Protein AF-0000000076655098 (afdb_homodimer)

Organism: Fusarium proliferatum (strain ET1) (NCBI:txid1227346)

Secondary structure (DSSP, 8-state):
-------------------------HHHHHTT------SSS-HHHHHTT---------------HHHHHHHHHHHHHHHHHHTS----S----S---------------------PPP-SHHHHHTSGGGTTT---S-SS--SSPPP----PPPP--HHHHHHHHHHHIIIIITT---S-HHHHHHHHHHHHHH---SSHHHHHHHHHHHHHHHSPPTT-----SS--HHHHHHHHHHHHHHHHHHHHHHHHTT--SHHHHHHHHHHHHHHHHTT-HHHHHHHHHHHHHHHHHHHHSTTTS----TTSHHHHHHHHHHHHHHHHHHHHHHHS---SS-TTTT-S---SSPPPP--TT-TTHHHHHHHHHHHHHHHHHHHHHHHHHHHHHHS-SS--HHHHHHHHHHHHHHHHHHHHHHHHS-GGG--PPPPTT-------HHHHHHHHHHHHHHHHHHHHHHHHHHTTSSTTS-HHHHHHHHHHHHHHHHHHHHHHTT---S-STTHHHHHHHHHHHHHHHHHHHHHHHHHHT-SS--GGGGS---TTHHHHHHHHHHHTGGGTT-SGGGHHHHHHHHHHHHHTGGG-/-------------------------HHHHHTT------SSS-HHHHHTT---------------HHHHHHHHHHHHHHHHHHTS----TTS--S---------------------PPP-SHHHHHTSGGGTTT---S-SS--SSPPP----PPPP--HHHHHHHHHHHIIIIITT---S-HHHHHHHHHHHHHH---SSHHHHHHHHHHHHHHHSPPTT-----SS--HHHHHHHHHHHHHHHHHHHHHHHHTT--SHHHHHHHHHHHHHHHHTT-HHHHHHHHHHHHHHHHHHHHSTTTS----TTSHHHHHHHHHHHHHHHHHHHHHHHS---SS-TTTT-S---SSPPPP--TT-TTHHHHHHHHHHHHHHHHHHHHHHHHHHHHHHS-SS--HHHHHHHHHHHHHHHHHHHHHHHHS-GGG--PPPPTT-------HHHHHHHHHHHHHHHHHHHHHHHHHHTTSSTTS-HHHHHHHHHHHHHHHHHHHHHHTT---S-STTHHHHHHHHHHHHHHHHHHHHHHHHHHT-SS--GGGGS---TTHHHHHHHHHHHTGGGTT-SGGGHHHHHHHHHHHHHTGGG-

Nearest PDB structures (foldseek):
  6idr-assembly1_A  TM=1.488E-01  e=2.835E+00  Vibrio cholerae

Radius of gyration: 34.81 Å; Cα contacts (8 Å, |Δi|>4): 1507; chains: 2; bounding box: 114×132×80 Å

Structure (mmCIF, N/CA/C/O backbone):
data_AF-0000000076655098-model_v1
#
loop_
_entity.id
_entity.type
_entity.pdbx_description
1 polymer 'Related to C6 transcription factor'
#
loop_
_atom_site.group_PDB
_atom_site.id
_atom_site.type_symbol
_atom_site.label_atom_id
_atom_site.label_alt_id
_atom_site.label_comp_id
_atom_site.label_asym_id
_atom_site.label_entity_id
_atom_site.label_seq_id
_atom_site.pdbx_PDB_ins_code
_atom_site.Cartn_x
_atom_site.Cartn_y
_atom_site.Cartn_z
_atom_site.occupancy
_atom_site.B_iso_or_equiv
_atom_site.auth_seq_id
_atom_site.auth_comp_id
_atom_site.auth_asym_id
_atom_site.auth_atom_id
_atom_site.pdbx_PDB_model_num
ATOM 1 N N . MET A 1 1 ? -59.625 -42.844 5.316 1 19.42 1 MET A N 1
ATOM 2 C CA . MET A 1 1 ? -58.594 -43.75 5.793 1 19.42 1 MET A CA 1
ATOM 3 C C . MET A 1 1 ? -57.219 -43.312 5.316 1 19.42 1 MET A C 1
ATOM 5 O O . MET A 1 1 ? -57 -43.094 4.121 1 19.42 1 MET A O 1
ATOM 9 N N . ALA A 1 2 ? -56.5 -42.719 6.293 1 20.44 2 ALA A N 1
ATOM 10 C CA . ALA A 1 2 ? -55.344 -41.875 6.598 1 20.44 2 ALA A CA 1
ATOM 11 C C . ALA A 1 2 ? -54.031 -42.562 6.277 1 20.44 2 ALA A C 1
ATOM 13 O O . ALA A 1 2 ? -53.562 -43.406 7.051 1 20.44 2 ALA A O 1
ATOM 14 N N . ASP A 1 3 ? -54.031 -43.156 5.07 1 18.39 3 ASP A N 1
ATOM 15 C CA . ASP A 1 3 ? -52.938 -44.062 4.781 1 18.39 3 ASP A CA 1
ATOM 16 C C . ASP A 1 3 ? -51.594 -43.406 5.059 1 18.39 3 ASP A C 1
ATOM 18 O O . ASP A 1 3 ? -51.375 -42.25 4.633 1 18.39 3 ASP A O 1
ATOM 22 N N . ALA A 1 4 ? -51 -43.875 6.121 1 22.25 4 ALA A N 1
ATOM 23 C CA . ALA A 1 4 ? -49.812 -43.594 6.949 1 22.25 4 ALA A CA 1
ATOM 24 C C . ALA A 1 4 ? -48.531 -43.688 6.133 1 22.25 4 ALA A C 1
ATOM 26 O O . ALA A 1 4 ? -48.188 -44.75 5.652 1 22.25 4 ALA A O 1
ATOM 27 N N . SER A 1 5 ? -48.312 -42.688 5.215 1 23.48 5 SER A N 1
ATOM 28 C CA . SER A 1 5 ? -47.219 -42.625 4.266 1 23.48 5 SER A CA 1
ATOM 29 C C . SER A 1 5 ? -45.875 -42.844 4.949 1 23.48 5 SER A C 1
ATOM 31 O O . SER A 1 5 ? -45.625 -42.312 6.027 1 23.48 5 SER A O 1
ATOM 33 N N . SER A 1 6 ? -45.344 -44.062 4.828 1 24.09 6 SER A N 1
ATOM 34 C CA . SER A 1 6 ? -44.125 -44.75 5.316 1 24.09 6 SER A CA 1
ATOM 35 C C . SER A 1 6 ? -42.906 -43.875 5.117 1 24.09 6 SER A C 1
ATOM 37 O O . SER A 1 6 ? -42.656 -43.375 4.023 1 24.09 6 SER A O 1
ATOM 39 N N . SER A 1 7 ? -42.438 -43.156 6.188 1 24.72 7 SER A N 1
ATOM 40 C CA . SER A 1 7 ? -41.344 -42.25 6.496 1 24.72 7 SER A CA 1
ATOM 41 C C . SER A 1 7 ? -39.969 -42.875 6.246 1 24.72 7 SER A C 1
ATOM 43 O O . SER A 1 7 ? -39.562 -43.781 6.984 1 24.72 7 SER A O 1
ATOM 45 N N . GLY A 1 8 ? -39.75 -43.375 4.977 1 23.14 8 GLY A N 1
ATOM 46 C CA . GLY A 1 8 ? -38.5 -44.094 4.73 1 23.14 8 GLY A CA 1
ATOM 47 C C . GLY A 1 8 ? -37.281 -43.375 5.227 1 23.14 8 GLY A C 1
ATOM 48 O O . GLY A 1 8 ? -37.062 -42.188 4.887 1 23.14 8 GLY A O 1
ATOM 49 N N . VAL A 1 9 ? -36.812 -43.625 6.441 1 25.83 9 VAL A N 1
ATOM 50 C CA . VAL A 1 9 ? -35.688 -43.125 7.215 1 25.83 9 VAL A CA 1
ATOM 51 C C . VAL A 1 9 ? -34.375 -43.344 6.43 1 25.83 9 VAL A C 1
ATOM 53 O O . VAL A 1 9 ? -34.062 -44.469 6.039 1 25.83 9 VAL A O 1
ATOM 56 N N . ALA A 1 10 ? -34.094 -42.375 5.484 1 25.14 10 ALA A N 1
ATOM 57 C CA . ALA A 1 10 ? -32.875 -42.438 4.672 1 25.14 10 ALA A CA 1
ATOM 58 C C . ALA A 1 10 ? -31.641 -42.75 5.523 1 25.14 10 ALA A C 1
ATOM 60 O O . ALA A 1 10 ? -31.469 -42.188 6.602 1 25.14 10 ALA A O 1
ATOM 61 N N . HIS A 1 11 ? -31.188 -44.062 5.594 1 24.89 11 HIS A N 1
ATOM 62 C CA . HIS A 1 11 ? -30.031 -44.625 6.258 1 24.89 11 HIS A CA 1
ATOM 63 C C . HIS A 1 11 ? -28.766 -43.844 5.945 1 24.89 11 HIS A C 1
ATOM 65 O O . HIS A 1 11 ? -28.438 -43.625 4.777 1 24.89 11 HIS A O 1
ATOM 71 N N . VAL A 1 12 ? -28.422 -42.844 6.758 1 27.94 12 VAL A N 1
ATOM 72 C CA . VAL A 1 12 ? -27.234 -41.969 6.715 1 27.94 12 VAL A CA 1
ATOM 73 C C . VAL A 1 12 ? -25.984 -42.844 6.645 1 27.94 12 VAL A C 1
ATOM 75 O O . VAL A 1 12 ? -25.781 -43.719 7.488 1 27.94 12 VAL A O 1
ATOM 78 N N . PRO A 1 13 ? -25.578 -43.188 5.395 1 29.08 13 PRO A N 1
ATOM 79 C CA . PRO A 1 13 ? -24.422 -44.062 5.352 1 29.08 13 PRO A CA 1
ATOM 80 C C . PRO A 1 13 ? -23.312 -43.625 6.316 1 29.08 13 PRO A C 1
ATOM 82 O O . PRO A 1 13 ? -23.172 -42.438 6.598 1 29.08 13 PRO A O 1
ATOM 85 N N . PHE A 1 14 ? -23.078 -44.438 7.355 1 28.7 14 PHE A N 1
ATOM 86 C CA . PHE A 1 14 ? -22.031 -44.281 8.367 1 28.7 14 PHE A CA 1
ATOM 87 C C . PHE A 1 14 ? -20.688 -44 7.727 1 28.7 14 PHE A C 1
ATOM 89 O O . PHE A 1 14 ? -20.344 -44.625 6.711 1 28.7 14 PHE A O 1
ATOM 96 N N . PRO A 1 15 ? -20.125 -42.844 7.938 1 25.08 15 PRO A N 1
ATOM 97 C CA . PRO A 1 15 ? -18.828 -42.5 7.367 1 25.08 15 PRO A CA 1
ATOM 98 C C . PRO A 1 15 ? -17.766 -43.562 7.613 1 25.08 15 PRO A C 1
ATOM 100 O O . PRO A 1 15 ? -17.672 -44.094 8.719 1 25.08 15 PRO A O 1
ATOM 103 N N . ARG A 1 16 ? -17.438 -44.344 6.629 1 30.78 16 ARG A N 1
ATOM 104 C CA . ARG A 1 16 ? -16.391 -45.375 6.715 1 30.78 16 ARG A CA 1
ATOM 105 C C . ARG A 1 16 ? -15.156 -44.812 7.406 1 30.78 16 ARG A C 1
ATOM 107 O O . ARG A 1 16 ? -14.625 -43.781 7 1 30.78 16 ARG A O 1
ATOM 114 N N . SER A 1 17 ? -14.945 -45.188 8.711 1 28.41 17 SER A N 1
ATOM 115 C CA . SER A 1 17 ? -13.719 -44.938 9.469 1 28.41 17 SER A CA 1
ATOM 116 C C . SER A 1 17 ? -12.484 -45.375 8.664 1 28.41 17 SER A C 1
ATOM 118 O O . SER A 1 17 ? -12.367 -46.531 8.25 1 28.41 17 SER A O 1
ATOM 120 N N . GLN A 1 18 ? -12.023 -44.625 7.777 1 29.73 18 GLN A N 1
ATOM 121 C CA . GLN A 1 18 ? -10.766 -45 7.117 1 29.73 18 GLN A CA 1
ATOM 122 C C . GLN A 1 18 ? -9.734 -45.469 8.125 1 29.73 18 GLN A C 1
ATOM 124 O O . GLN A 1 18 ? -9.414 -44.781 9.086 1 29.73 18 GLN A O 1
ATOM 129 N N . SER A 1 19 ? -9.625 -46.812 8.367 1 31.25 19 SER A N 1
ATOM 130 C CA . SER A 1 19 ? -8.672 -47.562 9.156 1 31.25 19 SER A CA 1
ATOM 131 C C . SER A 1 19 ? -7.254 -47.031 8.992 1 31.25 19 SER A C 1
ATOM 133 O O . SER A 1 19 ? -6.762 -46.906 7.871 1 31.25 19 SER A O 1
ATOM 135 N N . ARG A 1 20 ? -6.773 -46.25 9.844 1 36.62 20 ARG A N 1
ATOM 136 C CA . ARG A 1 20 ? -5.371 -46 10.148 1 36.62 20 ARG A CA 1
ATOM 137 C C . ARG A 1 20 ? -4.562 -47.281 10.133 1 36.62 20 ARG A C 1
ATOM 139 O O . ARG A 1 20 ? -4.941 -48.25 10.773 1 36.62 20 ARG A O 1
ATOM 146 N N . GLY A 1 21 ? -3.967 -47.719 9.117 1 41.16 21 GLY A N 1
ATOM 147 C CA . GLY A 1 21 ? -3.111 -48.875 9.07 1 41.16 21 GLY A CA 1
ATOM 148 C C . GLY A 1 21 ? -2.33 -49.094 10.359 1 41.16 21 GLY A C 1
ATOM 149 O O . GLY A 1 21 ? -1.49 -48.281 10.727 1 41.16 21 GLY A O 1
ATOM 150 N N . VAL A 1 22 ? -2.82 -49.688 11.398 1 50.19 22 VAL A N 1
ATOM 151 C CA . VAL A 1 22 ? -2.281 -50.219 12.648 1 50.19 22 VAL A CA 1
ATOM 152 C C . VAL A 1 22 ? -1.046 -51.094 12.359 1 50.19 22 VAL A C 1
ATOM 154 O O . VAL A 1 22 ? -1.081 -51.969 11.5 1 50.19 22 VAL A O 1
ATOM 157 N N . THR A 1 23 ? 0.203 -50.594 12.734 1 57.12 23 THR A N 1
ATOM 158 C CA . THR A 1 23 ? 1.42 -51.406 12.586 1 57.12 23 THR A CA 1
ATOM 159 C C . THR A 1 23 ? 1.33 -52.688 13.391 1 57.12 23 THR A C 1
ATOM 161 O O . THR A 1 23 ? 1.191 -52.656 14.617 1 57.12 23 THR A O 1
ATOM 164 N N . ALA A 1 24 ? 1.166 -53.688 12.859 1 70.88 24 ALA A N 1
ATOM 165 C CA . ALA A 1 24 ? 1.109 -55.062 13.422 1 70.88 24 ALA A CA 1
ATOM 166 C C . ALA A 1 24 ? 2.471 -55.469 13.961 1 70.88 24 ALA A C 1
ATOM 168 O O . ALA A 1 24 ? 3.508 -55 13.5 1 70.88 24 ALA A O 1
ATOM 169 N N . CYS A 1 25 ? 2.566 -56.156 15.039 1 74.19 25 CYS A N 1
ATOM 170 C CA . CYS A 1 25 ? 3.822 -56.656 15.57 1 74.19 25 CYS A CA 1
ATOM 171 C C . CYS A 1 25 ? 4.496 -57.594 14.562 1 74.19 25 CYS A C 1
ATOM 173 O O . CYS A 1 25 ? 3.85 -58.094 13.641 1 74.19 25 CYS A O 1
ATOM 175 N N . GLN A 1 26 ? 5.789 -57.688 14.555 1 76.06 26 GLN A N 1
ATOM 176 C CA . GLN A 1 26 ? 6.59 -58.438 13.602 1 76.06 26 GLN A CA 1
ATOM 177 C C . GLN A 1 26 ? 6.035 -59.875 13.438 1 76.06 26 GLN A C 1
ATOM 179 O O . GLN A 1 26 ? 6.027 -60.406 12.328 1 76.06 26 GLN A O 1
ATOM 184 N N . LYS A 1 27 ? 5.449 -60.344 14.484 1 77.5 27 LYS A N 1
ATOM 185 C CA . LYS A 1 27 ? 4.984 -61.719 14.422 1 77.5 27 LYS A CA 1
ATOM 186 C C . LYS A 1 27 ? 3.633 -61.812 13.719 1 77.5 27 LYS A C 1
ATOM 188 O O . LYS A 1 27 ? 3.41 -62.719 12.906 1 77.5 27 LYS A O 1
ATOM 193 N N . CYS A 1 28 ? 2.756 -60.938 14.031 1 76.56 28 CYS A N 1
ATOM 194 C CA . CYS A 1 28 ? 1.46 -60.906 13.367 1 76.56 28 CYS A CA 1
ATOM 195 C C . CYS A 1 28 ? 1.613 -60.594 11.883 1 76.56 28 CYS A C 1
ATOM 197 O O . CYS A 1 28 ? 0.894 -61.156 11.047 1 76.56 28 CYS A O 1
ATOM 199 N N . ARG A 1 29 ? 2.648 -59.75 11.492 1 74.88 29 ARG A N 1
ATOM 200 C CA . ARG A 1 29 ? 2.984 -59.406 10.109 1 74.88 29 ARG A CA 1
ATOM 201 C C . ARG A 1 29 ? 3.48 -60.656 9.352 1 74.88 29 ARG A C 1
ATOM 203 O O . ARG A 1 29 ? 3.092 -60.875 8.203 1 74.88 29 ARG A O 1
ATOM 210 N N . THR A 1 30 ? 4.316 -61.312 9.977 1 76.31 30 THR A N 1
ATOM 211 C CA . THR A 1 30 ? 4.906 -62.469 9.32 1 76.31 30 THR A CA 1
ATOM 212 C C . THR A 1 30 ? 3.855 -63.562 9.094 1 76.31 30 THR A C 1
ATOM 214 O O . THR A 1 30 ? 3.881 -64.25 8.078 1 76.31 30 THR A O 1
ATOM 217 N N . ARG A 1 31 ? 2.92 -63.688 9.961 1 75.25 31 ARG A N 1
ATOM 218 C CA . ARG A 1 31 ? 1.951 -64.75 9.883 1 75.25 31 ARG A CA 1
ATOM 219 C C . ARG A 1 31 ? 0.662 -64.312 9.211 1 75.25 31 ARG A C 1
ATOM 221 O O . ARG A 1 31 ? -0.293 -65.062 9.086 1 75.25 31 ARG A O 1
ATOM 228 N N . LYS A 1 32 ? 0.673 -63 8.727 1 73.44 32 LYS A N 1
ATOM 229 C CA . LYS A 1 32 ? -0.447 -62.375 8.031 1 73.44 32 LYS A CA 1
ATOM 230 C C . LYS A 1 32 ? -1.745 -62.531 8.812 1 73.44 32 LYS A C 1
ATOM 232 O O . LYS A 1 32 ? -2.795 -62.812 8.234 1 73.44 32 LYS A O 1
ATOM 237 N N . THR A 1 33 ? -1.582 -62.5 10.141 1 76.81 33 THR A N 1
ATOM 238 C CA . THR A 1 33 ? -2.766 -62.562 10.992 1 76.81 33 THR A CA 1
ATOM 239 C C . THR A 1 33 ? -3.178 -61.188 11.477 1 76.81 33 THR A C 1
ATOM 241 O O . THR A 1 33 ? -2.346 -60.281 11.562 1 76.81 33 THR A O 1
ATOM 244 N N . ARG A 1 34 ? -4.406 -60.969 11.734 1 74.69 34 ARG A N 1
ATOM 245 C CA . ARG A 1 34 ? -4.941 -59.719 12.211 1 74.69 34 ARG A CA 1
ATOM 246 C C . ARG A 1 34 ? -4.434 -59.406 13.609 1 74.69 34 ARG A C 1
ATOM 248 O O . ARG A 1 34 ? -4.738 -60.094 14.57 1 74.69 34 ARG A O 1
ATOM 255 N N . CYS A 1 35 ? -3.463 -58.375 13.742 1 72.62 35 CYS A N 1
ATOM 256 C CA . CYS A 1 35 ? -2.877 -57.938 15 1 72.62 35 CYS A CA 1
ATOM 257 C C . CYS A 1 35 ? -3.793 -56.938 15.703 1 72.62 35 CYS A C 1
ATOM 259 O O . CYS A 1 35 ? -4.355 -56.031 15.062 1 72.62 35 CYS A O 1
ATOM 261 N N . ASP A 1 36 ? -4.145 -57.031 16.766 1 74.12 36 ASP A N 1
ATOM 262 C CA . ASP A 1 36 ? -5.008 -56.125 17.5 1 74.12 36 ASP A CA 1
ATOM 263 C C . ASP A 1 36 ? -4.215 -54.938 18.062 1 74.12 36 ASP A C 1
ATOM 265 O O . ASP A 1 36 ? -4.754 -54.125 18.797 1 74.12 36 ASP A O 1
ATOM 269 N N . ASN A 1 37 ? -2.84 -54.75 17.812 1 70.38 37 ASN A N 1
ATOM 270 C CA . ASN A 1 37 ? -1.863 -53.688 18.078 1 70.38 37 ASN A CA 1
ATOM 271 C C . ASN A 1 37 ? -1.84 -53.312 19.562 1 70.38 37 ASN A C 1
ATOM 273 O O . ASN A 1 37 ? -1.505 -52.188 19.906 1 70.38 37 ASN A O 1
ATOM 277 N N . ARG A 1 38 ? -2.07 -54.25 20.297 1 74 38 ARG A N 1
ATOM 278 C CA . ARG A 1 38 ? -1.904 -54.062 21.734 1 74 38 ARG A CA 1
ATOM 279 C C . ARG A 1 38 ? -0.431 -54.125 22.125 1 74 38 ARG A C 1
ATOM 281 O O . ARG A 1 38 ? 0.326 -54.938 21.609 1 74 38 ARG A O 1
ATOM 288 N N . ARG A 1 39 ? 0.094 -52.906 22.797 1 72.88 39 ARG A N 1
ATOM 289 C CA . ARG A 1 39 ? 1.464 -52.844 23.297 1 72.88 39 ARG A CA 1
ATOM 290 C C . ARG A 1 39 ? 1.504 -53.031 24.812 1 72.88 39 ARG A C 1
ATOM 292 O O . ARG A 1 39 ? 0.573 -52.656 25.531 1 72.88 39 ARG A O 1
ATOM 299 N N . PRO A 1 40 ? 2.514 -53.781 25.125 1 73.88 40 PRO A N 1
ATOM 300 C CA . PRO A 1 40 ? 3.719 -54.188 24.375 1 73.88 40 PRO A CA 1
ATOM 301 C C . PRO A 1 40 ? 3.551 -55.469 23.594 1 73.88 40 PRO A C 1
ATOM 303 O O . PRO A 1 40 ? 4.348 -55.781 22.703 1 73.88 40 PRO A O 1
ATOM 306 N N . THR A 1 41 ? 2.52 -56.094 23.922 1 78.06 41 THR A N 1
ATOM 307 C CA . THR A 1 41 ? 2.303 -57.406 23.281 1 78.06 41 THR A CA 1
ATOM 308 C C . THR A 1 41 ? 0.886 -57.5 22.719 1 78.06 41 THR A C 1
ATOM 310 O O . THR A 1 41 ? -0.087 -57.219 23.438 1 78.06 41 THR A O 1
ATOM 313 N N . CYS A 1 42 ? 0.784 -57.719 21.406 1 77.38 42 CYS A N 1
ATOM 314 C CA . CYS A 1 42 ? -0.531 -57.844 20.781 1 77.38 42 CYS A CA 1
ATOM 315 C C . CYS A 1 42 ? -1.242 -59.125 21.266 1 77.38 42 CYS A C 1
ATOM 317 O O . CYS A 1 42 ? -0.606 -60.031 21.781 1 77.38 42 CYS A O 1
ATOM 319 N N . GLY A 1 43 ? -2.613 -59.062 21.203 1 80.75 43 GLY A N 1
ATOM 320 C CA . GLY A 1 43 ? -3.449 -60.156 21.703 1 80.75 43 GLY A CA 1
ATOM 321 C C . GLY A 1 43 ? -3.102 -61.5 21.094 1 80.75 43 GLY A C 1
ATOM 322 O O . GLY A 1 43 ? -3.158 -62.531 21.781 1 80.75 43 GLY A O 1
ATOM 323 N N . PHE A 1 44 ? -2.684 -61.438 19.891 1 80.19 44 PHE A N 1
ATOM 324 C CA . PHE A 1 44 ? -2.322 -62.656 19.188 1 80.19 44 PHE A CA 1
ATOM 325 C C . PHE A 1 44 ? -1.035 -63.25 19.766 1 80.19 44 PHE A C 1
ATOM 327 O O . PHE A 1 44 ? -0.966 -64.438 20.047 1 80.19 44 PHE A O 1
ATOM 334 N N . CYS A 1 45 ? -0.043 -62.375 19.938 1 79.06 45 CYS A N 1
ATOM 335 C CA . CYS A 1 45 ? 1.245 -62.812 20.469 1 79.06 45 CYS A CA 1
ATOM 336 C C . CYS A 1 45 ? 1.121 -63.25 21.922 1 79.06 45 CYS A C 1
ATOM 338 O O . CYS A 1 45 ? 1.749 -64.188 22.328 1 79.06 45 CYS A O 1
ATOM 340 N N . LEU A 1 46 ? 0.251 -62.594 22.625 1 82.12 46 LEU A N 1
ATOM 341 C CA . LEU A 1 46 ? 0.014 -62.906 24.031 1 82.12 46 LEU A CA 1
ATOM 342 C C . LEU A 1 46 ? -0.625 -64.312 24.188 1 8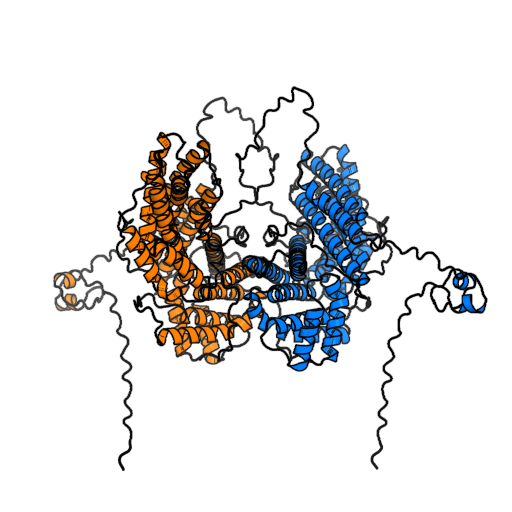2.12 46 LEU A C 1
ATOM 344 O O . LEU A 1 46 ? -0.22 -65.062 25.047 1 82.12 46 LEU A O 1
ATOM 348 N N . LYS A 1 47 ? -1.551 -64.625 23.375 1 80.06 47 LYS A N 1
ATOM 349 C CA . LYS A 1 47 ? -2.275 -65.875 23.484 1 80.06 47 LYS A CA 1
ATOM 350 C C . LYS A 1 47 ? -1.374 -67.062 23.156 1 80.06 47 LYS A C 1
ATOM 352 O O . LYS A 1 47 ? -1.547 -68.188 23.688 1 80.06 47 LYS A O 1
ATOM 357 N N . ARG A 1 48 ? -0.509 -66.812 22.328 1 77.62 48 ARG A N 1
ATOM 358 C CA . ARG A 1 48 ? 0.311 -67.938 21.828 1 77.62 48 ARG A CA 1
ATOM 359 C C . ARG A 1 48 ? 1.704 -67.875 22.438 1 77.62 48 ARG A C 1
ATOM 361 O O . ARG A 1 48 ? 2.58 -68.625 22.047 1 77.62 48 ARG A O 1
ATOM 368 N N . ARG A 1 49 ? 1.985 -67 23.375 1 77.19 49 ARG A N 1
ATOM 369 C CA . ARG A 1 49 ? 3.217 -66.812 24.141 1 77.19 49 ARG A CA 1
ATOM 370 C C . ARG A 1 49 ? 4.418 -66.625 23.234 1 77.19 49 ARG A C 1
ATOM 372 O O . ARG A 1 49 ? 5.465 -67.25 23.422 1 77.19 49 ARG A O 1
ATOM 379 N N . LEU A 1 50 ? 4.117 -66 22.094 1 77.31 50 LEU A N 1
ATOM 380 C CA . LEU A 1 50 ? 5.203 -65.688 21.188 1 77.31 50 LEU A CA 1
ATOM 381 C C . LEU A 1 50 ? 5.824 -64.312 21.547 1 77.31 50 LEU A C 1
ATOM 383 O O . LEU A 1 50 ? 5.148 -63.469 22.094 1 77.31 50 LEU A O 1
ATOM 387 N N . PRO A 1 51 ? 7.184 -64.188 21.438 1 77.81 51 PRO A N 1
ATOM 388 C CA . PRO A 1 51 ? 7.762 -62.844 21.609 1 77.81 51 PRO A CA 1
ATOM 389 C C . PRO A 1 51 ? 7.203 -61.812 20.625 1 77.81 51 PRO A C 1
ATOM 391 O O . PRO A 1 51 ? 7.336 -62 19.406 1 77.81 51 PRO A O 1
ATOM 394 N N . CYS A 1 52 ? 6.289 -60.875 21 1 72.12 52 CYS A N 1
ATOM 395 C CA . CYS A 1 52 ? 5.684 -59.812 20.203 1 72.12 52 CYS A CA 1
ATOM 396 C C . CYS A 1 52 ? 6.66 -58.656 20.016 1 72.12 52 CYS A C 1
ATOM 398 O O . CYS A 1 52 ? 7.07 -58.031 20.984 1 72.12 52 CYS A O 1
ATOM 400 N N . VAL A 1 53 ? 7.383 -58.625 19.031 1 72 53 VAL A N 1
ATOM 401 C CA . VAL A 1 53 ? 8.297 -57.531 18.703 1 72 53 VAL A CA 1
ATOM 402 C C . VAL A 1 53 ? 7.641 -56.594 17.672 1 72 53 VAL A C 1
ATOM 404 O O . VAL A 1 53 ? 7.203 -57.062 16.609 1 72 53 VAL A O 1
ATOM 407 N N . TYR A 1 54 ? 7.215 -55.562 18.094 1 63.94 54 TYR A N 1
ATOM 408 C CA . TYR A 1 54 ? 6.797 -54.594 17.109 1 63.94 54 TYR A CA 1
ATOM 409 C C . TYR A 1 54 ? 8 -54 16.391 1 63.94 54 TYR A C 1
ATOM 411 O O . TYR A 1 54 ? 9.055 -53.781 17 1 63.94 54 TYR A O 1
ATOM 419 N N . PRO A 1 55 ? 8.086 -54.188 14.984 1 52.97 55 PRO A N 1
ATOM 420 C CA . PRO A 1 55 ? 9.227 -53.5 14.398 1 52.97 55 PRO A CA 1
ATOM 421 C C . PRO A 1 55 ? 9.469 -52.125 15.055 1 52.97 55 PRO A C 1
ATOM 423 O O . PRO A 1 55 ? 8.531 -51.5 15.539 1 52.97 55 PRO A O 1
ATOM 426 N N . GLU A 1 56 ? 10.773 -52.031 15.602 1 43.28 56 GLU A N 1
ATOM 427 C CA . GLU A 1 56 ? 11.047 -50.656 16.016 1 43.28 56 GLU A CA 1
ATOM 428 C C . GLU A 1 56 ? 10.305 -49.656 15.148 1 43.28 56 GLU A C 1
ATOM 430 O O . GLU A 1 56 ? 10.328 -49.75 13.922 1 43.28 56 GLU A O 1
ATOM 435 N N . ASP A 1 57 ? 9.266 -49.312 15.547 1 36.75 57 ASP A N 1
ATOM 436 C CA . ASP A 1 57 ? 8.664 -48.188 14.867 1 36.75 57 ASP A CA 1
ATOM 437 C C . ASP A 1 57 ? 9.727 -47.312 14.195 1 36.75 57 ASP A C 1
ATOM 439 O O . ASP A 1 57 ? 10.57 -46.719 14.875 1 36.75 57 ASP A O 1
ATOM 443 N N . GLU A 1 58 ? 10.477 -47.812 13.273 1 31.7 58 GLU A N 1
ATOM 444 C CA . GLU A 1 58 ? 11.094 -46.719 12.539 1 31.7 58 GLU A CA 1
ATOM 445 C C . GLU A 1 58 ? 10.203 -45.469 12.562 1 31.7 58 GLU A C 1
ATOM 447 O O . GLU A 1 58 ? 9.18 -45.406 11.875 1 31.7 58 GLU A O 1
ATOM 452 N N . VAL A 1 59 ? 9.93 -45.062 13.672 1 33.72 59 VAL A N 1
ATOM 453 C CA . VAL A 1 59 ? 9.445 -43.688 13.781 1 33.72 59 VAL A CA 1
ATOM 454 C C . VAL A 1 59 ? 9.93 -42.875 12.586 1 33.72 59 VAL A C 1
ATOM 456 O O . VAL A 1 59 ? 11.125 -42.625 12.438 1 33.72 59 VAL A O 1
ATOM 459 N N . THR A 1 60 ? 9.602 -43.094 11.562 1 33.19 60 THR A N 1
ATOM 460 C CA . THR A 1 60 ? 9.789 -42.188 10.438 1 33.19 60 THR A CA 1
ATOM 461 C C . THR A 1 60 ? 10.078 -40.75 10.93 1 33.19 60 THR A C 1
ATOM 463 O O . THR A 1 60 ? 9.719 -40.406 12.047 1 33.19 60 THR A O 1
ATOM 466 N N . GLY A 1 61 ? 10.898 -40.031 10.055 1 32.97 61 GLY A N 1
ATOM 467 C CA . GLY A 1 61 ? 11.594 -38.781 10.18 1 32.97 61 GLY A CA 1
ATOM 468 C C . GLY A 1 61 ? 10.766 -37.719 10.867 1 32.97 61 GLY A C 1
ATOM 469 O O . GLY A 1 61 ? 10.039 -36.969 10.211 1 32.97 61 GLY A O 1
ATOM 470 N N . SER A 1 62 ? 10.25 -38.031 11.883 1 34.34 62 SER A N 1
ATOM 471 C CA . SER A 1 62 ? 9.75 -36.906 12.648 1 34.34 62 SER A CA 1
ATOM 472 C C . SER A 1 62 ? 10.734 -35.719 12.609 1 34.34 62 SER A C 1
ATOM 474 O O . SER A 1 62 ? 11.859 -35.844 13.102 1 34.34 62 SER A O 1
ATOM 476 N N . VAL A 1 63 ? 10.867 -35.188 11.547 1 36.78 63 VAL A N 1
ATOM 477 C CA . VAL A 1 63 ? 11.609 -33.906 11.531 1 36.78 63 VAL A CA 1
ATOM 478 C C . VAL A 1 63 ? 11.312 -33.125 12.805 1 36.78 63 VAL A C 1
ATOM 480 O O . VAL A 1 63 ? 10.156 -32.781 13.062 1 36.78 63 VAL A O 1
ATOM 483 N N . SER A 1 64 ? 12.07 -33.375 13.812 1 40.22 64 SER A N 1
ATOM 484 C CA . SER A 1 64 ? 11.969 -32.594 15.047 1 40.22 64 SER A CA 1
ATOM 485 C C . SER A 1 64 ? 11.906 -31.109 14.758 1 40.22 64 SER A C 1
ATOM 487 O O . SER A 1 64 ? 12.328 -30.672 13.688 1 40.22 64 SER A O 1
ATOM 489 N N . GLY A 1 65 ? 11.109 -30.484 15.57 1 39.03 65 GLY A N 1
ATOM 490 C CA . GLY A 1 65 ? 11.117 -29.031 15.547 1 39.03 65 GLY A CA 1
ATOM 491 C C . GLY A 1 65 ? 12.508 -28.438 15.359 1 39.03 65 GLY A C 1
ATOM 492 O O . GLY A 1 65 ? 12.68 -27.453 14.641 1 39.03 65 GLY A O 1
ATOM 493 N N . ALA A 1 66 ? 13.492 -29.25 15.93 1 43.38 66 ALA A N 1
ATOM 494 C CA . ALA A 1 66 ? 14.883 -28.828 15.797 1 43.38 66 ALA A CA 1
ATOM 495 C C . ALA A 1 66 ? 15.359 -28.953 14.352 1 43.38 66 ALA A C 1
ATOM 497 O O . ALA A 1 66 ? 16.094 -28.094 13.844 1 43.38 66 ALA A O 1
ATOM 498 N N . GLU A 1 67 ? 14.883 -30 13.781 1 44.25 67 GLU A N 1
ATOM 499 C CA . GLU A 1 67 ? 15.297 -30.172 12.391 1 44.25 67 GLU A CA 1
ATOM 500 C C . GLU A 1 67 ? 14.656 -29.125 11.484 1 44.25 67 GLU A C 1
ATOM 502 O O . GLU A 1 67 ? 15.297 -28.625 10.562 1 44.25 67 GLU A O 1
ATOM 507 N N . ILE A 1 68 ? 13.516 -28.828 11.828 1 43.75 68 ILE A N 1
ATOM 508 C CA . ILE A 1 68 ? 12.844 -27.734 11.125 1 43.75 68 ILE A CA 1
ATOM 509 C C . ILE A 1 68 ? 13.594 -26.422 11.359 1 43.75 68 ILE A C 1
ATOM 511 O O . ILE A 1 68 ? 13.875 -25.688 10.414 1 43.75 68 ILE A O 1
ATOM 515 N N . LEU A 1 69 ? 13.852 -26.266 12.695 1 46.66 69 LEU A N 1
ATOM 516 C CA . LEU A 1 69 ? 14.594 -25.047 13.047 1 46.66 69 LEU A CA 1
ATOM 517 C C . LEU A 1 69 ? 15.961 -25.031 12.359 1 46.66 69 LEU A C 1
ATOM 519 O O . LEU A 1 69 ? 16.406 -23.984 11.875 1 46.66 69 LEU A O 1
ATOM 523 N N . GLN A 1 70 ? 16.547 -26.297 12.336 1 49.97 70 GLN A N 1
ATOM 524 C CA . GLN A 1 70 ? 17.828 -26.375 11.648 1 49.97 70 GLN A CA 1
ATOM 525 C C . GLN A 1 70 ? 17.688 -26.141 10.156 1 49.97 70 GLN A C 1
ATOM 527 O O . GLN A 1 70 ? 18.516 -25.469 9.539 1 49.97 70 GLN A O 1
ATOM 532 N N . ALA A 1 71 ? 16.609 -26.656 9.711 1 48.81 71 ALA A N 1
ATOM 533 C CA . ALA A 1 71 ? 16.344 -26.438 8.289 1 48.81 71 ALA A CA 1
ATOM 534 C C . ALA A 1 71 ? 16.047 -24.969 8.023 1 48.81 71 ALA A C 1
ATOM 536 O O . ALA A 1 71 ? 16.547 -24.391 7.051 1 48.81 71 ALA A O 1
ATOM 537 N N . ILE A 1 72 ? 15.258 -24.422 8.898 1 50.44 72 ILE A N 1
ATOM 538 C CA . ILE A 1 72 ? 14.969 -23 8.797 1 50.44 72 ILE A CA 1
ATOM 539 C C . ILE A 1 72 ? 16.266 -22.203 8.945 1 50.44 72 ILE A C 1
ATOM 541 O O . ILE A 1 72 ? 16.5 -21.234 8.203 1 50.44 72 ILE A O 1
ATOM 545 N N . HIS A 1 73 ? 17.016 -22.75 9.906 1 51.94 73 HIS A N 1
ATOM 546 C CA . HIS A 1 73 ? 18.312 -22.094 10.078 1 51.94 73 HIS A CA 1
ATOM 547 C C . HIS A 1 73 ? 19.156 -22.203 8.812 1 51.94 73 HIS A C 1
ATOM 549 O O . HIS A 1 73 ? 19.812 -21.25 8.414 1 51.94 73 HIS A O 1
ATOM 555 N N . HIS A 1 74 ? 19 -23.391 8.312 1 53.16 74 HIS A N 1
ATOM 556 C CA . HIS A 1 74 ? 19.719 -23.562 7.059 1 53.16 74 HIS A CA 1
ATOM 557 C C . HIS A 1 74 ? 19.141 -22.688 5.961 1 53.16 74 HIS A C 1
ATOM 559 O O . HIS A 1 74 ? 19.891 -22.031 5.219 1 53.16 74 HIS A O 1
ATOM 565 N N . LEU A 1 75 ? 17.859 -22.672 5.945 1 53.91 75 LEU A N 1
ATOM 566 C CA . LEU A 1 75 ? 17.203 -21.828 4.953 1 53.91 75 LEU A CA 1
ATOM 567 C C . LEU A 1 75 ? 17.5 -20.359 5.203 1 53.91 75 LEU A C 1
ATOM 569 O O . LEU A 1 75 ? 17.75 -19.594 4.262 1 53.91 75 LEU A O 1
ATOM 573 N N . THR A 1 76 ? 17.469 -20.047 6.484 1 50.97 76 THR A N 1
ATOM 574 C CA . THR A 1 76 ? 17.766 -18.672 6.867 1 50.97 76 THR A CA 1
ATOM 575 C C . THR A 1 76 ? 19.203 -18.297 6.48 1 50.97 76 THR A C 1
ATOM 577 O O . THR A 1 76 ? 19.453 -17.188 6.02 1 50.97 76 THR A O 1
ATOM 580 N N . ARG A 1 77 ? 20.047 -19.312 6.664 1 51.59 77 ARG A N 1
ATOM 581 C CA . ARG A 1 77 ? 21.422 -19.094 6.273 1 51.59 77 ARG A CA 1
ATOM 582 C C . ARG A 1 77 ? 21.547 -18.828 4.777 1 51.59 77 ARG A C 1
ATOM 584 O O . ARG A 1 77 ? 22.344 -18 4.352 1 51.59 77 ARG A O 1
ATOM 591 N N . ILE A 1 78 ? 20.688 -19.469 4.164 1 50.53 78 ILE A N 1
ATOM 592 C CA . ILE A 1 78 ? 20.672 -19.266 2.719 1 50.53 78 ILE A CA 1
ATOM 593 C C . ILE A 1 78 ? 20.234 -17.844 2.393 1 50.53 78 ILE A C 1
ATOM 595 O O . ILE A 1 78 ? 20.812 -17.188 1.522 1 50.53 78 ILE A O 1
ATOM 599 N N . VAL A 1 79 ? 19.25 -17.453 3.107 1 51.97 79 VAL A N 1
ATOM 600 C CA . VAL A 1 79 ? 18.719 -16.109 2.883 1 51.97 79 VAL A CA 1
ATOM 601 C C . VAL A 1 79 ? 19.734 -15.078 3.369 1 51.97 79 VAL A C 1
ATOM 603 O O . VAL A 1 79 ? 19.969 -14.062 2.705 1 51.97 79 VAL A O 1
ATOM 606 N N . GLU A 1 80 ? 20.344 -15.328 4.512 1 51.34 80 GLU A N 1
ATOM 607 C CA . GLU A 1 80 ? 21.344 -14.422 5.086 1 51.34 80 GLU A CA 1
ATOM 608 C C . GLU A 1 80 ? 22.609 -14.398 4.242 1 51.34 80 GLU A C 1
ATOM 610 O O . GLU A 1 80 ? 23.25 -13.352 4.098 1 51.34 80 GLU A O 1
ATOM 615 N N . ASN A 1 81 ? 23.094 -15.516 3.855 1 45.62 81 ASN A N 1
ATOM 616 C CA . ASN A 1 81 ? 24.281 -15.578 3.012 1 45.62 81 ASN A CA 1
ATOM 617 C C . ASN A 1 81 ? 24.078 -14.859 1.684 1 45.62 81 ASN A C 1
ATOM 619 O O . ASN A 1 81 ? 25.031 -14.508 1 1 45.62 81 ASN A O 1
ATOM 623 N N . GLN A 1 82 ? 22.984 -14.82 1.348 1 42.81 82 GLN A N 1
ATOM 624 C CA . GLN A 1 82 ? 22.688 -14.156 0.082 1 42.81 82 GLN A CA 1
ATOM 625 C C . GLN A 1 82 ? 22.891 -12.648 0.188 1 42.81 82 GLN A C 1
ATOM 627 O O . GLN A 1 82 ? 23.203 -11.992 -0.803 1 42.81 82 GLN A O 1
ATOM 632 N N . HIS A 1 83 ? 22.766 -12.109 1.312 1 40.59 83 HIS A N 1
ATOM 633 C CA . HIS A 1 83 ? 23.062 -10.695 1.504 1 40.59 83 HIS A CA 1
ATOM 634 C C . HIS A 1 83 ? 24.547 -10.461 1.759 1 40.59 83 HIS A C 1
ATOM 636 O O . HIS A 1 83 ? 24.969 -9.32 1.97 1 40.59 83 HIS A O 1
ATOM 642 N N . SER A 1 84 ? 25.5 -11.562 1.875 1 36.59 84 SER A N 1
ATOM 643 C CA . SER A 1 84 ? 26.922 -11.273 2.004 1 36.59 84 SER A CA 1
ATOM 644 C C . SER A 1 84 ? 27.547 -10.992 0.645 1 36.59 84 SER A C 1
ATOM 646 O O . SER A 1 84 ? 27.453 -11.805 -0.276 1 36.59 84 SER A O 1
ATOM 648 N N . PRO A 1 85 ? 28.047 -9.883 0.287 1 35.84 85 PRO A N 1
ATOM 649 C CA . PRO A 1 85 ? 28.922 -9.727 -0.887 1 35.84 85 PRO A CA 1
ATOM 650 C C . PRO A 1 85 ? 30.031 -10.758 -0.941 1 35.84 85 PRO A C 1
ATOM 652 O O . PRO A 1 85 ? 30.781 -10.914 0.028 1 35.84 85 PRO A O 1
ATOM 655 N N . GLN A 1 86 ? 30.047 -11.867 -1.553 1 33.41 86 GLN A N 1
ATOM 656 C CA . GLN A 1 86 ? 31.234 -12.68 -1.785 1 33.41 86 GLN A CA 1
ATOM 657 C C . GLN A 1 86 ? 32.406 -11.82 -2.26 1 33.41 86 GLN A C 1
ATOM 659 O O . GLN A 1 86 ? 32.281 -11.094 -3.252 1 33.41 86 GLN A O 1
ATOM 664 N N . PRO A 1 87 ? 33.625 -11.594 -1.513 1 31.25 87 PRO A N 1
ATOM 665 C CA . PRO A 1 87 ? 34.844 -10.992 -2.006 1 31.25 87 PRO A CA 1
ATOM 666 C C . PRO A 1 87 ? 35.406 -11.719 -3.227 1 31.25 87 PRO A C 1
ATOM 668 O O . PRO A 1 87 ? 35.375 -12.945 -3.297 1 31.25 87 PRO A O 1
ATOM 671 N N . SER A 1 88 ? 35.531 -11.203 -4.359 1 28.52 88 SER A N 1
ATOM 672 C CA . SER A 1 88 ? 36.344 -11.75 -5.441 1 28.52 88 SER A CA 1
ATOM 673 C C . SER A 1 88 ? 37.75 -12.102 -4.957 1 28.52 88 SER A C 1
ATOM 675 O O . SER A 1 88 ? 38.375 -11.328 -4.238 1 28.52 88 SER A O 1
ATOM 677 N N . PRO A 1 89 ? 38.344 -13.312 -5.027 1 29.39 89 PRO A N 1
ATOM 678 C CA . PRO A 1 89 ? 39.656 -13.844 -4.578 1 29.39 89 PRO A CA 1
ATOM 679 C C . PRO A 1 89 ? 40.812 -13.023 -5.09 1 29.39 89 PRO A C 1
ATOM 681 O O . PRO A 1 89 ? 41.969 -13.43 -4.926 1 29.39 89 PRO A O 1
ATOM 684 N N . ALA A 1 90 ? 40.969 -12.172 -6.168 1 26.45 90 ALA A N 1
ATOM 685 C CA . ALA A 1 90 ? 42.281 -11.859 -6.715 1 26.45 90 ALA A CA 1
ATOM 686 C C . ALA A 1 90 ? 43.156 -11.164 -5.676 1 26.45 90 ALA A C 1
ATOM 688 O O . ALA A 1 90 ? 44.375 -11.094 -5.828 1 26.45 90 ALA A O 1
ATOM 689 N N . GLN A 1 91 ? 42.906 -9.977 -5.086 1 26.34 91 GLN A N 1
ATOM 690 C CA . GLN A 1 91 ? 43.969 -9.219 -4.426 1 26.34 91 GLN A CA 1
ATOM 691 C C . GLN A 1 91 ? 44.375 -9.859 -3.098 1 26.34 91 GLN A C 1
ATOM 693 O O . GLN A 1 91 ? 43.625 -9.758 -2.113 1 26.34 91 GLN A O 1
ATOM 698 N N . THR A 1 92 ? 45.062 -10.977 -3.115 1 25.94 92 THR A N 1
ATOM 699 C CA . THR A 1 92 ? 45.688 -11.766 -2.045 1 25.94 92 THR A CA 1
ATOM 700 C C . THR A 1 92 ? 46.531 -10.883 -1.138 1 25.94 92 THR A C 1
ATOM 702 O O . THR A 1 92 ? 46.5 -11.031 0.086 1 25.94 92 THR A O 1
ATOM 705 N N . VAL A 1 93 ? 47.906 -10.625 -1.489 1 25.77 93 VAL A N 1
ATOM 706 C CA . VAL A 1 93 ? 49.125 -10.797 -0.695 1 25.77 93 VAL A CA 1
ATOM 707 C C . VAL A 1 93 ? 49.219 -9.68 0.343 1 25.77 93 VAL A C 1
ATOM 709 O O . VAL A 1 93 ? 49.688 -9.906 1.46 1 25.77 93 VAL A O 1
ATOM 712 N N . ASP A 1 94 ? 49.688 -8.438 -0.114 1 24.62 94 ASP A N 1
ATOM 713 C CA . ASP A 1 94 ? 50.625 -7.691 0.729 1 24.62 94 ASP A CA 1
ATOM 714 C C . ASP A 1 94 ? 50.031 -7.426 2.107 1 24.62 94 ASP A C 1
ATOM 716 O O . ASP A 1 94 ? 48.812 -7.535 2.293 1 24.62 94 ASP A O 1
ATOM 720 N N . SER A 1 95 ? 50.906 -6.59 3.037 1 25.73 95 SER A N 1
ATOM 721 C CA . SER A 1 95 ? 50.969 -6.277 4.461 1 25.73 95 SER A CA 1
ATOM 722 C C . SER A 1 95 ? 49.625 -5.824 4.996 1 25.73 95 SER A C 1
ATOM 724 O O . SER A 1 95 ? 48.969 -4.938 4.422 1 25.73 95 SER A O 1
ATOM 726 N N . LEU A 1 96 ? 49.062 -6.641 5.68 1 24.8 96 LEU A N 1
ATOM 727 C CA . LEU A 1 96 ? 47.781 -6.695 6.398 1 24.8 96 LEU A CA 1
ATOM 728 C C . LEU A 1 96 ? 47.688 -5.547 7.398 1 24.8 96 LEU A C 1
ATOM 730 O O . LEU A 1 96 ? 47.844 -5.754 8.602 1 24.8 96 LEU A O 1
ATOM 734 N N . SER A 1 97 ? 48.594 -4.461 7.113 1 23.56 97 SER A N 1
ATOM 735 C CA . SER A 1 97 ? 48.469 -3.387 8.094 1 23.56 97 SER A CA 1
ATOM 736 C C . SER A 1 97 ? 47.031 -3.084 8.406 1 23.56 97 SER A C 1
ATOM 738 O O . SER A 1 97 ? 46.156 -3.164 7.527 1 23.56 97 SER A O 1
ATOM 740 N N . SER A 1 98 ? 46.688 -3.256 9.711 1 24.52 98 SER A N 1
ATOM 741 C CA . SER A 1 98 ? 45.5 -3.23 10.539 1 24.52 98 SER A CA 1
ATOM 742 C C . SER A 1 98 ? 44.594 -2.045 10.188 1 24.52 98 SER A C 1
ATOM 744 O O . SER A 1 98 ? 43.812 -1.584 11.016 1 24.52 98 SER A O 1
ATOM 746 N N . SER A 1 99 ? 45 -1.334 9.156 1 22.62 99 SER A N 1
ATOM 747 C CA . SER A 1 99 ? 44.25 -0.072 9.148 1 22.62 99 SER A CA 1
ATOM 748 C C . SER A 1 99 ? 42.75 -0.309 9.094 1 22.62 99 SER A C 1
ATOM 750 O O . SER A 1 99 ? 42.281 -1.121 8.297 1 22.62 99 SER A O 1
ATOM 752 N N . ALA A 1 100 ? 42.062 -0.005 10.242 1 24.8 100 ALA A N 1
ATOM 753 C CA . ALA A 1 100 ? 40.688 0.202 10.648 1 24.8 100 ALA A CA 1
ATOM 754 C C . ALA A 1 100 ? 39.844 0.784 9.508 1 24.8 100 ALA A C 1
ATOM 756 O O . ALA A 1 100 ? 39.875 1.991 9.258 1 24.8 100 ALA A O 1
ATOM 757 N N . LEU A 1 101 ? 40.031 0.23 8.359 1 24.16 101 LEU A N 1
ATOM 758 C CA . LEU A 1 101 ? 39.25 0.925 7.324 1 24.16 101 LEU A CA 1
ATOM 759 C C . LEU A 1 101 ? 37.781 1.03 7.707 1 24.16 101 LEU A C 1
ATOM 761 O O . LEU A 1 101 ? 37.125 0.012 7.891 1 24.16 101 LEU A O 1
ATOM 765 N N . GLN A 1 102 ? 37.5 2.004 8.5 1 23.22 102 GLN A N 1
ATOM 766 C CA . GLN A 1 102 ? 36.188 2.473 8.984 1 23.22 102 GLN A CA 1
ATOM 767 C C . GLN A 1 102 ? 35.156 2.432 7.875 1 23.22 102 GLN A C 1
ATOM 769 O O . GLN A 1 102 ? 35.438 2.838 6.742 1 23.22 102 GLN A O 1
ATOM 774 N N . PRO A 1 103 ? 34.25 1.479 8.047 1 27.09 103 PRO A N 1
ATOM 775 C CA . PRO A 1 103 ? 33.156 1.357 7.082 1 27.09 103 PRO A CA 1
ATOM 776 C C . PRO A 1 103 ? 32.719 2.709 6.535 1 27.09 103 PRO A C 1
ATOM 778 O O . PRO A 1 103 ? 32.344 3.604 7.309 1 27.09 103 PRO A O 1
ATOM 781 N N . ASN A 1 104 ? 33.469 3.23 5.59 1 24.53 104 ASN A N 1
ATOM 782 C CA . ASN A 1 104 ? 33.219 4.508 4.93 1 24.53 104 ASN A CA 1
ATOM 783 C C . ASN A 1 104 ? 31.75 4.68 4.57 1 24.53 104 ASN A C 1
ATOM 785 O O . ASN A 1 104 ? 31.203 3.924 3.758 1 24.53 104 ASN A O 1
ATOM 789 N N . LEU A 1 105 ? 30.859 5.137 5.465 1 24.5 105 LEU A N 1
ATOM 790 C CA . LEU A 1 105 ? 29.5 5.645 5.621 1 24.5 105 LEU A CA 1
ATOM 791 C C . LEU A 1 105 ? 29.125 6.543 4.449 1 24.5 105 LEU A C 1
ATOM 793 O O . LEU A 1 105 ? 28.078 7.199 4.48 1 24.5 105 LEU A O 1
ATOM 797 N N . GLY A 1 106 ? 30.094 7.07 3.727 1 24.75 106 GLY A N 1
ATOM 798 C CA . GLY A 1 106 ? 29.891 8.266 2.918 1 24.75 106 GLY A CA 1
ATOM 799 C C . GLY A 1 106 ? 28.891 8.062 1.794 1 24.75 106 GLY A C 1
ATOM 800 O O . GLY A 1 106 ? 27.984 8.875 1.601 1 24.75 106 GLY A O 1
ATOM 801 N N . ASN A 1 107 ? 29.422 7.543 0.712 1 25.98 107 ASN A N 1
ATOM 802 C CA . ASN A 1 107 ? 28.797 7.73 -0.59 1 25.98 107 ASN A CA 1
ATOM 803 C C . ASN A 1 107 ? 27.453 7.008 -0.672 1 25.98 107 ASN A C 1
ATOM 805 O O . ASN A 1 107 ? 27.406 5.816 -0.988 1 25.98 107 ASN A O 1
ATOM 809 N N . TRP A 1 108 ? 26.547 7.402 0.161 1 25.94 108 TRP A N 1
ATOM 810 C CA . TRP A 1 108 ? 25.141 7.008 0.196 1 25.94 108 TRP A CA 1
ATOM 811 C C . TRP A 1 108 ? 24.484 7.215 -1.165 1 25.94 108 TRP A C 1
ATOM 813 O O . TRP A 1 108 ? 24.078 8.328 -1.507 1 25.94 108 TRP A O 1
ATOM 823 N N . ALA A 1 109 ? 25.031 6.73 -2.273 1 29.28 109 ALA A N 1
ATOM 824 C CA . ALA A 1 109 ? 24.359 6.723 -3.572 1 29.28 109 ALA A CA 1
ATOM 825 C C . ALA A 1 109 ? 22.875 6.398 -3.424 1 29.28 109 ALA A C 1
ATOM 827 O O . ALA A 1 109 ? 22.484 5.625 -2.545 1 29.28 109 ALA A O 1
ATOM 828 N N . VAL A 1 110 ? 21.953 7.223 -3.848 1 31.34 110 VAL A N 1
ATOM 829 C CA . VAL A 1 110 ? 20.5 7.117 -3.986 1 31.34 110 VAL A CA 1
ATOM 830 C C . VAL A 1 110 ? 20.125 5.711 -4.445 1 31.34 110 VAL A C 1
ATOM 832 O O . VAL A 1 110 ? 20.562 5.266 -5.512 1 31.34 110 VAL A O 1
ATOM 835 N N . PRO A 1 111 ? 19.922 4.73 -3.609 1 35.97 111 PRO A N 1
ATOM 836 C CA . PRO A 1 111 ? 19.594 3.398 -4.113 1 35.97 111 PRO A CA 1
ATOM 837 C C . PRO A 1 111 ? 18.578 3.434 -5.262 1 35.97 111 PRO A C 1
ATOM 839 O O . PRO A 1 111 ? 17.625 4.203 -5.215 1 35.97 111 PRO A O 1
ATOM 842 N N . HIS A 1 112 ? 18.781 3.316 -6.48 1 38.78 112 HIS A N 1
ATOM 843 C CA . HIS A 1 112 ? 17.891 3.123 -7.613 1 38.78 112 HIS A CA 1
ATOM 844 C C . HIS A 1 112 ? 16.766 2.141 -7.266 1 38.78 112 HIS A C 1
ATOM 846 O O . HIS A 1 112 ? 17.031 1.08 -6.691 1 38.78 112 HIS A O 1
ATOM 852 N N . ASN A 1 113 ? 15.562 2.469 -7.02 1 47.03 113 ASN A N 1
ATOM 853 C CA . ASN A 1 113 ? 14.344 1.68 -6.918 1 47.03 113 ASN A CA 1
ATOM 854 C C . ASN A 1 113 ? 14.406 0.433 -7.797 1 47.03 113 ASN A C 1
ATOM 856 O O . ASN A 1 113 ? 14.484 0.535 -9.023 1 47.03 113 ASN A O 1
ATOM 860 N N . VAL A 1 114 ? 15.016 -0.667 -7.336 1 53.34 114 VAL A N 1
ATOM 861 C CA . VAL A 1 114 ? 15.016 -1.939 -8.047 1 53.34 114 VAL A CA 1
ATOM 862 C C . VAL A 1 114 ? 13.625 -2.223 -8.609 1 53.34 114 VAL A C 1
ATOM 864 O O . VAL A 1 114 ? 12.664 -2.354 -7.855 1 53.34 114 VAL A O 1
ATOM 867 N N . VAL A 1 115 ? 13.328 -1.889 -9.82 1 62.34 115 VAL A N 1
ATOM 868 C CA . VAL A 1 115 ? 12.055 -2.189 -10.477 1 62.34 115 VAL A CA 1
ATOM 869 C C . VAL A 1 115 ? 11.977 -3.684 -10.789 1 62.34 115 VAL A C 1
ATOM 871 O O . VAL A 1 115 ? 12.844 -4.223 -11.484 1 62.34 115 VAL A O 1
ATOM 874 N N . VAL A 1 116 ? 11.281 -4.5 -10.055 1 78.44 116 VAL A N 1
ATOM 875 C CA . VAL A 1 116 ? 10.984 -5.898 -10.328 1 78.44 116 VAL A CA 1
ATOM 876 C C . VAL A 1 116 ? 9.883 -5.992 -11.391 1 78.44 116 VAL A C 1
ATOM 878 O O . VAL A 1 116 ? 8.797 -5.434 -11.211 1 78.44 116 VAL A O 1
ATOM 881 N N . ARG A 1 117 ? 10.266 -6.598 -12.477 1 87.62 117 ARG A N 1
ATOM 882 C CA . ARG A 1 117 ? 9.312 -6.766 -13.57 1 87.62 117 ARG A CA 1
ATOM 883 C C . ARG A 1 117 ? 8.555 -8.078 -13.43 1 87.62 117 ARG A C 1
ATOM 885 O O . ARG A 1 117 ? 9.133 -9.102 -13.062 1 87.62 117 ARG A O 1
ATOM 892 N N . PRO A 1 118 ? 7.355 -8.047 -13.789 1 92.56 118 PRO A N 1
ATOM 893 C CA . PRO A 1 118 ? 6.586 -9.289 -13.742 1 92.56 118 PRO A CA 1
ATOM 894 C C . PRO A 1 118 ? 7.121 -10.352 -14.703 1 92.56 118 PRO A C 1
ATOM 896 O O . PRO A 1 118 ? 7.754 -10.016 -15.711 1 92.56 118 PRO A O 1
ATOM 899 N N . GLN A 1 119 ? 6.895 -11.602 -14.383 1 94.19 119 GLN A N 1
ATOM 900 C CA . GLN A 1 119 ? 7.348 -12.734 -15.188 1 94.19 119 GLN A CA 1
ATOM 901 C C . GLN A 1 119 ? 6.164 -13.523 -15.742 1 94.19 119 GLN A C 1
ATOM 903 O O . GLN A 1 119 ? 6.297 -14.703 -16.078 1 94.19 119 GLN A O 1
ATOM 908 N N . GLY A 1 120 ? 5.016 -12.906 -15.828 1 93.94 120 GLY A N 1
ATOM 909 C CA . GLY A 1 120 ? 3.809 -13.617 -16.234 1 93.94 120 GLY A CA 1
ATOM 910 C C . GLY A 1 120 ? 3.621 -13.68 -17.734 1 93.94 120 GLY A C 1
ATOM 911 O O . GLY A 1 120 ? 4.59 -13.57 -18.484 1 93.94 120 GLY A O 1
ATOM 912 N N . VAL A 1 121 ? 2.459 -13.891 -18.156 1 95.38 121 VAL A N 1
ATOM 913 C CA . VAL A 1 121 ? 2.084 -14.125 -19.547 1 95.38 121 VAL A CA 1
ATOM 914 C C . VAL A 1 121 ? 2.436 -12.906 -20.391 1 95.38 121 VAL A C 1
ATOM 916 O O . VAL A 1 121 ? 2.959 -13.039 -21.5 1 95.38 121 VAL A O 1
ATOM 919 N N . GLU A 1 122 ? 2.162 -11.719 -19.859 1 93.69 122 GLU A N 1
ATOM 920 C CA . GLU A 1 122 ? 2.416 -10.492 -20.609 1 93.69 122 GLU A CA 1
ATOM 921 C C . GLU A 1 122 ? 3.902 -10.328 -20.922 1 93.69 122 GLU A C 1
ATOM 923 O O . GLU A 1 122 ? 4.27 -9.82 -21.969 1 93.69 122 GLU A O 1
ATOM 928 N N . SER A 1 123 ? 4.703 -10.719 -20.016 1 93.5 123 SER A N 1
ATOM 929 C CA . SER A 1 123 ? 6.148 -10.641 -20.219 1 93.5 123 SER A CA 1
ATOM 930 C C . SER A 1 123 ? 6.59 -11.5 -21.391 1 93.5 123 SER A C 1
ATOM 932 O O . SER A 1 123 ? 7.438 -11.086 -22.188 1 93.5 123 SER A O 1
ATOM 934 N N . ILE A 1 124 ? 6.051 -12.656 -21.531 1 95.5 124 ILE A N 1
ATOM 935 C CA . ILE A 1 124 ? 6.379 -13.562 -22.625 1 95.5 124 ILE A CA 1
ATOM 936 C C . ILE A 1 124 ? 5.832 -13.008 -23.938 1 95.5 124 ILE A C 1
ATOM 938 O O . ILE A 1 124 ? 6.527 -13.008 -24.953 1 95.5 124 ILE A O 1
ATOM 942 N N . LEU A 1 125 ? 4.648 -12.484 -23.844 1 94.06 125 LEU A N 1
ATOM 943 C CA . LEU A 1 125 ? 4.008 -11.93 -25.031 1 94.06 125 LEU A CA 1
ATOM 944 C C . LEU A 1 125 ? 4.754 -10.703 -25.531 1 94.06 125 LEU A C 1
ATOM 946 O O . LEU A 1 125 ? 4.566 -10.273 -26.672 1 94.06 125 LEU A O 1
ATOM 950 N N . SER A 1 126 ? 5.582 -10.156 -24.734 1 92.88 126 SER A N 1
ATOM 951 C CA . SER A 1 126 ? 6.355 -8.977 -25.109 1 92.88 126 SER A CA 1
ATOM 952 C C . SER A 1 126 ? 7.609 -9.367 -25.891 1 92.88 126 SER A C 1
ATOM 954 O O . SER A 1 126 ? 8.328 -8.5 -26.391 1 92.88 126 SER A O 1
ATOM 956 N N . TRP A 1 127 ? 7.91 -10.703 -25.953 1 94.69 127 TRP A N 1
ATOM 957 C CA . TRP A 1 127 ? 9.039 -11.156 -26.766 1 94.69 127 TRP A CA 1
ATOM 958 C C . TRP A 1 127 ? 8.867 -10.75 -28.219 1 94.69 127 TRP A C 1
ATOM 960 O O . TRP A 1 127 ? 7.738 -10.656 -28.719 1 94.69 127 TRP A O 1
ATOM 970 N N . LYS A 1 128 ? 9.977 -10.523 -28.922 1 94.12 128 LYS A N 1
ATOM 971 C CA . LYS A 1 128 ? 9.961 -10.062 -30.312 1 94.12 128 LYS A CA 1
ATOM 972 C C . LYS A 1 128 ? 9.203 -11.047 -31.203 1 94.12 128 LYS A C 1
ATOM 974 O O . LYS A 1 128 ? 8.539 -10.648 -32.156 1 94.12 128 LYS A O 1
ATOM 979 N N . ILE A 1 129 ? 9.305 -12.289 -30.891 1 93.38 129 ILE A N 1
ATOM 980 C CA . ILE A 1 129 ? 8.711 -13.352 -31.703 1 93.38 129 ILE A CA 1
ATOM 981 C C . ILE A 1 129 ? 7.191 -13.172 -31.75 1 93.38 129 ILE A C 1
ATOM 983 O O . ILE A 1 129 ? 6.543 -13.609 -32.719 1 93.38 129 ILE A O 1
ATOM 987 N N . PHE A 1 130 ? 6.609 -12.516 -30.688 1 92.81 130 PHE A N 1
ATOM 988 C CA . PHE A 1 130 ? 5.164 -12.367 -30.594 1 92.81 130 PHE A CA 1
ATOM 989 C C . PHE A 1 130 ? 4.742 -10.945 -30.953 1 92.81 130 PHE A C 1
ATOM 991 O O . PHE A 1 130 ? 3.582 -10.57 -30.766 1 92.81 130 PHE A O 1
ATOM 998 N N . ALA A 1 131 ? 5.555 -10.094 -31.391 1 89.62 131 ALA A N 1
ATOM 999 C CA . ALA A 1 131 ? 5.301 -8.68 -31.656 1 89.62 131 ALA A CA 1
ATOM 1000 C C . ALA A 1 131 ? 4.094 -8.5 -32.562 1 89.62 131 ALA A C 1
ATOM 1002 O O . ALA A 1 131 ? 3.271 -7.602 -32.344 1 89.62 131 ALA A O 1
ATOM 1003 N N . ALA A 1 132 ? 3.939 -9.352 -33.469 1 83.94 132 ALA A N 1
ATOM 1004 C CA . ALA A 1 132 ? 2.859 -9.227 -34.438 1 83.94 132 ALA A CA 1
ATOM 1005 C C . ALA A 1 132 ? 1.566 -9.836 -33.906 1 83.94 132 ALA A C 1
ATOM 1007 O O . ALA A 1 132 ? 0.475 -9.484 -34.375 1 83.94 132 ALA A O 1
ATOM 1008 N N . ASP A 1 133 ? 1.643 -10.68 -32.906 1 82.31 133 ASP A N 1
ATOM 1009 C CA . ASP A 1 133 ? 0.504 -11.469 -32.438 1 82.31 133 ASP A CA 1
ATOM 1010 C C . ASP A 1 133 ? 0.066 -11.023 -31.031 1 82.31 133 ASP A C 1
ATOM 1012 O O . ASP A 1 133 ? -0.734 -11.695 -30.391 1 82.31 133 ASP A O 1
ATOM 1016 N N . ARG A 1 134 ? 0.528 -9.953 -30.609 1 85.06 134 ARG A N 1
ATOM 1017 C CA . ARG A 1 134 ? 0.227 -9.531 -29.234 1 85.06 134 ARG A CA 1
ATOM 1018 C C . ARG A 1 134 ? -1.244 -9.156 -29.094 1 85.06 134 ARG A C 1
ATOM 1020 O O . ARG A 1 134 ? -1.76 -8.336 -29.859 1 85.06 134 ARG A O 1
ATOM 1027 N N . PRO A 1 135 ? -1.873 -9.805 -28.125 1 84.38 135 PRO A N 1
ATOM 1028 C CA . PRO A 1 135 ? -3.277 -9.453 -27.906 1 84.38 135 PRO A CA 1
ATOM 1029 C C . PRO A 1 135 ? -3.449 -8.062 -27.297 1 84.38 135 PRO A C 1
ATOM 1031 O O . PRO A 1 135 ? -2.611 -7.625 -26.5 1 84.38 135 PRO A O 1
ATOM 1034 N N . ASN A 1 136 ? -4.578 -7.422 -27.578 1 79 136 ASN A N 1
ATOM 1035 C CA . ASN A 1 136 ? -4.875 -6.098 -27.047 1 79 136 ASN A CA 1
ATOM 1036 C C . ASN A 1 136 ? -5.785 -6.18 -25.812 1 79 136 ASN A C 1
ATOM 1038 O O . ASN A 1 136 ? -5.926 -5.203 -25.078 1 79 136 ASN A O 1
ATOM 1042 N N . SER A 1 137 ? -6.285 -7.348 -25.609 1 82.81 137 SER A N 1
ATOM 1043 C CA . SER A 1 137 ? -7.215 -7.516 -24.5 1 82.81 137 SER A CA 1
ATOM 1044 C C . SER A 1 137 ? -6.477 -7.668 -23.172 1 82.81 137 SER A C 1
ATOM 1046 O O . SER A 1 137 ? -5.328 -8.109 -23.141 1 82.81 137 SER A O 1
ATOM 1048 N N . CYS A 1 138 ? -7.172 -7.242 -22.125 1 86.19 138 CYS A N 1
ATOM 1049 C CA . CYS A 1 138 ? -6.609 -7.426 -20.781 1 86.19 138 CYS A CA 1
ATOM 1050 C C . CYS A 1 138 ? -6.664 -8.891 -20.359 1 86.19 138 CYS A C 1
ATOM 1052 O O . CYS A 1 138 ? -7.723 -9.516 -20.422 1 86.19 138 CYS A O 1
ATOM 1054 N N . LEU A 1 139 ? -5.582 -9.453 -19.953 1 90.31 139 LEU A N 1
ATOM 1055 C CA . LEU A 1 139 ? -5.492 -10.891 -19.688 1 90.31 139 LEU A CA 1
ATOM 1056 C C . LEU A 1 139 ? -5.621 -11.18 -18.203 1 90.31 139 LEU A C 1
ATOM 1058 O O . LEU A 1 139 ? -5.508 -12.336 -17.781 1 90.31 139 LEU A O 1
ATOM 1062 N N . PHE A 1 140 ? -5.852 -10.109 -17.391 1 92.38 140 PHE A N 1
ATOM 1063 C CA . PHE A 1 140 ? -5.918 -10.383 -15.961 1 92.38 140 PHE A CA 1
ATOM 1064 C C . PHE A 1 140 ? -7.113 -9.68 -15.328 1 92.38 140 PHE A C 1
ATOM 1066 O O . PHE A 1 140 ? -7.289 -9.711 -14.109 1 92.38 140 PHE A O 1
ATOM 1073 N N . ALA A 1 141 ? -7.898 -8.992 -16.109 1 86.56 141 ALA A N 1
ATOM 1074 C CA . ALA A 1 141 ? -9.086 -8.344 -15.57 1 86.56 141 ALA A CA 1
ATOM 1075 C C . ALA A 1 141 ? -10.18 -8.211 -16.625 1 86.56 141 ALA A C 1
ATOM 1077 O O . ALA A 1 141 ? -9.914 -8.383 -17.828 1 86.56 141 ALA A O 1
ATOM 1078 N N . GLN A 1 142 ? -11.359 -8.008 -15.969 1 77.12 142 GLN A N 1
ATOM 1079 C CA . GLN A 1 142 ? -12.477 -7.707 -16.859 1 77.12 142 GLN A CA 1
ATOM 1080 C C . GLN A 1 142 ? -12.859 -6.23 -16.781 1 77.12 142 GLN A C 1
ATOM 1082 O O . GLN A 1 142 ? -12.766 -5.613 -15.719 1 77.12 142 GLN A O 1
ATOM 1087 N N . ASN A 1 143 ? -13.148 -5.574 -17.812 1 62.75 143 ASN A N 1
ATOM 1088 C CA . ASN A 1 143 ? -13.5 -4.16 -17.844 1 62.75 143 ASN A CA 1
ATOM 1089 C C . ASN A 1 143 ? -14.789 -3.889 -17.078 1 62.75 143 ASN A C 1
ATOM 1091 O O . ASN A 1 143 ? -14.914 -2.865 -16.406 1 62.75 143 ASN A O 1
ATOM 1095 N N . ASN A 1 144 ? -15.703 -4.863 -17.203 1 60.09 144 ASN A N 1
ATOM 1096 C CA . ASN A 1 144 ? -17.016 -4.594 -16.609 1 60.09 144 ASN A CA 1
ATOM 1097 C C . ASN A 1 144 ? -17.453 -5.734 -15.688 1 60.09 144 ASN A C 1
ATOM 1099 O O . ASN A 1 144 ? -18.203 -6.613 -16.094 1 60.09 144 ASN A O 1
ATOM 1103 N N . PRO A 1 145 ? -16.828 -5.605 -14.438 1 59.47 145 PRO A N 1
ATOM 1104 C CA . PRO A 1 145 ? -17.25 -6.75 -13.617 1 59.47 145 PRO A CA 1
ATOM 1105 C C . PRO A 1 145 ? -18.719 -6.688 -13.227 1 59.47 145 PRO A C 1
ATOM 1107 O O . PRO A 1 145 ? -19.266 -5.602 -13.016 1 59.47 145 PRO A O 1
ATOM 1110 N N . PRO A 1 146 ? -19.359 -7.824 -13.32 1 59.66 146 PRO A N 1
ATOM 1111 C CA . PRO A 1 146 ? -20.766 -7.82 -12.883 1 59.66 146 PRO A CA 1
ATOM 1112 C C . PRO A 1 146 ? -20.922 -7.398 -11.422 1 59.66 146 PRO A C 1
ATOM 1114 O O . PRO A 1 146 ? -20.031 -7.664 -10.602 1 59.66 146 PRO A O 1
ATOM 1117 N N . VAL A 1 147 ? -21.875 -6.523 -11.172 1 60.62 147 VAL A N 1
ATOM 1118 C CA . VAL A 1 147 ? -22.203 -6.09 -9.82 1 60.62 147 VAL A CA 1
ATOM 1119 C C . VAL A 1 147 ? -22.656 -7.289 -8.992 1 60.62 147 VAL A C 1
ATOM 1121 O O . VAL A 1 147 ? -23.453 -8.109 -9.453 1 60.62 147 VAL A O 1
ATOM 1124 N N . LEU A 1 148 ? -21.859 -7.562 -7.941 1 64.5 148 LEU A N 1
ATOM 1125 C CA . LEU A 1 148 ? -22.281 -8.633 -7.047 1 64.5 148 LEU A CA 1
ATOM 1126 C C . LEU A 1 148 ? -23.719 -8.414 -6.578 1 64.5 148 LEU A C 1
ATOM 1128 O O . LEU A 1 148 ? -24.062 -7.324 -6.117 1 64.5 148 LEU A O 1
ATOM 1132 N N . GLY A 1 149 ? -24.656 -9.188 -7.078 1 66.31 149 GLY A N 1
ATOM 1133 C CA . GLY A 1 149 ? -26.078 -9.078 -6.77 1 66.31 149 GLY A CA 1
ATOM 1134 C C . GLY A 1 149 ? -26.375 -9.258 -5.293 1 66.31 149 GLY A C 1
ATOM 1135 O O . GLY A 1 149 ? -25.469 -9.367 -4.477 1 66.31 149 GLY A O 1
ATOM 1136 N N . SER A 1 150 ? -27.562 -8.984 -4.918 1 76 150 SER A N 1
ATOM 1137 C CA . SER A 1 150 ? -28.062 -9.219 -3.564 1 76 150 SER A CA 1
ATOM 1138 C C . SER A 1 150 ? -28.25 -10.703 -3.289 1 76 150 SER A C 1
ATOM 1140 O O . SER A 1 150 ? -28.766 -11.4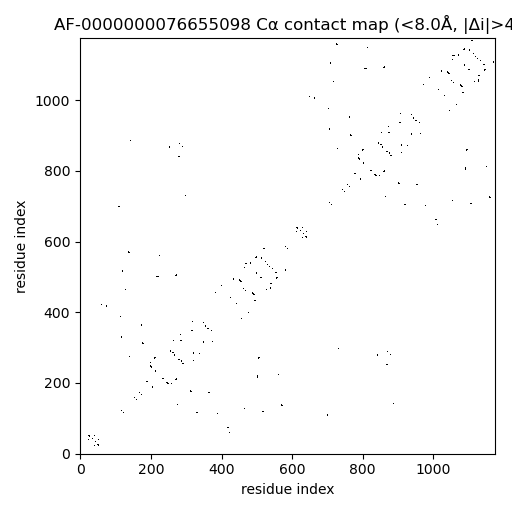38 -4.133 1 76 150 SER A O 1
ATOM 1142 N N . TYR A 1 151 ? -27.641 -11.195 -2.232 1 87.69 151 TYR A N 1
ATOM 1143 C CA . TYR A 1 151 ? -27.781 -12.586 -1.833 1 87.69 151 TYR A CA 1
ATOM 1144 C C . TYR A 1 151 ? -28.516 -12.703 -0.499 1 87.69 151 TYR A C 1
ATOM 1146 O O . TYR A 1 151 ? -28.406 -11.82 0.355 1 87.69 151 TYR A O 1
ATOM 1154 N N . PRO A 1 152 ? -29.328 -13.742 -0.359 1 89.88 152 PRO A N 1
ATOM 1155 C CA . PRO A 1 152 ? -30 -13.953 0.927 1 89.88 152 PRO A CA 1
ATOM 1156 C C . PRO A 1 152 ? -29.016 -14.258 2.059 1 89.88 152 PRO A C 1
ATOM 1158 O O . PRO A 1 152 ? -27.875 -14.633 1.806 1 89.88 152 PRO A O 1
ATOM 1161 N N . ILE A 1 153 ? -29.516 -14.094 3.25 1 91.06 153 ILE A N 1
ATOM 1162 C CA . ILE A 1 153 ? -28.719 -14.391 4.426 1 91.06 153 ILE A CA 1
ATOM 1163 C C . ILE A 1 153 ? -28.484 -15.898 4.531 1 91.06 153 ILE A C 1
ATOM 1165 O O . ILE A 1 153 ? -29.438 -16.688 4.398 1 91.06 153 ILE A O 1
ATOM 1169 N N . PRO A 1 154 ? -27.297 -16.25 4.699 1 95.56 154 PRO A N 1
ATOM 1170 C CA . PRO A 1 154 ? -27 -17.688 4.777 1 95.56 154 PRO A CA 1
ATOM 1171 C C . PRO A 1 154 ? -27.531 -18.328 6.062 1 95.56 154 PRO A C 1
ATOM 1173 O O . PRO A 1 154 ? -27.766 -17.625 7.051 1 95.56 154 PRO A O 1
ATOM 1176 N N . ASP A 1 155 ? -27.656 -19.672 5.949 1 94.44 155 ASP A N 1
ATOM 1177 C CA . ASP A 1 155 ? -28.031 -20.469 7.121 1 94.44 155 ASP A CA 1
ATOM 1178 C C . ASP A 1 155 ? -26.906 -20.453 8.156 1 94.44 155 ASP A C 1
ATOM 1180 O O . ASP A 1 155 ? -25.766 -20.812 7.848 1 94.44 155 ASP A O 1
ATOM 1184 N N . THR A 1 156 ? -27.25 -20.047 9.43 1 95.62 156 THR A N 1
ATOM 1185 C CA . THR A 1 156 ? -26.234 -19.953 10.477 1 95.62 156 THR A CA 1
ATOM 1186 C C . THR A 1 156 ? -26.406 -21.062 11.5 1 95.62 156 THR A C 1
ATOM 1188 O O . THR A 1 156 ? -25.969 -20.938 12.648 1 95.62 156 THR A O 1
ATOM 1191 N N . SER A 1 157 ? -27.016 -22.156 11.102 1 95.56 157 SER A N 1
ATOM 1192 C CA . SER A 1 157 ? -27.172 -23.297 12.008 1 95.56 157 SER A CA 1
ATOM 1193 C C . SER A 1 157 ? -25.812 -23.906 12.359 1 95.56 157 SER A C 1
ATOM 1195 O O . SER A 1 157 ? -24.891 -23.859 11.547 1 95.56 157 SER A O 1
ATOM 1197 N N . TYR A 1 158 ? -25.766 -24.5 13.5 1 95.38 158 TYR A N 1
ATOM 1198 C CA . TYR A 1 158 ? -24.5 -25.062 13.969 1 95.38 158 TYR A CA 1
ATOM 1199 C C . TYR A 1 158 ? -24.016 -26.156 13.031 1 95.38 158 TYR A C 1
ATOM 1201 O O . TYR A 1 158 ? -22.828 -26.203 12.68 1 95.38 158 TYR A O 1
ATOM 1209 N N . PRO A 1 159 ? -24.828 -27.016 12.492 1 96.12 159 PRO A N 1
ATOM 1210 C CA . PRO A 1 159 ? -24.328 -28.062 11.602 1 96.12 159 PRO A CA 1
ATOM 1211 C C . PRO A 1 159 ? -23.641 -27.5 10.352 1 96.12 159 PRO A C 1
ATOM 1213 O O . PRO A 1 159 ? -22.594 -27.984 9.938 1 96.12 159 PRO A O 1
ATOM 1216 N N . GLN A 1 160 ? -24.219 -26.484 9.781 1 96.25 160 GLN A N 1
ATOM 1217 C CA . GLN A 1 160 ? -23.625 -25.891 8.586 1 96.25 160 GLN A CA 1
ATOM 1218 C C . GLN A 1 160 ? -22.312 -25.203 8.914 1 96.25 160 GLN A C 1
ATOM 1220 O O . GLN A 1 160 ? -21.312 -25.375 8.195 1 96.25 160 GLN A O 1
ATOM 1225 N N . LEU A 1 161 ? -22.328 -24.406 9.984 1 97.81 161 LEU A N 1
ATOM 1226 C CA . LEU A 1 161 ? -21.109 -23.703 10.367 1 97.81 161 LEU A CA 1
ATOM 1227 C C . LEU A 1 161 ? -20.016 -24.688 10.758 1 97.81 161 LEU A C 1
ATOM 1229 O O . LEU A 1 161 ? -18.828 -24.469 10.453 1 97.81 161 LEU A O 1
ATOM 1233 N N . ALA A 1 162 ? -20.406 -25.766 11.43 1 96.81 162 ALA A N 1
ATOM 1234 C CA . ALA A 1 162 ? -19.438 -26.781 11.82 1 96.81 162 ALA A CA 1
ATOM 1235 C C . ALA A 1 162 ? -18.828 -27.453 10.586 1 96.81 162 ALA A C 1
ATOM 1237 O O . ALA A 1 162 ? -17.625 -27.734 10.562 1 96.81 162 ALA A O 1
ATOM 1238 N N . TRP A 1 163 ? -19.719 -27.719 9.641 1 96.56 163 TRP A N 1
ATOM 1239 C CA . TRP A 1 163 ? -19.25 -28.297 8.391 1 96.56 163 TRP A CA 1
ATOM 1240 C C . TRP A 1 163 ? -18.25 -27.375 7.691 1 96.56 163 TRP A C 1
ATOM 1242 O O . TRP A 1 163 ? -17.188 -27.812 7.254 1 96.56 163 TRP A O 1
ATOM 1252 N N . LEU A 1 164 ? -18.562 -26.109 7.547 1 97.5 164 LEU A N 1
ATOM 1253 C CA . LEU A 1 164 ? -17.719 -25.141 6.883 1 97.5 164 LEU A CA 1
ATOM 1254 C C . LEU A 1 164 ? -16.438 -24.906 7.668 1 97.5 164 LEU A C 1
ATOM 1256 O O . LEU A 1 164 ? -15.367 -24.703 7.082 1 97.5 164 LEU A O 1
ATOM 1260 N N . GLU A 1 165 ? -16.5 -24.938 8.984 1 97.88 165 GLU A N 1
ATOM 1261 C CA . GLU A 1 165 ? -15.312 -24.812 9.828 1 97.88 165 GLU A CA 1
ATOM 1262 C C . GLU A 1 165 ? -14.328 -25.953 9.547 1 97.88 165 GLU A C 1
ATOM 1264 O O . GLU A 1 165 ? -13.133 -25.719 9.383 1 97.88 165 GLU A O 1
ATOM 1269 N N . THR A 1 166 ? -14.82 -27.141 9.484 1 95.62 166 THR A N 1
ATOM 1270 C CA . THR A 1 166 ? -13.984 -28.312 9.219 1 95.62 166 THR A CA 1
ATOM 1271 C C . THR A 1 166 ? -13.359 -28.219 7.832 1 95.62 166 THR A C 1
ATOM 1273 O O . THR A 1 166 ? -12.172 -28.5 7.664 1 95.62 166 THR A O 1
ATOM 1276 N N . LYS A 1 167 ? -14.188 -27.828 6.926 1 94.88 167 LYS A N 1
ATOM 1277 C CA . LYS A 1 167 ? -13.688 -27.672 5.559 1 94.8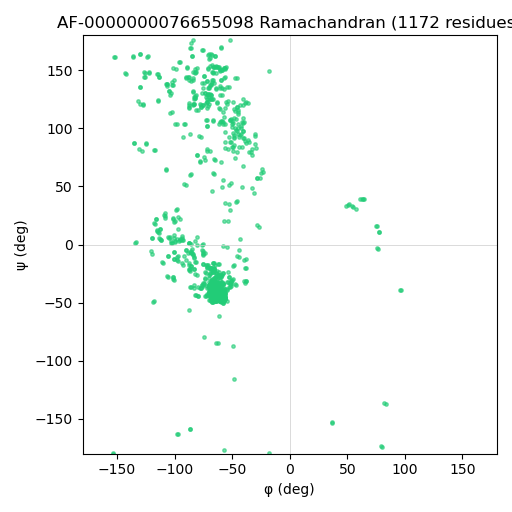8 167 LYS A CA 1
ATOM 1278 C C . LYS A 1 167 ? -12.594 -26.625 5.48 1 94.88 167 LYS A C 1
ATOM 1280 O O . LYS A 1 167 ? -11.578 -26.812 4.805 1 94.88 167 LYS A O 1
ATOM 1285 N N . TYR A 1 168 ? -12.812 -25.547 6.207 1 96.38 168 TYR A N 1
ATOM 1286 C CA . TYR A 1 168 ? -11.812 -24.484 6.238 1 96.38 168 TYR A CA 1
ATOM 1287 C C . TYR A 1 168 ? -10.5 -24.984 6.828 1 96.38 168 TYR A C 1
ATOM 1289 O O . TYR A 1 168 ? -9.422 -24.688 6.316 1 96.38 168 TYR A O 1
ATOM 1297 N N . ILE A 1 169 ? -10.531 -25.656 7.898 1 93.69 169 ILE A N 1
ATOM 1298 C CA . ILE A 1 169 ? -9.344 -26.125 8.602 1 93.69 169 ILE A CA 1
ATOM 1299 C C . ILE A 1 169 ? -8.562 -27.094 7.703 1 93.69 169 ILE A C 1
ATOM 1301 O O . ILE A 1 169 ? -7.352 -26.953 7.543 1 93.69 169 ILE A O 1
ATOM 1305 N N . ASP A 1 170 ? -9.234 -27.938 6.98 1 89.19 170 ASP A N 1
ATOM 1306 C CA . ASP A 1 170 ? -8.594 -28.984 6.199 1 89.19 170 ASP A CA 1
ATOM 1307 C C . ASP A 1 170 ? -8.008 -28.422 4.906 1 89.19 170 ASP A C 1
ATOM 1309 O O . ASP A 1 170 ? -6.91 -28.828 4.496 1 89.19 170 ASP A O 1
ATOM 1313 N N . ALA A 1 171 ? -8.719 -27.5 4.352 1 89.88 171 ALA A N 1
ATOM 1314 C CA . ALA A 1 171 ? -8.352 -27.125 2.99 1 89.88 171 ALA A CA 1
ATOM 1315 C C . ALA A 1 171 ? -7.543 -25.828 2.982 1 89.88 171 ALA A C 1
ATOM 1317 O O . ALA A 1 171 ? -6.719 -25.609 2.09 1 89.88 171 ALA A O 1
ATOM 1318 N N . LEU A 1 172 ? -7.785 -24.938 3.947 1 93.38 172 LEU A N 1
ATOM 1319 C CA . LEU A 1 172 ? -7.195 -23.609 3.84 1 93.38 172 LEU A CA 1
ATOM 1320 C C . LEU A 1 172 ? -6.254 -23.344 5.004 1 93.38 172 LEU A C 1
ATOM 1322 O O . LEU A 1 172 ? -5.102 -22.953 4.801 1 93.38 172 LEU A O 1
ATOM 1326 N N . HIS A 1 173 ? -6.68 -23.594 6.207 1 92.94 173 HIS A N 1
ATOM 1327 C CA . HIS A 1 173 ? -5.902 -23.266 7.395 1 92.94 173 HIS A CA 1
ATOM 1328 C C . HIS A 1 173 ? -4.574 -24.016 7.406 1 92.94 173 HIS A C 1
ATOM 1330 O O . HIS A 1 173 ? -3.562 -23.484 7.879 1 92.94 173 HIS A O 1
ATOM 1336 N N . THR A 1 174 ? -4.543 -25.219 6.887 1 88.19 174 THR A N 1
ATOM 1337 C CA . THR A 1 174 ? -3.352 -26.047 6.871 1 88.19 174 THR A CA 1
ATOM 1338 C C . THR A 1 174 ? -2.266 -25.438 5.992 1 88.19 174 THR A C 1
ATOM 1340 O O . THR A 1 174 ? -1.078 -25.719 6.18 1 88.19 174 THR A O 1
ATOM 1343 N N . LYS A 1 175 ? -2.684 -24.625 5.117 1 89.38 175 LYS A N 1
ATOM 1344 C CA . LYS A 1 175 ? -1.716 -24.031 4.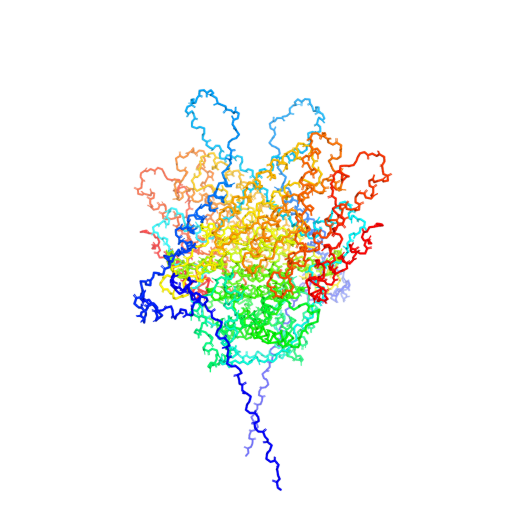199 1 89.38 175 LYS A CA 1
ATOM 1345 C C . LYS A 1 175 ? -1.361 -22.609 4.625 1 89.38 175 LYS A C 1
ATOM 1347 O O . LYS A 1 175 ? -0.284 -22.109 4.297 1 89.38 175 LYS A O 1
ATOM 1352 N N . ASN A 1 176 ? -2.309 -21.969 5.289 1 91.06 176 ASN A N 1
ATOM 1353 C CA . ASN A 1 176 ? -2.143 -20.625 5.82 1 91.06 176 ASN A CA 1
ATOM 1354 C C . ASN A 1 176 ? -2.676 -20.516 7.242 1 91.06 176 ASN A C 1
ATOM 1356 O O . ASN A 1 176 ? -3.801 -20.047 7.457 1 91.06 176 ASN A O 1
ATOM 1360 N N . PRO A 1 177 ? -1.867 -20.812 8.227 1 91.38 177 PRO A N 1
ATOM 1361 C CA . PRO A 1 177 ? -2.346 -20.844 9.609 1 91.38 177 PRO A CA 1
ATOM 1362 C C . PRO A 1 177 ? -2.428 -19.453 10.242 1 91.38 177 PRO A C 1
ATOM 1364 O O . PRO A 1 177 ? -1.67 -19.141 11.164 1 91.38 177 PRO A O 1
ATOM 1367 N N . ILE A 1 178 ? -3.42 -18.703 9.914 1 94.69 178 ILE A N 1
ATOM 1368 C CA . ILE A 1 178 ? -3.463 -17.297 10.297 1 94.69 178 ILE A CA 1
ATOM 1369 C C . ILE A 1 178 ? -4.57 -17.062 11.32 1 94.69 178 ILE A C 1
ATOM 1371 O O . ILE A 1 178 ? -4.887 -15.93 11.672 1 94.69 178 ILE A O 1
ATOM 1375 N N . ILE A 1 179 ? -5.258 -18.109 11.773 1 95.19 179 ILE A N 1
ATOM 1376 C CA . ILE A 1 179 ? -6.309 -18 12.773 1 95.19 179 ILE A CA 1
ATOM 1377 C C . ILE A 1 179 ? -6.07 -19.031 13.883 1 95.19 179 ILE A C 1
ATOM 1379 O O . ILE A 1 179 ? -5.699 -20.172 13.617 1 95.19 179 ILE A O 1
ATOM 1383 N N . ASP A 1 180 ? -6.234 -18.562 15.102 1 91.31 180 ASP A N 1
ATOM 1384 C CA . ASP A 1 180 ? -6.266 -19.516 16.203 1 91.31 180 ASP A CA 1
ATOM 1385 C C . ASP A 1 180 ? -7.535 -20.359 16.172 1 91.31 180 ASP A C 1
ATOM 1387 O O . ASP A 1 180 ? -8.648 -19.828 16.203 1 91.31 180 ASP A O 1
ATOM 1391 N N . LEU A 1 181 ? -7.398 -21.656 16.234 1 92.06 181 LEU A N 1
ATOM 1392 C CA . LEU A 1 181 ? -8.516 -22.562 15.977 1 92.06 181 LEU A CA 1
ATOM 1393 C C . LEU A 1 181 ? -9.492 -22.578 17.156 1 92.06 181 LEU A C 1
ATOM 1395 O O . LEU A 1 181 ? -10.695 -22.719 16.969 1 92.06 181 LEU A O 1
ATOM 1399 N N . ASP A 1 182 ? -8.953 -22.406 18.359 1 91.31 182 ASP A N 1
ATOM 1400 C CA . ASP A 1 182 ? -9.844 -22.344 19.516 1 91.31 182 ASP A CA 1
ATOM 1401 C C . ASP A 1 182 ? -10.703 -21.078 19.469 1 91.31 182 ASP A C 1
ATOM 1403 O O . ASP A 1 182 ? -11.906 -21.125 19.766 1 91.31 182 ASP A O 1
ATOM 1407 N N . GLU A 1 183 ? -10.07 -20.047 19.094 1 94.06 183 GLU A N 1
ATOM 1408 C CA . GLU A 1 183 ? -10.789 -18.781 18.984 1 94.06 183 GLU A CA 1
ATOM 1409 C C . GLU A 1 183 ? -11.828 -18.844 17.859 1 94.06 183 GLU A C 1
ATOM 1411 O O . GLU A 1 183 ? -12.938 -18.344 18.016 1 94.06 183 GLU A O 1
ATOM 1416 N N . LEU A 1 184 ? -11.438 -19.406 16.797 1 96.81 184 LEU A N 1
ATOM 1417 C CA . LEU A 1 184 ? -12.359 -19.547 15.68 1 96.81 184 LEU A CA 1
ATOM 1418 C C . LEU A 1 184 ? -13.594 -20.344 16.094 1 96.81 184 LEU A C 1
ATOM 1420 O O . LEU A 1 184 ? -14.727 -19.938 15.789 1 96.81 184 LEU A O 1
ATOM 1424 N N . HIS A 1 185 ? -13.367 -21.422 16.766 1 96.88 185 HIS A N 1
ATOM 1425 C CA . HIS A 1 185 ? -14.469 -22.266 17.203 1 96.88 185 HIS A CA 1
ATOM 1426 C C . HIS A 1 185 ? -15.43 -21.5 18.109 1 96.88 185 HIS A C 1
ATOM 1428 O O . HIS A 1 185 ? -16.656 -21.609 17.969 1 96.88 185 HIS A O 1
ATOM 1434 N N . ARG A 1 186 ? -14.859 -20.734 18.984 1 96.94 186 ARG A N 1
ATOM 1435 C CA . ARG A 1 186 ? -15.68 -19.922 19.891 1 96.94 186 ARG A CA 1
ATOM 1436 C C . ARG A 1 186 ? -16.516 -18.922 19.109 1 96.94 186 ARG A C 1
ATOM 1438 O O . ARG A 1 186 ? -17.703 -18.734 19.391 1 96.94 186 ARG A O 1
ATOM 1445 N N . MET A 1 187 ? -15.938 -18.297 18.156 1 97.5 187 MET A N 1
ATOM 1446 C CA . MET A 1 187 ? -16.656 -17.312 17.344 1 97.5 187 MET A CA 1
ATOM 1447 C C . MET A 1 187 ? -17.75 -17.969 16.516 1 97.5 187 MET A C 1
ATOM 1449 O O . MET A 1 187 ? -18.828 -17.406 16.359 1 97.5 187 MET A O 1
ATOM 1453 N N . MET A 1 188 ? -17.453 -19.172 16.031 1 97.81 188 MET A N 1
ATOM 1454 C CA . MET A 1 188 ? -18.422 -19.922 15.25 1 97.81 188 MET A CA 1
ATOM 1455 C C . MET A 1 188 ? -19.641 -20.266 16.094 1 97.81 188 MET A C 1
ATOM 1457 O O . MET A 1 188 ? -20.781 -20.109 15.641 1 97.81 188 MET A O 1
ATOM 1461 N N . LEU A 1 189 ? -19.391 -20.688 17.297 1 97.75 189 LEU A N 1
ATOM 1462 C CA . LEU A 1 189 ? -20.469 -21.016 18.219 1 97.75 189 LEU A CA 1
ATOM 1463 C C . LEU A 1 189 ? -21.312 -19.797 18.531 1 97.75 189 LEU A C 1
ATOM 1465 O O . LEU A 1 189 ? -22.547 -19.875 18.578 1 97.75 189 LEU A O 1
ATOM 1469 N N . HIS A 1 190 ? -20.641 -18.734 18.719 1 97.5 190 HIS A N 1
ATOM 1470 C CA . HIS A 1 190 ? -21.344 -17.484 19.031 1 97.5 190 HIS A CA 1
ATOM 1471 C C . HIS A 1 190 ? -22.281 -17.078 17.906 1 97.5 190 HIS A C 1
ATOM 1473 O O . HIS A 1 190 ? -23.438 -16.703 18.141 1 97.5 190 HIS A O 1
ATOM 1479 N N . VAL A 1 191 ? -21.828 -17.141 16.672 1 97.5 191 VAL A N 1
ATOM 1480 C CA . VAL A 1 191 ? -22.641 -16.781 15.508 1 97.5 191 VAL A CA 1
ATOM 1481 C C . VAL A 1 191 ? -23.797 -17.766 15.352 1 97.5 191 VAL A C 1
ATOM 1483 O O . VAL A 1 191 ? -24.906 -17.391 14.969 1 97.5 191 VAL A O 1
ATOM 1486 N N . ALA A 1 192 ? -23.547 -19.031 15.609 1 97.56 192 ALA A N 1
ATOM 1487 C CA . ALA A 1 192 ? -24.594 -20.047 15.523 1 97.56 192 ALA A CA 1
ATOM 1488 C C . ALA A 1 192 ? -25.719 -19.75 16.516 1 97.56 192 ALA A C 1
ATOM 1490 O O . ALA A 1 192 ? -26.891 -20 16.219 1 97.56 192 ALA A O 1
ATOM 1491 N N . GLU A 1 193 ? -25.359 -19.203 17.641 1 97 193 GLU A N 1
ATOM 1492 C CA . GLU A 1 193 ? -26.328 -18.969 18.703 1 97 193 GLU A CA 1
ATOM 1493 C C . GLU A 1 193 ? -27.031 -17.625 18.5 1 97 193 GLU A C 1
ATOM 1495 O O . GLU A 1 193 ? -28.234 -17.5 18.797 1 97 193 GLU A O 1
ATOM 1500 N N . HIS A 1 194 ? -26.297 -16.594 18 1 95.88 194 HIS A N 1
ATOM 1501 C CA . HIS A 1 194 ? -26.828 -15.242 18.062 1 95.88 194 HIS A CA 1
ATOM 1502 C C . HIS A 1 194 ? -26.969 -14.641 16.656 1 95.88 194 HIS A C 1
ATOM 1504 O O . HIS A 1 194 ? -27.562 -13.57 16.5 1 95.88 194 HIS A O 1
ATOM 1510 N N . GLY A 1 195 ? -26.469 -15.305 15.656 1 95.5 195 GLY A N 1
ATOM 1511 C CA . GLY A 1 195 ? -26.453 -14.742 14.312 1 95.5 195 GLY A CA 1
ATOM 1512 C C . GLY A 1 195 ? -25.312 -13.758 14.102 1 95.5 195 GLY A C 1
ATOM 1513 O O . GLY A 1 195 ? -24.453 -13.594 14.969 1 95.5 195 GLY A O 1
ATOM 1514 N N . PHE A 1 196 ? -25.312 -13.086 12.898 1 95.31 196 PHE A N 1
ATOM 1515 C CA . PHE A 1 196 ? -24.234 -12.172 12.547 1 95.31 196 PHE A CA 1
ATOM 1516 C C . PHE A 1 196 ? -24.531 -10.766 13.07 1 95.31 196 PHE A C 1
ATOM 1518 O O . PHE A 1 196 ? -25.562 -10.18 12.734 1 95.31 196 PHE A O 1
ATOM 1525 N N . ASP A 1 197 ? -23.703 -10.242 13.859 1 93.44 197 ASP A N 1
ATOM 1526 C CA . ASP A 1 197 ? -23.766 -8.828 14.227 1 93.44 197 ASP A CA 1
ATOM 1527 C C . ASP A 1 197 ? -22.781 -8 13.383 1 93.44 197 ASP A C 1
ATOM 1529 O O . ASP A 1 197 ? -22.359 -8.438 12.312 1 93.44 197 ASP A O 1
ATOM 1533 N N . TRP A 1 198 ? -22.5 -6.797 13.844 1 90.31 198 TRP A N 1
ATOM 1534 C CA . TRP A 1 198 ? -21.688 -5.91 13.031 1 90.31 198 TRP A CA 1
ATOM 1535 C C . TRP A 1 198 ? -20.25 -5.875 13.539 1 90.31 198 TRP A C 1
ATOM 1537 O O . TRP A 1 198 ? -19.5 -4.945 13.242 1 90.31 198 TRP A O 1
ATOM 1547 N N . SER A 1 199 ? -19.875 -6.922 14.258 1 91.94 199 SER A N 1
ATOM 1548 C CA . SER A 1 199 ? -18.531 -6.98 14.82 1 91.94 199 SER A CA 1
ATOM 1549 C C . SER A 1 199 ? -17.531 -7.52 13.805 1 91.94 199 SER A C 1
ATOM 1551 O O . SER A 1 199 ? -17.906 -8.141 12.812 1 91.94 199 SER A O 1
ATOM 1553 N N . THR A 1 200 ? -16.312 -7.281 14.07 1 93.75 200 THR A N 1
ATOM 1554 C CA . THR A 1 200 ? -15.234 -7.809 13.242 1 93.75 200 THR A CA 1
ATOM 1555 C C . THR A 1 200 ? -15.164 -9.328 13.352 1 93.75 200 THR A C 1
ATOM 1557 O O . THR A 1 200 ? -14.836 -10.016 12.375 1 93.75 200 THR A O 1
ATOM 1560 N N . SER A 1 201 ? -15.531 -9.844 14.5 1 95.69 201 SER A N 1
ATOM 1561 C CA . SER A 1 201 ? -15.57 -11.289 14.688 1 95.69 201 SER A CA 1
ATOM 1562 C C . SER A 1 201 ? -16.609 -11.938 13.773 1 95.69 201 SER A C 1
ATOM 1564 O O . SER A 1 201 ? -16.344 -12.992 13.195 1 95.69 201 SER A O 1
ATOM 1566 N N . ALA A 1 202 ? -17.719 -11.297 13.664 1 96.38 202 ALA A N 1
ATOM 1567 C CA . ALA A 1 202 ? -18.75 -11.789 12.758 1 96.38 202 ALA A CA 1
ATOM 1568 C C . ALA A 1 202 ? -18.266 -11.758 11.312 1 96.38 202 ALA A C 1
ATOM 1570 O O . ALA A 1 202 ? -18.547 -12.672 10.539 1 96.38 202 ALA A O 1
ATOM 1571 N N . CYS A 1 203 ? -17.594 -10.688 11.008 1 97.31 203 CYS A N 1
ATOM 1572 C CA . CYS A 1 203 ? -17.016 -10.57 9.672 1 97.31 203 CYS A CA 1
ATOM 1573 C C . CYS A 1 203 ? -16.031 -11.711 9.398 1 97.31 203 CYS A C 1
ATOM 1575 O O . CYS A 1 203 ? -16.062 -12.305 8.32 1 97.31 203 CYS A O 1
ATOM 1577 N N . LEU A 1 204 ? -15.234 -12.023 10.352 1 98.38 204 LEU A N 1
ATOM 1578 C CA . LEU A 1 204 ? -14.234 -13.078 10.227 1 98.38 204 LEU A CA 1
ATOM 1579 C C . LEU A 1 204 ? -14.898 -14.43 9.992 1 98.38 204 LEU A C 1
ATOM 1581 O O . LEU A 1 204 ? -14.477 -15.188 9.117 1 98.38 204 LEU A O 1
ATOM 1585 N N . VAL A 1 205 ? -15.906 -14.703 10.758 1 98.56 205 VAL A N 1
ATOM 1586 C CA . VAL A 1 205 ? -16.625 -15.969 10.617 1 98.56 205 VAL A CA 1
ATOM 1587 C C . VAL A 1 205 ? -17.25 -16.047 9.219 1 98.56 205 VAL A C 1
ATOM 1589 O O . VAL A 1 205 ? -17.172 -17.078 8.562 1 98.56 205 VAL A O 1
ATOM 1592 N N . ALA A 1 206 ? -17.859 -14.977 8.797 1 98.56 206 ALA A N 1
ATOM 1593 C CA . ALA A 1 206 ? -18.469 -14.945 7.469 1 98.56 206 ALA A CA 1
ATOM 1594 C C . ALA A 1 206 ? -17.422 -15.203 6.383 1 98.56 206 ALA A C 1
ATOM 1596 O O . ALA A 1 206 ? -17.688 -15.93 5.422 1 98.56 206 ALA A O 1
ATOM 1597 N N . LEU A 1 207 ? -16.266 -14.656 6.512 1 98.69 207 LEU A N 1
ATOM 1598 C CA . LEU A 1 207 ? -15.195 -14.82 5.531 1 98.69 207 LEU A CA 1
ATOM 1599 C C . LEU A 1 207 ? -14.656 -16.25 5.539 1 98.69 207 LEU A C 1
ATOM 1601 O O . LEU A 1 207 ? -14.367 -16.812 4.484 1 98.69 207 LEU A O 1
ATOM 1605 N N . VAL A 1 208 ? -14.492 -16.75 6.77 1 98.69 208 VAL A N 1
ATOM 1606 C CA . VAL A 1 208 ? -14.055 -18.141 6.883 1 98.69 208 VAL A CA 1
ATOM 1607 C C . VAL A 1 208 ? -15.031 -19.047 6.141 1 98.69 208 VAL A C 1
ATOM 1609 O O . VAL A 1 208 ? -14.617 -19.906 5.352 1 98.69 208 VAL A O 1
ATOM 1612 N N . CYS A 1 209 ? -16.281 -18.844 6.34 1 98.69 209 CYS A N 1
ATOM 1613 C CA . CYS A 1 209 ? -17.312 -19.656 5.715 1 98.69 209 CYS A CA 1
ATOM 1614 C C . CYS A 1 209 ? -17.359 -19.438 4.207 1 98.69 209 CYS A C 1
ATOM 1616 O O . CYS A 1 209 ? -17.5 -20.375 3.438 1 98.69 209 CYS A O 1
ATOM 1618 N N . ALA A 1 210 ? -17.266 -18.219 3.766 1 98.44 210 ALA A N 1
ATOM 1619 C CA . ALA A 1 210 ? -17.266 -17.922 2.336 1 98.44 210 ALA A CA 1
ATOM 1620 C C . ALA A 1 210 ? -16.109 -18.641 1.638 1 98.44 210 ALA A C 1
ATOM 1622 O O . ALA A 1 210 ? -16.297 -19.25 0.583 1 98.44 210 ALA A O 1
ATOM 1623 N N . ASN A 1 211 ? -14.914 -18.594 2.193 1 98.38 211 ASN A N 1
ATOM 1624 C CA . ASN A 1 211 ? -13.742 -19.25 1.615 1 98.38 211 ASN A CA 1
ATOM 1625 C C . ASN A 1 211 ? -13.875 -20.766 1.615 1 98.38 211 ASN A C 1
ATOM 1627 O O . ASN A 1 211 ? -13.508 -21.422 0.646 1 98.38 211 ASN A O 1
ATOM 1631 N N . ALA A 1 212 ? -14.383 -21.266 2.723 1 97.94 212 ALA A N 1
ATOM 1632 C CA . ALA A 1 212 ? -14.57 -22.719 2.818 1 97.94 212 ALA A CA 1
ATOM 1633 C C . ALA A 1 212 ? -15.562 -23.219 1.767 1 97.94 212 ALA A C 1
ATOM 1635 O O . ALA A 1 212 ? -15.312 -24.219 1.099 1 97.94 212 ALA A O 1
ATOM 1636 N N . ALA A 1 213 ? -16.625 -22.516 1.581 1 97.12 213 ALA A N 1
ATOM 1637 C CA . ALA A 1 213 ? -17.703 -22.938 0.688 1 97.12 213 ALA A CA 1
ATOM 1638 C C . ALA A 1 213 ? -17.234 -22.953 -0.764 1 97.12 213 ALA A C 1
ATOM 1640 O O . ALA A 1 213 ? -17.609 -23.828 -1.536 1 97.12 213 ALA A O 1
ATOM 1641 N N . ILE A 1 214 ? -16.391 -22.031 -1.139 1 95.69 214 ILE A N 1
ATOM 1642 C CA . ILE A 1 214 ? -16.016 -21.891 -2.543 1 95.69 214 ILE A CA 1
ATOM 1643 C C . ILE A 1 214 ? -14.852 -22.812 -2.857 1 95.69 214 ILE A C 1
ATOM 1645 O O . ILE A 1 214 ? -14.57 -23.109 -4.023 1 95.69 214 ILE A O 1
ATOM 1649 N N . THR A 1 215 ? -14.078 -23.25 -1.891 1 93.62 215 THR A N 1
ATOM 1650 C CA . THR A 1 215 ? -12.93 -24.125 -2.09 1 93.62 215 THR A CA 1
ATOM 1651 C C . THR A 1 215 ? -13.375 -25.547 -2.402 1 93.62 215 THR A C 1
ATOM 1653 O O . THR A 1 215 ? -14.234 -26.094 -1.712 1 93.62 215 THR A O 1
ATOM 1656 N N . ASP A 1 216 ? -12.812 -26.094 -3.447 1 86.94 216 ASP A N 1
ATOM 1657 C CA . ASP A 1 216 ? -13.148 -27.469 -3.814 1 86.94 216 ASP A CA 1
ATOM 1658 C C . ASP A 1 216 ? -12.312 -28.469 -3.02 1 86.94 216 ASP A C 1
ATOM 1660 O O . ASP A 1 216 ? -11.156 -28.188 -2.684 1 86.94 216 ASP A O 1
ATOM 1664 N N . SER A 1 217 ? -13.008 -29.562 -2.688 1 69.94 217 SER A N 1
ATOM 1665 C CA . SER A 1 217 ? -12.258 -30.625 -2.027 1 69.94 217 SER A CA 1
ATOM 1666 C C . SER A 1 217 ? -11.312 -31.328 -3 1 69.94 217 SER A C 1
ATOM 1668 O O . SER A 1 217 ? -11.617 -31.453 -4.188 1 69.94 217 SER A O 1
ATOM 1670 N N . GLN A 1 218 ? -10.031 -31.375 -2.762 1 61.5 218 GLN A N 1
ATOM 1671 C CA . GLN A 1 218 ? -8.93 -31.891 -3.568 1 61.5 218 GLN A CA 1
ATOM 1672 C C . GLN A 1 218 ? -9.328 -33.188 -4.27 1 61.5 218 GLN A C 1
ATOM 1674 O O . GLN A 1 218 ? -8.812 -33.5 -5.348 1 61.5 218 GLN A O 1
ATOM 1679 N N . THR A 1 219 ? -10.234 -33.969 -3.582 1 50.34 219 THR A N 1
ATOM 1680 C CA . THR A 1 219 ? -10.477 -35.344 -4.055 1 50.34 219 THR A CA 1
ATOM 1681 C C . THR A 1 219 ? -11.281 -35.312 -5.355 1 50.34 219 THR A C 1
ATOM 1683 O O . THR A 1 219 ? -11.414 -36.344 -6.02 1 50.34 219 THR A O 1
ATOM 1686 N N . GLU A 1 220 ? -11.859 -34.25 -5.59 1 49.5 220 GLU A N 1
ATOM 1687 C CA . GLU A 1 220 ? -12.805 -34.312 -6.699 1 49.5 220 GLU A CA 1
ATOM 1688 C C . GLU A 1 220 ? -12.133 -33.969 -8.023 1 49.5 220 GLU A C 1
ATOM 1690 O O . GLU A 1 220 ? -12.062 -32.781 -8.391 1 49.5 220 GLU A O 1
ATOM 1695 N N . LEU A 1 221 ? -11.102 -34.562 -8.328 1 47.59 221 LEU A N 1
ATOM 1696 C CA . LEU A 1 221 ? -10.609 -34.438 -9.695 1 47.59 221 LEU A CA 1
ATOM 1697 C C . LEU A 1 221 ? -11.75 -34.625 -10.703 1 47.59 221 LEU A C 1
ATOM 1699 O O . LEU A 1 221 ? -11.984 -35.75 -11.172 1 47.59 221 LEU A O 1
ATOM 1703 N N . SER A 1 222 ? -12.883 -34.156 -10.43 1 46.62 222 SER A N 1
ATOM 1704 C CA . SER A 1 222 ? -13.922 -34.5 -11.398 1 46.62 222 SER A CA 1
ATOM 1705 C C . SER A 1 222 ? -13.586 -33.938 -12.781 1 46.62 222 SER A C 1
ATOM 1707 O O . SER A 1 222 ? -13.242 -32.75 -12.914 1 46.62 222 SER A O 1
ATOM 1709 N N . SER A 1 223 ? -13.172 -34.75 -13.594 1 45.91 223 SER A N 1
ATOM 1710 C CA . SER A 1 223 ? -13.031 -34.625 -15.039 1 45.91 223 SER A CA 1
ATOM 1711 C C . SER A 1 223 ? -14.203 -33.844 -15.633 1 45.91 223 SER A C 1
ATOM 1713 O O . SER A 1 223 ? -14.25 -33.594 -16.844 1 45.91 223 SER A O 1
ATOM 1715 N N . SER A 1 224 ? -15.242 -33.594 -14.945 1 49.53 224 SER A N 1
ATOM 1716 C CA . SER A 1 224 ? -16.375 -33.062 -15.703 1 49.53 224 SER A CA 1
ATOM 1717 C C . SER A 1 224 ? -16.266 -31.562 -15.898 1 49.53 224 SER A C 1
ATOM 1719 O O . SER A 1 224 ? -15.945 -30.828 -14.961 1 49.53 224 SER A O 1
ATOM 1721 N N . HIS A 1 225 ? -16.234 -31.047 -17.141 1 55.78 225 HIS A N 1
ATOM 1722 C CA . HIS A 1 225 ? -16.125 -29.719 -17.719 1 55.78 225 HIS A CA 1
ATOM 1723 C C . HIS A 1 225 ? -17.172 -28.781 -17.141 1 55.78 225 HIS A C 1
ATOM 1725 O O . HIS A 1 225 ? -17 -27.547 -17.203 1 55.78 225 HIS A O 1
ATOM 1731 N N . GLU A 1 226 ? -18.359 -29.406 -16.703 1 57.75 226 GLU A N 1
ATOM 1732 C CA . GLU A 1 226 ? -19.438 -28.516 -16.266 1 57.75 226 GLU A CA 1
ATOM 1733 C C . GLU A 1 226 ? -19.594 -28.547 -14.742 1 57.75 226 GLU A C 1
ATOM 1735 O O . GLU A 1 226 ? -19.391 -29.578 -14.109 1 57.75 226 GLU A O 1
ATOM 1740 N N . ALA A 1 227 ? -19.781 -27.422 -14.195 1 62.53 227 ALA A N 1
ATOM 1741 C CA . ALA A 1 227 ? -20.016 -27.328 -12.75 1 62.53 227 ALA A CA 1
ATOM 1742 C C . ALA A 1 227 ? -21.188 -28.203 -12.328 1 62.53 227 ALA A C 1
ATOM 1744 O O . ALA A 1 227 ? -22.297 -28.047 -12.844 1 62.53 227 ALA A O 1
ATOM 1745 N N . THR A 1 228 ? -21.047 -29.031 -11.531 1 76.75 228 THR A N 1
ATOM 1746 C CA . THR A 1 228 ? -22.125 -29.859 -10.969 1 76.75 228 THR A CA 1
ATOM 1747 C C . THR A 1 228 ? -23.078 -29.016 -10.133 1 76.75 228 THR A C 1
ATOM 1749 O O . THR A 1 228 ? -22.719 -27.922 -9.703 1 76.75 228 THR A O 1
ATOM 1752 N N . PRO A 1 229 ? -24.312 -29.312 -10.047 1 82.19 229 PRO A N 1
ATOM 1753 C CA . PRO A 1 229 ? -25.266 -28.594 -9.203 1 82.19 229 PRO A CA 1
ATOM 1754 C C . PRO A 1 229 ? -24.734 -28.359 -7.785 1 82.19 229 PRO A C 1
ATOM 1756 O O . PRO A 1 229 ? -25.031 -27.328 -7.172 1 82.19 229 PRO A O 1
ATOM 1759 N N . GLU A 1 230 ? -24.016 -29.312 -7.371 1 83.56 230 GLU A N 1
ATOM 1760 C CA . GLU A 1 230 ? -23.453 -29.203 -6.027 1 83.56 230 GLU A CA 1
ATOM 1761 C C . GLU A 1 230 ? -22.438 -28.062 -5.953 1 83.56 230 GLU A C 1
ATOM 1763 O O . GLU A 1 230 ? -22.438 -27.281 -4.992 1 83.56 230 GLU A O 1
ATOM 1768 N N . LYS A 1 231 ? -21.656 -27.984 -6.953 1 85.06 231 LYS A N 1
ATOM 1769 C CA . LYS A 1 231 ? -20.656 -26.922 -6.988 1 85.06 231 LYS A CA 1
ATOM 1770 C C . LYS A 1 231 ? -21.312 -25.547 -7.125 1 85.06 231 LYS A C 1
ATOM 1772 O O . LYS A 1 231 ? -20.859 -24.578 -6.527 1 85.06 231 LYS A O 1
ATOM 1777 N N . LYS A 1 232 ? -22.359 -25.484 -7.812 1 87.06 232 LYS A N 1
ATOM 1778 C CA . LYS A 1 232 ? -23.109 -24.234 -7.953 1 87.06 232 LYS A CA 1
ATOM 1779 C C . LYS A 1 232 ? -23.719 -23.797 -6.625 1 87.06 232 LYS A C 1
ATOM 1781 O O . LYS A 1 232 ? -23.703 -22.625 -6.281 1 87.06 232 LYS A O 1
ATOM 1786 N N . ALA A 1 233 ? -24.219 -24.812 -5.945 1 90.81 233 ALA A N 1
ATOM 1787 C CA . ALA A 1 233 ? -24.812 -24.531 -4.645 1 90.81 233 ALA A CA 1
ATOM 1788 C C . ALA A 1 233 ? -23.766 -24.031 -3.656 1 90.81 233 ALA A C 1
ATOM 1790 O O . ALA A 1 233 ? -24.047 -23.125 -2.854 1 90.81 233 ALA A O 1
ATOM 1791 N N . GLU A 1 234 ? -22.625 -24.594 -3.738 1 91.75 234 GLU A N 1
ATOM 1792 C CA . GLU A 1 234 ? -21.547 -24.172 -2.85 1 91.75 234 GLU A CA 1
ATOM 1793 C C . GLU A 1 234 ? -21.062 -22.766 -3.188 1 91.75 234 GLU A C 1
ATOM 1795 O O . GLU A 1 234 ? -20.766 -21.984 -2.291 1 91.75 234 GLU A O 1
ATOM 1800 N N . THR A 1 235 ? -21.016 -22.5 -4.406 1 91.81 235 THR A N 1
ATOM 1801 C CA . THR A 1 235 ? -20.641 -21.156 -4.828 1 91.81 235 THR A CA 1
ATOM 1802 C C . THR A 1 235 ? -21.672 -20.125 -4.375 1 91.81 235 THR A C 1
ATOM 1804 O O . THR A 1 235 ? -21.312 -19.031 -3.936 1 91.81 235 THR A O 1
ATOM 1807 N N . GLU A 1 236 ? -22.906 -20.5 -4.496 1 93.75 236 GLU A N 1
ATOM 1808 C CA . GLU A 1 236 ? -23.969 -19.625 -4.031 1 93.75 236 GLU A CA 1
ATOM 1809 C C . GLU A 1 236 ? -23.875 -19.391 -2.527 1 93.75 236 GLU A C 1
ATOM 1811 O O . GLU A 1 236 ? -24.078 -18.266 -2.051 1 93.75 236 GLU A O 1
ATOM 1816 N N . LEU A 1 237 ? -23.625 -20.484 -1.84 1 96.44 237 LEU A N 1
ATOM 1817 C CA . LEU A 1 237 ? -23.453 -20.375 -0.395 1 96.44 237 LEU A CA 1
ATOM 1818 C C . LEU A 1 237 ? -22.297 -19.453 -0.054 1 96.44 237 LEU A C 1
ATOM 1820 O O . LEU A 1 237 ? -22.375 -18.656 0.878 1 96.44 237 LEU A O 1
ATOM 1824 N N . SER A 1 238 ? -21.203 -19.609 -0.816 1 97.12 238 SER A N 1
ATOM 1825 C CA . SER A 1 238 ? -20.062 -18.734 -0.631 1 97.12 238 SER A CA 1
ATOM 1826 C C . SER A 1 238 ? -20.453 -17.281 -0.834 1 97.12 238 SER A C 1
ATOM 1828 O O . SER A 1 238 ? -20.062 -16.406 -0.041 1 97.12 238 SER A O 1
ATOM 1830 N N . MET A 1 239 ? -21.281 -17 -1.801 1 95.69 239 MET A N 1
ATOM 1831 C CA . MET A 1 239 ? -21.703 -15.633 -2.107 1 95.69 239 MET A CA 1
ATOM 1832 C C . MET A 1 239 ? -22.594 -15.078 -1.007 1 95.69 239 MET A C 1
ATOM 1834 O O . MET A 1 239 ? -22.562 -13.883 -0.715 1 95.69 239 MET A O 1
ATOM 1838 N N . GLN A 1 240 ? -23.344 -15.914 -0.442 1 96.75 240 GLN A N 1
ATOM 1839 C CA . GLN A 1 240 ? -24.188 -15.5 0.664 1 96.75 240 GLN A CA 1
ATOM 1840 C C . GLN A 1 240 ? -23.359 -15.039 1.86 1 96.75 240 GLN A C 1
ATOM 1842 O O . GLN A 1 240 ? -23.609 -13.969 2.416 1 96.75 240 GLN A O 1
ATOM 1847 N N . PHE A 1 241 ? -22.391 -15.812 2.203 1 97.94 241 PHE A N 1
ATOM 1848 C CA . PHE A 1 241 ? -21.531 -15.445 3.32 1 97.94 241 PHE A CA 1
ATOM 1849 C C . PHE A 1 241 ? -20.688 -14.219 2.98 1 97.94 241 PHE A C 1
ATOM 1851 O O . PHE A 1 241 ? -20.453 -13.367 3.838 1 97.94 241 PHE A O 1
ATOM 1858 N N . TRP A 1 242 ? -20.297 -14.133 1.745 1 96.75 242 TRP A N 1
ATOM 1859 C CA . TRP A 1 242 ? -19.547 -12.961 1.313 1 96.75 242 TRP A CA 1
ATOM 1860 C C . TRP A 1 242 ? -20.391 -11.695 1.438 1 96.75 242 TRP A C 1
ATOM 1862 O O . TRP A 1 242 ? -19.891 -10.648 1.861 1 96.75 242 TRP A O 1
ATOM 1872 N N . SER A 1 243 ? -21.641 -11.797 1.09 1 95 243 SER A N 1
ATOM 1873 C CA . SER A 1 243 ? -22.531 -10.648 1.169 1 95 243 SER A CA 1
ATOM 1874 C C . SER A 1 243 ? -22.641 -10.125 2.598 1 95 243 SER A C 1
ATOM 1876 O O . SER A 1 243 ? -22.797 -8.922 2.814 1 95 243 SER A O 1
ATOM 1878 N N . VAL A 1 244 ? -22.516 -11.016 3.543 1 95.94 244 VAL A N 1
ATOM 1879 C CA . VAL A 1 244 ? -22.516 -10.633 4.949 1 95.94 244 VAL A CA 1
ATOM 1880 C C . VAL A 1 244 ? -21.188 -9.969 5.297 1 95.94 244 VAL A C 1
ATOM 1882 O O . VAL A 1 244 ? -21.156 -8.906 5.934 1 95.94 244 VAL A O 1
ATOM 1885 N N . ALA A 1 245 ? -20.094 -10.531 4.84 1 97.12 245 ALA A N 1
ATOM 1886 C CA . ALA A 1 245 ? -18.75 -10.086 5.188 1 97.12 245 ALA A CA 1
ATOM 1887 C C . ALA A 1 245 ? -18.453 -8.719 4.57 1 97.12 245 ALA A C 1
ATOM 1889 O O . ALA A 1 245 ? -17.922 -7.832 5.242 1 97.12 245 ALA A O 1
ATOM 1890 N N . VAL A 1 246 ? -18.844 -8.523 3.295 1 95.69 246 VAL A N 1
ATOM 1891 C CA . VAL A 1 246 ? -18.438 -7.34 2.535 1 95.69 246 VAL A CA 1
ATOM 1892 C C . VAL A 1 246 ? -19.047 -6.09 3.166 1 95.69 246 VAL A C 1
ATOM 1894 O O . VAL A 1 246 ? -18.453 -5.02 3.145 1 95.69 246 VAL A O 1
ATOM 1897 N N . LYS A 1 247 ? -20.156 -6.207 3.793 1 93.19 247 LYS A N 1
ATOM 1898 C CA . LYS A 1 247 ? -20.828 -5.09 4.445 1 93.19 247 LYS A CA 1
ATOM 1899 C C . LYS A 1 247 ? -20.141 -4.715 5.75 1 93.19 247 LYS A C 1
ATOM 1901 O O . LYS A 1 247 ? -20.359 -3.631 6.293 1 93.19 247 LYS A O 1
ATOM 1906 N N . ARG A 1 248 ? -19.344 -5.57 6.25 1 94.5 248 ARG A N 1
ATOM 1907 C CA . ARG A 1 248 ? -18.672 -5.359 7.531 1 94.5 248 ARG A CA 1
ATOM 1908 C C . ARG A 1 248 ? -17.188 -5.023 7.324 1 94.5 248 ARG A C 1
ATOM 1910 O O . ARG A 1 248 ? -16.516 -4.598 8.258 1 94.5 248 ARG A O 1
ATOM 1917 N N . LEU A 1 249 ? -16.688 -5.184 6.059 1 95.38 249 LEU A N 1
ATOM 1918 C CA . LEU A 1 249 ? -15.273 -4.973 5.77 1 95.38 249 LEU A CA 1
ATOM 1919 C C . LEU A 1 249 ? -14.898 -3.506 5.945 1 95.38 249 LEU A C 1
ATOM 1921 O O . LEU A 1 249 ? -13.75 -3.191 6.281 1 95.38 249 LEU A O 1
ATOM 1925 N N . GLY A 1 250 ? -15.867 -2.627 5.707 1 93.31 250 GLY A N 1
ATOM 1926 C CA . GLY A 1 250 ? -15.602 -1.218 5.945 1 93.31 250 GLY A CA 1
ATOM 1927 C C . GLY A 1 250 ? -15.219 -0.922 7.383 1 93.31 250 GLY A C 1
ATOM 1928 O O . GLY A 1 250 ? -14.312 -0.129 7.641 1 93.31 250 GLY A O 1
ATOM 1929 N N . TYR A 1 251 ? -15.867 -1.62 8.312 1 91.25 251 TYR A N 1
ATOM 1930 C CA . TYR A 1 251 ? -15.547 -1.472 9.727 1 91.25 251 TYR A CA 1
ATOM 1931 C C . TYR A 1 251 ? -14.203 -2.113 10.055 1 91.25 251 TYR A C 1
ATOM 1933 O O . TYR A 1 251 ? -13.383 -1.524 10.766 1 91.25 251 TYR A O 1
ATOM 1941 N N . ALA A 1 252 ? -14.039 -3.26 9.508 1 92.19 252 ALA A N 1
ATOM 1942 C CA . ALA A 1 252 ? -12.812 -4.008 9.781 1 92.19 252 ALA A CA 1
ATOM 1943 C C . ALA A 1 252 ? -11.586 -3.25 9.297 1 92.19 252 ALA A C 1
ATOM 1945 O O . ALA A 1 252 ? -10.547 -3.254 9.961 1 92.19 252 ALA A O 1
ATOM 1946 N N . SER A 1 253 ? -11.703 -2.566 8.227 1 93.19 253 SER A N 1
ATOM 1947 C CA . SER A 1 253 ? -10.562 -1.889 7.617 1 93.19 253 SER A CA 1
ATOM 1948 C C . SER A 1 253 ? -10.078 -0.728 8.477 1 93.19 253 SER A C 1
ATOM 1950 O O . SER A 1 253 ? -8.938 -0.281 8.344 1 93.19 253 SER A O 1
ATOM 1952 N N . ALA A 1 254 ? -10.898 -0.262 9.32 1 89.81 254 ALA A N 1
ATOM 1953 C CA . ALA A 1 254 ? -10.531 0.886 10.141 1 89.81 254 ALA A CA 1
ATOM 1954 C C . ALA A 1 254 ? -9.953 0.437 11.477 1 89.81 254 ALA A C 1
ATOM 1956 O O . ALA A 1 254 ? -9.273 1.209 12.156 1 89.81 254 ALA A O 1
ATOM 1957 N N . GLN A 1 255 ? -10.148 -0.823 11.875 1 89.56 255 GLN A N 1
ATOM 1958 C CA . GLN A 1 255 ? -9.75 -1.291 13.203 1 89.56 255 GLN A CA 1
ATOM 1959 C C . GLN A 1 255 ? -8.273 -1.686 13.227 1 89.56 255 GLN A C 1
ATOM 1961 O O . GLN A 1 255 ? -7.73 -2.119 12.211 1 89.56 255 GLN A O 1
ATOM 1966 N N . ASN A 1 256 ? -7.703 -1.483 14.359 1 89.56 256 ASN A N 1
ATOM 1967 C CA . ASN A 1 256 ? -6.324 -1.9 14.578 1 89.56 256 ASN A CA 1
ATOM 1968 C C . ASN A 1 256 ? -6.246 -3.117 15.5 1 89.56 256 ASN A C 1
ATOM 1970 O O . ASN A 1 256 ? -5.691 -3.035 16.594 1 89.56 256 ASN A O 1
ATOM 1974 N N . THR A 1 257 ? -6.777 -4.191 15.031 1 90.19 257 THR A N 1
ATOM 1975 C CA . THR A 1 257 ? -6.797 -5.453 15.758 1 90.19 257 THR A CA 1
ATOM 1976 C C . THR A 1 257 ? -6.297 -6.594 14.875 1 90.19 257 THR A C 1
ATOM 1978 O O . THR A 1 257 ? -6.281 -6.473 13.648 1 90.19 257 THR A O 1
ATOM 1981 N N . VAL A 1 258 ? -5.961 -7.672 15.492 1 92.56 258 VAL A N 1
ATOM 1982 C CA . VAL A 1 258 ? -5.504 -8.852 14.766 1 92.56 258 VAL A CA 1
ATOM 1983 C C . VAL A 1 258 ? -6.633 -9.391 13.891 1 92.56 258 VAL A C 1
ATOM 1985 O O . VAL A 1 258 ? -6.41 -9.781 12.742 1 92.56 258 VAL A O 1
ATOM 1988 N N . GLN A 1 259 ? -7.852 -9.359 14.375 1 94.62 259 GLN A N 1
ATOM 1989 C CA . GLN A 1 259 ? -9.016 -9.859 13.641 1 94.62 259 GLN A CA 1
ATOM 1990 C C . GLN A 1 259 ? -9.242 -9.055 12.367 1 94.62 259 GLN A C 1
ATOM 1992 O O . GLN A 1 259 ? -9.641 -9.617 11.344 1 94.62 259 GLN A O 1
ATOM 1997 N N . ALA A 1 260 ? -9.023 -7.777 12.492 1 94.94 260 ALA A N 1
ATOM 1998 C CA . ALA A 1 260 ? -9.188 -6.945 11.297 1 94.94 260 ALA A CA 1
ATOM 1999 C C . ALA A 1 260 ? -8.211 -7.367 10.203 1 94.94 260 ALA A C 1
ATOM 2001 O O . ALA A 1 260 ? -8.594 -7.496 9.039 1 94.94 260 ALA A O 1
ATOM 2002 N N . VAL A 1 261 ? -6.945 -7.59 10.578 1 96.62 261 VAL A N 1
ATOM 2003 C CA . VAL A 1 261 ? -5.934 -8.023 9.617 1 96.62 261 VAL A CA 1
ATOM 2004 C C . VAL A 1 261 ? -6.336 -9.367 9.023 1 96.62 261 VAL A C 1
ATOM 2006 O O . VAL A 1 261 ? -6.219 -9.578 7.812 1 96.62 261 VAL A O 1
ATOM 2009 N N . GLN A 1 262 ? -6.82 -10.234 9.859 1 97.94 262 GLN A N 1
ATOM 2010 C CA . GLN A 1 262 ? -7.262 -11.547 9.414 1 97.94 262 GLN A CA 1
ATOM 2011 C C . GLN A 1 262 ? -8.406 -11.43 8.406 1 97.94 262 GLN A C 1
ATOM 2013 O O . GLN A 1 262 ? -8.406 -12.109 7.383 1 97.94 262 GLN A O 1
ATOM 2018 N N . CYS A 1 263 ? -9.352 -10.594 8.695 1 98.19 263 CYS A N 1
ATOM 2019 C CA . CYS A 1 263 ? -10.492 -10.391 7.801 1 98.19 263 CYS A CA 1
ATOM 2020 C C . CYS A 1 263 ? -10.031 -9.922 6.43 1 98.19 263 CYS A C 1
ATOM 2022 O O . CYS A 1 263 ? -10.461 -10.461 5.406 1 98.19 263 CYS A O 1
ATOM 2024 N N . LEU A 1 264 ? -9.188 -8.945 6.445 1 98.25 264 LEU A N 1
ATOM 2025 C CA . LEU A 1 264 ? -8.719 -8.383 5.188 1 98.25 264 LEU A CA 1
ATOM 2026 C C . LEU A 1 264 ? -7.91 -9.406 4.398 1 98.25 264 LEU A C 1
ATOM 2028 O O . LEU A 1 264 ? -8.031 -9.492 3.176 1 98.25 264 LEU A O 1
ATOM 2032 N N . CYS A 1 265 ? -7.105 -10.164 5.07 1 98.31 265 CYS A N 1
ATOM 2033 C CA . CYS A 1 265 ? -6.336 -11.219 4.426 1 98.31 265 CYS A CA 1
ATOM 2034 C C . CYS A 1 265 ? -7.254 -12.266 3.805 1 98.31 265 CYS A C 1
ATOM 2036 O O . CYS A 1 265 ? -7.07 -12.648 2.65 1 98.31 265 CYS A O 1
ATOM 2038 N N . LEU A 1 266 ? -8.227 -12.672 4.562 1 98.75 266 LEU A N 1
ATOM 2039 C CA . LEU A 1 266 ? -9.164 -13.68 4.078 1 98.75 266 LEU A CA 1
ATOM 2040 C C . LEU A 1 266 ? -9.984 -13.141 2.914 1 98.75 266 LEU A C 1
ATOM 2042 O O . LEU A 1 266 ? -10.352 -13.898 2.008 1 98.75 266 LEU A O 1
ATOM 2046 N N . ALA A 1 267 ? -10.305 -11.859 2.943 1 98.5 267 ALA A N 1
ATOM 2047 C CA . ALA A 1 267 ? -10.984 -11.258 1.797 1 98.5 267 ALA A CA 1
ATOM 2048 C C . ALA A 1 267 ? -10.141 -11.383 0.532 1 98.5 267 ALA A C 1
ATOM 2050 O O . ALA A 1 267 ? -10.656 -11.711 -0.538 1 98.5 267 ALA A O 1
ATOM 2051 N N . GLY A 1 268 ? -8.852 -11.133 0.623 1 98.25 268 GLY A N 1
ATOM 2052 C CA . GLY A 1 268 ? -7.961 -11.328 -0.509 1 98.25 268 GLY A CA 1
ATOM 2053 C C . GLY A 1 268 ? -7.965 -12.758 -1.025 1 98.25 268 GLY A C 1
ATOM 2054 O O . GLY A 1 268 ? -8.023 -12.984 -2.236 1 98.25 268 GLY A O 1
ATOM 2055 N N . ILE A 1 269 ? -7.941 -13.68 -0.07 1 98.44 269 ILE A N 1
ATOM 2056 C CA . ILE A 1 269 ? -7.945 -15.094 -0.429 1 98.44 269 ILE A CA 1
ATOM 2057 C C . ILE A 1 269 ? -9.242 -15.438 -1.153 1 98.44 269 ILE A C 1
ATOM 2059 O O . ILE A 1 269 ? -9.234 -16.188 -2.137 1 98.44 269 ILE A O 1
ATOM 2063 N N . TRP A 1 270 ? -10.336 -14.914 -0.667 1 98 270 TRP A N 1
ATOM 2064 C CA . TRP A 1 270 ? -11.625 -15.164 -1.306 1 98 270 TRP A CA 1
ATOM 2065 C C . TRP A 1 270 ? -11.633 -14.641 -2.738 1 98 270 TRP A C 1
ATOM 2067 O O . TRP A 1 270 ? -12.094 -15.328 -3.654 1 98 270 TRP A O 1
ATOM 2077 N N . TYR A 1 271 ? -11.117 -13.461 -2.98 1 96.5 271 TYR A N 1
ATOM 2078 C CA . TYR A 1 271 ? -11.078 -12.898 -4.324 1 96.5 271 TYR A CA 1
ATOM 2079 C C . TYR A 1 271 ? -10.195 -13.734 -5.246 1 96.5 271 TYR A C 1
ATOM 2081 O O . TYR A 1 271 ? -10.469 -13.844 -6.441 1 96.5 271 TYR A O 1
ATOM 2089 N N . MET A 1 272 ? -9.164 -14.312 -4.691 1 97.19 272 MET A N 1
ATOM 2090 C CA . MET A 1 272 ? -8.352 -15.211 -5.512 1 97.19 272 MET A CA 1
ATOM 2091 C C . MET A 1 272 ? -9.164 -16.422 -5.965 1 97.19 272 MET A C 1
ATOM 2093 O O . MET A 1 272 ? -9.016 -16.875 -7.098 1 97.19 272 MET A O 1
ATOM 2097 N N . HIS A 1 273 ? -10.039 -16.906 -5.074 1 96.19 273 HIS A N 1
ATOM 2098 C CA . HIS A 1 273 ? -10.906 -18.016 -5.449 1 96.19 273 HIS A CA 1
ATOM 2099 C C . HIS A 1 273 ? -11.883 -17.609 -6.547 1 96.19 273 HIS A C 1
ATOM 2101 O O . HIS A 1 273 ? -12.289 -18.438 -7.367 1 96.19 273 HIS A O 1
ATOM 2107 N N . ARG A 1 274 ? -12.203 -16.375 -6.566 1 93.62 274 ARG A N 1
ATOM 2108 C CA . ARG A 1 274 ? -13.141 -15.852 -7.555 1 93.62 274 ARG A CA 1
ATOM 2109 C C . ARG A 1 274 ? -12.422 -15.453 -8.836 1 93.62 274 ARG A C 1
ATOM 2111 O O . ARG A 1 274 ? -13.031 -14.906 -9.758 1 93.62 274 ARG A O 1
ATOM 2118 N N . LEU A 1 275 ? -11.133 -15.656 -8.875 1 95.12 275 LEU A N 1
ATOM 2119 C CA . LEU A 1 275 ? -10.289 -15.344 -10.016 1 95.12 275 LEU A CA 1
ATOM 2120 C C . LEU A 1 275 ? -10.273 -13.836 -10.281 1 95.12 275 LEU A C 1
ATOM 2122 O O . LEU A 1 275 ? -10.391 -13.398 -11.422 1 95.12 275 LEU A O 1
ATOM 2126 N N . GLU A 1 276 ? -10.25 -13.047 -9.242 1 94.5 276 GLU A N 1
ATOM 2127 C CA . GLU A 1 276 ? -10.148 -11.594 -9.305 1 94.5 276 GLU A CA 1
ATOM 2128 C C . GLU A 1 276 ? -8.867 -11.094 -8.641 1 94.5 276 GLU A C 1
ATOM 2130 O O . GLU A 1 276 ? -8.906 -10.562 -7.527 1 94.5 276 GLU A O 1
ATOM 2135 N N . PRO A 1 277 ? -7.789 -11.164 -9.391 1 96.5 277 PRO A N 1
ATOM 2136 C CA . PRO A 1 277 ? -6.48 -10.922 -8.789 1 96.5 277 PRO A CA 1
ATOM 2137 C C . PRO A 1 277 ? -6.281 -9.461 -8.375 1 96.5 277 PRO A C 1
ATOM 2139 O O . PRO A 1 277 ? -5.598 -9.188 -7.387 1 96.5 277 PRO A O 1
ATOM 2142 N N . LEU A 1 278 ? -6.824 -8.477 -9.102 1 95.38 278 LEU A N 1
ATOM 2143 C CA . LEU A 1 278 ? -6.648 -7.074 -8.742 1 95.38 278 LEU A CA 1
ATOM 2144 C C . LEU A 1 278 ? -7.344 -6.754 -7.426 1 95.38 278 LEU A C 1
ATOM 2146 O O . LEU A 1 278 ? -6.781 -6.062 -6.574 1 95.38 278 LEU A O 1
ATOM 2150 N N . GLU A 1 279 ? -8.57 -7.289 -7.277 1 95.06 279 GLU A N 1
ATOM 2151 C CA . GLU A 1 279 ? -9.297 -7.133 -6.023 1 95.06 279 GLU A CA 1
ATOM 2152 C C . GLU A 1 279 ? -8.555 -7.805 -4.871 1 95.06 279 GLU A C 1
ATOM 2154 O O . GLU A 1 279 ? -8.484 -7.258 -3.766 1 95.06 279 GLU A O 1
ATOM 2159 N N . ALA A 1 280 ? -8.039 -8.969 -5.211 1 97.38 280 ALA A N 1
ATOM 2160 C CA . ALA A 1 280 ? -7.266 -9.688 -4.199 1 97.38 280 ALA A CA 1
ATOM 2161 C C . ALA A 1 280 ? -6.059 -8.867 -3.746 1 97.38 280 ALA A C 1
ATOM 2163 O O . ALA A 1 280 ? -5.812 -8.734 -2.547 1 97.38 280 ALA A O 1
ATOM 2164 N N . TRP A 1 281 ? -5.352 -8.312 -4.68 1 97.31 281 TRP A N 1
ATOM 2165 C CA . TRP A 1 281 ? -4.156 -7.543 -4.352 1 97.31 281 TRP A CA 1
ATOM 2166 C C . TRP A 1 281 ? -4.496 -6.363 -3.447 1 97.31 281 TRP A C 1
ATOM 2168 O O . TRP A 1 281 ? -3.797 -6.102 -2.465 1 97.31 281 TRP A O 1
ATOM 2178 N N . LYS A 1 282 ? -5.488 -5.602 -3.777 1 96.69 282 LYS A N 1
ATOM 2179 C CA . LYS A 1 282 ? -5.887 -4.449 -2.971 1 96.69 282 LYS A CA 1
ATOM 2180 C C . LYS A 1 282 ? -6.152 -4.859 -1.524 1 96.69 282 LYS A C 1
ATOM 2182 O O . LYS A 1 282 ? -5.762 -4.152 -0.593 1 96.69 282 LYS A O 1
ATOM 2187 N N . HIS A 1 283 ? -6.758 -6.02 -1.344 1 98 283 HIS A N 1
ATOM 2188 C CA . HIS A 1 283 ? -7.094 -6.461 0.005 1 98 283 HIS A CA 1
ATOM 2189 C C . HIS A 1 283 ? -5.863 -6.98 0.737 1 98 283 HIS A C 1
ATOM 2191 O O . HIS A 1 283 ? -5.727 -6.789 1.948 1 98 283 HIS A O 1
ATOM 2197 N N . PHE A 1 284 ? -4.98 -7.664 0.013 1 97.69 284 PHE A N 1
ATOM 2198 C CA . PHE A 1 284 ? -3.727 -8.055 0.645 1 97.69 284 PHE A CA 1
ATOM 2199 C C . PHE A 1 284 ? -2.912 -6.824 1.033 1 97.69 284 PHE A C 1
ATOM 2201 O O . PHE A 1 284 ? -2.311 -6.789 2.109 1 97.69 284 PHE A O 1
ATOM 2208 N N . ASN A 1 285 ? -2.869 -5.852 0.126 1 96.56 285 ASN A N 1
ATOM 2209 C CA . ASN A 1 285 ? -2.176 -4.602 0.42 1 96.56 285 ASN A CA 1
ATOM 2210 C C . ASN A 1 285 ? -2.76 -3.912 1.65 1 96.56 285 ASN A C 1
ATOM 2212 O O . ASN A 1 285 ? -2.02 -3.439 2.514 1 96.56 285 ASN A O 1
ATOM 2216 N N . LEU A 1 286 ? -4.078 -3.865 1.654 1 97.62 286 LEU A N 1
ATOM 2217 C CA . LEU A 1 286 ? -4.754 -3.27 2.801 1 97.62 286 LEU A CA 1
ATOM 2218 C C . LEU A 1 286 ? -4.465 -4.055 4.074 1 97.62 286 LEU A C 1
ATOM 2220 O O . LEU A 1 286 ? -4.305 -3.471 5.148 1 97.62 286 LEU A O 1
ATOM 2224 N N . ALA A 1 287 ? -4.461 -5.371 3.982 1 97.69 287 ALA A N 1
ATOM 2225 C CA . ALA A 1 287 ? -4.109 -6.203 5.129 1 97.69 287 ALA A CA 1
ATOM 2226 C C . ALA A 1 287 ? -2.705 -5.883 5.629 1 97.69 287 ALA A C 1
ATOM 2228 O O . ALA A 1 287 ? -2.469 -5.824 6.84 1 97.69 287 ALA A O 1
ATOM 2229 N N . GLY A 1 288 ? -1.789 -5.738 4.695 1 95.88 288 GLY A N 1
ATOM 2230 C CA . GLY A 1 288 ? -0.439 -5.348 5.066 1 95.88 288 GLY A CA 1
ATOM 2231 C C . GLY A 1 288 ? -0.38 -4.004 5.766 1 95.88 288 GLY A C 1
ATOM 2232 O O . GLY A 1 288 ? 0.345 -3.84 6.75 1 95.88 288 GLY A O 1
ATOM 2233 N N . ALA A 1 289 ? -1.138 -3.033 5.234 1 95.5 289 ALA A N 1
ATOM 2234 C CA . ALA A 1 289 ? -1.211 -1.725 5.879 1 95.5 289 ALA A CA 1
ATOM 2235 C C . ALA A 1 289 ? -1.772 -1.841 7.293 1 95.5 289 ALA A C 1
ATOM 2237 O O . ALA A 1 289 ? -1.267 -1.207 8.227 1 95.5 289 ALA A O 1
ATOM 2238 N N . ALA A 1 290 ? -2.838 -2.656 7.402 1 95.31 290 ALA A N 1
ATOM 2239 C CA . ALA A 1 290 ? -3.445 -2.875 8.711 1 95.31 290 ALA A CA 1
ATOM 2240 C C . ALA A 1 290 ? -2.461 -3.545 9.672 1 95.31 290 ALA A C 1
ATOM 2242 O O . ALA A 1 290 ? -2.422 -3.221 10.859 1 95.31 290 ALA A O 1
ATOM 2243 N N . TRP A 1 291 ? -1.697 -4.496 9.18 1 93.62 291 TRP A N 1
ATOM 2244 C CA . TRP A 1 291 ? -0.669 -5.16 9.977 1 93.62 291 TRP A CA 1
ATOM 2245 C C . TRP A 1 291 ? 0.346 -4.152 10.5 1 93.62 291 TRP A C 1
ATOM 2247 O O . TRP A 1 291 ? 0.722 -4.195 11.68 1 93.62 291 TRP A O 1
ATOM 2257 N N . HIS A 1 292 ? 0.727 -3.229 9.711 1 90.81 292 HIS A N 1
ATOM 2258 C CA . HIS A 1 292 ? 1.71 -2.215 10.078 1 90.81 292 HIS A CA 1
ATOM 2259 C C . HIS A 1 292 ? 1.168 -1.286 11.156 1 90.81 292 HIS A C 1
ATOM 2261 O O . HIS A 1 292 ? 1.854 -1.005 12.141 1 90.81 292 HIS A O 1
ATOM 2267 N N . THR A 1 293 ? -0.04 -0.781 10.93 1 91.62 293 THR A N 1
ATOM 2268 C CA . THR A 1 293 ? -0.608 0.162 11.891 1 91.62 293 THR A CA 1
ATOM 2269 C C . THR A 1 293 ? -0.818 -0.505 13.25 1 91.62 293 THR A C 1
ATOM 2271 O O . THR A 1 293 ? -0.665 0.134 14.289 1 91.62 293 THR A O 1
ATOM 2274 N N . LEU A 1 294 ? -1.214 -1.771 13.188 1 89.31 294 LEU A N 1
ATOM 2275 C CA . LEU A 1 294 ? -1.35 -2.518 14.43 1 89.31 294 LEU A CA 1
ATOM 2276 C C . LEU A 1 294 ? -0.023 -2.566 15.18 1 89.31 294 LEU A C 1
ATOM 2278 O O . LEU A 1 294 ? 0.004 -2.455 16.406 1 89.31 294 LEU A O 1
ATOM 2282 N N . GLY A 1 295 ? 1.05 -2.693 14.516 1 84.81 295 GLY A N 1
ATOM 2283 C CA . GLY A 1 295 ? 2.375 -2.756 15.109 1 84.81 295 GLY A CA 1
ATOM 2284 C C . GLY A 1 295 ? 2.82 -1.437 15.719 1 84.81 295 GLY A C 1
ATOM 2285 O O . GLY A 1 295 ? 3.725 -1.405 16.547 1 84.81 295 GLY A O 1
ATOM 2286 N N . LEU A 1 296 ? 2.189 -0.366 15.266 1 86 296 LEU A N 1
ATOM 2287 C CA . LEU A 1 296 ? 2.578 0.958 15.734 1 86 296 LEU A CA 1
ATOM 2288 C C . LEU A 1 296 ? 1.9 1.279 17.062 1 86 296 LEU A C 1
ATOM 2290 O O . LEU A 1 296 ? 2.316 2.199 17.766 1 86 296 LEU A O 1
ATOM 2294 N N . ILE A 1 297 ? 0.872 0.603 17.312 1 81.81 297 ILE A N 1
ATOM 2295 C CA . ILE A 1 297 ? 0.146 0.88 18.547 1 81.81 297 ILE A CA 1
ATOM 2296 C C . ILE A 1 297 ? 0.731 0.05 19.688 1 81.81 297 ILE A C 1
ATOM 2298 O O . ILE A 1 297 ? 0.839 -1.174 19.578 1 81.81 297 ILE A O 1
ATOM 2302 N N . PRO A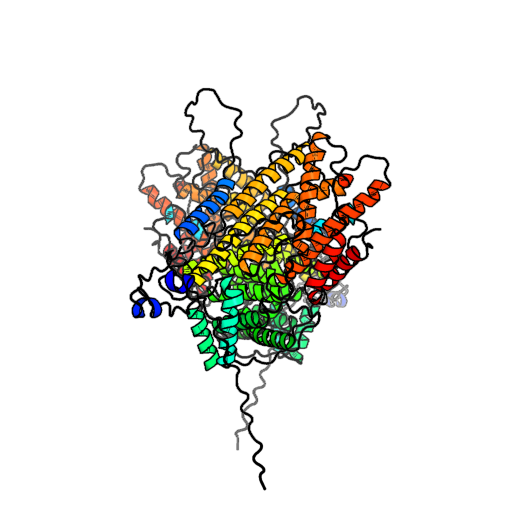 1 298 ? 1.248 0.777 20.688 1 71.19 298 PRO A N 1
ATOM 2303 C CA . PRO A 1 298 ? 1.847 0.065 21.828 1 71.19 298 PRO A CA 1
ATOM 2304 C C . PRO A 1 298 ? 0.873 -0.902 22.484 1 71.19 298 PRO A C 1
ATOM 2306 O O . PRO A 1 298 ? -0.316 -0.599 22.609 1 71.19 298 PRO A O 1
ATOM 2309 N N . GLY A 1 299 ? 1.305 -2.066 22.984 1 60.97 299 GLY A N 1
ATOM 2310 C CA . GLY A 1 299 ? 0.521 -3.049 23.719 1 60.97 299 GLY A CA 1
ATOM 2311 C C . GLY A 1 299 ? -0.013 -4.16 22.828 1 60.97 299 GLY A C 1
ATOM 2312 O O . GLY A 1 299 ? -0.175 -5.297 23.281 1 60.97 299 GLY A O 1
ATOM 2313 N N . GLU A 1 300 ? -0.401 -3.762 21.703 1 54.69 300 GLU A N 1
ATOM 2314 C CA . GLU A 1 300 ? -0.988 -4.797 20.859 1 54.69 300 GLU A CA 1
ATOM 2315 C C . GLU A 1 300 ? 0.063 -5.809 20.422 1 54.69 300 GLU A C 1
ATOM 2317 O O . GLU A 1 300 ? -0.187 -7.016 20.422 1 54.69 300 GLU A O 1
ATOM 2322 N N . LEU A 1 301 ? 1.244 -5.293 19.906 1 57.69 301 LEU A N 1
ATOM 2323 C CA . LEU A 1 301 ? 2.285 -6.215 19.469 1 57.69 301 LEU A CA 1
ATOM 2324 C C . LEU A 1 301 ? 3.5 -6.145 20.391 1 57.69 301 LEU A C 1
ATOM 2326 O O . LEU A 1 301 ? 4.418 -6.957 20.281 1 57.69 301 LEU A O 1
ATOM 2330 N N . SER A 1 302 ? 3.602 -5.133 21.219 1 50.81 302 SER A N 1
ATOM 2331 C CA . SER A 1 302 ? 4.809 -4.887 22 1 50.81 302 SER A CA 1
ATOM 2332 C C . SER A 1 302 ? 5.062 -6.016 23 1 50.81 302 SER A C 1
ATOM 2334 O O . SER A 1 302 ? 6.172 -6.152 23.516 1 50.81 302 SER A O 1
ATOM 2336 N N . SER A 1 303 ? 4 -6.625 23.547 1 50.97 303 SER A N 1
ATOM 2337 C CA . SER A 1 303 ? 4.543 -7.547 24.547 1 50.97 303 SER A CA 1
ATOM 2338 C C . SER A 1 303 ? 5.363 -8.648 23.875 1 50.97 303 SER A C 1
ATOM 2340 O O . SER A 1 303 ? 4.82 -9.484 23.156 1 50.97 303 SER A O 1
ATOM 2342 N N . HIS A 1 304 ? 6.488 -8.125 23.469 1 51.06 304 HIS A N 1
ATOM 2343 C CA . HIS A 1 304 ? 7.605 -8.906 22.938 1 51.06 304 HIS A CA 1
ATOM 2344 C C . HIS A 1 304 ? 7.625 -10.312 23.531 1 51.06 304 HIS A C 1
ATOM 2346 O O . HIS A 1 304 ? 8.68 -10.93 23.641 1 51.06 304 HIS A O 1
ATOM 2352 N N . ASP A 1 305 ? 6.531 -10.648 24.078 1 56.59 305 ASP A N 1
ATOM 2353 C CA . ASP A 1 305 ? 6.684 -12.062 24.422 1 56.59 305 ASP A CA 1
ATOM 2354 C C . ASP A 1 305 ? 6.66 -12.93 23.172 1 56.59 305 ASP A C 1
ATOM 2356 O O . ASP A 1 305 ? 5.59 -13.297 22.688 1 56.59 305 ASP A O 1
ATOM 2360 N N . GLU A 1 306 ? 7.82 -12.953 22.609 1 58.75 306 GLU A N 1
ATOM 2361 C CA . GLU A 1 306 ? 8.047 -13.734 21.406 1 58.75 306 GLU A CA 1
ATOM 2362 C C . GLU A 1 306 ? 7.457 -15.141 21.531 1 58.75 306 GLU A C 1
ATOM 2364 O O . GLU A 1 306 ? 7.258 -15.828 20.531 1 58.75 306 GLU A O 1
ATOM 2369 N N . SER A 1 307 ? 7.094 -15.367 22.719 1 58.22 307 SER A N 1
ATOM 2370 C CA . SER A 1 307 ? 6.594 -16.719 22.938 1 58.22 307 SER A CA 1
ATOM 2371 C C . SER A 1 307 ? 5.066 -16.75 22.953 1 58.22 307 SER A C 1
ATOM 2373 O O . SER A 1 307 ? 4.461 -17.812 23.031 1 58.22 307 SER A O 1
ATOM 2375 N N . SER A 1 308 ? 4.523 -15.625 22.656 1 71.19 308 SER A N 1
ATOM 2376 C CA . SER A 1 308 ? 3.07 -15.602 22.781 1 71.19 308 SER A CA 1
ATOM 2377 C C . SER A 1 308 ? 2.4 -16.062 21.484 1 71.19 308 SER A C 1
ATOM 2379 O O . SER A 1 308 ? 2.971 -15.922 20.406 1 71.19 308 SER A O 1
ATOM 2381 N N . LYS A 1 309 ? 1.303 -16.75 21.672 1 76.38 309 LYS A N 1
ATOM 2382 C CA . LYS A 1 309 ? 0.461 -17.203 20.578 1 76.38 309 LYS A CA 1
ATOM 2383 C C . LYS A 1 309 ? 0.122 -16.062 19.625 1 76.38 309 LYS A C 1
ATOM 2385 O O . LYS A 1 309 ? 0.083 -16.234 18.406 1 76.38 309 LYS A O 1
ATOM 2390 N N . GLU A 1 310 ? 0.042 -14.945 20.219 1 77 310 GLU A N 1
ATOM 2391 C CA . GLU A 1 310 ? -0.317 -13.773 19.422 1 77 310 GLU A CA 1
ATOM 2392 C C . GLU A 1 310 ? 0.832 -13.352 18.516 1 77 310 GLU A C 1
ATOM 2394 O O . GLU A 1 310 ? 0.608 -12.953 17.375 1 77 310 GLU A O 1
ATOM 2399 N N . PHE A 1 311 ? 1.966 -13.5 19 1 78.62 311 PHE A N 1
ATOM 2400 C CA . PHE A 1 311 ? 3.137 -13.148 18.203 1 78.62 311 PHE A CA 1
ATOM 2401 C C . PHE A 1 311 ? 3.301 -14.094 17.016 1 78.62 311 PHE A C 1
ATOM 2403 O O . PHE A 1 311 ? 3.584 -13.656 15.906 1 78.62 311 PHE A O 1
ATOM 2410 N N . THR A 1 312 ? 3.094 -15.328 17.266 1 80.56 312 THR A N 1
ATOM 2411 C CA . THR A 1 312 ? 3.18 -16.328 16.203 1 80.56 312 THR A CA 1
ATOM 2412 C C . THR A 1 312 ? 2.123 -16.062 15.125 1 80.56 312 THR A C 1
ATOM 2414 O O . THR A 1 312 ? 2.4 -16.188 13.93 1 80.56 312 THR A O 1
ATOM 2417 N N . LEU A 1 313 ? 1.016 -15.734 15.594 1 87 313 LEU A N 1
ATOM 2418 C CA . LEU A 1 313 ? -0.082 -15.445 14.68 1 87 313 LEU A CA 1
ATOM 2419 C C . LEU A 1 313 ? 0.232 -14.227 13.82 1 87 313 LEU A C 1
ATOM 2421 O O . LEU A 1 313 ? -0.035 -14.219 12.617 1 87 313 LEU A O 1
ATOM 2425 N N . MET A 1 314 ? 0.797 -13.242 14.414 1 87.25 314 MET A N 1
ATOM 2426 C CA . MET A 1 314 ? 1.146 -12.023 13.688 1 87.25 314 MET A CA 1
ATOM 2427 C C . MET A 1 314 ? 2.252 -12.289 12.672 1 87.25 314 MET A C 1
ATOM 2429 O O . MET A 1 314 ? 2.258 -11.711 11.586 1 87.25 314 MET A O 1
ATOM 2433 N N . GLN A 1 315 ? 3.109 -13.141 13.039 1 85.5 315 GLN A N 1
ATOM 2434 C CA . GLN A 1 315 ? 4.141 -13.523 12.078 1 85.5 315 GLN A CA 1
ATOM 2435 C C . GLN A 1 315 ? 3.543 -14.289 10.898 1 85.5 315 GLN A C 1
ATOM 2437 O O . GLN A 1 315 ? 3.885 -14.031 9.75 1 85.5 315 GLN A O 1
ATOM 2442 N N . ALA A 1 316 ? 2.678 -15.195 11.234 1 90 316 ALA A N 1
ATOM 2443 C CA . ALA A 1 316 ? 2.023 -15.969 10.18 1 90 316 ALA A CA 1
ATOM 2444 C C . ALA A 1 316 ? 1.243 -15.055 9.234 1 90 316 ALA A C 1
ATOM 2446 O O . ALA A 1 316 ? 1.268 -15.242 8.016 1 90 316 ALA A O 1
ATOM 2447 N N . LEU A 1 317 ? 0.613 -14.102 9.852 1 93.25 317 LEU A N 1
ATOM 2448 C CA . LEU A 1 317 ? -0.134 -13.141 9.047 1 93.25 317 LEU A CA 1
ATOM 2449 C C . LEU A 1 317 ? 0.804 -12.328 8.164 1 93.25 317 LEU A C 1
ATOM 2451 O O . LEU A 1 317 ? 0.538 -12.141 6.973 1 93.25 317 LEU A O 1
ATOM 2455 N N . CYS A 1 318 ? 1.879 -11.867 8.727 1 90.88 318 CYS A N 1
ATOM 2456 C CA . CYS A 1 318 ? 2.852 -11.07 7.98 1 90.88 318 CYS A CA 1
ATOM 2457 C C . CYS A 1 318 ? 3.35 -11.836 6.758 1 90.88 318 CYS A C 1
ATOM 2459 O O . CYS A 1 318 ? 3.301 -11.32 5.637 1 90.88 318 CYS A O 1
ATOM 2461 N N . PHE A 1 319 ? 3.691 -13.078 6.953 1 89.81 319 PHE A N 1
ATOM 2462 C CA . PHE A 1 319 ? 4.297 -13.852 5.875 1 89.81 319 PHE A CA 1
ATOM 2463 C C . PHE A 1 319 ? 3.242 -14.281 4.863 1 89.81 319 PHE A C 1
ATOM 2465 O O . PHE A 1 319 ? 3.525 -14.367 3.666 1 89.81 319 PHE A O 1
ATOM 2472 N N . THR A 1 320 ? 2.066 -14.57 5.32 1 94.44 320 THR A N 1
ATOM 2473 C CA . THR A 1 320 ? 0.995 -14.922 4.395 1 94.44 320 THR A CA 1
ATOM 2474 C C . THR A 1 320 ? 0.654 -13.75 3.484 1 94.44 320 THR A C 1
ATOM 2476 O O . THR A 1 320 ? 0.49 -13.922 2.275 1 94.44 320 THR A O 1
ATOM 2479 N N . ILE A 1 321 ? 0.531 -12.586 4.094 1 95.94 321 ILE A N 1
ATOM 2480 C CA . ILE A 1 321 ? 0.245 -11.375 3.322 1 95.94 321 ILE A CA 1
ATOM 2481 C C . ILE A 1 321 ? 1.392 -11.102 2.352 1 95.94 321 ILE A C 1
ATOM 2483 O O . ILE A 1 321 ? 1.164 -10.867 1.162 1 95.94 321 ILE A O 1
ATOM 2487 N N . TRP A 1 322 ? 2.596 -11.164 2.814 1 93.25 322 TRP A N 1
ATOM 2488 C CA . TRP A 1 322 ? 3.787 -10.906 2.012 1 93.25 322 TRP A CA 1
ATOM 2489 C C . TRP A 1 322 ? 3.873 -11.883 0.844 1 93.25 322 TRP A C 1
ATOM 2491 O O . TRP A 1 322 ? 4.082 -11.477 -0.301 1 93.25 322 TRP A O 1
ATOM 2501 N N . LYS A 1 323 ? 3.707 -13.133 1.161 1 92.69 323 LYS A N 1
ATOM 2502 C CA . LYS A 1 323 ? 3.77 -14.172 0.132 1 92.69 323 LYS A CA 1
ATOM 2503 C C . LYS A 1 323 ? 2.711 -13.938 -0.943 1 92.69 323 LYS A C 1
ATOM 2505 O O . LYS A 1 323 ? 2.992 -14.062 -2.137 1 92.69 323 LYS A O 1
ATOM 2510 N N . SER A 1 324 ? 1.524 -13.656 -0.516 1 96.31 324 SER A N 1
ATOM 2511 C CA . SER A 1 324 ? 0.42 -13.445 -1.448 1 96.31 324 SER A CA 1
ATOM 2512 C C . SER A 1 324 ? 0.682 -12.25 -2.355 1 96.31 324 SER A C 1
ATOM 2514 O O . SER A 1 324 ? 0.428 -12.312 -3.561 1 96.31 324 SER A O 1
ATOM 2516 N N . GLU A 1 325 ? 1.189 -11.195 -1.798 1 95 325 GLU A N 1
ATOM 2517 C CA . GLU A 1 325 ? 1.517 -10.023 -2.607 1 95 325 GLU A CA 1
ATOM 2518 C C . GLU A 1 325 ? 2.617 -10.336 -3.615 1 95 325 GLU A C 1
ATOM 2520 O O . GLU A 1 325 ? 2.543 -9.922 -4.773 1 95 325 GLU A O 1
ATOM 2525 N N . CYS A 1 326 ? 3.592 -11.039 -3.158 1 92.56 326 CYS A N 1
ATOM 2526 C CA . CYS A 1 326 ? 4.711 -11.383 -4.027 1 92.56 326 CYS A CA 1
ATOM 2527 C C . CYS A 1 326 ? 4.254 -12.258 -5.188 1 92.56 326 CYS A C 1
ATOM 2529 O O . CYS A 1 326 ? 4.711 -12.086 -6.32 1 92.56 326 CYS A O 1
ATOM 2531 N N . GLU A 1 327 ? 3.379 -13.195 -4.844 1 95.25 327 GLU A N 1
ATOM 2532 C CA . GLU A 1 327 ? 2.863 -14.062 -5.895 1 95.25 327 GLU A CA 1
ATOM 2533 C C . GLU A 1 327 ? 2.123 -13.266 -6.965 1 95.25 327 GLU A C 1
ATOM 2535 O O . GLU A 1 327 ? 2.279 -13.523 -8.156 1 95.25 327 GLU A O 1
ATOM 2540 N N . LEU A 1 328 ? 1.392 -12.359 -6.539 1 96.69 328 LEU A N 1
ATOM 2541 C CA . LEU A 1 328 ? 0.642 -11.531 -7.477 1 96.69 328 LEU A CA 1
ATOM 2542 C C . LEU A 1 328 ? 1.58 -10.641 -8.281 1 96.69 328 LEU A C 1
ATOM 2544 O O . LEU A 1 328 ? 1.361 -10.422 -9.477 1 96.69 328 LEU A O 1
ATOM 2548 N N . ARG A 1 329 ? 2.607 -10.156 -7.688 1 93.12 329 ARG A N 1
ATOM 2549 C CA . ARG A 1 329 ? 3.561 -9.273 -8.352 1 93.12 329 ARG A CA 1
ATOM 2550 C C . ARG A 1 329 ? 4.367 -10.031 -9.406 1 93.12 329 ARG A C 1
ATOM 2552 O O . ARG A 1 329 ? 4.891 -9.43 -10.344 1 93.12 329 ARG A O 1
ATOM 2559 N N . LEU A 1 330 ? 4.457 -11.289 -9.188 1 94.25 330 LEU A N 1
ATOM 2560 C CA . LEU A 1 330 ? 5.113 -12.117 -10.195 1 94.25 330 LEU A CA 1
ATOM 2561 C C . LEU A 1 330 ? 4.348 -12.078 -11.508 1 94.25 330 LEU A C 1
ATOM 2563 O O . LEU A 1 330 ? 4.949 -12.172 -12.586 1 94.25 330 LEU A O 1
ATOM 2567 N N . GLU A 1 331 ? 3.033 -11.891 -11.43 1 95.44 331 GLU A N 1
ATOM 2568 C CA . GLU A 1 331 ? 2.164 -12 -12.594 1 95.44 331 GLU A CA 1
ATOM 2569 C C . GLU A 1 331 ? 1.707 -10.625 -13.07 1 95.44 331 GLU A C 1
ATOM 2571 O O . GLU A 1 331 ? 1.38 -10.445 -14.25 1 95.44 331 GLU A O 1
ATOM 2576 N N . LEU A 1 332 ? 1.643 -9.68 -12.148 1 93.88 332 LEU A N 1
ATOM 2577 C CA . LEU A 1 332 ? 1.011 -8.406 -12.453 1 93.88 332 LEU A CA 1
ATOM 2578 C C . LEU A 1 332 ? 1.986 -7.25 -12.242 1 93.88 332 LEU A C 1
ATOM 2580 O O . LEU A 1 332 ? 2.873 -7.332 -11.383 1 93.88 332 LEU A O 1
ATOM 2584 N N . PRO A 1 333 ? 1.824 -6.172 -13.062 1 90.12 333 PRO A N 1
ATOM 2585 C CA . PRO A 1 333 ? 2.672 -4.996 -12.875 1 90.12 333 PRO A CA 1
ATOM 2586 C C . PRO A 1 333 ? 2.219 -4.125 -11.703 1 90.12 333 PRO A C 1
ATOM 2588 O O . PRO A 1 333 ? 1.777 -2.992 -11.906 1 90.12 333 PRO A O 1
ATOM 2591 N N . LEU A 1 334 ? 2.396 -4.586 -10.547 1 91.5 334 LEU A N 1
ATOM 2592 C CA . LEU A 1 334 ? 1.979 -3.904 -9.328 1 91.5 334 LEU A CA 1
ATOM 2593 C C . LEU A 1 334 ? 3.127 -3.094 -8.734 1 91.5 334 LEU A C 1
ATOM 2595 O O . LEU A 1 334 ? 4.297 -3.369 -9.016 1 91.5 334 LEU A O 1
ATOM 2599 N N . PRO A 1 335 ? 2.725 -2.086 -7.945 1 87.12 335 PRO A N 1
ATOM 2600 C CA . PRO A 1 335 ? 3.773 -1.261 -7.344 1 87.12 335 PRO A CA 1
ATOM 2601 C C . PRO A 1 335 ? 4.73 -2.068 -6.465 1 87.12 335 PRO A C 1
ATOM 2603 O O . PRO A 1 335 ? 4.301 -2.982 -5.758 1 87.12 335 PRO A O 1
ATOM 2606 N N . THR A 1 336 ? 6.031 -1.703 -6.551 1 82.38 336 THR A N 1
ATOM 2607 C CA . THR A 1 336 ? 7.078 -2.291 -5.727 1 82.38 336 THR A CA 1
ATOM 2608 C C . THR A 1 336 ? 7.672 -1.249 -4.781 1 82.38 336 THR A C 1
ATOM 2610 O O . THR A 1 336 ? 7.73 -0.063 -5.113 1 82.38 336 THR A O 1
ATOM 2613 N N . PRO A 1 337 ? 8.086 -1.652 -3.578 1 82.94 337 PRO A N 1
ATOM 2614 C CA . PRO A 1 337 ? 8.086 -2.988 -2.98 1 82.94 337 PRO A CA 1
ATOM 2615 C C . PRO A 1 337 ? 6.762 -3.328 -2.295 1 82.94 337 PRO A C 1
ATOM 2617 O O . PRO A 1 337 ? 5.91 -2.453 -2.125 1 82.94 337 PRO A O 1
ATOM 2620 N N . PRO A 1 338 ? 6.691 -4.68 -1.953 1 86.75 338 PRO A N 1
ATOM 2621 C CA . PRO A 1 338 ? 5.527 -5.012 -1.127 1 86.75 338 PRO A CA 1
ATOM 2622 C C . PRO A 1 338 ? 5.469 -4.195 0.163 1 86.75 338 PRO A C 1
ATOM 2624 O O . PRO A 1 338 ? 6.512 -3.814 0.704 1 86.75 338 PRO A O 1
ATOM 2627 N N . ILE A 1 339 ? 4.305 -4.016 0.608 1 86.81 339 ILE A N 1
ATOM 2628 C CA . ILE A 1 339 ? 4.066 -3.09 1.712 1 86.81 339 ILE A CA 1
ATOM 2629 C C . ILE A 1 339 ? 4.766 -3.6 2.971 1 86.81 339 ILE A C 1
ATOM 2631 O O . ILE A 1 339 ? 5.164 -2.811 3.83 1 86.81 339 ILE A O 1
ATOM 2635 N N . LEU A 1 340 ? 4.961 -4.961 3.088 1 85.5 340 LEU A N 1
ATOM 2636 C CA . LEU A 1 340 ? 5.52 -5.512 4.316 1 85.5 340 LEU A CA 1
ATOM 2637 C C . LEU A 1 340 ? 6.992 -5.863 4.141 1 85.5 340 LEU A C 1
ATOM 2639 O O . LEU A 1 340 ? 7.582 -6.535 4.988 1 85.5 340 LEU A O 1
ATOM 2643 N N . ASP A 1 341 ? 7.66 -5.652 3.021 1 74.75 341 ASP A N 1
ATOM 2644 C CA . ASP A 1 341 ? 9.062 -5.988 2.781 1 74.75 341 ASP A CA 1
ATOM 2645 C C . ASP A 1 341 ? 9.953 -5.441 3.893 1 74.75 341 ASP A C 1
ATOM 2647 O O . ASP A 1 341 ? 10.922 -6.094 4.297 1 74.75 341 ASP A O 1
ATOM 2651 N N . ASN A 1 342 ? 9.648 -4.285 4.488 1 62 342 ASN A N 1
ATOM 2652 C CA . ASN A 1 342 ? 10.492 -3.746 5.547 1 62 342 ASN A CA 1
ATOM 2653 C C . ASN A 1 342 ? 9.812 -3.822 6.91 1 62 342 ASN A C 1
ATOM 2655 O O . ASN A 1 342 ? 10.148 -3.066 7.82 1 62 342 ASN A O 1
ATOM 2659 N N . ALA A 1 343 ? 8.93 -4.844 6.816 1 62.22 343 ALA A N 1
ATOM 2660 C CA . ALA A 1 343 ? 8.258 -4.973 8.109 1 62.22 343 ALA A CA 1
ATOM 2661 C C . ALA A 1 343 ? 9.172 -5.637 9.141 1 62.22 343 ALA A C 1
ATOM 2663 O O . ALA A 1 343 ? 10.078 -6.391 8.773 1 62.22 343 ALA A O 1
ATOM 2664 N N . TYR A 1 344 ? 9.227 -5.094 10.312 1 49.75 344 TYR A N 1
ATOM 2665 C CA . TYR A 1 344 ? 10.094 -5.473 11.422 1 49.75 344 TYR A CA 1
ATOM 2666 C C . TYR A 1 344 ? 9.906 -6.941 11.781 1 49.75 344 TYR A C 1
ATOM 2668 O O . TYR A 1 344 ? 9.82 -7.293 12.961 1 49.75 344 TYR A O 1
ATOM 2676 N N . VAL A 1 345 ? 9.695 -7.691 10.82 1 55.03 345 VAL A N 1
ATOM 2677 C CA . VAL A 1 345 ? 9.789 -9.086 11.234 1 55.03 345 VAL A CA 1
ATOM 2678 C C . VAL A 1 345 ? 11.211 -9.594 11.016 1 55.03 345 VAL A C 1
ATOM 2680 O O . VAL A 1 345 ? 11.695 -9.641 9.875 1 55.03 345 VAL A O 1
ATOM 2683 N N . PRO A 1 346 ? 11.922 -9.445 12.109 1 47.69 346 PRO A N 1
ATOM 2684 C CA . PRO A 1 346 ? 13.352 -9.75 12.039 1 47.69 346 PRO A CA 1
ATOM 2685 C C . PRO A 1 346 ? 13.641 -11.094 11.383 1 47.69 346 PRO A C 1
ATOM 2687 O O . PRO A 1 346 ? 14.766 -11.344 10.945 1 47.69 346 PRO A O 1
ATOM 2690 N N . LEU A 1 347 ? 12.492 -11.859 11.367 1 51.53 347 LEU A N 1
ATOM 2691 C CA . LEU A 1 347 ? 12.812 -13.234 11.016 1 51.53 347 LEU A CA 1
ATOM 2692 C C . LEU A 1 347 ? 12.469 -13.516 9.555 1 51.53 347 LEU A C 1
ATOM 2694 O O . LEU A 1 347 ? 11.508 -12.961 9.023 1 51.53 347 LEU A O 1
ATOM 2698 N N . ALA A 1 348 ? 13.344 -14.188 8.906 1 54.53 348 ALA A N 1
ATOM 2699 C CA . ALA A 1 348 ? 13.094 -14.68 7.559 1 54.53 348 ALA A CA 1
ATOM 2700 C C . ALA A 1 348 ? 11.922 -15.656 7.531 1 54.53 348 ALA A C 1
ATOM 2702 O O . ALA A 1 348 ? 11.312 -15.883 6.48 1 54.53 348 ALA A O 1
ATOM 2703 N N . PHE A 1 349 ? 11.602 -16.141 8.742 1 65.5 349 PHE A N 1
ATOM 2704 C CA . PHE A 1 349 ? 10.539 -17.125 8.844 1 65.5 349 PHE A CA 1
ATOM 2705 C C . PHE A 1 349 ? 9.719 -16.906 10.109 1 65.5 349 PHE A C 1
ATOM 2707 O O . PHE A 1 349 ? 10.234 -16.422 11.117 1 65.5 349 PHE A O 1
ATOM 2714 N N . PRO A 1 350 ? 8.453 -17.219 9.984 1 67.94 350 PRO A N 1
ATOM 2715 C CA . PRO A 1 350 ? 7.684 -17.203 11.234 1 67.94 350 PRO A CA 1
ATOM 2716 C C . PRO A 1 350 ? 8.102 -18.312 12.195 1 67.94 350 PRO A C 1
ATOM 2718 O O . PRO A 1 350 ? 8.5 -19.391 11.758 1 67.94 350 PRO A O 1
ATOM 2721 N N . ARG A 1 351 ? 8.016 -18.078 13.438 1 68.31 351 ARG A N 1
ATOM 2722 C CA . ARG A 1 351 ? 8.297 -19.094 14.453 1 68.31 351 ARG A CA 1
ATOM 2723 C C . ARG A 1 351 ? 7.082 -19.969 14.695 1 68.31 351 ARG A C 1
ATOM 2725 O O . ARG A 1 351 ? 5.996 -19.469 14.992 1 68.31 351 ARG A O 1
ATOM 2732 N N . PRO A 1 352 ? 7.262 -21.266 14.461 1 69.69 352 PRO A N 1
ATOM 2733 C CA . PRO A 1 352 ? 6.125 -22.141 14.727 1 69.69 352 PRO A CA 1
ATOM 2734 C C . PRO A 1 352 ? 5.68 -22.109 16.188 1 69.69 352 PRO A C 1
ATOM 2736 O O . PRO A 1 352 ? 6.488 -21.828 17.078 1 69.69 352 PRO A O 1
ATOM 2739 N N . PRO A 1 353 ? 4.449 -22.312 16.422 1 70.12 353 PRO A N 1
ATOM 2740 C CA . PRO A 1 353 ? 3.977 -22.391 17.797 1 70.12 353 PRO A CA 1
ATOM 2741 C C . PRO A 1 353 ? 4.438 -23.672 18.5 1 70.12 353 PRO A C 1
ATOM 2743 O O . PRO A 1 353 ? 4.977 -24.562 17.859 1 70.12 353 PRO A O 1
ATOM 2746 N N . ASP A 1 354 ? 4.301 -23.547 19.859 1 67.44 354 ASP A N 1
ATOM 2747 C CA . ASP A 1 354 ? 4.527 -24.766 20.625 1 67.44 354 ASP A CA 1
ATOM 2748 C C . ASP A 1 354 ? 3.379 -25.75 20.438 1 67.44 354 ASP A C 1
ATOM 2750 O O . ASP A 1 354 ? 2.229 -25.453 20.75 1 67.44 354 ASP A O 1
ATOM 2754 N N . PHE A 1 355 ? 3.584 -26.812 19.703 1 67.25 355 PHE A N 1
ATOM 2755 C CA . PHE A 1 355 ? 2.516 -27.75 19.359 1 67.25 355 PHE A CA 1
ATOM 2756 C C . PHE A 1 355 ? 2.178 -28.641 20.547 1 67.25 355 PHE A C 1
ATOM 2758 O O . PHE A 1 355 ? 1.084 -29.203 20.625 1 67.25 355 PHE A O 1
ATOM 2765 N N . GLY A 1 356 ? 2.92 -28.375 21.625 1 61.62 356 GLY A N 1
ATOM 2766 C CA . GLY A 1 356 ? 2.658 -29.109 22.844 1 61.62 356 GLY A CA 1
ATOM 2767 C C . GLY A 1 356 ? 2.283 -30.562 22.594 1 61.62 356 GLY A C 1
ATOM 2768 O O . GLY A 1 356 ? 2.715 -31.156 21.609 1 61.62 356 GLY A O 1
ATOM 2769 N N . SER A 1 357 ? 1.545 -31.172 23.453 1 64.31 357 SER A N 1
ATOM 2770 C CA . SER A 1 357 ? 1.137 -32.562 23.438 1 64.31 357 SER A CA 1
ATOM 2771 C C . SER A 1 357 ? -0.273 -32.719 22.875 1 64.31 357 SER A C 1
ATOM 2773 O O . SER A 1 357 ? -0.932 -33.75 23.125 1 64.31 357 SER A O 1
ATOM 2775 N N . HIS A 1 358 ? -0.625 -31.766 21.953 1 63.94 358 HIS A N 1
ATOM 2776 C CA . HIS A 1 358 ? -1.98 -31.844 21.422 1 63.94 358 HIS A CA 1
ATOM 2777 C C . HIS A 1 358 ? -2.131 -33.031 20.484 1 63.94 358 HIS A C 1
ATOM 2779 O O . HIS A 1 358 ? -1.179 -33.438 19.797 1 63.94 358 HIS A O 1
ATOM 2785 N N . PRO A 1 359 ? -3.248 -33.75 20.5 1 63.38 359 PRO A N 1
ATOM 2786 C CA . PRO A 1 359 ? -3.475 -34.906 19.641 1 63.38 359 PRO A CA 1
ATOM 2787 C C . PRO A 1 359 ? -3.213 -34.625 18.156 1 63.38 359 PRO A C 1
ATOM 2789 O O . PRO A 1 359 ? -2.773 -35.5 17.422 1 63.38 359 PRO A O 1
ATOM 2792 N N . ASP A 1 360 ? -3.514 -33.438 17.828 1 71.38 360 ASP A N 1
ATOM 2793 C CA . ASP A 1 360 ? -3.326 -33.062 16.422 1 71.38 360 ASP A CA 1
ATOM 2794 C C . ASP A 1 360 ? -1.982 -32.375 16.203 1 71.38 360 ASP A C 1
ATOM 2796 O O . ASP A 1 360 ? -1.799 -31.641 15.234 1 71.38 360 ASP A O 1
ATOM 2800 N N . ALA A 1 361 ? -1.121 -32.625 17.078 1 72.69 361 ALA A N 1
ATOM 2801 C CA . ALA A 1 361 ? 0.168 -31.938 17.062 1 72.69 361 ALA A CA 1
ATOM 2802 C C . ALA A 1 361 ? 0.948 -32.281 15.789 1 72.69 361 ALA A C 1
ATOM 2804 O O . ALA A 1 361 ? 1.55 -31.391 15.18 1 72.69 361 ALA A O 1
ATOM 2805 N N . ASN A 1 362 ? 0.854 -33.594 15.422 1 72.94 362 ASN A N 1
ATOM 2806 C CA . ASN A 1 362 ? 1.603 -34 14.242 1 72.94 362 ASN A CA 1
ATOM 2807 C C . ASN A 1 362 ? 1.078 -33.344 12.977 1 72.94 362 ASN A C 1
ATOM 2809 O O . ASN A 1 362 ? 1.861 -32.906 12.133 1 72.94 362 ASN A O 1
ATOM 2813 N N . ASP A 1 363 ? -0.182 -33.281 12.883 1 78.38 363 ASP A N 1
ATOM 2814 C CA . ASP A 1 363 ? -0.785 -32.625 11.711 1 78.38 363 ASP A CA 1
ATOM 2815 C C . ASP A 1 363 ? -0.474 -31.141 11.672 1 78.38 363 ASP A C 1
ATOM 2817 O O . ASP A 1 363 ? -0.221 -30.578 10.602 1 78.38 363 ASP A O 1
ATOM 2821 N N . ARG A 1 364 ? -0.45 -30.625 12.828 1 78.5 364 ARG A N 1
ATOM 2822 C CA . ARG A 1 364 ? -0.149 -29.203 12.922 1 78.5 364 ARG A CA 1
ATOM 2823 C C . ARG A 1 364 ? 1.309 -28.922 12.562 1 78.5 364 ARG A C 1
ATOM 2825 O O . ARG A 1 364 ? 1.61 -27.953 11.867 1 78.5 364 ARG A O 1
ATOM 2832 N N . GLU A 1 365 ? 2.062 -29.734 13.016 1 78.12 365 GLU A N 1
ATOM 2833 C CA . GLU A 1 365 ? 3.484 -29.609 12.711 1 78.12 365 GLU A CA 1
ATOM 2834 C C . GLU A 1 365 ? 3.742 -29.766 11.219 1 78.12 365 GLU A C 1
ATOM 2836 O O . GLU A 1 365 ? 4.535 -29.016 10.641 1 78.12 365 GLU A O 1
ATOM 2841 N N . ARG A 1 366 ? 3.123 -30.734 10.641 1 82.69 366 ARG A N 1
ATOM 2842 C CA . ARG A 1 366 ? 3.246 -30.938 9.195 1 82.69 366 ARG A CA 1
ATOM 2843 C C . ARG A 1 366 ? 2.805 -29.703 8.422 1 82.69 366 ARG A C 1
ATOM 2845 O O . ARG A 1 366 ? 3.471 -29.281 7.477 1 82.69 366 ARG A O 1
ATOM 2852 N N . SER A 1 367 ? 1.735 -29.172 8.852 1 83.19 367 SER A N 1
ATOM 2853 C CA . SER A 1 367 ? 1.205 -27.969 8.219 1 83.19 367 SER A CA 1
ATOM 2854 C C . SER A 1 367 ? 2.197 -26.812 8.305 1 83.19 367 SER A C 1
ATOM 2856 O O . SER A 1 367 ? 2.404 -26.094 7.332 1 83.19 367 SER A O 1
ATOM 2858 N N . TRP A 1 368 ? 2.779 -26.688 9.391 1 81.94 368 TRP A N 1
ATOM 2859 C CA . TRP A 1 368 ? 3.729 -25.594 9.586 1 81.94 368 TRP A CA 1
ATOM 2860 C C . TRP A 1 368 ? 4.992 -25.828 8.758 1 81.94 368 TRP A C 1
ATOM 2862 O O . TRP A 1 368 ? 5.531 -24.875 8.172 1 81.94 368 TRP A O 1
ATOM 2872 N N . TYR A 1 369 ? 5.383 -27.047 8.633 1 79.69 369 TYR A N 1
ATOM 2873 C CA . TYR A 1 369 ? 6.555 -27.344 7.812 1 79.69 369 TYR A CA 1
ATOM 2874 C C . TYR A 1 369 ? 6.281 -27.031 6.344 1 79.69 369 TYR A C 1
ATOM 2876 O O . TYR A 1 369 ? 7.145 -26.516 5.645 1 79.69 369 TYR A O 1
ATOM 2884 N N . TYR A 1 370 ? 5.203 -27.438 5.996 1 88 370 TYR A N 1
ATOM 2885 C CA . TYR A 1 370 ? 4.805 -27.078 4.641 1 88 370 TYR A CA 1
ATOM 2886 C C . TYR A 1 370 ? 4.824 -25.562 4.441 1 88 370 TYR A C 1
ATOM 2888 O O . TYR A 1 370 ? 5.359 -25.078 3.445 1 88 370 TYR A O 1
ATOM 2896 N N . TYR A 1 371 ? 4.23 -24.953 5.434 1 87.75 371 TYR A N 1
ATOM 2897 C CA . TYR A 1 371 ? 4.125 -23.5 5.375 1 87.75 371 TYR A CA 1
ATOM 2898 C C . TYR A 1 371 ? 5.5 -22.859 5.293 1 87.75 371 TYR A C 1
ATOM 2900 O O . TYR A 1 371 ? 5.723 -21.953 4.477 1 87.75 371 TYR A O 1
ATOM 2908 N N . LEU A 1 372 ? 6.406 -23.266 6.02 1 83.19 372 LEU A N 1
ATOM 2909 C CA . LEU A 1 372 ? 7.766 -22.734 6.043 1 83.19 372 LEU A CA 1
ATOM 2910 C C . LEU A 1 372 ? 8.492 -23.031 4.734 1 83.19 372 LEU A C 1
ATOM 2912 O O . LEU A 1 372 ? 9.234 -22.203 4.219 1 83.19 372 LEU A O 1
ATOM 2916 N N . SER A 1 373 ? 8.266 -24.203 4.234 1 86 373 SER A N 1
ATOM 2917 C CA . SER A 1 373 ? 8.875 -24.594 2.969 1 86 373 SER A CA 1
ATOM 2918 C C . SER A 1 373 ? 8.391 -23.703 1.828 1 86 373 SER A C 1
ATOM 2920 O O . SER A 1 373 ? 9.164 -23.344 0.938 1 86 373 SER A O 1
ATOM 2922 N N . GLU A 1 374 ? 7.113 -23.359 1.929 1 90.06 374 GLU A N 1
ATOM 2923 C CA . GLU A 1 374 ? 6.543 -22.469 0.925 1 90.06 374 GLU A CA 1
ATOM 2924 C C . GLU A 1 374 ? 7.16 -21.078 1.01 1 90.06 374 GLU A C 1
ATOM 2926 O O . GLU A 1 374 ? 7.387 -20.422 -0.014 1 90.06 374 GLU A O 1
ATOM 2931 N N . ILE A 1 375 ? 7.316 -20.609 2.188 1 86.75 375 ILE A N 1
ATOM 2932 C CA . ILE A 1 375 ? 7.918 -19.297 2.396 1 86.75 375 ILE A CA 1
ATOM 2933 C C . ILE A 1 375 ? 9.352 -19.312 1.877 1 86.75 375 ILE A C 1
ATOM 2935 O O . ILE A 1 375 ? 9.789 -18.344 1.233 1 86.75 375 ILE A O 1
ATOM 2939 N N . ALA A 1 376 ? 10.062 -20.359 2.164 1 84.25 376 ALA A N 1
ATOM 2940 C CA . ALA A 1 376 ? 11.438 -20.484 1.672 1 84.25 376 ALA A CA 1
ATOM 2941 C C . ALA A 1 376 ? 11.469 -20.453 0.146 1 84.25 376 ALA A C 1
ATOM 2943 O O . ALA A 1 376 ? 12.336 -19.797 -0.45 1 84.25 376 ALA A O 1
ATOM 2944 N N . ALA A 1 377 ? 10.578 -21.219 -0.408 1 89 377 ALA A N 1
ATOM 2945 C CA . ALA A 1 377 ? 10.508 -21.219 -1.866 1 89 377 ALA A CA 1
ATOM 2946 C C . ALA A 1 377 ? 10.242 -19.812 -2.398 1 89 377 ALA A C 1
ATOM 2948 O O . ALA A 1 377 ? 10.812 -19.422 -3.422 1 89 377 ALA A O 1
ATOM 2949 N N . ARG A 1 378 ? 9.406 -19.078 -1.695 1 89.12 378 ARG A N 1
ATOM 2950 C CA . ARG A 1 378 ? 9.078 -17.719 -2.109 1 89.12 378 ARG A CA 1
ATOM 2951 C C . ARG A 1 378 ? 10.312 -16.828 -2.098 1 89.12 378 ARG A C 1
ATOM 2953 O O . ARG A 1 378 ? 10.5 -16 -2.998 1 89.12 378 ARG A O 1
ATOM 2960 N N . HIS A 1 379 ? 11.125 -16.969 -1.146 1 84.44 379 HIS A N 1
ATOM 2961 C CA . HIS A 1 379 ? 12.367 -16.203 -1.094 1 84.44 379 HIS A CA 1
ATOM 2962 C C . HIS A 1 379 ? 13.242 -16.484 -2.312 1 84.44 379 HIS A C 1
ATOM 2964 O O . HIS A 1 379 ? 13.797 -15.562 -2.91 1 84.44 379 HIS A O 1
ATOM 2970 N N . VAL A 1 380 ? 13.32 -17.75 -2.652 1 87.12 380 VAL A N 1
ATOM 2971 C CA . VAL A 1 380 ? 14.133 -18.141 -3.799 1 87.12 380 VAL A CA 1
ATOM 2972 C C . VAL A 1 380 ? 13.531 -17.562 -5.078 1 87.12 380 VAL A C 1
ATOM 2974 O O . VAL A 1 380 ? 14.25 -17.031 -5.93 1 87.12 380 VAL A O 1
ATOM 2977 N N . ILE A 1 381 ? 12.25 -17.672 -5.156 1 92.5 381 ILE A N 1
ATOM 2978 C CA . ILE A 1 381 ? 11.562 -17.156 -6.336 1 92.5 381 ILE A CA 1
ATOM 2979 C C . ILE A 1 381 ? 11.805 -15.648 -6.453 1 92.5 381 ILE A C 1
ATOM 2981 O O . ILE A 1 381 ? 12.062 -15.133 -7.547 1 92.5 381 ILE A O 1
ATOM 2985 N N . ASN A 1 382 ? 11.672 -14.953 -5.383 1 85.88 382 ASN A N 1
ATOM 2986 C CA . ASN A 1 382 ? 11.867 -13.508 -5.406 1 85.88 382 ASN A CA 1
ATOM 2987 C C . ASN A 1 382 ? 13.273 -13.141 -5.875 1 85.88 382 ASN A C 1
ATOM 2989 O O . ASN A 1 382 ? 13.453 -12.18 -6.617 1 85.88 382 ASN A O 1
ATOM 2993 N N . ARG A 1 383 ? 14.203 -13.852 -5.48 1 84.62 383 ARG A N 1
ATOM 2994 C CA . ARG A 1 383 ? 15.57 -13.625 -5.934 1 84.62 383 ARG A CA 1
ATOM 2995 C C . ARG A 1 383 ? 15.703 -13.867 -7.43 1 84.62 383 ARG A C 1
ATOM 2997 O O . ARG A 1 383 ? 16.391 -13.125 -8.133 1 84.62 383 ARG A O 1
ATOM 3004 N N . LEU A 1 384 ? 15.125 -14.906 -7.785 1 90.88 384 LEU A N 1
ATOM 3005 C CA . LEU A 1 384 ? 15.156 -15.266 -9.203 1 90.88 384 LEU A CA 1
ATOM 3006 C C . LEU A 1 384 ? 14.492 -14.18 -10.047 1 90.88 384 LEU A C 1
ATOM 3008 O O . LEU A 1 384 ? 15 -13.82 -11.109 1 90.88 384 LEU A O 1
ATOM 3012 N N . VAL A 1 385 ? 13.422 -13.711 -9.609 1 90.75 385 VAL A N 1
ATOM 3013 C CA . VAL A 1 385 ? 12.703 -12.672 -10.344 1 90.75 385 VAL A CA 1
ATOM 3014 C C . VAL A 1 385 ? 13.547 -11.398 -10.398 1 90.75 385 VAL A C 1
ATOM 3016 O O . VAL A 1 385 ? 13.57 -10.711 -11.422 1 90.75 385 VAL A O 1
ATOM 3019 N N . GLN A 1 386 ? 14.133 -11.109 -9.336 1 85.62 386 GLN A N 1
ATOM 3020 C CA . GLN A 1 386 ? 15.031 -9.961 -9.32 1 85.62 386 GLN A CA 1
ATOM 3021 C C . GLN A 1 386 ? 16.172 -10.125 -10.328 1 85.62 386 GLN A C 1
ATOM 3023 O O . GLN A 1 386 ? 16.469 -9.203 -11.086 1 85.62 386 GLN A O 1
ATOM 3028 N N . MET A 1 387 ? 16.734 -11.273 -10.312 1 86.75 387 MET A N 1
ATOM 3029 C CA . MET A 1 387 ? 17.812 -11.586 -11.258 1 86.75 387 MET A CA 1
ATOM 3030 C C . MET A 1 387 ? 17.344 -11.414 -12.695 1 86.75 387 MET A C 1
ATOM 3032 O O . MET A 1 387 ? 18 -10.758 -13.5 1 86.75 387 MET A O 1
ATOM 3036 N N . ASN A 1 388 ? 16.188 -11.953 -12.961 1 91.62 388 ASN A N 1
ATOM 3037 C CA . ASN A 1 388 ? 15.641 -11.867 -14.312 1 91.62 388 ASN A CA 1
ATOM 3038 C C . ASN A 1 388 ? 15.305 -10.43 -14.695 1 91.62 388 ASN A C 1
ATOM 3040 O O . ASN A 1 388 ? 15.406 -10.055 -15.867 1 91.62 388 ASN A O 1
ATOM 3044 N N . SER A 1 389 ? 14.93 -9.672 -13.758 1 88.38 389 SER A N 1
ATOM 3045 C CA . SER A 1 389 ? 14.547 -8.281 -14.008 1 88.38 389 SER A CA 1
ATOM 3046 C C . SER A 1 389 ? 15.766 -7.414 -14.297 1 88.38 389 SER A C 1
ATOM 3048 O O . SER A 1 389 ? 15.656 -6.367 -14.938 1 88.38 389 SER A O 1
ATOM 3050 N N . GLU A 1 390 ? 16.875 -7.824 -13.844 1 83.25 390 GLU A N 1
ATOM 3051 C CA . GLU A 1 390 ? 18.109 -7.074 -14.047 1 83.25 390 GLU A CA 1
ATOM 3052 C C . GLU A 1 390 ? 18.703 -7.359 -15.43 1 83.25 390 GLU A C 1
ATOM 3054 O O . GLU A 1 390 ? 19.547 -6.609 -15.906 1 83.25 390 GLU A O 1
ATOM 3059 N N . ALA A 1 391 ? 18.203 -8.414 -16.016 1 84.44 391 ALA A N 1
ATOM 3060 C CA . ALA A 1 391 ? 18.688 -8.75 -17.359 1 84.44 391 ALA A CA 1
ATOM 3061 C C . ALA A 1 391 ? 18.188 -7.746 -18.391 1 84.44 391 ALA A C 1
ATOM 3063 O O . ALA A 1 391 ? 17 -7.445 -18.438 1 84.44 391 ALA A O 1
ATOM 3064 N N . PRO A 1 392 ? 19.094 -7.242 -19.156 1 85 392 PRO A N 1
ATOM 3065 C CA . PRO A 1 392 ? 18.672 -6.277 -20.172 1 85 392 PRO A CA 1
ATOM 3066 C C . PRO A 1 392 ? 17.828 -6.914 -21.266 1 85 392 PRO A C 1
ATOM 3068 O O . PRO A 1 392 ? 17.844 -8.141 -21.438 1 85 392 PRO A O 1
ATOM 3071 N N . GLU A 1 393 ? 17.156 -6.109 -22 1 86.56 393 GLU A N 1
ATOM 3072 C CA . GLU A 1 393 ? 16.312 -6.57 -23.109 1 86.56 393 GLU A CA 1
ATOM 3073 C C . GLU A 1 393 ? 17.141 -7.156 -24.234 1 86.56 393 GLU A C 1
ATOM 3075 O O . GLU A 1 393 ? 16.766 -8.156 -24.844 1 86.56 393 GLU A O 1
ATOM 3080 N N . ALA A 1 394 ? 18.219 -6.527 -24.531 1 91.69 394 ALA A N 1
ATOM 3081 C CA . ALA A 1 394 ? 19.188 -7.008 -25.516 1 91.69 394 ALA A CA 1
ATOM 3082 C C . ALA A 1 394 ? 20.578 -7.109 -24.906 1 91.69 394 ALA A C 1
ATOM 3084 O O . ALA A 1 394 ? 21.391 -6.195 -25.047 1 91.69 394 ALA A O 1
ATOM 3085 N N . PRO A 1 395 ? 20.812 -8.258 -24.312 1 94.31 395 PRO A N 1
ATOM 3086 C CA . PRO A 1 395 ? 22.062 -8.367 -23.562 1 94.31 395 PRO A CA 1
ATOM 3087 C C . PRO A 1 395 ? 23.297 -8.508 -24.469 1 94.31 395 PRO A C 1
ATOM 3089 O O . PRO A 1 395 ? 23.219 -9.156 -25.5 1 94.31 395 PRO A O 1
ATOM 3092 N N . SER A 1 396 ? 24.406 -7.91 -24 1 94.31 396 SER A N 1
ATOM 3093 C CA . SER A 1 396 ? 25.703 -8.117 -24.625 1 94.31 396 SER A CA 1
ATOM 3094 C C . SER A 1 396 ? 26.281 -9.484 -24.266 1 94.31 396 SER A C 1
ATOM 3096 O O . SER A 1 396 ? 25.734 -10.195 -23.422 1 94.31 396 SER A O 1
ATOM 3098 N N . GLU A 1 397 ? 27.328 -9.883 -24.969 1 94.81 397 GLU A N 1
ATOM 3099 C CA . GLU A 1 397 ? 27.953 -11.172 -24.703 1 94.81 397 GLU A CA 1
ATOM 3100 C C . GLU A 1 397 ? 28.422 -11.258 -23.25 1 94.81 397 GLU A C 1
ATOM 3102 O O . GLU A 1 397 ? 28.281 -12.305 -22.609 1 94.81 397 GLU A O 1
ATOM 3107 N N . ARG A 1 398 ? 28.984 -10.125 -22.781 1 93.5 398 ARG A N 1
ATOM 3108 C CA . ARG A 1 398 ? 29.438 -10.07 -21.406 1 93.5 398 ARG A CA 1
ATOM 3109 C C . ARG A 1 398 ? 28.266 -10.266 -20.438 1 93.5 398 ARG A C 1
ATOM 3111 O O . ARG A 1 398 ? 28.406 -10.961 -19.422 1 93.5 398 ARG A O 1
ATOM 3118 N N . GLN A 1 399 ? 27.188 -9.695 -20.781 1 93.31 399 GLN A N 1
ATOM 3119 C CA . GLN A 1 399 ? 26 -9.797 -19.938 1 93.31 399 GLN A CA 1
ATOM 3120 C C . GLN A 1 399 ? 25.422 -11.203 -19.969 1 93.31 399 GLN A C 1
ATOM 3122 O O . GLN A 1 399 ? 24.906 -11.703 -18.969 1 93.31 399 GLN A O 1
ATOM 3127 N N . VAL A 1 400 ? 25.469 -11.82 -21.109 1 96.38 400 VAL A N 1
ATOM 3128 C CA . VAL A 1 400 ? 24.984 -13.195 -21.219 1 96.38 400 VAL A CA 1
ATOM 3129 C C . VAL A 1 400 ? 25.844 -14.117 -20.359 1 96.38 400 VAL A C 1
ATOM 3131 O O . VAL A 1 400 ? 25.344 -15.039 -19.734 1 96.38 400 VAL A O 1
ATOM 3134 N N . ARG A 1 401 ? 27.156 -13.922 -20.328 1 95.06 401 ARG A N 1
ATOM 3135 C CA . ARG A 1 401 ? 28.031 -14.703 -19.469 1 95.06 401 ARG A CA 1
ATOM 3136 C C . ARG A 1 401 ? 27.656 -14.516 -18 1 95.06 401 ARG A C 1
ATOM 3138 O O . ARG A 1 401 ? 27.688 -15.469 -17.219 1 95.06 401 ARG A O 1
ATOM 3145 N N . ARG A 1 402 ? 27.328 -13.273 -17.688 1 93.75 402 ARG A N 1
ATOM 3146 C CA . ARG A 1 402 ? 26.875 -13 -16.328 1 93.75 402 ARG A CA 1
ATOM 3147 C C . ARG A 1 402 ? 25.562 -13.727 -16.031 1 93.75 402 ARG A C 1
ATOM 3149 O O . ARG A 1 402 ? 25.359 -14.258 -14.945 1 93.75 402 ARG A O 1
ATOM 3156 N N . MET A 1 403 ? 24.625 -13.688 -17.016 1 95.62 403 MET A N 1
ATOM 3157 C CA . MET A 1 403 ? 23.359 -14.398 -16.875 1 95.62 403 MET A CA 1
ATOM 3158 C C . MET A 1 403 ? 23.594 -15.883 -16.625 1 95.62 403 MET A C 1
ATOM 3160 O O . MET A 1 403 ? 22.891 -16.484 -15.797 1 95.62 403 MET A O 1
ATOM 3164 N N . ILE A 1 404 ? 24.547 -16.516 -17.312 1 96.25 404 ILE A N 1
ATOM 3165 C CA . ILE A 1 404 ? 24.859 -17.922 -17.156 1 96.25 404 ILE A CA 1
ATOM 3166 C C . ILE A 1 404 ? 25.391 -18.188 -15.75 1 96.25 404 ILE A C 1
ATOM 3168 O O . ILE A 1 404 ? 24.969 -19.141 -15.094 1 96.25 404 ILE A O 1
ATOM 3172 N N . SER A 1 405 ? 26.297 -17.344 -15.312 1 94.56 405 SER A N 1
ATOM 3173 C CA . SER A 1 405 ? 26.844 -17.484 -13.961 1 94.56 405 SER A CA 1
ATOM 3174 C C . SER A 1 405 ? 25.75 -17.359 -12.906 1 94.56 405 SER A C 1
ATOM 3176 O O . SER A 1 405 ? 25.734 -18.125 -11.938 1 94.56 405 SER A O 1
ATOM 3178 N N . GLN A 1 406 ? 24.891 -16.406 -13.102 1 93.31 406 GLN A N 1
ATOM 3179 C CA . GLN A 1 406 ? 23.781 -16.203 -12.172 1 93.31 406 GLN A CA 1
ATOM 3180 C C . GLN A 1 406 ? 22.828 -17.406 -12.188 1 93.31 406 GLN A C 1
ATOM 3182 O O . GLN A 1 406 ? 22.328 -17.812 -11.148 1 93.31 406 GLN A O 1
ATOM 3187 N N . ALA A 1 407 ? 22.547 -17.922 -13.344 1 95.88 407 ALA A N 1
ATOM 3188 C CA . ALA A 1 407 ? 21.688 -19.094 -13.461 1 95.88 407 ALA A CA 1
ATOM 3189 C C . ALA A 1 407 ? 22.266 -20.297 -12.719 1 95.88 407 ALA A C 1
ATOM 3191 O O . ALA A 1 407 ? 21.531 -21.062 -12.086 1 95.88 407 ALA A O 1
ATOM 3192 N N . GLU A 1 408 ? 23.578 -20.469 -12.82 1 94.56 408 GLU A N 1
ATOM 3193 C CA . GLU A 1 408 ? 24.25 -21.547 -12.102 1 94.56 408 GLU A CA 1
ATOM 3194 C C . GLU A 1 408 ? 24.109 -21.375 -10.594 1 94.56 408 GLU A C 1
ATOM 3196 O O . GLU A 1 408 ? 23.844 -22.344 -9.875 1 94.56 408 GLU A O 1
ATOM 3201 N N . MET A 1 409 ? 24.312 -20.188 -10.211 1 92 409 MET A N 1
ATOM 3202 C CA . MET A 1 409 ? 24.156 -19.875 -8.797 1 92 409 MET A CA 1
ATOM 3203 C C . MET A 1 409 ? 22.734 -20.172 -8.328 1 92 409 MET A C 1
ATOM 3205 O O . MET A 1 409 ? 22.531 -20.75 -7.258 1 92 409 MET A O 1
ATOM 3209 N N . MET A 1 410 ? 21.781 -19.766 -9.078 1 93.31 410 MET A N 1
ATOM 3210 C CA . MET A 1 410 ? 20.391 -19.984 -8.719 1 93.31 410 MET A CA 1
ATOM 3211 C C . MET A 1 410 ? 20.047 -21.469 -8.703 1 93.31 410 MET A C 1
ATOM 3213 O O . MET A 1 410 ? 19.266 -21.922 -7.875 1 93.31 410 MET A O 1
ATOM 3217 N N . GLN A 1 411 ? 20.547 -22.203 -9.641 1 93.75 411 GLN A N 1
ATOM 3218 C CA . GLN A 1 411 ? 20.328 -23.641 -9.656 1 93.75 411 GLN A CA 1
ATOM 3219 C C . GLN A 1 411 ? 20.828 -24.281 -8.367 1 93.75 411 GLN A C 1
ATOM 3221 O O . GLN A 1 411 ? 20.188 -25.188 -7.836 1 93.75 411 GLN A O 1
ATOM 3226 N N . SER A 1 412 ? 21.938 -23.828 -7.934 1 89.44 412 SER A N 1
ATOM 3227 C CA . SER A 1 412 ? 22.469 -24.328 -6.672 1 89.44 412 SER A CA 1
ATOM 3228 C C . SER A 1 412 ? 21.531 -24 -5.512 1 89.44 412 SER A C 1
ATOM 3230 O O . SER A 1 412 ? 21.312 -24.828 -4.629 1 89.44 412 SER A O 1
ATOM 3232 N N . GLN A 1 413 ? 21 -22.781 -5.555 1 87.06 413 GLN A N 1
ATOM 3233 C CA . GLN A 1 413 ? 20.078 -22.359 -4.504 1 87.06 413 GLN A CA 1
ATOM 3234 C C . GLN A 1 413 ? 18.797 -23.172 -4.547 1 87.06 413 GLN A C 1
ATOM 3236 O O . GLN A 1 413 ? 18.203 -23.484 -3.504 1 87.06 413 GLN A O 1
ATOM 3241 N N . ILE A 1 414 ? 18.312 -23.469 -5.727 1 92.81 414 ILE A N 1
ATOM 3242 C CA . ILE A 1 414 ? 17.109 -24.281 -5.883 1 92.81 414 ILE A CA 1
ATOM 3243 C C . ILE A 1 414 ? 17.359 -25.672 -5.309 1 92.81 414 ILE A C 1
ATOM 3245 O O . ILE A 1 414 ? 16.5 -26.219 -4.598 1 92.81 414 ILE A O 1
ATOM 3249 N N . LEU A 1 415 ? 18.516 -26.203 -5.582 1 89.94 415 LEU A N 1
ATOM 3250 C CA . LEU A 1 415 ? 18.859 -27.516 -5.062 1 89.94 415 LEU A CA 1
ATOM 3251 C C . LEU A 1 415 ? 19 -27.484 -3.545 1 89.94 415 LEU A C 1
ATOM 3253 O O . LEU A 1 415 ? 18.656 -28.453 -2.863 1 89.94 415 LEU A O 1
ATOM 3257 N N . ASP A 1 416 ? 19.516 -26.391 -3.061 1 84.69 416 ASP A N 1
ATOM 3258 C CA . ASP A 1 416 ? 19.609 -26.219 -1.614 1 84.69 416 ASP A CA 1
ATOM 3259 C C . ASP A 1 416 ? 18.219 -26.219 -0.974 1 84.69 416 ASP A C 1
ATOM 3261 O O . ASP A 1 416 ? 18.016 -26.844 0.076 1 84.69 416 ASP A O 1
ATOM 3265 N N . TRP A 1 417 ? 17.328 -25.5 -1.527 1 86.75 417 TRP A N 1
ATOM 3266 C CA . TRP A 1 417 ? 15.945 -25.484 -1.04 1 86.75 417 TRP A CA 1
ATOM 3267 C C . TRP A 1 417 ? 15.359 -26.891 -1.069 1 86.75 417 TRP A C 1
ATOM 3269 O O . TRP A 1 417 ? 14.758 -27.344 -0.09 1 86.75 417 TRP A O 1
ATOM 3279 N N . TYR A 1 418 ? 15.539 -27.594 -2.18 1 90.5 418 TYR A N 1
ATOM 3280 C CA . TYR A 1 418 ? 15.023 -28.938 -2.332 1 90.5 418 TYR A CA 1
ATOM 3281 C C . TYR A 1 418 ? 15.602 -29.875 -1.268 1 90.5 418 TYR A C 1
ATOM 3283 O O . TYR A 1 418 ? 14.867 -30.656 -0.651 1 90.5 418 TYR A O 1
ATOM 3291 N N . SER A 1 419 ? 16.875 -29.75 -1.046 1 85.44 419 SER A N 1
ATOM 3292 C CA . SER A 1 419 ? 17.562 -30.625 -0.096 1 85.44 419 SER A CA 1
ATOM 3293 C C . SER A 1 419 ? 17.156 -30.297 1.339 1 85.44 419 SER A C 1
ATOM 3295 O O . SER A 1 419 ? 17.297 -31.141 2.232 1 85.44 419 SER A O 1
ATOM 3297 N N . SER A 1 420 ? 16.625 -29.078 1.483 1 80.19 420 SER A N 1
ATOM 3298 C CA . SER A 1 420 ? 16.266 -28.641 2.83 1 80.19 420 SER A CA 1
ATOM 3299 C C . SER A 1 420 ? 14.852 -29.062 3.184 1 80.19 420 SER A C 1
ATOM 3301 O O . SER A 1 420 ? 14.414 -28.906 4.328 1 80.19 420 SER A O 1
ATOM 3303 N N . LEU A 1 421 ? 14.109 -29.609 2.217 1 85.25 421 LEU A N 1
ATOM 3304 C CA . LEU A 1 421 ? 12.742 -30.047 2.48 1 85.25 421 LEU A CA 1
ATOM 3305 C C . LEU A 1 421 ? 12.727 -31.188 3.506 1 85.25 421 LEU A C 1
ATOM 3307 O O . LEU A 1 421 ? 13.562 -32.094 3.459 1 85.25 421 LEU A O 1
ATOM 3311 N N . PRO A 1 422 ? 11.836 -31.094 4.473 1 80.56 422 PRO A N 1
ATOM 3312 C CA . PRO A 1 422 ? 11.688 -32.219 5.387 1 80.56 422 PRO A CA 1
ATOM 3313 C C . PRO A 1 422 ? 11.367 -33.531 4.664 1 80.56 422 PRO A C 1
ATOM 3315 O O . PRO A 1 422 ? 10.68 -33.531 3.639 1 80.56 422 PRO A O 1
ATOM 3318 N N . PRO A 1 423 ? 11.758 -34.656 5.223 1 82.44 423 PRO A N 1
ATOM 3319 C CA . PRO A 1 423 ? 11.602 -35.938 4.562 1 82.44 423 PRO A CA 1
ATOM 3320 C C . PRO A 1 423 ? 10.148 -36.25 4.203 1 82.44 423 PRO A C 1
ATOM 3322 O O . PRO A 1 423 ? 9.883 -36.875 3.168 1 82.44 423 PRO A O 1
ATOM 3325 N N . ILE A 1 424 ? 9.227 -35.812 4.996 1 83.81 424 ILE A N 1
ATOM 3326 C CA . ILE A 1 424 ? 7.812 -36.094 4.773 1 83.81 424 ILE A CA 1
ATOM 3327 C C . ILE A 1 424 ? 7.348 -35.438 3.486 1 83.81 424 ILE A C 1
ATOM 3329 O O . ILE A 1 424 ? 6.32 -35.812 2.916 1 83.81 424 ILE A O 1
ATOM 3333 N N . PHE A 1 425 ? 8.117 -34.469 2.977 1 89.19 425 PHE A N 1
ATOM 3334 C CA . PHE A 1 425 ? 7.727 -33.719 1.782 1 89.19 425 PHE A CA 1
ATOM 3335 C C . PHE A 1 425 ? 8.68 -34.031 0.631 1 89.19 425 PHE A C 1
ATOM 3337 O O . PHE A 1 425 ? 8.664 -33.312 -0.385 1 89.19 425 PHE A O 1
ATOM 3344 N N . HIS A 1 426 ? 9.492 -34.969 0.778 1 88.62 426 HIS A N 1
ATOM 3345 C CA . HIS A 1 426 ? 10.445 -35.312 -0.276 1 88.62 426 HIS A CA 1
ATOM 3346 C C . HIS A 1 426 ? 9.742 -35.844 -1.511 1 88.62 426 HIS A C 1
ATOM 3348 O O . HIS A 1 426 ? 8.773 -36.625 -1.393 1 88.62 426 HIS A O 1
ATOM 3354 N N . PHE A 1 427 ? 10.164 -35.469 -2.584 1 91.75 427 PHE A N 1
ATOM 3355 C CA . PHE A 1 427 ? 9.703 -36 -3.869 1 91.75 427 PHE A CA 1
ATOM 3356 C C . PHE A 1 427 ? 10.891 -36.25 -4.797 1 91.75 427 PHE A C 1
ATOM 3358 O O . PHE A 1 427 ? 11.969 -35.688 -4.609 1 91.75 427 PHE A O 1
ATOM 3365 N N . ASP A 1 428 ? 10.633 -37.062 -5.785 1 90.94 428 ASP A N 1
ATOM 3366 C CA . ASP A 1 428 ? 11.664 -37.312 -6.789 1 90.94 428 ASP A CA 1
ATOM 3367 C C . ASP A 1 428 ? 11.656 -36.219 -7.867 1 90.94 428 ASP A C 1
ATOM 3369 O O . ASP A 1 428 ? 10.594 -35.844 -8.375 1 90.94 428 ASP A O 1
ATOM 3373 N N . ILE A 1 429 ? 12.781 -35.75 -8.133 1 91.38 429 ILE A N 1
ATOM 3374 C CA . ILE A 1 429 ? 12.898 -34.781 -9.227 1 91.38 429 ILE A CA 1
ATOM 3375 C C . ILE A 1 429 ? 12.516 -35.438 -10.539 1 91.38 429 ILE A C 1
ATOM 3377 O O . ILE A 1 429 ? 13.078 -36.5 -10.906 1 91.38 429 ILE A O 1
ATOM 3381 N N . PRO A 1 430 ? 11.594 -34.906 -11.156 1 88.56 430 PRO A N 1
ATOM 3382 C CA . PRO A 1 430 ? 11.172 -35.562 -12.406 1 88.56 430 PRO A CA 1
ATOM 3383 C C . PRO A 1 430 ? 12.297 -35.625 -13.438 1 88.56 430 PRO A C 1
ATOM 3385 O O . PRO A 1 430 ? 13.047 -34.656 -13.609 1 88.56 430 PRO A O 1
ATOM 3388 N N . GLN A 1 431 ? 12.297 -36.844 -13.977 1 86.94 431 GLN A N 1
ATOM 3389 C CA . GLN A 1 431 ? 13.25 -37.062 -15.062 1 86.94 431 GLN A CA 1
ATOM 3390 C C . GLN A 1 431 ? 12.555 -37.062 -16.422 1 86.94 431 GLN A C 1
ATOM 3392 O O . GLN A 1 431 ? 11.453 -37.594 -16.547 1 86.94 431 GLN A O 1
ATOM 3397 N N . GLY A 1 432 ? 12.961 -36.344 -17.391 1 88.31 432 GLY A N 1
ATOM 3398 C CA . GLY A 1 432 ? 12.359 -36.312 -18.703 1 88.31 432 GLY A CA 1
ATOM 3399 C C . GLY A 1 432 ? 11.164 -35.375 -18.781 1 88.31 432 GLY A C 1
ATOM 3400 O O . GLY A 1 432 ? 11.188 -34.281 -18.203 1 88.31 432 GLY A O 1
ATOM 3401 N N . TYR A 1 433 ? 10.008 -35.875 -19.516 1 91.38 433 TYR A N 1
ATOM 3402 C CA . TYR A 1 433 ? 8.883 -34.969 -19.781 1 91.38 433 TYR A CA 1
ATOM 3403 C C . TYR A 1 433 ? 7.645 -35.406 -19 1 91.38 433 TYR A C 1
ATOM 3405 O O . TYR A 1 433 ? 6.555 -34.875 -19.219 1 91.38 433 TYR A O 1
ATOM 3413 N N . THR A 1 434 ? 7.762 -36.406 -18.172 1 86.56 434 THR A N 1
ATOM 3414 C CA . THR A 1 434 ? 6.641 -36.906 -17.391 1 86.56 434 THR A CA 1
ATOM 3415 C C . THR A 1 434 ? 6.992 -36.938 -15.898 1 86.56 434 THR A C 1
ATOM 3417 O O . THR A 1 434 ? 8.164 -37.062 -15.539 1 86.56 434 THR A O 1
ATOM 3420 N N . ALA A 1 435 ? 5.996 -36.719 -15.109 1 85.69 435 ALA A N 1
ATOM 3421 C CA . ALA A 1 435 ? 6.172 -36.781 -13.664 1 85.69 435 ALA A CA 1
ATOM 3422 C C . ALA A 1 435 ? 5.164 -37.75 -13.039 1 85.69 435 ALA A C 1
ATOM 3424 O O . ALA A 1 435 ? 4.023 -37.844 -13.5 1 85.69 435 ALA A O 1
ATOM 3425 N N . ASP A 1 436 ? 5.582 -38.438 -12.031 1 82.81 436 ASP A N 1
ATOM 3426 C CA . ASP A 1 436 ? 4.723 -39.406 -11.336 1 82.81 436 ASP A CA 1
ATOM 3427 C C . ASP A 1 436 ? 3.574 -38.688 -10.625 1 82.81 436 ASP A C 1
ATOM 3429 O O . ASP A 1 436 ? 3.693 -37.5 -10.273 1 82.81 436 ASP A O 1
ATOM 3433 N N . ALA A 1 437 ? 2.549 -39.438 -10.492 1 82.12 437 ALA A N 1
ATOM 3434 C CA . ALA A 1 437 ? 1.412 -38.875 -9.758 1 82.12 437 ALA A CA 1
ATOM 3435 C C . ALA A 1 437 ? 1.734 -38.75 -8.273 1 82.12 437 ALA A C 1
ATOM 3437 O O . ALA A 1 437 ? 2.402 -39.594 -7.691 1 82.12 437 ALA A O 1
ATOM 3438 N N . VAL A 1 438 ? 1.392 -37.625 -7.723 1 85.69 438 VAL A N 1
ATOM 3439 C CA . VAL A 1 438 ? 1.569 -37.375 -6.297 1 85.69 438 VAL A CA 1
ATOM 3440 C C . VAL A 1 438 ? 0.206 -37.219 -5.625 1 85.69 438 VAL A C 1
ATOM 3442 O O . VAL A 1 438 ? -0.605 -36.375 -6.023 1 85.69 438 VAL A O 1
ATOM 3445 N N . ALA A 1 439 ? -0.012 -38.031 -4.609 1 81.56 439 ALA A N 1
ATOM 3446 C CA . ALA A 1 439 ? -1.303 -38.062 -3.926 1 81.56 439 ALA A CA 1
ATOM 3447 C C . ALA A 1 439 ? -1.381 -36.938 -2.875 1 81.56 439 ALA A C 1
ATOM 3449 O O . ALA A 1 439 ? -2.432 -36.344 -2.689 1 81.56 439 ALA A O 1
ATOM 3450 N N . ASP A 1 440 ? -0.301 -36.688 -2.242 1 86.75 440 ASP A N 1
ATOM 3451 C CA . ASP A 1 440 ? -0.273 -35.688 -1.195 1 86.75 440 ASP A CA 1
ATOM 3452 C C . ASP A 1 440 ? -0.295 -34.281 -1.794 1 86.75 440 ASP A C 1
ATOM 3454 O O . ASP A 1 440 ? 0.643 -33.875 -2.486 1 86.75 440 ASP A O 1
ATOM 3458 N N . PRO A 1 441 ? -1.298 -33.531 -1.449 1 85.94 441 PRO A N 1
ATOM 3459 C CA . PRO A 1 441 ? -1.424 -32.188 -2.061 1 85.94 441 PRO A CA 1
ATOM 3460 C C . PRO A 1 441 ? -0.258 -31.281 -1.713 1 85.94 441 PRO A C 1
ATOM 3462 O O . PRO A 1 441 ? 0.142 -30.438 -2.531 1 85.94 441 PRO A O 1
ATOM 3465 N N . MET A 1 442 ? 0.255 -31.359 -0.546 1 88.88 442 MET A N 1
ATOM 3466 C CA . MET A 1 442 ? 1.36 -30.5 -0.135 1 88.88 442 MET A CA 1
ATOM 3467 C C . MET A 1 442 ? 2.627 -30.828 -0.916 1 88.88 442 MET A C 1
ATOM 3469 O O . MET A 1 442 ? 3.352 -29.938 -1.346 1 88.88 442 MET A O 1
ATOM 3473 N N . VAL A 1 443 ? 2.893 -32.125 -1.11 1 90.69 443 VAL A N 1
ATOM 3474 C CA . VAL A 1 443 ? 4.043 -32.531 -1.899 1 90.69 443 VAL A CA 1
ATOM 3475 C C . VAL A 1 443 ? 3.855 -32.125 -3.355 1 90.69 443 VAL A C 1
ATOM 3477 O O . VAL A 1 443 ? 4.809 -31.719 -4.016 1 90.69 443 VAL A O 1
ATOM 3480 N N . PHE A 1 444 ? 2.65 -32.25 -3.801 1 90.06 444 PHE A N 1
ATOM 3481 C CA . PHE A 1 444 ? 2.326 -31.859 -5.164 1 90.06 444 PHE A CA 1
ATOM 3482 C C . PHE A 1 444 ? 2.686 -30.391 -5.391 1 90.06 444 PHE A C 1
ATOM 3484 O O . PHE A 1 444 ? 3.312 -30.047 -6.398 1 90.06 444 PHE A O 1
ATOM 3491 N N . ILE A 1 445 ? 2.271 -29.547 -4.453 1 90.88 445 ILE A N 1
ATOM 3492 C CA . ILE A 1 445 ? 2.502 -28.109 -4.586 1 90.88 445 ILE A CA 1
ATOM 3493 C C . ILE A 1 445 ? 3.998 -27.812 -4.512 1 90.88 445 ILE A C 1
ATOM 3495 O O . ILE A 1 445 ? 4.52 -27 -5.281 1 90.88 445 ILE A O 1
ATOM 3499 N N . LEU A 1 446 ? 4.719 -28.391 -3.613 1 92.12 446 LEU A N 1
ATOM 3500 C CA . LEU A 1 446 ? 6.148 -28.156 -3.453 1 92.12 446 LEU A CA 1
ATOM 3501 C C . LEU A 1 446 ? 6.922 -28.609 -4.688 1 92.12 446 LEU A C 1
ATOM 3503 O O . LEU A 1 446 ? 7.879 -27.953 -5.105 1 92.12 446 LEU A O 1
ATOM 3507 N N . ARG A 1 447 ? 6.535 -29.781 -5.227 1 93.56 447 ARG A N 1
ATOM 3508 C CA . ARG A 1 447 ? 7.156 -30.219 -6.473 1 93.56 447 ARG A CA 1
ATOM 3509 C C . ARG A 1 447 ? 6.895 -29.219 -7.594 1 93.56 447 ARG A C 1
ATOM 3511 O O . ARG A 1 447 ? 7.785 -28.922 -8.398 1 93.56 447 ARG A O 1
ATOM 3518 N N . HIS A 1 448 ? 5.684 -28.766 -7.594 1 92.25 448 HIS A N 1
ATOM 3519 C CA . HIS A 1 448 ? 5.352 -27.766 -8.594 1 92.25 448 HIS A CA 1
ATOM 3520 C C . HIS A 1 448 ? 6.223 -26.516 -8.43 1 92.25 448 HIS A C 1
ATOM 3522 O O . HIS A 1 448 ? 6.609 -25.891 -9.422 1 92.25 448 HIS A O 1
ATOM 3528 N N . ARG A 1 449 ? 6.473 -26.172 -7.211 1 93.06 449 ARG A N 1
ATOM 3529 C CA . ARG A 1 449 ? 7.359 -25.047 -6.957 1 93.06 449 ARG A CA 1
ATOM 3530 C C . ARG A 1 449 ? 8.75 -25.297 -7.523 1 93.06 449 ARG A C 1
ATOM 3532 O O . ARG A 1 449 ? 9.352 -24.406 -8.133 1 93.06 449 ARG A O 1
ATOM 3539 N N . TYR A 1 450 ? 9.242 -26.484 -7.332 1 94.44 450 TYR A N 1
ATOM 3540 C CA . TYR A 1 450 ? 10.547 -26.844 -7.867 1 94.44 450 TYR A CA 1
ATOM 3541 C C . TYR A 1 450 ? 10.57 -26.719 -9.383 1 94.44 450 TYR A C 1
ATOM 3543 O O . TYR A 1 450 ? 11.492 -26.125 -9.945 1 94.44 450 TYR A O 1
ATOM 3551 N N . ILE A 1 451 ? 9.594 -27.219 -9.977 1 95.19 451 ILE A N 1
ATOM 3552 C CA . ILE A 1 451 ? 9.5 -27.203 -11.43 1 95.19 451 ILE A CA 1
ATOM 3553 C C . ILE A 1 451 ? 9.438 -25.75 -11.914 1 95.19 451 ILE A C 1
ATOM 3555 O O . ILE A 1 451 ? 10.117 -25.391 -12.883 1 95.19 451 ILE A O 1
ATOM 3559 N N . SER A 1 452 ? 8.641 -24.969 -11.219 1 95.06 452 SER A N 1
ATOM 3560 C CA . SER A 1 452 ? 8.5 -23.562 -11.594 1 95.06 452 SER A CA 1
ATOM 3561 C C . SER A 1 452 ? 9.82 -22.812 -11.445 1 95.06 452 SER A C 1
ATOM 3563 O O . SER A 1 452 ? 10.164 -21.969 -12.281 1 95.06 452 SER A O 1
ATOM 3565 N N . LEU A 1 453 ? 10.547 -23.062 -10.383 1 96.19 453 LEU A N 1
ATOM 3566 C CA . LEU A 1 453 ? 11.844 -22.438 -10.156 1 96.19 453 LEU A CA 1
ATOM 3567 C C . LEU A 1 453 ? 12.82 -22.781 -11.273 1 96.19 453 LEU A C 1
ATOM 3569 O O . LEU A 1 453 ? 13.492 -21.906 -11.805 1 96.19 453 LEU A O 1
ATOM 3573 N N . CYS A 1 454 ? 12.797 -24.031 -11.641 1 96.62 454 CYS A N 1
ATOM 3574 C CA . CYS A 1 454 ? 13.695 -24.484 -12.695 1 96.62 454 CYS A CA 1
ATOM 3575 C C . CYS A 1 454 ? 13.32 -23.875 -14.039 1 96.62 454 CYS A C 1
ATOM 3577 O O . CYS A 1 454 ? 14.195 -23.516 -14.828 1 96.62 454 CYS A O 1
ATOM 3579 N N . GLU A 1 455 ? 12.102 -23.797 -14.25 1 97.31 455 GLU A N 1
ATOM 3580 C CA . GLU A 1 455 ? 11.648 -23.172 -15.477 1 97.31 455 GLU A CA 1
ATOM 3581 C C . GLU A 1 455 ? 12.039 -21.688 -15.516 1 97.31 455 GLU A C 1
ATOM 3583 O O . GLU A 1 455 ? 12.531 -21.203 -16.531 1 97.31 455 GLU A O 1
ATOM 3588 N N . LEU A 1 456 ? 11.844 -20.969 -14.438 1 96.56 456 LEU A N 1
ATOM 3589 C CA . LEU A 1 456 ? 12.094 -19.547 -14.367 1 96.56 456 LEU A CA 1
ATOM 3590 C C . LEU A 1 456 ? 13.578 -19.234 -14.547 1 96.56 456 LEU A C 1
ATOM 3592 O O . LEU A 1 456 ? 13.945 -18.219 -15.141 1 96.56 456 LEU A O 1
ATOM 3596 N N . VAL A 1 457 ? 14.398 -20.094 -14.055 1 96.81 457 VAL A N 1
ATOM 3597 C CA . VAL A 1 457 ? 15.844 -19.891 -14.164 1 96.81 457 VAL A CA 1
ATOM 3598 C C . VAL A 1 457 ? 16.281 -20 -15.625 1 96.81 457 VAL A C 1
ATOM 3600 O O . VAL A 1 457 ? 17.203 -19.312 -16.062 1 96.81 457 VAL A O 1
ATOM 3603 N N . SER A 1 458 ? 15.664 -20.812 -16.344 1 97.69 458 SER A N 1
ATOM 3604 C CA . SER A 1 458 ? 16.109 -21.172 -17.688 1 97.69 458 SER A CA 1
ATOM 3605 C C . SER A 1 458 ? 15.375 -20.344 -18.75 1 97.69 458 SER A C 1
ATOM 3607 O O . SER A 1 458 ? 15.82 -20.281 -19.891 1 97.69 458 SER A O 1
ATOM 3609 N N . ARG A 1 459 ? 14.32 -19.688 -18.406 1 97.06 459 ARG A N 1
ATOM 3610 C CA . ARG A 1 459 ? 13.422 -19 -19.344 1 97.06 459 ARG A CA 1
ATOM 3611 C C . ARG A 1 459 ? 14.172 -17.938 -20.141 1 97.06 459 ARG A C 1
ATOM 3613 O O . ARG A 1 459 ? 14.008 -17.828 -21.359 1 97.06 459 ARG A O 1
ATOM 3620 N N . PRO A 1 460 ? 15.023 -17.141 -19.469 1 96.56 460 PRO A N 1
ATOM 3621 C CA . PRO A 1 460 ? 15.695 -16.094 -20.234 1 96.56 460 PRO A CA 1
ATOM 3622 C C . PRO A 1 460 ? 16.5 -16.641 -21.406 1 96.56 460 PRO A C 1
ATOM 3624 O O . PRO A 1 460 ? 16.688 -15.945 -22.406 1 96.56 460 PRO A O 1
ATOM 3627 N N . PHE A 1 461 ? 16.922 -17.875 -21.344 1 97.56 461 PHE A N 1
ATOM 3628 C CA . PHE A 1 461 ? 17.766 -18.469 -22.375 1 97.56 461 PHE A CA 1
ATOM 3629 C C . PHE A 1 461 ? 16.938 -18.922 -23.562 1 97.56 461 PHE A C 1
ATOM 3631 O O . PHE A 1 461 ? 17.453 -19.016 -24.688 1 97.56 461 PHE A O 1
ATOM 3638 N N . VAL A 1 462 ? 15.703 -19.219 -23.312 1 97.88 462 VAL A N 1
ATOM 3639 C CA . VAL A 1 462 ? 14.789 -19.469 -24.422 1 97.88 462 VAL A CA 1
ATOM 3640 C C . VAL A 1 462 ? 14.602 -18.172 -25.219 1 97.88 462 VAL A C 1
ATOM 3642 O O . VAL A 1 462 ? 14.648 -18.188 -26.453 1 97.88 462 VAL A O 1
ATOM 3645 N N . ARG A 1 463 ? 14.406 -17.109 -24.547 1 97 463 ARG A N 1
ATOM 3646 C CA . ARG A 1 463 ? 14.219 -15.828 -25.219 1 97 463 ARG A CA 1
ATOM 3647 C C . ARG A 1 463 ? 15.43 -15.461 -26.062 1 97 463 ARG A C 1
ATOM 3649 O O . ARG A 1 463 ? 15.289 -14.953 -27.172 1 97 463 ARG A O 1
ATOM 3656 N N . LEU A 1 464 ? 16.625 -15.719 -25.516 1 97.19 464 LEU A N 1
ATOM 3657 C CA . LEU A 1 464 ? 17.859 -15.438 -26.25 1 97.19 464 LEU A CA 1
ATOM 3658 C C . LEU A 1 464 ? 17.859 -16.172 -27.594 1 97.19 464 LEU A C 1
ATOM 3660 O O . LEU A 1 464 ? 18.328 -15.641 -28.594 1 97.19 464 LEU A O 1
ATOM 3664 N N . SER A 1 465 ? 17.344 -17.375 -27.578 1 96.88 465 SER A N 1
ATOM 3665 C CA . SER A 1 465 ? 17.344 -18.219 -28.766 1 96.88 465 SER A CA 1
ATOM 3666 C C . SER A 1 465 ? 16.219 -17.812 -29.719 1 96.88 465 SER A C 1
ATOM 3668 O O . SER A 1 465 ? 16.453 -17.656 -30.922 1 96.88 465 SER A O 1
ATOM 3670 N N . VAL A 1 466 ? 15.062 -17.578 -29.203 1 96.75 466 VAL A N 1
ATOM 3671 C CA . VAL A 1 466 ? 13.867 -17.359 -30.016 1 96.75 466 VAL A CA 1
ATOM 3672 C C . VAL A 1 466 ? 13.922 -15.961 -30.625 1 96.75 466 VAL A C 1
ATOM 3674 O O . VAL A 1 466 ? 13.492 -15.766 -31.766 1 96.75 466 VAL A O 1
ATOM 3677 N N . ASP A 1 467 ? 14.438 -14.992 -29.953 1 96.12 467 ASP A N 1
ATOM 3678 C CA . ASP A 1 467 ? 14.5 -13.617 -30.422 1 96.12 467 ASP A CA 1
ATOM 3679 C C . ASP A 1 467 ? 15.828 -13.344 -31.141 1 96.12 467 ASP A C 1
ATOM 3681 O O . ASP A 1 467 ? 16.156 -12.188 -31.438 1 96.12 467 ASP A O 1
ATOM 3685 N N . GLN A 1 468 ? 16.656 -14.367 -31.297 1 95 468 GLN A N 1
ATOM 3686 C CA . GLN A 1 468 ? 17.906 -14.305 -32.031 1 95 468 GLN A CA 1
ATOM 3687 C C . GLN A 1 468 ? 18.875 -13.305 -31.422 1 95 468 GLN A C 1
ATOM 3689 O O . GLN A 1 468 ? 19.5 -12.516 -32.125 1 95 468 GLN A O 1
ATOM 3694 N N . LEU A 1 469 ? 18.891 -13.281 -30.141 1 96 469 LEU A N 1
ATOM 3695 C CA . LEU A 1 469 ? 19.703 -12.312 -29.422 1 96 469 LEU A CA 1
ATOM 3696 C C . LEU A 1 469 ? 21.125 -12.844 -29.203 1 96 469 LEU A C 1
ATOM 3698 O O . LEU A 1 469 ? 22.047 -12.078 -28.922 1 96 469 LEU A O 1
ATOM 3702 N N . ALA A 1 470 ? 21.312 -14.188 -29.344 1 95.62 470 ALA A N 1
ATOM 3703 C CA . ALA A 1 470 ? 22.609 -14.781 -29.031 1 95.62 470 ALA A CA 1
ATOM 3704 C C . ALA A 1 470 ? 23.219 -15.461 -30.25 1 95.62 470 ALA A C 1
ATOM 3706 O O . ALA A 1 470 ? 24.281 -16.078 -30.172 1 95.62 470 ALA A O 1
ATOM 3707 N N . ASP A 1 471 ? 22.625 -15.359 -31.422 1 94.69 471 ASP A N 1
ATOM 3708 C CA . ASP A 1 471 ? 23.031 -16.078 -32.625 1 94.69 471 ASP A CA 1
ATOM 3709 C C . ASP A 1 471 ? 24.438 -15.656 -33.062 1 94.69 471 ASP A C 1
ATOM 3711 O O . ASP A 1 471 ? 25.219 -16.484 -33.531 1 94.69 471 ASP A O 1
ATOM 3715 N N . GLU A 1 472 ? 24.75 -14.414 -32.938 1 93.56 472 GLU A N 1
ATOM 3716 C CA . GLU A 1 472 ? 26 -13.875 -33.438 1 93.56 472 GLU A CA 1
ATOM 3717 C C . GLU A 1 472 ? 27.078 -13.875 -32.344 1 93.56 472 GLU A C 1
ATOM 3719 O O . GLU A 1 472 ? 28.203 -13.414 -32.594 1 93.56 472 GLU A O 1
ATOM 3724 N N . MET A 1 473 ? 26.797 -14.422 -31.25 1 95.38 473 MET A N 1
ATOM 3725 C CA . MET A 1 473 ? 27.75 -14.422 -30.156 1 95.38 473 MET A CA 1
ATOM 3726 C C . MET A 1 473 ? 28.75 -15.578 -30.297 1 95.38 473 MET A C 1
ATOM 3728 O O . MET A 1 473 ? 28.656 -16.359 -31.234 1 95.38 473 MET A O 1
ATOM 3732 N N . ASP A 1 474 ? 29.703 -15.602 -29.391 1 94.44 474 ASP A N 1
ATOM 3733 C CA . ASP A 1 474 ? 30.719 -16.641 -29.375 1 94.44 474 ASP A CA 1
ATOM 3734 C C . ASP A 1 474 ? 30.094 -18.031 -29.344 1 94.44 474 ASP A C 1
ATOM 3736 O O . ASP A 1 474 ? 29.172 -18.281 -28.562 1 94.44 474 ASP A O 1
ATOM 3740 N N . ALA A 1 475 ? 30.562 -18.969 -30.125 1 92.44 475 ALA A N 1
ATOM 3741 C CA . ALA A 1 475 ? 30.016 -20.312 -30.266 1 92.44 475 ALA A CA 1
ATOM 3742 C C . ALA A 1 475 ? 30.141 -21.094 -28.969 1 92.44 475 ALA A C 1
ATOM 3744 O O . ALA A 1 475 ? 29.344 -22 -28.703 1 92.44 475 ALA A O 1
ATOM 3745 N N . SER A 1 476 ? 31.094 -20.688 -28.156 1 93.44 476 SER A N 1
ATOM 3746 C CA . SER A 1 476 ? 31.297 -21.375 -26.891 1 93.44 476 SER A CA 1
ATOM 3747 C C . SER A 1 476 ? 30.094 -21.188 -25.953 1 93.44 476 SER A C 1
ATOM 3749 O O . SER A 1 476 ? 29.875 -22.016 -25.062 1 93.44 476 SER A O 1
ATOM 3751 N N . LEU A 1 477 ? 29.328 -20.125 -26.219 1 96.06 477 LEU A N 1
ATOM 3752 C CA . LEU A 1 477 ? 28.172 -19.844 -25.375 1 96.06 477 LEU A CA 1
ATOM 3753 C C . LEU A 1 477 ? 26.953 -20.609 -25.859 1 96.06 477 LEU A C 1
ATOM 3755 O O . LEU A 1 477 ? 26 -20.828 -25.109 1 96.06 477 LEU A O 1
ATOM 3759 N N . HIS A 1 478 ? 26.938 -21 -27.141 1 96.38 478 HIS A N 1
ATOM 3760 C CA . HIS A 1 478 ? 25.766 -21.594 -27.781 1 96.38 478 HIS A CA 1
ATOM 3761 C C . HIS A 1 478 ? 25.344 -22.891 -27.094 1 96.38 478 HIS A C 1
ATOM 3763 O O . HIS A 1 478 ? 24.156 -23.141 -26.891 1 96.38 478 HIS A O 1
ATOM 3769 N N . GLY A 1 479 ? 26.344 -23.688 -26.734 1 96 479 GLY A N 1
ATOM 3770 C CA . GLY A 1 479 ? 26.047 -24.953 -26.062 1 96 479 GLY A CA 1
ATOM 3771 C C . GLY A 1 479 ? 25.344 -24.766 -24.734 1 96 479 GLY A C 1
ATOM 3772 O O . GLY A 1 479 ? 24.391 -25.484 -24.422 1 96 479 GLY A O 1
ATOM 3773 N N . ILE A 1 480 ? 25.828 -23.859 -23.969 1 96.94 480 ILE A N 1
ATOM 3774 C CA . ILE A 1 480 ? 25.281 -23.609 -22.641 1 96.94 480 ILE A CA 1
ATOM 3775 C C . ILE A 1 480 ? 23.875 -23.016 -22.75 1 96.94 480 ILE A C 1
ATOM 3777 O O . ILE A 1 480 ? 22.969 -23.422 -22.031 1 96.94 480 ILE A O 1
ATOM 3781 N N . ILE A 1 481 ? 23.734 -22.031 -23.656 1 97.69 481 ILE A N 1
ATOM 3782 C CA . ILE A 1 481 ? 22.453 -21.375 -23.859 1 97.69 481 ILE A CA 1
ATOM 3783 C C . ILE A 1 481 ? 21.406 -22.391 -24.312 1 97.69 481 ILE A C 1
ATOM 3785 O O . ILE A 1 481 ? 20.297 -22.438 -23.781 1 97.69 481 ILE A O 1
ATOM 3789 N N . SER A 1 482 ? 21.734 -23.219 -25.25 1 97.19 482 SER A N 1
ATOM 3790 C CA . SER A 1 482 ? 20.812 -24.219 -25.75 1 97.19 482 SER A CA 1
ATOM 3791 C C . SER A 1 482 ? 20.453 -25.234 -24.656 1 97.19 482 SER A C 1
ATOM 3793 O O . SER A 1 482 ? 19.328 -25.719 -24.609 1 97.19 482 SER A O 1
ATOM 3795 N N . SER A 1 483 ? 21.406 -25.578 -23.828 1 96.94 483 SER A N 1
ATOM 3796 C CA . SER A 1 483 ? 21.156 -26.516 -22.734 1 96.94 483 SER A CA 1
ATOM 3797 C C . SER A 1 483 ? 20.109 -25.969 -21.766 1 96.94 483 SER A C 1
ATOM 3799 O O . SER A 1 483 ? 19.203 -26.688 -21.359 1 96.94 483 SER A O 1
ATOM 3801 N N . TYR A 1 484 ? 20.281 -24.75 -21.375 1 97.5 484 TYR A N 1
ATOM 3802 C CA . TYR A 1 484 ? 19.297 -24.125 -20.5 1 97.5 484 TYR A CA 1
ATOM 3803 C C . TYR A 1 484 ? 17.953 -23.984 -21.188 1 97.5 484 TYR A C 1
ATOM 3805 O O . TYR A 1 484 ? 16.906 -24.156 -20.562 1 97.5 484 TYR A O 1
ATOM 3813 N N . ALA A 1 485 ? 17.984 -23.578 -22.453 1 98.06 485 ALA A N 1
ATOM 3814 C CA . ALA A 1 485 ? 16.734 -23.469 -23.203 1 98.06 485 ALA A CA 1
ATOM 3815 C C . ALA A 1 485 ? 16.016 -24.812 -23.234 1 98.06 485 ALA A C 1
ATOM 3817 O O . ALA A 1 485 ? 14.797 -24.875 -23.094 1 98.06 485 ALA A O 1
ATOM 3818 N N . LEU A 1 486 ? 16.766 -25.891 -23.469 1 97.25 486 LEU A N 1
ATOM 3819 C CA . LEU A 1 486 ? 16.188 -27.234 -23.469 1 97.25 486 LEU A CA 1
ATOM 3820 C C . LEU A 1 486 ? 15.602 -27.578 -22.109 1 97.25 486 LEU A C 1
ATOM 3822 O O . LEU A 1 486 ? 14.547 -28.219 -22.031 1 97.25 486 LEU A O 1
ATOM 3826 N N . GLN A 1 487 ? 16.328 -27.25 -21.109 1 96.62 487 GLN A N 1
ATOM 3827 C CA . GLN A 1 487 ? 15.828 -27.453 -19.75 1 96.62 487 GLN A CA 1
ATOM 3828 C C . GLN A 1 487 ? 14.492 -26.75 -19.547 1 96.62 487 GLN A C 1
ATOM 3830 O O . GLN A 1 487 ? 13.57 -27.297 -18.953 1 96.62 487 GLN A O 1
ATOM 3835 N N . CYS A 1 488 ? 14.398 -25.5 -19.984 1 97.69 488 CYS A N 1
ATOM 3836 C CA . CYS A 1 488 ? 13.164 -24.734 -19.859 1 97.69 488 CYS A CA 1
ATOM 3837 C C . CYS A 1 488 ? 12.008 -25.422 -20.578 1 97.69 488 CYS A C 1
ATOM 3839 O O . CYS A 1 488 ? 10.906 -25.516 -20.031 1 97.69 488 CYS A O 1
ATOM 3841 N N . VAL A 1 489 ? 12.25 -25.875 -21.797 1 97.44 489 VAL A N 1
ATOM 3842 C CA . VAL A 1 489 ? 11.242 -26.578 -22.578 1 97.44 489 VAL A CA 1
ATOM 3843 C C . VAL A 1 489 ? 10.742 -27.797 -21.812 1 97.44 489 VAL A C 1
ATOM 3845 O O . VAL A 1 489 ? 9.531 -28.016 -21.703 1 97.44 489 VAL A O 1
ATOM 3848 N N . ARG A 1 490 ? 11.648 -28.547 -21.266 1 96.62 490 ARG A N 1
ATOM 3849 C CA . ARG A 1 490 ? 11.297 -29.734 -20.484 1 96.62 490 ARG A CA 1
ATOM 3850 C C . ARG A 1 490 ? 10.391 -29.375 -19.312 1 96.62 490 ARG A C 1
ATOM 3852 O O . ARG A 1 490 ? 9.344 -30 -19.125 1 96.62 490 ARG A O 1
ATOM 3859 N N . PHE A 1 491 ? 10.773 -28.391 -18.609 1 96.69 491 PHE A N 1
ATOM 3860 C CA . PHE A 1 491 ? 10.023 -28.031 -17.406 1 96.69 491 PHE A CA 1
ATOM 3861 C C . PHE A 1 491 ? 8.703 -27.359 -17.766 1 96.69 491 PHE A C 1
ATOM 3863 O O . PHE A 1 491 ? 7.734 -27.453 -17.016 1 96.69 491 PHE A O 1
ATOM 3870 N N . CYS A 1 492 ? 8.609 -26.672 -18.891 1 97 492 CYS A N 1
ATOM 3871 C CA . CYS A 1 492 ? 7.32 -26.172 -19.359 1 97 492 CYS A CA 1
ATOM 3872 C C . CYS A 1 492 ? 6.348 -27.312 -19.609 1 97 492 CYS A C 1
ATOM 3874 O O . CYS A 1 492 ? 5.176 -27.234 -19.25 1 97 492 CYS A O 1
ATOM 3876 N N . ILE A 1 493 ? 6.824 -28.375 -20.219 1 95.81 493 ILE A N 1
ATOM 3877 C CA . ILE A 1 493 ? 5.992 -29.531 -20.5 1 95.81 493 ILE A CA 1
ATOM 3878 C C . ILE A 1 493 ? 5.551 -30.188 -19.188 1 95.81 493 ILE A C 1
ATOM 3880 O O . ILE A 1 493 ? 4.387 -30.562 -19.047 1 95.81 493 ILE A O 1
ATOM 3884 N N . LEU A 1 494 ? 6.477 -30.281 -18.25 1 94.44 494 LEU A N 1
ATOM 3885 C CA . LEU A 1 494 ? 6.152 -30.859 -16.953 1 94.44 494 LEU A CA 1
ATOM 3886 C C . LEU A 1 494 ? 5.09 -30.031 -16.234 1 94.44 494 LEU A C 1
ATOM 3888 O O . LEU A 1 494 ? 4.191 -30.578 -15.594 1 94.44 494 LEU A O 1
ATOM 3892 N N . LYS A 1 495 ? 5.16 -28.672 -16.297 1 93.44 495 LYS A N 1
ATOM 3893 C CA . LYS A 1 495 ? 4.191 -27.781 -15.664 1 93.44 495 LYS A CA 1
ATOM 3894 C C . LYS A 1 495 ? 2.791 -28 -16.219 1 93.44 495 LYS A C 1
ATOM 3896 O O . LYS A 1 495 ? 1.809 -27.969 -15.484 1 93.44 495 LYS A O 1
ATOM 3901 N N . LEU A 1 496 ? 2.713 -28.188 -17.5 1 92.06 496 LEU A N 1
ATOM 3902 C CA . LEU A 1 496 ? 1.433 -28.375 -18.172 1 92.06 496 LEU A CA 1
ATOM 3903 C C . LEU A 1 496 ? 0.771 -29.672 -17.734 1 92.06 496 LEU A C 1
ATOM 3905 O O . LEU A 1 496 ? -0.458 -29.781 -17.719 1 92.06 496 LEU A O 1
ATOM 3909 N N . ASN A 1 497 ? 1.562 -30.578 -17.266 1 84.31 497 ASN A N 1
ATOM 3910 C CA . ASN A 1 497 ? 1.041 -31.875 -16.828 1 84.31 497 ASN A CA 1
ATOM 3911 C C . ASN A 1 497 ? 0.667 -31.844 -15.352 1 84.31 497 ASN A C 1
ATOM 3913 O O . ASN A 1 497 ? 0.1 -32.812 -14.844 1 84.31 497 ASN A O 1
ATOM 3917 N N . GLN A 1 498 ? 0.917 -30.797 -14.648 1 79.81 498 GLN A N 1
ATOM 3918 C CA . GLN A 1 498 ? 0.706 -30.719 -13.211 1 79.81 498 GLN A CA 1
ATOM 3919 C C . GLN A 1 498 ? -0.335 -29.656 -12.859 1 79.81 498 GLN A C 1
ATOM 3921 O O . GLN A 1 498 ? -0.436 -29.25 -11.703 1 79.81 498 GLN A O 1
ATOM 3926 N N . VAL A 1 499 ? -1.093 -29.25 -13.688 1 73.94 499 VAL A N 1
ATOM 3927 C CA . VAL A 1 499 ? -2.094 -28.219 -13.398 1 73.94 499 VAL A CA 1
ATOM 3928 C C . VAL A 1 499 ? -3.318 -28.859 -12.758 1 73.94 499 VAL A C 1
ATOM 3930 O O . VAL A 1 499 ? -3.814 -29.891 -13.234 1 73.94 499 VAL A O 1
ATOM 3933 N N . ALA A 1 500 ? -3.68 -28.281 -11.625 1 66.94 500 ALA A N 1
ATOM 3934 C CA . ALA A 1 500 ? -4.805 -28.797 -10.852 1 66.94 500 ALA A CA 1
ATOM 3935 C C . ALA A 1 500 ? -6.133 -28.438 -11.516 1 66.94 500 ALA A C 1
ATOM 3937 O O . ALA A 1 500 ? -6.336 -27.297 -11.938 1 66.94 500 ALA A O 1
ATOM 3938 N N . GLY A 1 501 ? -7.035 -29.391 -11.516 1 73.06 501 GLY A N 1
ATOM 3939 C CA . GLY A 1 501 ? -8.32 -29.156 -12.156 1 73.06 501 GLY A CA 1
ATOM 3940 C C . GLY A 1 501 ? -9.422 -28.797 -11.18 1 73.06 501 GLY A C 1
ATOM 3941 O O . GLY A 1 501 ? -10.609 -28.984 -11.477 1 73.06 501 GLY A O 1
ATOM 3942 N N . HIS A 1 502 ? -9.109 -28.312 -9.914 1 82.25 502 HIS A N 1
ATOM 3943 C CA . HIS A 1 502 ? -10.117 -27.922 -8.945 1 82.25 502 HIS A CA 1
ATOM 3944 C C . HIS A 1 502 ? -9.914 -26.484 -8.477 1 82.25 502 HIS A C 1
ATOM 3946 O O . HIS A 1 502 ? -8.828 -25.922 -8.633 1 82.25 502 HIS A O 1
ATOM 3952 N N . ARG A 1 503 ? -11.008 -25.969 -7.906 1 88.38 503 ARG A N 1
ATOM 3953 C CA . ARG A 1 503 ? -10.961 -24.547 -7.531 1 88.38 503 ARG A CA 1
ATOM 3954 C C . ARG A 1 503 ? -10.266 -24.375 -6.184 1 88.38 503 ARG A C 1
ATOM 3956 O O . ARG A 1 503 ? -10.648 -25 -5.191 1 88.38 503 ARG A O 1
ATOM 3963 N N . HIS A 1 504 ? -9.297 -23.578 -6.133 1 90.75 504 HIS A N 1
ATOM 3964 C CA . HIS A 1 504 ? -8.555 -23.188 -4.938 1 90.75 504 HIS A CA 1
ATOM 3965 C C . HIS A 1 504 ? -7.926 -21.797 -5.102 1 90.75 504 HIS A C 1
ATOM 3967 O O . HIS A 1 504 ? -8.117 -21.156 -6.129 1 90.75 504 HIS A O 1
ATOM 3973 N N . GLN A 1 505 ? -7.246 -21.359 -4.109 1 92.44 505 GLN A N 1
ATOM 3974 C CA . GLN A 1 505 ? -6.668 -20.016 -4.082 1 92.44 505 GLN A CA 1
ATOM 3975 C C . GLN A 1 505 ? -5.688 -19.828 -5.23 1 92.44 505 GLN A C 1
ATOM 3977 O O . GLN A 1 505 ? -5.551 -18.719 -5.754 1 92.44 505 GLN A O 1
ATOM 3982 N N . GLY A 1 506 ? -5.062 -20.891 -5.691 1 92.81 506 GLY A N 1
ATOM 3983 C CA . GLY A 1 506 ? -4.023 -20.812 -6.707 1 92.81 506 GLY A CA 1
ATOM 3984 C C . GLY A 1 506 ? -4.543 -21.047 -8.117 1 92.81 506 GLY A C 1
ATOM 3985 O O . GLY A 1 506 ? -3.771 -21.047 -9.07 1 92.81 506 GLY A O 1
ATOM 3986 N N . THR A 1 507 ? -5.824 -21.188 -8.266 1 93.44 507 THR A N 1
ATOM 3987 C CA . THR A 1 507 ? -6.414 -21.547 -9.547 1 93.44 507 THR A CA 1
ATOM 3988 C C . THR A 1 507 ? -6.062 -20.531 -10.617 1 93.44 507 THR A C 1
ATOM 3990 O O . THR A 1 507 ? -5.668 -20.891 -11.727 1 93.44 507 THR A O 1
ATOM 3993 N N . TRP A 1 508 ? -6.238 -19.297 -10.32 1 95.62 508 TRP A N 1
ATOM 3994 C CA . TRP A 1 508 ? -5.926 -18.25 -11.289 1 95.62 508 TRP A CA 1
ATOM 3995 C C . TRP A 1 508 ? -4.477 -18.359 -11.758 1 95.62 508 TRP A C 1
ATOM 3997 O O . TRP A 1 508 ? -4.195 -18.234 -12.945 1 95.62 508 TRP A O 1
ATOM 4007 N N . TYR A 1 509 ? -3.543 -18.625 -10.867 1 94.5 509 TYR A N 1
ATOM 4008 C CA . TYR A 1 509 ? -2.137 -18.797 -11.219 1 94.5 509 TYR A CA 1
ATOM 4009 C C . TYR A 1 509 ? -1.942 -20 -12.125 1 94.5 509 TYR A C 1
ATOM 4011 O O . TYR A 1 509 ? -1.129 -19.969 -13.055 1 94.5 509 TYR A O 1
ATOM 4019 N N . GLY A 1 510 ? -2.68 -21.047 -11.766 1 92.5 510 GLY A N 1
ATOM 4020 C CA . GLY A 1 510 ? -2.582 -22.25 -12.578 1 92.5 510 GLY A CA 1
ATOM 4021 C C . GLY A 1 510 ? -2.938 -22.016 -14.031 1 92.5 510 GLY A C 1
ATOM 4022 O O . GLY A 1 510 ? -2.271 -22.531 -14.938 1 92.5 510 GLY A O 1
ATOM 4023 N N . ILE A 1 511 ? -3.939 -21.266 -14.25 1 93.5 511 ILE A N 1
ATOM 4024 C CA . ILE A 1 511 ? -4.359 -20.938 -15.609 1 93.5 511 ILE A CA 1
ATOM 4025 C C . ILE A 1 511 ? -3.248 -20.172 -16.328 1 93.5 511 ILE A C 1
ATOM 4027 O O . ILE A 1 511 ? -2.91 -20.469 -17.469 1 93.5 511 ILE A O 1
ATOM 4031 N N . ARG A 1 512 ? -2.711 -19.234 -15.656 1 94.88 512 ARG A N 1
ATOM 4032 C CA . ARG A 1 512 ? -1.677 -18.391 -16.25 1 94.88 512 ARG A CA 1
ATOM 4033 C C . ARG A 1 512 ? -0.392 -19.188 -16.484 1 94.88 512 ARG A C 1
ATOM 4035 O O . ARG A 1 512 ? 0.312 -18.953 -17.469 1 94.88 512 ARG A O 1
ATOM 4042 N N . VAL A 1 513 ? -0.071 -20.062 -15.562 1 92.94 513 VAL A N 1
ATOM 4043 C CA . VAL A 1 513 ? 1.093 -20.938 -15.711 1 92.94 513 VAL A CA 1
ATOM 4044 C C . VAL A 1 513 ? 0.938 -21.797 -16.953 1 92.94 513 VAL A C 1
ATOM 4046 O O . VAL A 1 513 ? 1.89 -21.969 -17.719 1 92.94 513 VAL A O 1
ATOM 4049 N N . ALA A 1 514 ? -0.225 -22.328 -17.141 1 93.06 514 ALA A N 1
ATOM 4050 C CA . ALA A 1 514 ? -0.49 -23.125 -18.344 1 93.06 514 ALA A CA 1
ATOM 4051 C C . ALA A 1 514 ? -0.324 -22.281 -19.609 1 93.06 514 ALA A C 1
ATOM 4053 O O . ALA A 1 514 ? 0.28 -22.734 -20.578 1 93.06 514 ALA A O 1
ATOM 4054 N N . ALA A 1 515 ? -0.852 -21.109 -19.562 1 94.19 515 ALA A N 1
ATOM 4055 C CA . ALA A 1 515 ? -0.741 -20.203 -20.719 1 94.19 515 ALA A CA 1
ATOM 4056 C C . ALA A 1 515 ? 0.716 -19.844 -20.984 1 94.19 515 ALA A C 1
ATOM 4058 O O . ALA A 1 515 ? 1.153 -19.844 -22.141 1 94.19 515 ALA A O 1
ATOM 4059 N N . SER A 1 516 ? 1.455 -19.5 -19.938 1 95.62 516 SER A N 1
ATOM 4060 C CA . SER A 1 516 ? 2.859 -19.141 -20.078 1 95.62 516 SER A CA 1
ATOM 4061 C C . SER A 1 516 ? 3.674 -20.281 -20.672 1 95.62 516 SER A C 1
ATOM 4063 O O . SER A 1 516 ? 4.461 -20.062 -21.594 1 95.62 516 SER A O 1
ATOM 4065 N N . ALA A 1 517 ? 3.5 -21.484 -20.109 1 96.25 517 ALA A N 1
ATOM 4066 C CA . ALA A 1 517 ? 4.223 -22.641 -20.625 1 96.25 517 ALA A CA 1
ATOM 4067 C C . ALA A 1 517 ? 3.873 -22.922 -22.078 1 96.25 517 ALA A C 1
ATOM 4069 O O . ALA A 1 517 ? 4.758 -23.188 -22.891 1 96.25 517 ALA A O 1
ATOM 4070 N N . ALA A 1 518 ? 2.623 -22.828 -22.406 1 95.44 518 ALA A N 1
ATOM 4071 C CA . ALA A 1 518 ? 2.178 -23.031 -23.781 1 95.44 518 ALA A CA 1
ATOM 4072 C C . ALA A 1 518 ? 2.805 -22 -24.719 1 95.44 518 ALA A C 1
ATOM 4074 O O . ALA A 1 518 ? 3.244 -22.344 -25.812 1 95.44 518 ALA A O 1
ATOM 4075 N N . LEU A 1 519 ? 2.826 -20.781 -24.312 1 95.75 519 LEU A N 1
ATOM 4076 C CA . LEU A 1 519 ? 3.371 -19.703 -25.125 1 95.75 519 LEU A CA 1
ATOM 4077 C C . LEU A 1 519 ? 4.863 -19.906 -25.359 1 95.75 519 LEU A C 1
ATOM 4079 O O . LEU A 1 519 ? 5.363 -19.641 -26.453 1 95.75 519 LEU A O 1
ATOM 4083 N N . ILE A 1 520 ? 5.57 -20.281 -24.344 1 97.25 520 ILE A N 1
ATOM 4084 C CA . ILE A 1 520 ? 7.008 -20.5 -24.469 1 97.25 520 ILE A CA 1
ATOM 4085 C C . ILE A 1 520 ? 7.281 -21.594 -25.5 1 97.25 520 ILE A C 1
ATOM 4087 O O . ILE A 1 520 ? 8.141 -21.438 -26.359 1 97.25 520 ILE A O 1
ATOM 4091 N N . LEU A 1 521 ? 6.551 -22.703 -25.406 1 96.75 521 LEU A N 1
ATOM 4092 C CA . LEU A 1 521 ? 6.711 -23.812 -26.359 1 96.75 521 LEU A CA 1
ATOM 4093 C C . LEU A 1 521 ? 6.336 -23.375 -27.766 1 96.75 521 LEU A C 1
ATOM 4095 O O . LEU A 1 521 ? 7.031 -23.703 -28.719 1 96.75 521 LEU A O 1
ATOM 4099 N N . ALA A 1 522 ? 5.309 -22.625 -27.875 1 95.38 522 ALA A N 1
ATOM 4100 C CA . ALA A 1 522 ? 4.891 -22.109 -29.172 1 95.38 522 ALA A CA 1
ATOM 4101 C C . ALA A 1 522 ? 5.949 -21.172 -29.75 1 95.38 522 ALA A C 1
ATOM 4103 O O . ALA A 1 522 ? 6.156 -21.156 -30.969 1 95.38 522 ALA A O 1
ATOM 4104 N N . ALA A 1 523 ? 6.516 -20.344 -28.906 1 96.19 523 ALA A N 1
ATOM 4105 C CA . ALA A 1 523 ? 7.57 -19.438 -29.359 1 96.19 523 ALA A CA 1
ATOM 4106 C C . ALA A 1 523 ? 8.734 -20.203 -29.984 1 96.19 523 ALA A C 1
ATOM 4108 O O . ALA A 1 523 ? 9.273 -19.812 -31.016 1 96.19 523 ALA A O 1
ATOM 4109 N N . VAL A 1 524 ? 9.148 -21.297 -29.328 1 96.5 524 VAL A N 1
ATOM 4110 C CA . VAL A 1 524 ? 10.242 -22.109 -29.844 1 96.5 524 VAL A CA 1
ATOM 4111 C C . VAL A 1 524 ? 9.852 -22.719 -31.188 1 96.5 524 VAL A C 1
ATOM 4113 O O . VAL A 1 524 ? 10.625 -22.672 -32.156 1 96.5 524 VAL A O 1
ATOM 4116 N N . ASP A 1 525 ? 8.695 -23.266 -31.266 1 94.75 525 ASP A N 1
ATOM 4117 C CA . ASP A 1 525 ? 8.203 -23.859 -32.5 1 94.75 525 ASP A CA 1
ATOM 4118 C C . ASP A 1 525 ? 8.18 -22.828 -33.625 1 94.75 525 ASP A C 1
ATOM 4120 O O . ASP A 1 525 ? 8.664 -23.094 -34.75 1 94.75 525 ASP A O 1
ATOM 4124 N N . LYS A 1 526 ? 7.598 -21.703 -33.375 1 92.56 526 LYS A N 1
ATOM 4125 C CA . LYS A 1 526 ? 7.496 -20.625 -34.375 1 92.56 526 LYS A CA 1
ATOM 4126 C C . LYS A 1 526 ? 8.875 -20.156 -34.812 1 92.56 526 LYS A C 1
ATOM 4128 O O . LYS A 1 526 ? 9.109 -19.969 -36.031 1 92.56 526 LYS A O 1
ATOM 4133 N N . ALA A 1 527 ? 9.711 -19.938 -33.875 1 94.31 527 ALA A N 1
ATOM 4134 C CA . ALA A 1 527 ? 11.062 -19.484 -34.219 1 94.31 527 ALA A CA 1
ATOM 4135 C C . ALA A 1 527 ? 11.789 -20.516 -35.062 1 94.31 527 ALA A C 1
ATOM 4137 O O . ALA A 1 527 ? 12.547 -20.156 -35.969 1 94.31 527 ALA A O 1
ATOM 4138 N N . GLN A 1 528 ? 11.602 -21.797 -34.812 1 94 528 GLN A N 1
ATOM 4139 C CA . GLN A 1 528 ? 12.234 -22.859 -35.562 1 94 528 GLN A CA 1
ATOM 4140 C C . GLN A 1 528 ? 11.68 -22.906 -37 1 94 528 GLN A C 1
ATOM 4142 O O . GLN A 1 528 ? 12.422 -23.141 -37.938 1 94 528 GLN A O 1
ATOM 4147 N N . ARG A 1 529 ? 10.438 -22.719 -37.156 1 90.62 529 ARG A N 1
ATOM 4148 C CA . ARG A 1 529 ? 9.836 -22.688 -38.5 1 90.62 529 ARG A CA 1
ATOM 4149 C C . ARG A 1 529 ? 10.375 -21.531 -39.312 1 90.62 529 ARG A C 1
ATOM 4151 O O . ARG A 1 529 ? 10.672 -21.688 -40.5 1 90.62 529 ARG A O 1
ATOM 4158 N N . LEU A 1 530 ? 10.516 -20.438 -38.625 1 89.19 530 LEU A N 1
ATOM 4159 C CA . LEU A 1 530 ? 11.039 -19.266 -39.312 1 89.19 530 LEU A CA 1
ATOM 4160 C C . LEU A 1 530 ? 12.508 -19.438 -39.656 1 89.19 530 LEU A C 1
ATOM 4162 O O . LEU A 1 530 ? 12.977 -18.938 -40.688 1 89.19 530 LEU A O 1
ATOM 4166 N N . ALA A 1 531 ? 13.219 -20.094 -38.812 1 90.19 531 ALA A N 1
ATOM 4167 C CA . ALA A 1 531 ? 14.648 -20.328 -39.031 1 90.19 531 ALA A CA 1
ATOM 4168 C C . ALA A 1 531 ? 14.883 -21.297 -40.188 1 90.19 531 ALA A C 1
ATOM 4170 O O . ALA A 1 531 ? 15.922 -21.234 -40.844 1 90.19 531 ALA A O 1
ATOM 4171 N N . LYS A 1 532 ? 14.055 -22.25 -40.406 1 87.12 532 LYS A N 1
ATOM 4172 C CA . LYS A 1 532 ? 14.195 -23.203 -41.531 1 87.12 532 LYS A CA 1
ATOM 4173 C C . LYS A 1 532 ? 14.188 -22.484 -42.875 1 87.12 532 LYS A C 1
ATOM 4175 O O . LYS A 1 532 ? 14.805 -22.953 -43.844 1 87.12 532 LYS A O 1
ATOM 4180 N N . GLU A 1 533 ? 13.586 -21.406 -42.875 1 82.88 533 GLU A N 1
ATOM 4181 C CA . GLU A 1 533 ? 13.492 -20.641 -44.125 1 82.88 533 GLU A CA 1
ATOM 4182 C C . GLU A 1 533 ? 14.75 -19.797 -44.344 1 82.88 533 GLU A C 1
ATOM 4184 O O . GLU A 1 533 ? 14.992 -19.312 -45.469 1 82.88 533 GLU A O 1
ATOM 4189 N N . ASP A 1 534 ? 15.508 -19.75 -43.344 1 77.75 534 ASP A N 1
ATOM 4190 C CA . ASP A 1 534 ? 16.688 -18.906 -43.375 1 77.75 534 ASP A CA 1
ATOM 4191 C C . ASP A 1 534 ? 17.953 -19.734 -43.562 1 77.75 534 ASP A C 1
ATOM 4193 O O . ASP A 1 534 ? 18.047 -20.859 -43.062 1 77.75 534 ASP A O 1
ATOM 4197 N N . ASP A 1 535 ? 18.859 -19.453 -44.406 1 81.69 535 ASP A N 1
ATOM 4198 C CA . ASP A 1 535 ? 20.109 -20.141 -44.656 1 81.69 535 ASP A CA 1
ATOM 4199 C C . ASP A 1 535 ? 21.141 -19.844 -43.562 1 81.69 535 ASP A C 1
ATOM 4201 O O . ASP A 1 535 ? 22.125 -20.578 -43.406 1 81.69 535 ASP A O 1
ATOM 4205 N N . ALA A 1 536 ? 20.844 -18.906 -42.625 1 85.69 536 ALA A N 1
ATOM 4206 C CA . ALA A 1 536 ? 21.781 -18.484 -41.594 1 85.69 536 ALA A CA 1
ATOM 4207 C C . ALA A 1 536 ? 21.656 -19.359 -40.344 1 85.69 536 ALA A C 1
ATOM 4209 O O . ALA A 1 536 ? 20.625 -20.031 -40.156 1 85.69 536 ALA A O 1
ATOM 4210 N N . PHE A 1 537 ? 22.766 -19.438 -39.656 1 86.5 537 PHE A N 1
ATOM 4211 C CA . PHE A 1 537 ? 22.75 -20.156 -38.375 1 86.5 537 PHE A CA 1
ATOM 4212 C C . PHE A 1 537 ? 21.75 -19.531 -37.438 1 86.5 537 PHE A C 1
ATOM 4214 O O . PHE A 1 537 ? 21.75 -18.312 -37.219 1 86.5 537 PHE A O 1
ATOM 4221 N N . ARG A 1 538 ? 20.906 -20.406 -36.906 1 91.75 538 ARG A N 1
ATOM 4222 C CA . ARG A 1 538 ? 19.969 -19.984 -35.875 1 91.75 538 ARG A CA 1
ATOM 4223 C C . ARG A 1 538 ? 20.062 -20.875 -34.625 1 91.75 538 ARG A C 1
ATOM 4225 O O . ARG A 1 538 ? 19.828 -22.094 -34.719 1 91.75 538 ARG A O 1
ATOM 4232 N N . LEU A 1 539 ? 20.375 -20.312 -33.531 1 95.06 539 LEU A N 1
ATOM 4233 C CA . LEU A 1 539 ? 20.609 -21.031 -32.281 1 95.06 539 LEU A CA 1
ATOM 4234 C C . LEU A 1 539 ? 19.375 -21.828 -31.875 1 95.06 539 LEU A C 1
ATOM 4236 O O . LEU A 1 539 ? 19.484 -22.906 -31.266 1 95.06 539 LEU A O 1
ATOM 4240 N N . VAL A 1 540 ? 18.172 -21.344 -32.188 1 96.31 540 VAL A N 1
ATOM 4241 C CA . VAL A 1 540 ? 16.906 -21.938 -31.766 1 96.31 540 VAL A CA 1
ATOM 4242 C C . VAL A 1 540 ? 16.781 -23.344 -32.375 1 96.31 540 VAL A C 1
ATOM 4244 O O . VAL A 1 540 ? 16.062 -24.188 -31.828 1 96.31 540 VAL A O 1
ATOM 4247 N N . GLN A 1 541 ? 17.484 -23.594 -33.438 1 94.38 541 GLN A N 1
ATOM 4248 C CA . GLN A 1 541 ? 17.438 -24.906 -34.094 1 94.38 541 GLN A CA 1
ATOM 4249 C C . GLN A 1 541 ? 18.078 -25.969 -33.219 1 94.38 541 GLN A C 1
ATOM 4251 O O . GLN A 1 541 ? 17.812 -27.172 -33.375 1 94.38 541 GLN A O 1
ATOM 4256 N N . SER A 1 542 ? 18.906 -25.547 -32.281 1 93.62 542 SER A N 1
ATOM 4257 C CA . SER A 1 542 ? 19.578 -26.469 -31.375 1 93.62 542 SER A CA 1
ATOM 4258 C C . SER A 1 542 ? 18.703 -26.781 -30.172 1 93.62 542 SER A C 1
ATOM 4260 O O . SER A 1 542 ? 19.062 -27.625 -29.344 1 93.62 542 SER A O 1
ATOM 4262 N N . VAL A 1 543 ? 17.609 -26.125 -30.031 1 95.5 543 VAL A N 1
ATOM 4263 C CA . VAL A 1 543 ? 16.672 -26.375 -28.922 1 95.5 543 VAL A CA 1
ATOM 4264 C C . VAL A 1 543 ? 15.641 -27.422 -29.344 1 95.5 543 VAL A C 1
ATOM 4266 O O . VAL A 1 543 ? 14.656 -27.094 -30.016 1 95.5 543 VAL A O 1
ATOM 4269 N N . ALA A 1 544 ? 15.773 -28.609 -28.906 1 93.38 544 ALA A N 1
ATOM 4270 C CA . ALA A 1 544 ? 14.906 -29.719 -29.312 1 93.38 544 ALA A CA 1
ATOM 4271 C C . ALA A 1 544 ? 13.516 -29.578 -28.703 1 93.38 544 ALA A C 1
ATOM 4273 O O . ALA A 1 544 ? 13.383 -29.422 -27.484 1 93.38 544 ALA A O 1
ATOM 4274 N N . LEU A 1 545 ? 12.578 -29.547 -29.484 1 94.31 545 LEU A N 1
ATOM 4275 C CA . LEU A 1 545 ? 11.18 -29.578 -29.062 1 94.31 545 LEU A CA 1
ATOM 4276 C C . LEU A 1 545 ? 10.57 -30.953 -29.312 1 94.31 545 LEU A C 1
ATOM 4278 O O . LEU A 1 545 ? 10.516 -31.422 -30.453 1 94.31 545 LEU A O 1
ATOM 4282 N N . PRO A 1 546 ? 10.242 -31.625 -28.234 1 93.44 546 PRO A N 1
ATOM 4283 C CA . PRO A 1 546 ? 9.664 -32.969 -28.438 1 93.44 546 PRO A CA 1
ATOM 4284 C C . PRO A 1 546 ? 8.359 -32.906 -29.234 1 93.44 546 PRO A C 1
ATOM 4286 O O . PRO A 1 546 ? 7.586 -31.953 -29.094 1 93.44 546 PRO A O 1
ATOM 4289 N N . GLU A 1 547 ? 8.039 -33.938 -29.922 1 89.38 547 GLU A N 1
ATOM 4290 C CA . GLU A 1 547 ? 6.84 -34 -30.75 1 89.38 547 GLU A CA 1
ATOM 4291 C C . GLU A 1 547 ? 5.574 -33.969 -29.906 1 89.38 547 GLU A C 1
ATOM 4293 O O . GLU A 1 547 ? 4.516 -33.531 -30.359 1 89.38 547 GLU A O 1
ATOM 4298 N N . THR A 1 548 ? 5.711 -34.312 -28.641 1 89 548 THR A N 1
ATOM 4299 C CA . THR A 1 548 ? 4.559 -34.469 -27.766 1 89 548 THR A CA 1
ATOM 4300 C C . THR A 1 548 ? 4.195 -33.125 -27.125 1 89 548 THR A C 1
ATOM 4302 O O . THR A 1 548 ? 3.271 -33.062 -26.312 1 89 548 THR A O 1
ATOM 4305 N N . TRP A 1 549 ? 4.961 -32.062 -27.5 1 92.69 549 TRP A N 1
ATOM 4306 C CA . TRP A 1 549 ? 4.734 -30.812 -26.797 1 92.69 549 TRP A CA 1
ATOM 4307 C C . TRP A 1 549 ? 3.324 -30.281 -27.062 1 92.69 549 TRP A C 1
ATOM 4309 O O . TRP A 1 549 ? 2.691 -29.719 -26.172 1 92.69 549 TRP A O 1
ATOM 4319 N N . LYS A 1 550 ? 2.785 -30.531 -28.266 1 90.94 550 LYS A N 1
ATOM 4320 C CA . LYS A 1 550 ? 1.441 -30.062 -28.609 1 90.94 550 LYS A CA 1
ATOM 4321 C C . LYS A 1 550 ? 0.386 -30.781 -27.766 1 90.94 550 LYS A C 1
ATOM 4323 O O . LYS A 1 550 ? -0.583 -30.172 -27.328 1 90.94 550 LYS A O 1
ATOM 4328 N N . ASP A 1 551 ? 0.59 -32.062 -27.578 1 91.25 551 ASP A N 1
ATOM 4329 C CA . ASP A 1 551 ? -0.321 -32.844 -26.734 1 91.25 551 ASP A CA 1
ATOM 4330 C C . ASP A 1 551 ? -0.308 -32.344 -25.297 1 91.25 551 ASP A C 1
ATOM 4332 O O . ASP A 1 551 ? -1.344 -32.312 -24.641 1 91.25 551 ASP A O 1
ATOM 4336 N N . ALA A 1 552 ? 0.864 -32 -24.859 1 91.94 552 ALA A N 1
ATOM 4337 C CA . ALA A 1 552 ? 0.991 -31.469 -23.516 1 91.94 552 ALA A CA 1
ATOM 4338 C C . ALA A 1 552 ? 0.206 -30.172 -23.375 1 91.94 552 ALA A C 1
ATOM 4340 O O . ALA A 1 552 ? -0.451 -29.938 -22.344 1 91.94 552 ALA A O 1
ATOM 4341 N N . VAL A 1 553 ? 0.283 -29.297 -24.391 1 93 553 VAL A N 1
ATOM 4342 C CA . VAL A 1 553 ? -0.44 -28.031 -24.375 1 93 553 VAL A CA 1
ATOM 4343 C C . VAL A 1 553 ? -1.943 -28.297 -24.344 1 93 553 VAL A C 1
ATOM 4345 O O . VAL A 1 553 ? -2.678 -27.656 -23.578 1 93 553 VAL A O 1
ATOM 4348 N N . VAL A 1 554 ? -2.402 -29.234 -25.141 1 91.19 554 VAL A N 1
ATOM 4349 C CA . VAL A 1 554 ? -3.818 -29.578 -25.188 1 91.19 554 VAL A CA 1
ATOM 4350 C C . VAL A 1 554 ? -4.277 -30.094 -23.828 1 91.19 554 VAL A C 1
ATOM 4352 O O . VAL A 1 554 ? -5.348 -29.719 -23.344 1 91.19 554 VAL A O 1
ATOM 4355 N N . ARG A 1 555 ? -3.492 -30.906 -23.219 1 88.75 555 ARG A N 1
ATOM 4356 C CA . ARG A 1 555 ? -3.826 -31.453 -21.906 1 88.75 555 ARG A CA 1
ATOM 4357 C C . ARG A 1 555 ? -3.857 -30.344 -20.859 1 88.75 555 ARG A C 1
ATOM 4359 O O . ARG A 1 555 ? -4.754 -30.328 -20.016 1 88.75 555 ARG A O 1
ATOM 4366 N N . GLY A 1 556 ? -2.822 -29.562 -20.875 1 88.88 556 GLY A N 1
ATOM 4367 C CA . GLY A 1 556 ? -2.793 -28.438 -19.938 1 88.88 556 GLY A CA 1
ATOM 4368 C C . GLY A 1 556 ? -3.99 -27.516 -20.078 1 88.88 556 GLY A C 1
ATOM 4369 O O . GLY A 1 556 ? -4.582 -27.109 -19.078 1 88.88 556 GLY A O 1
ATOM 4370 N N . ALA A 1 557 ? -4.355 -27.203 -21.281 1 88.25 557 ALA A N 1
ATOM 4371 C CA . ALA A 1 557 ? -5.516 -26.359 -21.562 1 88.25 557 ALA A CA 1
ATOM 4372 C C . ALA A 1 557 ? -6.805 -27.031 -21.094 1 88.25 557 ALA A C 1
ATOM 4374 O O . ALA A 1 557 ? -7.699 -26.375 -20.562 1 88.25 557 ALA A O 1
ATOM 4375 N N . ALA A 1 558 ? -6.898 -28.281 -21.266 1 87.25 558 ALA A N 1
ATOM 4376 C CA . ALA A 1 558 ? -8.086 -29.047 -20.875 1 87.25 558 ALA A CA 1
ATOM 4377 C C . ALA A 1 558 ? -8.258 -29.047 -19.359 1 87.25 558 ALA A C 1
ATOM 4379 O O . ALA A 1 558 ? -9.383 -29.047 -18.844 1 87.25 558 ALA A O 1
ATOM 4380 N N . SER A 1 559 ? -7.172 -29.062 -18.641 1 86.44 559 SER A N 1
ATOM 4381 C CA . SER A 1 559 ? -7.207 -29.141 -17.188 1 86.44 559 SER A CA 1
ATOM 4382 C C . SER A 1 559 ? -7.801 -27.859 -16.578 1 86.44 559 SER A C 1
ATOM 4384 O O . SER A 1 559 ? -8.328 -27.891 -15.469 1 86.44 559 SER A O 1
ATOM 4386 N N . VAL A 1 560 ? -7.73 -26.781 -17.312 1 89.31 560 VAL A N 1
ATOM 4387 C CA . VAL A 1 560 ? -8.227 -25.531 -16.766 1 89.31 560 VAL A CA 1
ATOM 4388 C C . VAL A 1 560 ? -9.43 -25.047 -17.578 1 89.31 560 VAL A C 1
ATOM 4390 O O . VAL A 1 560 ? -9.891 -23.922 -17.391 1 89.31 560 VAL A O 1
ATOM 4393 N N . GLN A 1 561 ? -9.953 -25.859 -18.406 1 87.81 561 GLN A N 1
ATOM 4394 C CA . GLN A 1 561 ? -10.992 -25.484 -19.375 1 87.81 561 GLN A CA 1
ATOM 4395 C C . GLN A 1 561 ? -12.234 -24.953 -18.656 1 87.81 561 GLN A C 1
ATOM 4397 O O . GLN A 1 561 ? -12.891 -24.031 -19.141 1 87.81 561 GLN A O 1
ATOM 4402 N N . GLN A 1 562 ? -12.516 -25.516 -17.531 1 86.56 562 GLN A N 1
ATOM 4403 C CA . GLN A 1 562 ? -13.734 -25.156 -16.812 1 86.56 562 GLN A CA 1
ATOM 4404 C C . GLN A 1 562 ? -13.68 -23.703 -16.328 1 86.56 562 GLN A C 1
ATOM 4406 O O . GLN A 1 562 ? -14.719 -23.078 -16.078 1 86.56 562 GLN A O 1
ATOM 4411 N N . TYR A 1 563 ? -12.516 -23.156 -16.234 1 90.19 563 TYR A N 1
ATOM 4412 C CA . TYR A 1 563 ? -12.367 -21.812 -15.688 1 90.19 563 TYR A CA 1
ATOM 4413 C C . TYR A 1 563 ? -12.195 -20.797 -16.812 1 90.19 563 TYR A C 1
ATOM 4415 O O . TYR A 1 563 ? -12.297 -19.594 -16.594 1 90.19 563 TYR A O 1
ATOM 4423 N N . LEU A 1 564 ? -11.961 -21.266 -17.984 1 89.56 564 LEU A N 1
ATOM 4424 C CA . LEU A 1 564 ? -11.602 -20.375 -19.094 1 89.56 564 LEU A CA 1
ATOM 4425 C C . LEU A 1 564 ? -12.828 -19.625 -19.594 1 89.56 564 LEU A C 1
ATOM 4427 O O . LEU A 1 564 ? -12.688 -18.625 -20.312 1 89.56 564 LEU A O 1
ATOM 4431 N N . ASP A 1 565 ? -13.953 -19.984 -19.141 1 86.62 565 ASP A N 1
ATOM 4432 C CA . ASP A 1 565 ? -15.156 -19.266 -19.578 1 86.62 565 ASP A CA 1
ATOM 4433 C C . ASP A 1 565 ? -15.602 -18.266 -18.516 1 86.62 565 ASP A C 1
ATOM 4435 O O . ASP A 1 565 ? -16.547 -17.5 -18.734 1 86.62 565 ASP A O 1
ATOM 4439 N N . GLU A 1 566 ? -14.984 -18.312 -17.438 1 87.31 566 GLU A N 1
ATOM 4440 C CA . GLU A 1 566 ? -15.328 -17.344 -16.406 1 87.31 566 GLU A CA 1
ATOM 4441 C C . GLU A 1 566 ? -14.922 -15.922 -16.812 1 87.31 566 GLU A C 1
ATOM 4443 O O . GLU A 1 566 ? -13.859 -15.727 -17.406 1 87.31 566 GLU A O 1
ATOM 4448 N N . PRO A 1 567 ? -15.773 -15 -16.547 1 83.38 567 PRO A N 1
ATOM 4449 C CA . PRO A 1 567 ? -15.477 -13.625 -16.953 1 83.38 567 PRO A CA 1
ATOM 4450 C C . PRO A 1 567 ? -14.383 -12.984 -16.109 1 83.38 567 PRO A C 1
ATOM 4452 O O . PRO A 1 567 ? -13.711 -12.047 -16.547 1 83.38 567 PRO A O 1
ATOM 4455 N N . ASN A 1 568 ? -14.117 -13.492 -14.992 1 89.19 568 ASN A N 1
ATOM 4456 C CA . ASN A 1 568 ? -13.188 -12.859 -14.062 1 89.19 568 ASN A CA 1
ATOM 4457 C C . ASN A 1 568 ? -11.734 -13.18 -14.414 1 89.19 568 ASN A C 1
ATOM 4459 O O . ASN A 1 568 ? -11.453 -14.211 -15.031 1 89.19 568 ASN A O 1
ATOM 4463 N N . GLY A 1 569 ? -10.82 -12.281 -14.156 1 91.31 569 GLY A N 1
ATOM 4464 C CA . GLY A 1 569 ? -9.391 -12.539 -14.172 1 91.31 569 GLY A CA 1
ATOM 4465 C C . GLY A 1 569 ? -8.812 -12.609 -15.57 1 91.31 569 GLY A C 1
ATOM 4466 O O . GLY A 1 569 ? -7.695 -13.102 -15.758 1 91.31 569 GLY A O 1
ATOM 4467 N N . GLY A 1 570 ? -9.68 -12.195 -16.578 1 91 570 GLY A N 1
ATOM 4468 C CA . GLY A 1 570 ? -9.211 -12.25 -17.953 1 91 570 GLY A CA 1
ATOM 4469 C C . GLY A 1 570 ? -9.18 -13.656 -18.516 1 91 570 GLY A C 1
ATOM 4470 O O . GLY A 1 570 ? -8.5 -13.922 -19.5 1 91 570 GLY A O 1
ATOM 4471 N N . CYS A 1 571 ? -9.852 -14.602 -17.875 1 91.5 571 CYS A N 1
ATOM 4472 C CA . CYS A 1 571 ? -9.812 -16.016 -18.234 1 91.5 571 CYS A CA 1
ATOM 4473 C C . CYS A 1 571 ? -10.336 -16.234 -19.641 1 91.5 571 CYS A C 1
ATOM 4475 O O . CYS A 1 571 ? -9.773 -17.016 -20.406 1 91.5 571 CYS A O 1
ATOM 4477 N N . SER A 1 572 ? -11.375 -15.469 -19.984 1 88.19 572 SER A N 1
ATOM 4478 C CA . SER A 1 572 ? -11.914 -15.602 -21.328 1 88.19 572 SER A CA 1
ATOM 4479 C C . SER A 1 572 ? -10.891 -15.164 -22.375 1 88.19 572 SER A C 1
ATOM 4481 O O . SER A 1 572 ? -10.797 -15.758 -23.453 1 88.19 572 SER A O 1
ATOM 4483 N N . ASN A 1 573 ? -10.203 -14.148 -22.094 1 89.44 573 ASN A N 1
ATOM 4484 C CA . ASN A 1 573 ? -9.164 -13.672 -23 1 89.44 573 ASN A CA 1
ATOM 4485 C C . ASN A 1 573 ? -7.988 -14.641 -23.078 1 89.44 573 ASN A C 1
ATOM 4487 O O . ASN A 1 573 ? -7.371 -14.797 -24.125 1 89.44 573 ASN A O 1
ATOM 4491 N N . LEU A 1 574 ? -7.66 -15.266 -21.984 1 92.38 574 LEU A N 1
ATOM 4492 C CA . LEU A 1 574 ? -6.586 -16.25 -21.953 1 92.38 574 LEU A CA 1
ATOM 4493 C C . LEU A 1 574 ? -6.965 -17.5 -22.766 1 92.38 574 LEU A C 1
ATOM 4495 O O . LEU A 1 574 ? -6.098 -18.156 -23.328 1 92.38 574 LEU A O 1
ATOM 4499 N N . LYS A 1 575 ? -8.25 -17.75 -22.766 1 90.5 575 LYS A N 1
ATOM 4500 C CA . LYS A 1 575 ? -8.75 -18.844 -23.594 1 90.5 575 LYS A CA 1
ATOM 4501 C C . LYS A 1 575 ? -8.367 -18.641 -25.047 1 90.5 575 LYS A C 1
ATOM 4503 O O . LYS A 1 575 ? -7.93 -19.578 -25.719 1 90.5 575 LYS A O 1
ATOM 4508 N N . GLU A 1 576 ? -8.492 -17.469 -25.453 1 87.5 576 GLU A N 1
ATOM 4509 C CA . GLU A 1 576 ? -8.156 -17.156 -26.828 1 87.5 576 GLU A CA 1
ATOM 4510 C C . GLU A 1 576 ? -6.664 -17.359 -27.094 1 87.5 576 GLU A C 1
ATOM 4512 O O . GLU A 1 576 ? -6.27 -17.812 -28.172 1 87.5 576 GLU A O 1
ATOM 4517 N N . VAL A 1 577 ? -5.902 -16.984 -26.156 1 88.31 577 VAL A N 1
ATOM 4518 C CA . VAL A 1 577 ? -4.457 -17.141 -26.281 1 88.31 577 VAL A CA 1
ATOM 4519 C C . VAL A 1 577 ? -4.109 -18.641 -26.359 1 88.31 577 VAL A C 1
ATOM 4521 O O . VAL A 1 577 ? -3.359 -19.062 -27.234 1 88.31 577 VAL A O 1
ATOM 4524 N N . LEU A 1 578 ? -4.637 -19.438 -25.469 1 88.12 578 LEU A N 1
ATOM 4525 C CA . LEU A 1 578 ? -4.359 -20.875 -25.406 1 88.12 578 LEU A CA 1
ATOM 4526 C C . LEU A 1 578 ? -4.859 -21.578 -26.656 1 88.12 578 LEU A C 1
ATOM 4528 O O . LEU A 1 578 ? -4.156 -22.422 -27.219 1 88.12 578 LEU A O 1
ATOM 4532 N N . GLU A 1 579 ? -6 -21.172 -27.031 1 84.62 579 GLU A N 1
ATOM 4533 C CA . GLU A 1 579 ? -6.551 -21.766 -28.25 1 84.62 579 GLU A CA 1
ATOM 4534 C C . GLU A 1 579 ? -5.73 -21.375 -29.484 1 84.62 579 GLU A C 1
ATOM 4536 O O . GLU A 1 579 ? -5.57 -22.172 -30.406 1 84.62 579 GLU A O 1
ATOM 4541 N N . GLY A 1 580 ? -5.281 -20.172 -29.484 1 83.94 580 GLY A N 1
ATOM 4542 C CA . GLY A 1 580 ? -4.402 -19.75 -30.562 1 83.94 580 GLY A CA 1
ATOM 4543 C C . GLY A 1 580 ? -3.133 -20.578 -30.641 1 83.94 580 GLY A C 1
ATOM 4544 O O . GLY A 1 580 ? -2.67 -20.891 -31.75 1 83.94 580 GLY A O 1
ATOM 4545 N N . VAL A 1 581 ? -2.576 -20.906 -29.562 1 84.88 581 VAL A N 1
ATOM 4546 C CA . VAL A 1 581 ? -1.369 -21.719 -29.531 1 84.88 581 VAL A CA 1
ATOM 4547 C C . VAL A 1 581 ? -1.688 -23.141 -30.016 1 84.88 581 VAL A C 1
ATOM 4549 O O . VAL A 1 581 ? -0.946 -23.703 -30.812 1 84.88 581 VAL A O 1
ATOM 4552 N N . VAL A 1 582 ? -2.824 -23.656 -29.578 1 78.31 582 VAL A N 1
ATOM 4553 C CA . VAL A 1 582 ? -3.219 -25.016 -29.922 1 78.31 582 VAL A CA 1
ATOM 4554 C C . VAL A 1 582 ? -3.484 -25.109 -31.422 1 78.31 582 VAL A C 1
ATOM 4556 O O . VAL A 1 582 ? -3.074 -26.078 -32.062 1 78.31 582 VAL A O 1
ATOM 4559 N N . ARG A 1 583 ? -4.188 -24.094 -31.922 1 76 583 ARG A N 1
ATOM 4560 C CA . ARG A 1 583 ? -4.547 -24.094 -33.344 1 76 583 ARG A CA 1
ATOM 4561 C C . ARG A 1 583 ? -3.344 -23.75 -34.219 1 76 583 ARG A C 1
ATOM 4563 O O . ARG A 1 583 ? -3.354 -24 -35.406 1 76 583 ARG A O 1
ATOM 4570 N N . GLY A 1 584 ? -2.307 -23.422 -33.625 1 68.94 584 GLY A N 1
ATOM 4571 C CA . GLY A 1 584 ? -1.144 -23.031 -34.406 1 68.94 584 GLY A CA 1
ATOM 4572 C C . GLY A 1 584 ? -1.261 -21.625 -34.969 1 68.94 584 GLY A C 1
ATOM 4573 O O . GLY A 1 584 ? -0.491 -21.25 -35.875 1 68.94 584 GLY A O 1
ATOM 4574 N N . SER A 1 585 ? -2.369 -20.938 -34.781 1 55.25 585 SER A N 1
ATOM 4575 C CA . SER A 1 585 ? -2.639 -19.609 -35.344 1 55.25 585 SER A CA 1
ATOM 4576 C C . SER A 1 585 ? -1.696 -18.562 -34.75 1 55.25 585 SER A C 1
ATOM 4578 O O . SER A 1 585 ? -1.599 -17.453 -35.281 1 55.25 585 SER A O 1
ATOM 4580 N N . PHE A 1 586 ? -1.332 -18.609 -33.594 1 50 586 PHE A N 1
ATOM 4581 C CA . PHE A 1 586 ? -0.316 -17.625 -33.25 1 50 586 PHE A CA 1
ATOM 4582 C C . PHE A 1 586 ? 0.917 -17.781 -34.125 1 50 586 PHE A C 1
ATOM 4584 O O . PHE A 1 586 ? 1.907 -17.062 -33.938 1 50 586 PHE A O 1
ATOM 4591 N N . LEU A 1 587 ? 0.873 -18.797 -35.031 1 42.03 587 LEU A N 1
ATOM 4592 C CA . LEU A 1 587 ? 1.926 -19.047 -36 1 42.03 587 LEU A CA 1
ATOM 4593 C C . LEU A 1 587 ? 1.708 -18.219 -37.25 1 42.03 587 LEU A C 1
ATOM 4595 O O . LEU A 1 587 ? 2.408 -18.406 -38.25 1 42.03 587 LEU A O 1
ATOM 4599 N N . GLY A 1 588 ? 1.651 -16.906 -37.281 1 37.22 588 GLY A N 1
ATOM 4600 C CA . GLY A 1 588 ? 1.59 -16.297 -38.594 1 37.22 588 GLY A CA 1
ATOM 4601 C C . GLY A 1 588 ? 1.455 -17.328 -39.719 1 37.22 588 GLY A C 1
ATOM 4602 O O . GLY A 1 588 ? 1.854 -18.484 -39.562 1 37.22 588 GLY A O 1
ATOM 4603 N N . MET B 1 1 ? -63.906 28.188 25.172 1 19.42 1 MET B N 1
ATOM 4604 C CA . MET B 1 1 ? -63.5 29.375 24.406 1 19.42 1 MET B CA 1
ATOM 4605 C C . MET B 1 1 ? -62.125 29.203 23.812 1 19.42 1 MET B C 1
ATOM 4607 O O . MET B 1 1 ? -61.938 29.359 22.594 1 19.42 1 MET B O 1
ATOM 4611 N N . ALA B 1 2 ? -61.062 29.844 24.391 1 20.56 2 ALA B N 1
ATOM 4612 C CA . ALA B 1 2 ? -60.219 30.906 23.891 1 20.56 2 ALA B CA 1
ATOM 4613 C C . ALA B 1 2 ? -58.938 30.344 23.312 1 20.56 2 ALA B C 1
ATOM 4615 O O . ALA B 1 2 ? -57.969 31.094 23.062 1 20.56 2 ALA B O 1
ATOM 4616 N N . ASP B 1 3 ? -58.75 29.094 23.047 1 17.75 3 ASP B N 1
ATOM 4617 C CA . ASP B 1 3 ? -57.5 28.359 23.141 1 17.75 3 ASP B CA 1
ATOM 4618 C C . ASP B 1 3 ? -56.625 28.594 21.906 1 17.75 3 ASP B C 1
ATOM 4620 O O . ASP B 1 3 ? -55.719 27.812 21.625 1 17.75 3 ASP B O 1
ATOM 4624 N N . ALA B 1 4 ? -57.188 29.453 20.938 1 25.36 4 ALA B N 1
ATOM 4625 C CA . ALA B 1 4 ? -56.656 29.172 19.609 1 25.36 4 ALA B CA 1
ATOM 4626 C C . ALA B 1 4 ? -55.188 29.578 19.516 1 25.36 4 ALA B C 1
ATOM 4628 O O . ALA B 1 4 ? -54.844 30.766 19.609 1 25.36 4 ALA B O 1
ATOM 4629 N N . SER B 1 5 ? -54.188 28.797 19.984 1 23.12 5 SER B N 1
ATOM 4630 C CA . SER B 1 5 ? -52.781 29.078 20.188 1 23.12 5 SER B CA 1
ATOM 4631 C C . SER B 1 5 ? -52.125 29.625 18.938 1 23.12 5 SER B C 1
ATOM 4633 O O . SER B 1 5 ? -52.5 29.25 17.812 1 23.12 5 SER B O 1
ATOM 4635 N N . SER B 1 6 ? -51.5 30.797 18.984 1 22.8 6 SER B N 1
ATOM 4636 C CA . SER B 1 6 ? -50.844 31.844 18.172 1 22.8 6 SER B CA 1
ATOM 4637 C C . SER B 1 6 ? -49.719 31.266 17.328 1 22.8 6 SER B C 1
ATOM 4639 O O . SER B 1 6 ? -48.844 30.578 17.844 1 22.8 6 SER B O 1
ATOM 4641 N N . SER B 1 7 ? -49.938 30.938 16.031 1 25.02 7 SER B N 1
ATOM 4642 C CA . SER B 1 7 ? -49.25 30.359 14.883 1 25.02 7 SER B CA 1
ATOM 4643 C C . SER B 1 7 ? -48 31.188 14.516 1 25.02 7 SER B C 1
ATOM 4645 O O . SER B 1 7 ? -48.125 32.25 13.891 1 25.02 7 SER B O 1
ATOM 4647 N N . GLY B 1 8 ? -47.125 31.516 15.547 1 23.38 8 GLY B N 1
ATOM 4648 C CA . GLY B 1 8 ? -46.094 32.5 15.266 1 23.38 8 GLY B CA 1
ATOM 4649 C C . GLY B 1 8 ? -45.219 32.125 14.078 1 23.38 8 GLY B C 1
ATOM 4650 O O . GLY B 1 8 ? -44.625 31.031 14.047 1 23.38 8 GLY B O 1
ATOM 4651 N N . VAL B 1 9 ? -45.562 32.469 12.859 1 24.92 9 VAL B N 1
ATOM 4652 C CA . VAL B 1 9 ? -44.969 32.281 11.555 1 24.92 9 VAL B CA 1
ATOM 4653 C C . VAL B 1 9 ? -43.5 32.781 11.594 1 24.92 9 VAL B C 1
ATOM 4655 O O . VAL B 1 9 ? -43.25 33.938 11.945 1 24.92 9 VAL B O 1
ATOM 4658 N N . ALA B 1 10 ? -42.594 31.828 11.891 1 26.56 10 ALA B N 1
ATOM 4659 C CA . ALA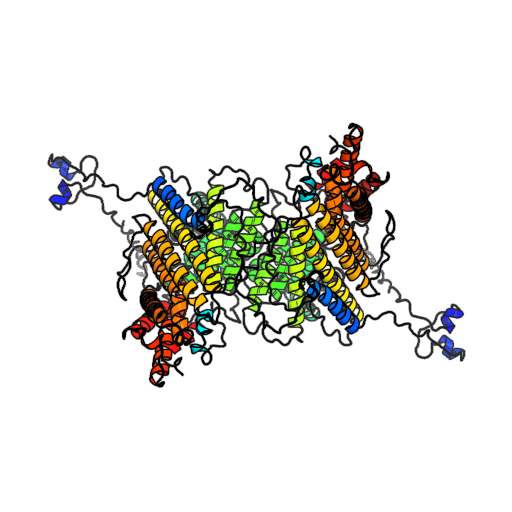 B 1 10 ? -41.156 32 11.992 1 26.56 10 ALA B CA 1
ATOM 4660 C C . ALA B 1 10 ? -40.594 32.75 10.789 1 26.56 10 ALA B C 1
ATOM 4662 O O . ALA B 1 10 ? -40.781 32.344 9.641 1 26.56 10 ALA B O 1
ATOM 4663 N N . HIS B 1 11 ? -40.594 34.156 10.781 1 24.17 11 HIS B N 1
ATOM 4664 C CA . HIS B 1 11 ? -40.062 35 9.711 1 24.17 11 HIS B CA 1
ATOM 4665 C C . HIS B 1 11 ? -38.656 34.594 9.336 1 24.17 11 HIS B C 1
ATOM 4667 O O . HIS B 1 11 ? -37.781 34.531 10.203 1 24.17 11 HIS B O 1
ATOM 4673 N N . VAL B 1 12 ? -38.469 33.688 8.438 1 27.8 12 VAL B N 1
ATOM 4674 C CA . VAL B 1 12 ? -37.219 33.156 7.895 1 27.8 12 VAL B CA 1
ATOM 4675 C C . VAL B 1 12 ? -36.312 34.312 7.461 1 27.8 12 VAL B C 1
ATOM 4677 O O . VAL B 1 12 ? -36.719 35.156 6.648 1 27.8 12 VAL B O 1
ATOM 4680 N N . PRO B 1 13 ? -35.562 34.875 8.453 1 28.91 13 PRO B N 1
ATOM 4681 C CA . PRO B 1 13 ? -34.812 36.031 7.996 1 28.91 13 PRO B CA 1
ATOM 4682 C C . PRO B 1 13 ? -34.094 35.781 6.66 1 28.91 13 PRO B C 1
ATOM 4684 O O . PRO B 1 13 ? -33.812 34.656 6.312 1 28.91 13 PRO B O 1
ATOM 4687 N N . PHE B 1 14 ? -34.469 36.562 5.652 1 28.77 14 PHE B N 1
ATOM 4688 C CA . PHE B 1 14 ? -33.969 36.625 4.285 1 28.77 14 PHE B CA 1
ATOM 4689 C C . PHE B 1 14 ? -32.438 36.688 4.277 1 28.77 14 PHE B C 1
ATOM 4691 O O . PHE B 1 14 ? -31.859 37.375 5.109 1 28.77 14 PHE B O 1
ATOM 4698 N N . PRO B 1 15 ? -31.797 35.719 3.729 1 25 15 PRO B N 1
ATOM 4699 C CA . PRO B 1 15 ? -30.328 35.625 3.676 1 25 15 PRO B CA 1
ATOM 4700 C C . PRO B 1 15 ? -29.688 36.938 3.162 1 25 15 PRO B C 1
ATOM 4702 O O . PRO B 1 15 ? -30.188 37.531 2.197 1 25 15 PRO B O 1
ATOM 4705 N N . ARG B 1 16 ? -29.125 37.719 3.988 1 31.33 16 ARG B N 1
ATOM 4706 C CA . ARG B 1 16 ? -28.406 38.906 3.615 1 31.33 16 ARG B CA 1
ATOM 4707 C C . ARG B 1 16 ? -27.484 38.656 2.424 1 31.33 16 ARG B C 1
ATOM 4709 O O . ARG B 1 16 ? -26.641 37.75 2.465 1 31.33 16 ARG B O 1
ATOM 4716 N N . SER B 1 17 ? -27.922 39.062 1.176 1 28.39 17 SER B N 1
ATOM 4717 C CA . SER B 1 17 ? -27.109 39.125 -0.037 1 28.39 17 SER B CA 1
ATOM 4718 C C . SER B 1 17 ? -25.766 39.781 0.218 1 28.39 17 SER B C 1
ATOM 4720 O O . SER B 1 17 ? -25.719 40.938 0.659 1 28.39 17 SER B O 1
ATOM 4722 N N . GLN B 1 18 ? -24.844 39.188 0.72 1 29.25 18 GLN B N 1
ATOM 4723 C CA . GLN B 1 18 ? -23.531 39.781 0.837 1 29.25 18 GLN B CA 1
ATOM 4724 C C . GLN B 1 18 ? -23.156 40.531 -0.442 1 29.25 18 GLN B C 1
ATOM 4726 O O . GLN B 1 18 ? -23.156 39.969 -1.529 1 29.25 18 GLN B O 1
ATOM 4731 N N . SER B 1 19 ? -23.375 41.875 -0.53 1 31 19 SER B N 1
ATOM 4732 C CA . SER B 1 19 ? -23.031 42.875 -1.544 1 31 19 SER B CA 1
ATOM 4733 C C . SER B 1 19 ? -21.625 42.625 -2.078 1 31 19 SER B C 1
ATOM 4735 O O . SER B 1 19 ? -20.672 42.562 -1.306 1 31 19 SER B O 1
ATOM 4737 N N . ARG B 1 20 ? -21.438 42 -3.162 1 36.19 20 ARG B N 1
ATOM 4738 C CA . ARG B 1 20 ? -20.328 42.062 -4.094 1 36.19 20 ARG B CA 1
ATOM 4739 C C . ARG B 1 20 ? -19.828 43.5 -4.266 1 36.19 20 ARG B C 1
ATOM 4741 O O . ARG B 1 20 ? -20.625 44.406 -4.5 1 36.19 20 ARG B O 1
ATOM 4748 N N . GLY B 1 21 ? -18.922 44 -3.596 1 40.41 21 GLY B N 1
ATOM 4749 C CA . GLY B 1 21 ? -18.375 45.312 -3.834 1 40.41 21 GLY B CA 1
ATOM 4750 C C . GLY B 1 21 ? -18.375 45.719 -5.301 1 40.41 21 GLY B C 1
ATOM 4751 O O . GLY B 1 21 ? -17.656 45.125 -6.105 1 40.41 21 GLY B O 1
ATOM 4752 N N . VAL B 1 22 ? -19.438 46.125 -5.926 1 49.25 22 VAL B N 1
ATOM 4753 C CA . VAL B 1 22 ? -19.719 46.75 -7.219 1 49.25 22 VAL B CA 1
ATOM 4754 C C . VAL B 1 22 ? -18.75 47.906 -7.453 1 49.25 22 VAL B C 1
ATOM 4756 O O . VAL B 1 22 ? -18.625 48.812 -6.602 1 49.25 22 VAL B O 1
ATOM 4759 N N . THR B 1 23 ? -17.734 47.75 -8.406 1 56.47 23 THR B N 1
ATOM 4760 C CA . THR B 1 23 ? -16.859 48.844 -8.766 1 56.47 23 THR B CA 1
ATOM 4761 C C . THR B 1 23 ? -17.656 50.031 -9.32 1 56.47 23 THR B C 1
ATOM 4763 O O . THR B 1 23 ? -18.344 49.906 -10.328 1 56.47 23 THR B O 1
ATOM 4766 N N . ALA B 1 24 ? -17.812 51 -8.688 1 70.06 24 ALA B N 1
ATOM 4767 C CA . ALA B 1 24 ? -18.484 52.25 -9.039 1 70.06 24 ALA B CA 1
ATOM 4768 C C . ALA B 1 24 ? -17.703 52.969 -10.141 1 70.06 24 ALA B C 1
ATOM 4770 O O . ALA B 1 24 ? -16.5 52.812 -10.266 1 70.06 24 ALA B O 1
ATOM 4771 N N . CYS B 1 25 ? -18.312 53.562 -11.062 1 73.75 25 CYS B N 1
ATOM 4772 C CA . CYS B 1 25 ? -17.656 54.375 -12.086 1 73.75 25 CYS B CA 1
ATOM 4773 C C . CYS B 1 25 ? -16.828 55.469 -11.461 1 73.75 25 CYS B C 1
ATOM 4775 O O . CYS B 1 25 ? -17.047 55.844 -10.305 1 73.75 25 CYS B O 1
ATOM 4777 N N . GLN B 1 26 ? -15.773 55.938 -12.07 1 75.38 26 GLN B N 1
ATOM 4778 C CA . GLN B 1 26 ? -14.836 56.938 -11.57 1 75.38 26 GLN B CA 1
ATOM 4779 C C . GLN B 1 26 ? -15.578 58.156 -11.055 1 75.38 26 GLN B C 1
ATOM 4781 O O . GLN B 1 26 ? -15.188 58.75 -10.047 1 75.38 26 GLN B O 1
ATOM 4786 N N . LYS B 1 27 ? -16.734 58.438 -11.641 1 77.19 27 LYS B N 1
ATOM 4787 C CA . LYS B 1 27 ? -17.453 59.625 -11.266 1 77.19 27 LYS B CA 1
ATOM 4788 C C . LYS B 1 27 ? -18.266 59.438 -9.992 1 77.19 27 LYS B C 1
ATOM 4790 O O . LYS B 1 27 ? -18.281 60.281 -9.109 1 77.19 27 LYS B O 1
ATOM 4795 N N . CYS B 1 28 ? -18.922 58.312 -9.914 1 76.31 28 CYS B N 1
ATOM 4796 C CA . CYS B 1 28 ? -19.672 58 -8.703 1 76.31 28 CYS B CA 1
ATOM 4797 C C . CYS B 1 28 ? -18.734 57.812 -7.516 1 76.31 28 CYS B C 1
ATOM 4799 O O . CYS B 1 28 ? -19.078 58.219 -6.395 1 76.31 28 CYS B O 1
ATOM 4801 N N . ARG B 1 29 ? -17.5 57.312 -7.734 1 74.31 29 ARG B N 1
ATOM 4802 C CA . ARG B 1 29 ? -16.453 57.125 -6.723 1 74.31 29 ARG B CA 1
ATOM 4803 C C . ARG B 1 29 ? -15.977 58.5 -6.203 1 74.31 29 ARG B C 1
ATOM 4805 O O . ARG B 1 29 ? -15.805 58.688 -5 1 74.31 29 ARG B O 1
ATOM 4812 N N . THR B 1 30 ? -15.781 59.312 -7.109 1 75.62 30 THR B N 1
ATOM 4813 C CA . THR B 1 30 ? -15.266 60.625 -6.742 1 75.62 30 THR B CA 1
ATOM 4814 C C . THR B 1 30 ? -16.312 61.406 -5.961 1 75.62 30 THR B C 1
ATOM 4816 O O . THR B 1 30 ? -15.977 62.156 -5.035 1 75.62 30 THR B O 1
ATOM 4819 N N . ARG B 1 31 ? -17.562 61.219 -6.262 1 74.81 31 ARG B N 1
ATOM 4820 C CA . ARG B 1 31 ? -18.609 62.031 -5.645 1 74.81 31 ARG B CA 1
ATOM 4821 C C . ARG B 1 31 ? -19.25 61.281 -4.469 1 74.81 31 ARG B C 1
ATOM 4823 O O . ARG B 1 31 ? -20.172 61.781 -3.846 1 74.81 31 ARG B O 1
ATOM 4830 N N . LYS B 1 32 ? -18.672 60.062 -4.156 1 72.69 32 LYS B N 1
ATOM 4831 C CA . LYS B 1 32 ? -19.094 59.219 -3.062 1 72.69 32 LYS B CA 1
ATOM 4832 C C . LYS B 1 32 ? -20.609 58.969 -3.1 1 72.69 32 LYS B C 1
ATOM 4834 O O . LYS B 1 32 ? -21.266 59 -2.061 1 72.69 32 LYS B O 1
ATOM 4839 N N . THR B 1 33 ? -21.109 58.875 -4.309 1 76.5 33 THR B N 1
ATOM 4840 C CA . THR B 1 33 ? -22.531 58.594 -4.469 1 76.5 33 THR B CA 1
ATOM 4841 C C . THR B 1 33 ? -22.75 57.125 -4.812 1 76.5 33 THR B C 1
ATOM 4843 O O . THR B 1 33 ? -21.859 56.469 -5.359 1 76.5 33 THR B O 1
ATOM 4846 N N . ARG B 1 34 ? -23.844 56.594 -4.473 1 74.19 34 ARG B N 1
ATOM 4847 C CA . ARG B 1 34 ? -24.203 55.188 -4.73 1 74.19 34 ARG B CA 1
ATOM 4848 C C . ARG B 1 34 ? -24.359 54.938 -6.227 1 74.19 34 ARG B C 1
ATOM 4850 O O . ARG B 1 34 ? -25.25 55.5 -6.863 1 74.19 34 ARG B O 1
ATOM 4857 N N . CYS B 1 35 ? -23.312 54.188 -6.863 1 71.31 35 CYS B N 1
ATOM 4858 C CA . CYS B 1 35 ? -23.312 53.844 -8.281 1 71.31 35 CYS B CA 1
ATOM 4859 C C . CYS B 1 35 ? -24.156 52.594 -8.539 1 71.31 35 CYS B C 1
ATOM 4861 O O . CYS B 1 35 ? -24.094 51.625 -7.781 1 71.31 35 CYS B O 1
ATOM 4863 N N . ASP B 1 36 ? -25.047 52.5 -9.289 1 73.56 36 ASP B N 1
ATOM 4864 C CA . ASP B 1 36 ? -25.891 51.375 -9.578 1 73.56 36 ASP B CA 1
ATOM 4865 C C . ASP B 1 36 ? -25.203 50.406 -10.547 1 73.56 36 ASP B C 1
ATOM 4867 O O . ASP B 1 36 ? -25.797 49.438 -10.992 1 73.56 36 ASP B O 1
ATOM 4871 N N . ASN B 1 37 ? -23.875 50.562 -10.945 1 69.81 37 ASN B N 1
ATOM 4872 C CA . ASN B 1 37 ? -22.906 49.812 -11.719 1 69.81 37 ASN B CA 1
ATOM 4873 C C . ASN B 1 37 ? -23.5 49.344 -13.055 1 69.81 37 ASN B C 1
ATOM 4875 O O . ASN B 1 37 ? -23.078 48.312 -13.594 1 69.81 37 ASN B O 1
ATOM 4879 N N . ARG B 1 38 ? -24.344 50.094 -13.586 1 75.12 38 ARG B N 1
ATOM 4880 C CA . ARG B 1 38 ? -24.844 49.844 -14.938 1 75.12 38 ARG B CA 1
ATOM 4881 C C . ARG B 1 38 ? -23.828 50.281 -15.984 1 75.12 38 ARG B C 1
ATOM 4883 O O . ARG B 1 38 ? -23.188 51.312 -15.844 1 75.12 38 ARG B O 1
ATOM 4890 N N . ARG B 1 39 ? -23.344 49.25 -16.891 1 71.94 39 ARG B N 1
ATOM 4891 C CA . ARG B 1 39 ? -22.422 49.531 -18 1 71.94 39 ARG B CA 1
ATOM 4892 C C . ARG B 1 39 ? -23.188 49.625 -19.328 1 71.94 39 ARG B C 1
ATOM 4894 O O . ARG B 1 39 ? -24.219 48.969 -19.516 1 71.94 39 ARG B O 1
ATOM 4901 N N . PRO B 1 40 ? -22.656 50.594 -20.047 1 73 40 PRO B N 1
ATOM 4902 C CA . PRO B 1 40 ? -21.375 51.312 -19.953 1 73 40 PRO B CA 1
ATOM 4903 C C . PRO B 1 40 ? -21.484 52.594 -19.094 1 73 40 PRO B C 1
ATOM 4905 O O . PRO B 1 40 ? -20.453 53.125 -18.688 1 73 40 PRO B O 1
ATOM 4908 N N . THR B 1 41 ? -22.672 52.906 -18.797 1 77.62 41 THR B N 1
ATOM 4909 C CA . THR B 1 41 ? -22.875 54.125 -18.031 1 77.62 41 THR B CA 1
ATOM 4910 C C . THR B 1 41 ? -23.812 53.875 -16.859 1 77.62 41 THR B C 1
ATOM 4912 O O . THR B 1 41 ? -24.891 53.344 -17.016 1 77.62 41 THR B O 1
ATOM 4915 N N . CYS B 1 42 ? -23.328 54.188 -15.633 1 76.81 42 CYS B N 1
ATOM 4916 C CA . CYS B 1 42 ? -24.156 54 -14.445 1 76.81 42 CYS B CA 1
ATOM 4917 C C . CYS B 1 42 ? -25.312 55 -14.422 1 76.81 42 CYS B C 1
ATOM 4919 O O . CYS B 1 42 ? -25.281 56 -15.117 1 76.81 42 CYS B O 1
ATOM 4921 N N . GLY B 1 43 ? -26.406 54.594 -13.742 1 80.31 43 GLY B N 1
ATOM 4922 C CA . GLY B 1 43 ? -27.625 55.406 -13.688 1 80.31 43 GLY B CA 1
ATOM 4923 C C . GLY B 1 43 ? -27.391 56.812 -13.219 1 80.31 43 GLY B C 1
ATOM 4924 O O . GLY B 1 43 ? -28.031 57.75 -13.711 1 80.31 43 GLY B O 1
ATOM 4925 N N . PHE B 1 44 ? -26.438 56.938 -12.367 1 80.19 44 PHE B N 1
ATOM 4926 C CA . PHE B 1 44 ? -26.094 58.25 -11.836 1 80.19 44 PHE B CA 1
ATOM 4927 C C . PHE B 1 44 ? -25.453 59.125 -12.906 1 80.19 44 PHE B C 1
ATOM 4929 O O . PHE B 1 44 ? -25.828 60.281 -13.086 1 80.19 44 PHE B O 1
ATOM 4936 N N . CYS B 1 45 ? -24.5 58.531 -13.594 1 79.19 45 CYS B N 1
ATOM 4937 C CA . CYS B 1 45 ? -23.781 59.25 -14.648 1 79.19 45 CYS B CA 1
ATOM 4938 C C . CYS B 1 45 ? -24.703 59.531 -15.82 1 79.19 45 CYS B C 1
ATOM 4940 O O . CYS B 1 45 ? -24.641 60.625 -16.422 1 79.19 45 CYS B O 1
ATOM 4942 N N . LEU B 1 46 ? -25.609 58.656 -16.078 1 82 46 LEU B N 1
ATOM 4943 C CA . LEU B 1 46 ? -26.578 58.812 -17.172 1 82 46 LEU B CA 1
ATOM 4944 C C . LEU B 1 46 ? -27.531 59.938 -16.875 1 82 46 LEU B C 1
ATOM 4946 O O . LEU B 1 46 ? -27.812 60.75 -17.766 1 82 46 LEU B O 1
ATOM 4950 N N . LYS B 1 47 ? -28.031 60.094 -15.727 1 79.44 47 LYS B N 1
ATOM 4951 C CA . LYS B 1 47 ? -29.016 61.125 -15.375 1 79.44 47 LYS B CA 1
ATOM 4952 C C . LYS B 1 47 ? -28.406 62.5 -15.43 1 79.44 47 LYS B C 1
ATOM 4954 O O . LYS B 1 47 ? -29.094 63.5 -15.734 1 79.44 47 LYS B O 1
ATOM 4959 N N . ARG B 1 48 ? -27.156 62.531 -15.117 1 76.56 48 ARG B N 1
ATOM 4960 C CA . ARG B 1 48 ? -26.516 63.812 -14.992 1 76.56 48 ARG B CA 1
ATOM 4961 C C . ARG B 1 48 ? -25.641 64.125 -16.219 1 76.56 48 ARG B C 1
ATOM 4963 O O . ARG B 1 48 ? -24.906 65.125 -16.234 1 76.56 48 ARG B O 1
ATOM 4970 N N . ARG B 1 49 ? -25.656 63.219 -17.219 1 76.75 49 ARG B N 1
ATOM 4971 C CA . ARG B 1 49 ? -24.969 63.344 -18.5 1 76.75 49 ARG B CA 1
ATOM 4972 C C . ARG B 1 49 ? -23.469 63.531 -18.297 1 76.75 49 ARG B C 1
ATOM 4974 O O . ARG B 1 49 ? -22.859 64.438 -18.922 1 76.75 49 ARG B O 1
ATOM 4981 N N . LEU B 1 50 ? -22.953 62.969 -17.234 1 76.94 50 LEU B N 1
ATOM 4982 C CA . LEU B 1 50 ? -21.531 63 -16.984 1 76.94 50 LEU B CA 1
ATOM 4983 C C . LEU B 1 50 ? -20.828 61.844 -17.703 1 76.94 50 LEU B C 1
ATOM 4985 O O . LEU B 1 50 ? -21.438 60.781 -17.922 1 76.94 50 LEU B O 1
ATOM 4989 N N . PRO B 1 51 ? -19.641 62.062 -18.266 1 77.5 51 PRO B N 1
ATOM 4990 C CA . PRO B 1 51 ? -18.875 60.938 -18.797 1 77.5 51 PRO B CA 1
ATOM 4991 C C . PRO B 1 51 ? -18.609 59.844 -17.75 1 77.5 51 PRO B C 1
ATOM 4993 O O . PRO B 1 51 ? -17.953 60.125 -16.734 1 77.5 51 PRO B O 1
ATOM 4996 N N . CYS B 1 52 ? -19.25 58.719 -17.719 1 71.94 52 CYS B N 1
ATOM 4997 C CA . CYS B 1 52 ? -19.094 57.562 -16.812 1 71.94 52 CYS B CA 1
ATOM 4998 C C . CYS B 1 52 ? -17.891 56.719 -17.219 1 71.94 52 CYS B C 1
ATOM 5000 O O . CYS B 1 52 ? -17.875 56.156 -18.297 1 71.94 52 CYS B O 1
ATOM 5002 N N . VAL B 1 53 ? -16.828 56.906 -16.719 1 71.69 53 VAL B N 1
ATOM 5003 C CA . VAL B 1 53 ? -15.633 56.125 -16.953 1 71.69 53 VAL B CA 1
ATOM 5004 C C . VAL B 1 53 ? -15.43 55.125 -15.812 1 71.69 53 VAL B C 1
ATOM 5006 O O . VAL B 1 53 ? -15.398 55.531 -14.641 1 71.69 53 VAL B O 1
ATOM 5009 N N . TYR B 1 54 ? -15.711 54 -16.078 1 63.69 54 TYR B N 1
ATOM 5010 C CA . TYR B 1 54 ? -15.32 53 -15.094 1 63.69 54 TYR B CA 1
ATOM 5011 C C . TYR B 1 54 ? -13.812 52.781 -15.094 1 63.69 54 TYR B C 1
ATOM 5013 O O . TYR B 1 54 ? -13.172 52.812 -16.141 1 63.69 54 TYR B O 1
ATOM 5021 N N . PRO B 1 55 ? -13.133 53.094 -13.906 1 52.81 55 PRO B N 1
ATOM 5022 C CA . PRO B 1 55 ? -11.711 52.75 -14 1 52.81 55 PRO B CA 1
ATOM 5023 C C . PRO B 1 55 ? -11.469 51.469 -14.797 1 52.81 55 PRO B C 1
ATOM 5025 O O . PRO B 1 55 ? -12.32 50.562 -14.805 1 52.81 55 PRO B O 1
ATOM 5028 N N . GLU B 1 56 ? -10.633 51.656 -15.914 1 43.41 56 GLU B N 1
ATOM 5029 C CA . GLU B 1 56 ? -10.234 50.406 -16.531 1 43.41 56 GLU B CA 1
ATOM 5030 C C . GLU B 1 56 ? -10.164 49.281 -15.508 1 43.41 56 GLU B C 1
ATOM 5032 O O . GLU B 1 56 ? -9.594 49.438 -14.43 1 43.41 56 GLU B O 1
ATOM 5037 N N . ASP B 1 57 ? -11.125 48.625 -15.43 1 36.69 57 ASP B N 1
ATOM 5038 C CA . ASP B 1 57 ? -11.031 47.375 -14.641 1 36.69 57 ASP B CA 1
ATOM 5039 C C . ASP B 1 57 ? -9.602 46.875 -14.609 1 36.69 57 ASP B C 1
ATOM 5041 O O . ASP B 1 57 ? -9.062 46.469 -15.641 1 36.69 57 ASP B O 1
ATOM 5045 N N . GLU B 1 58 ? -8.641 47.625 -14.148 1 31.77 58 GLU B N 1
ATOM 5046 C CA . GLU B 1 58 ? -7.512 46.75 -13.844 1 31.77 58 GLU B CA 1
ATOM 5047 C C . GLU B 1 58 ? -7.98 45.344 -13.477 1 31.77 58 GLU B C 1
ATOM 5049 O O . GLU B 1 58 ? -8.5 45.125 -12.383 1 31.77 58 GLU B O 1
ATOM 5054 N N . VAL B 1 59 ? -8.656 44.781 -14.305 1 34.16 59 VAL B N 1
ATOM 5055 C CA . VAL B 1 59 ? -8.789 43.344 -14.219 1 34.16 59 VAL B CA 1
ATOM 5056 C C . VAL B 1 59 ? -7.605 42.75 -13.445 1 34.16 59 VAL B C 1
ATOM 5058 O O . VAL B 1 59 ? -6.469 42.781 -13.93 1 34.16 59 VAL B O 1
ATOM 5061 N N . THR B 1 60 ? -7.414 43 -12.398 1 33.16 60 THR B N 1
ATOM 5062 C CA . THR B 1 60 ? -6.469 42.344 -11.508 1 33.16 60 THR B CA 1
ATOM 5063 C C . THR B 1 60 ? -6.074 40.969 -12.07 1 33.16 60 THR B C 1
ATOM 5065 O O . THR B 1 60 ? -6.734 40.438 -12.969 1 33.16 60 THR B O 1
ATOM 5068 N N . GLY B 1 61 ? -5.168 40.312 -11.195 1 32.72 61 GLY B N 1
ATOM 5069 C CA . GLY B 1 61 ? -4.27 39.156 -11.359 1 32.72 61 GLY B CA 1
ATOM 5070 C C . GLY B 1 61 ? -4.961 37.938 -11.891 1 32.72 61 GLY B C 1
ATOM 5071 O O . GLY B 1 61 ? -5.281 37 -11.125 1 32.72 61 GLY B O 1
ATOM 5072 N N . SER B 1 62 ? -5.828 38.125 -12.664 1 34.59 62 SER B N 1
ATOM 5073 C CA . SER B 1 62 ? -6.262 36.875 -13.281 1 34.59 62 SER B CA 1
ATOM 5074 C C . SER B 1 62 ? -5.07 36.062 -13.758 1 34.59 62 SER B C 1
ATOM 5076 O O . SER B 1 62 ? -4.297 36.5 -14.609 1 34.59 62 SER B O 1
ATOM 5078 N N . VAL B 1 63 ? -4.426 35.5 -12.898 1 37.69 63 VAL B N 1
ATOM 5079 C CA . VAL B 1 63 ? -3.43 34.531 -13.305 1 37.69 63 VAL B CA 1
ATOM 5080 C C . VAL B 1 63 ? -3.959 33.719 -14.492 1 37.69 63 VAL B C 1
ATOM 5082 O O . VAL B 1 63 ? -4.988 33.031 -14.383 1 37.69 63 VAL B O 1
ATOM 5085 N N . SER B 1 64 ? -3.719 34.188 -15.656 1 40.69 64 SER B N 1
ATOM 5086 C CA . SER B 1 64 ? -4.066 33.438 -16.859 1 40.69 64 SER B CA 1
ATOM 5087 C C . SER B 1 64 ? -3.602 31.984 -16.766 1 40.69 64 SER B C 1
ATOM 5089 O O . SER B 1 64 ? -2.693 31.672 -15.992 1 40.69 64 SER B O 1
ATOM 5091 N N . GLY B 1 65 ? -4.441 31.156 -17.312 1 39.41 65 GLY B N 1
ATOM 5092 C CA . GLY B 1 65 ? -4.031 29.766 -17.469 1 39.41 65 GLY B CA 1
ATOM 5093 C C . GLY B 1 65 ? -2.578 29.609 -17.875 1 39.41 65 GLY B C 1
ATOM 5094 O O . GLY B 1 65 ? -1.88 28.719 -17.391 1 39.41 65 GLY B O 1
ATOM 5095 N N . ALA B 1 66 ? -2.164 30.656 -18.688 1 43.69 66 ALA B N 1
ATOM 5096 C CA . ALA B 1 66 ? -0.771 30.656 -19.125 1 43.69 66 ALA B CA 1
ATOM 5097 C C . ALA B 1 66 ? 0.172 30.938 -17.953 1 43.69 66 ALA B C 1
ATOM 5099 O O . ALA B 1 66 ? 1.242 30.328 -17.859 1 43.69 66 ALA B O 1
ATOM 5100 N N . GLU B 1 67 ? -0.312 31.766 -17.156 1 45.03 67 GLU B N 1
ATOM 5101 C CA . GLU B 1 67 ? 0.531 32.062 -16 1 45.03 67 GLU B CA 1
ATOM 5102 C C . GLU B 1 67 ? 0.603 30.875 -15.047 1 45.03 67 GLU B C 1
ATOM 5104 O O . GLU B 1 67 ? 1.659 30.594 -14.477 1 45.03 67 GLU B O 1
ATOM 5109 N N . ILE B 1 68 ? -0.465 30.25 -15 1 44.53 68 ILE B N 1
ATOM 5110 C CA . ILE B 1 68 ? -0.494 29.016 -14.219 1 44.53 68 ILE B CA 1
ATOM 5111 C C . ILE B 1 68 ? 0.448 27.984 -14.844 1 44.53 68 ILE B C 1
ATOM 5113 O O . ILE B 1 68 ? 1.263 27.375 -14.148 1 44.53 68 ILE B O 1
ATOM 5117 N N . LEU B 1 69 ? 0.213 27.891 -16.203 1 47.06 69 LEU B N 1
ATOM 5118 C CA . LEU B 1 69 ? 1.066 26.938 -16.906 1 47.06 69 LEU B CA 1
ATOM 5119 C C . LEU B 1 69 ? 2.535 27.328 -16.781 1 47.06 69 LEU B C 1
ATOM 5121 O O . LEU B 1 69 ? 3.395 26.469 -16.578 1 47.06 69 LEU B O 1
ATOM 5125 N N . GLN B 1 70 ? 2.748 28.703 -16.859 1 51.16 70 GLN B N 1
ATOM 5126 C CA . GLN B 1 70 ? 4.121 29.172 -16.688 1 51.16 70 GLN B CA 1
ATOM 5127 C C . GLN B 1 70 ? 4.621 28.906 -15.273 1 51.16 70 GLN B C 1
ATOM 5129 O O . GLN B 1 70 ? 5.773 28.516 -15.078 1 51.16 70 GLN B O 1
ATOM 5134 N N . ALA B 1 71 ? 3.686 29.109 -14.422 1 50.09 71 ALA B N 1
ATOM 5135 C CA . ALA B 1 71 ? 4.055 28.844 -13.031 1 50.09 71 ALA B CA 1
ATOM 5136 C C . ALA B 1 71 ? 4.297 27.359 -12.797 1 50.09 71 ALA B C 1
ATOM 5138 O O . ALA B 1 71 ? 5.262 26.984 -12.141 1 50.09 71 ALA B O 1
ATOM 5139 N N . ILE B 1 72 ? 3.424 26.609 -13.391 1 51.47 72 ILE B N 1
ATOM 5140 C CA . ILE B 1 72 ? 3.598 25.156 -13.312 1 51.47 72 ILE B CA 1
ATOM 5141 C C . ILE B 1 72 ? 4.914 24.766 -13.977 1 51.47 72 ILE B C 1
ATOM 5143 O O . ILE B 1 72 ? 5.664 23.938 -13.438 1 51.47 72 ILE B O 1
ATOM 5147 N N . HIS B 1 73 ? 5.07 25.484 -15.094 1 52.72 73 HIS B N 1
ATOM 5148 C CA . HIS B 1 73 ? 6.332 25.219 -15.773 1 52.72 73 HIS B CA 1
ATOM 5149 C C . HIS B 1 73 ? 7.523 25.594 -14.898 1 52.72 73 HIS B C 1
ATOM 5151 O O . HIS B 1 73 ? 8.516 24.875 -14.836 1 52.72 73 HIS B O 1
ATOM 5157 N N . HIS B 1 74 ? 7.254 26.719 -14.297 1 54.78 74 HIS B N 1
ATOM 5158 C CA . HIS B 1 74 ? 8.32 27.141 -13.398 1 54.78 74 HIS B CA 1
ATOM 5159 C C . HIS B 1 74 ? 8.461 26.172 -12.219 1 54.78 74 HIS B C 1
ATOM 5161 O O . HIS B 1 74 ? 9.578 25.797 -11.852 1 54.78 74 HIS B O 1
ATOM 5167 N N . LEU B 1 75 ? 7.355 25.828 -11.734 1 54.97 75 LEU B N 1
ATOM 5168 C CA . LEU B 1 75 ? 7.375 24.875 -10.625 1 54.97 75 LEU B CA 1
ATOM 5169 C C . LEU B 1 75 ? 7.938 23.531 -11.062 1 54.97 75 LEU B C 1
ATOM 5171 O O . LEU B 1 75 ? 8.719 22.906 -10.336 1 54.97 75 LEU B O 1
ATOM 5175 N N . THR B 1 76 ? 7.5 23.156 -12.234 1 52.12 76 THR B N 1
ATOM 5176 C CA . THR B 1 76 ? 7.988 21.906 -12.781 1 52.12 76 THR B CA 1
ATOM 5177 C C . THR B 1 76 ? 9.5 21.953 -12.992 1 52.12 76 THR B C 1
ATOM 5179 O O . THR B 1 76 ? 10.195 20.969 -12.727 1 52.12 76 THR B O 1
ATOM 5182 N N . ARG B 1 77 ? 9.93 23.125 -13.406 1 53.03 77 ARG B N 1
ATOM 5183 C CA . ARG B 1 77 ? 11.367 23.297 -13.586 1 53.03 77 ARG B CA 1
ATOM 5184 C C . ARG B 1 77 ? 12.109 23.125 -12.266 1 53.03 77 ARG B C 1
ATOM 5186 O O . ARG B 1 77 ? 13.203 22.562 -12.227 1 53.03 77 ARG B O 1
ATOM 5193 N N . ILE B 1 78 ? 11.406 23.531 -11.328 1 51.5 78 ILE B N 1
ATOM 5194 C CA . ILE B 1 78 ? 11.992 23.406 -9.992 1 51.5 78 ILE B CA 1
ATOM 5195 C C . ILE B 1 78 ? 12.125 21.938 -9.617 1 51.5 78 ILE B C 1
ATOM 5197 O O . ILE B 1 78 ? 13.148 21.516 -9.078 1 51.5 78 ILE B O 1
ATOM 5201 N N . VAL B 1 79 ? 11.086 21.266 -9.938 1 52.97 79 VAL B N 1
ATOM 5202 C CA . VAL B 1 79 ? 11.078 19.844 -9.625 1 52.97 79 VAL B CA 1
ATOM 5203 C C . VAL B 1 79 ? 12.062 19.109 -10.523 1 52.97 79 VAL B C 1
ATOM 5205 O O . VAL B 1 79 ? 12.797 18.234 -10.062 1 52.97 79 VAL B O 1
ATOM 5208 N N . GLU B 1 80 ? 12.078 19.438 -11.812 1 52.59 80 GLU B N 1
ATOM 5209 C CA . GLU B 1 80 ? 12.977 18.812 -12.781 1 52.59 80 GLU B CA 1
ATOM 5210 C C . GLU B 1 80 ? 14.43 19.172 -12.5 1 52.59 80 GLU B C 1
ATOM 5212 O O . GLU B 1 80 ? 15.32 18.344 -12.672 1 52.59 80 GLU B O 1
ATOM 5217 N N . ASN B 1 81 ? 14.703 20.391 -12.281 1 46.66 81 ASN B N 1
ATOM 5218 C CA . ASN B 1 81 ? 16.062 20.812 -11.969 1 46.66 81 ASN B CA 1
ATOM 5219 C C . ASN B 1 81 ? 16.594 20.125 -10.711 1 46.66 81 ASN B C 1
ATOM 5221 O O . ASN B 1 81 ? 17.797 20.094 -10.477 1 46.66 81 ASN B O 1
ATOM 5225 N N . GLN B 1 82 ? 15.766 19.812 -9.977 1 43.94 82 GLN B N 1
ATOM 5226 C CA . GLN B 1 82 ? 16.156 19.156 -8.734 1 43.94 82 GLN B CA 1
ATOM 5227 C C . GLN B 1 82 ? 16.688 17.75 -9 1 43.94 82 GLN B C 1
ATOM 5229 O O . GLN B 1 82 ? 17.531 17.25 -8.258 1 43.94 82 GLN B O 1
ATOM 5234 N N . HIS B 1 83 ? 16.266 17.125 -10 1 41.16 83 HIS B N 1
ATOM 5235 C CA . HIS B 1 83 ? 16.781 15.812 -10.375 1 41.16 83 HIS B CA 1
ATOM 5236 C C . HIS B 1 83 ? 18.031 15.938 -11.234 1 41.16 83 HIS B C 1
ATOM 5238 O O . HIS B 1 83 ? 18.594 14.93 -11.664 1 41.16 83 HIS B O 1
ATOM 5244 N N . SER B 1 84 ? 18.516 17.219 -11.688 1 37.12 84 SER B N 1
ATOM 5245 C CA . SER B 1 84 ? 19.781 17.25 -12.43 1 37.12 84 SER B CA 1
ATOM 5246 C C . SER B 1 84 ? 20.969 17.172 -11.492 1 37.12 84 SER B C 1
ATOM 5248 O O . SER B 1 84 ? 21.109 17.969 -10.562 1 37.12 84 SER B O 1
ATOM 5250 N N . PRO B 1 85 ? 21.828 16.234 -11.438 1 36.41 85 PRO B N 1
ATOM 5251 C CA . PRO B 1 85 ? 23.125 16.328 -10.766 1 36.41 85 PRO B CA 1
ATOM 5252 C C . PRO B 1 85 ? 23.891 17.578 -11.148 1 36.41 85 PRO B C 1
ATOM 5254 O O . PRO B 1 85 ? 24.078 17.859 -12.336 1 36.41 85 PRO B O 1
ATOM 5257 N N . GLN B 1 86 ? 23.953 18.703 -10.539 1 33.34 86 GLN B N 1
ATOM 5258 C CA . GLN B 1 86 ? 24.922 19.75 -10.812 1 33.34 86 GLN B CA 1
ATOM 5259 C C . GLN B 1 86 ? 26.328 19.172 -10.953 1 33.34 86 GLN B C 1
ATOM 5261 O O . GLN B 1 86 ? 26.812 18.484 -10.047 1 33.34 86 GLN B O 1
ATOM 5266 N N . PRO B 1 87 ? 27.125 19.203 -12.148 1 32.12 87 PRO B N 1
ATOM 5267 C CA . PRO B 1 87 ? 28.547 18.891 -12.281 1 32.12 87 PRO B CA 1
ATOM 5268 C C . PRO B 1 87 ? 29.438 19.766 -11.383 1 32.12 87 PRO B C 1
ATOM 5270 O O . PRO B 1 87 ? 29.156 20.953 -11.219 1 32.12 87 PRO B O 1
ATOM 5273 N N . SER B 1 88 ? 30.125 19.328 -10.414 1 29.55 88 SER B N 1
ATOM 5274 C CA . SER B 1 88 ? 31.188 20.062 -9.727 1 29.55 88 SER B CA 1
ATOM 5275 C C . SER B 1 88 ? 32.125 20.734 -10.727 1 29.55 88 SER B C 1
ATOM 5277 O O . SER B 1 88 ? 32.594 20.109 -11.672 1 29.55 88 SER B O 1
ATOM 5279 N N . PRO B 1 89 ? 32.344 22.031 -10.844 1 30.22 89 PRO B N 1
ATOM 5280 C CA . PRO B 1 89 ? 33.188 22.844 -11.742 1 30.22 89 PRO B CA 1
ATOM 5281 C C . PRO B 1 89 ? 34.625 22.375 -11.797 1 30.22 89 PRO B C 1
ATOM 5283 O O . PRO B 1 89 ? 35.469 23.016 -12.43 1 30.22 89 PRO B O 1
ATOM 5286 N N . ALA B 1 90 ? 35.375 21.781 -10.844 1 28 90 ALA B N 1
ATOM 5287 C CA . ALA B 1 90 ? 36.844 21.812 -10.867 1 28 90 ALA B CA 1
ATOM 5288 C C . ALA B 1 90 ? 37.375 21.078 -12.086 1 28 90 ALA B C 1
ATOM 5290 O O . ALA B 1 90 ? 38.594 21.031 -12.305 1 28 90 ALA B O 1
ATOM 5291 N N . GLN B 1 91 ? 37.031 19.891 -12.633 1 26.91 91 GLN B N 1
ATOM 5292 C CA . GLN B 1 91 ? 37.812 19.25 -13.695 1 26.91 91 GLN B CA 1
ATOM 5293 C C . GLN B 1 91 ? 37.594 19.953 -15.031 1 26.91 91 GLN B C 1
ATOM 5295 O O . GLN B 1 91 ? 36.531 19.797 -15.648 1 26.91 91 GLN B O 1
ATOM 5300 N N . THR B 1 92 ? 38.219 21.156 -15.203 1 25.41 92 THR B N 1
ATOM 5301 C CA . THR B 1 92 ? 38.281 22.016 -16.375 1 25.41 92 THR B CA 1
ATOM 5302 C C . THR B 1 92 ? 38.656 21.203 -17.625 1 25.41 92 THR B C 1
ATOM 5304 O O . THR B 1 92 ? 37.938 21.281 -18.641 1 25.41 92 THR B O 1
ATOM 5307 N N . VAL B 1 93 ? 40 21.547 -18.297 1 26.31 93 VAL B N 1
ATOM 5308 C CA . VAL B 1 93 ? 40.438 21.875 -19.641 1 26.31 93 VAL B CA 1
ATOM 5309 C C . VAL B 1 93 ? 40.75 20.578 -20.406 1 26.31 93 VAL B C 1
ATOM 5311 O O . VAL B 1 93 ? 40.938 20.609 -21.625 1 26.31 93 VAL B O 1
ATOM 5314 N N . ASP B 1 94 ? 41.656 19.703 -19.891 1 24.41 94 ASP B N 1
ATOM 5315 C CA . ASP B 1 94 ? 42.469 19.062 -20.922 1 24.41 94 ASP B CA 1
ATOM 5316 C C . ASP B 1 94 ? 41.594 18.438 -22.016 1 24.41 94 ASP B C 1
ATOM 5318 O O . ASP B 1 94 ? 40.406 18.219 -21.812 1 24.41 94 ASP B O 1
ATOM 5322 N N . SER B 1 95 ? 42.344 17.859 -23.141 1 25.39 95 SER B N 1
ATOM 5323 C CA . SER B 1 95 ? 42.031 17.359 -24.484 1 25.39 95 SER B CA 1
ATOM 5324 C C . SER B 1 95 ? 40.844 16.406 -24.469 1 25.39 95 SER B C 1
ATOM 5326 O O . SER B 1 95 ? 40.844 15.438 -23.703 1 25.39 95 SER B O 1
ATOM 5328 N N . LEU B 1 96 ? 39.812 16.922 -24.812 1 24.3 96 LEU B N 1
ATOM 5329 C CA . LEU B 1 96 ? 38.469 16.422 -25.062 1 24.3 96 LEU B CA 1
ATOM 5330 C C . LEU B 1 96 ? 38.469 15.266 -26.047 1 24.3 96 LEU B C 1
ATOM 5332 O O . LEU B 1 96 ? 38.188 15.445 -27.234 1 24.3 96 LEU B O 1
ATOM 5336 N N . SER B 1 97 ? 39.781 14.594 -26.172 1 23.47 97 SER B N 1
ATOM 5337 C CA . SER B 1 97 ? 39.688 13.438 -27.047 1 23.47 97 SER B CA 1
ATOM 5338 C C . SER B 1 97 ? 38.406 12.648 -26.812 1 23.47 97 SER B C 1
ATOM 5340 O O . SER B 1 97 ? 37.906 12.609 -25.688 1 23.47 97 SER B O 1
ATOM 5342 N N . SER B 1 98 ? 37.625 12.445 -27.953 1 24.5 98 SER B N 1
ATOM 5343 C CA . SER B 1 98 ? 36.312 11.922 -28.281 1 24.5 98 SER B CA 1
ATOM 5344 C C . SER B 1 98 ? 36.031 10.633 -27.531 1 24.5 98 SER B C 1
ATOM 5346 O O . SER B 1 98 ? 35.156 9.859 -27.938 1 24.5 98 SER B O 1
ATOM 5348 N N . SER B 1 99 ? 37.031 10.164 -26.812 1 22.92 99 SER B N 1
ATOM 5349 C CA . SER B 1 99 ? 36.719 8.773 -26.5 1 22.92 99 SER B CA 1
ATOM 5350 C C . SER B 1 99 ? 35.375 8.664 -25.75 1 22.92 99 SER B C 1
ATOM 5352 O O . SER B 1 99 ? 35.156 9.391 -24.781 1 22.92 99 SER B O 1
ATOM 5354 N N . ALA B 1 100 ? 34.344 8.203 -26.469 1 24.73 100 ALA B N 1
ATOM 5355 C CA . ALA B 1 100 ? 32.969 7.711 -26.25 1 24.73 100 ALA B CA 1
ATOM 5356 C C . ALA B 1 100 ? 32.875 6.992 -24.906 1 24.73 100 ALA B C 1
ATOM 5358 O O . ALA B 1 100 ? 33.25 5.824 -24.781 1 24.73 100 ALA B O 1
ATOM 5359 N N . LEU B 1 101 ? 33.375 7.605 -23.891 1 24.34 101 LEU B N 1
ATOM 5360 C CA . LEU B 1 101 ? 33.312 6.844 -22.641 1 24.34 101 LEU B CA 1
ATOM 5361 C C . LEU B 1 101 ? 31.922 6.285 -22.406 1 24.34 101 LEU B C 1
ATOM 5363 O O . LEU B 1 101 ? 30.953 7.043 -22.312 1 24.34 101 LEU B O 1
ATOM 5367 N N . GLN B 1 102 ? 31.656 5.141 -23 1 23.42 102 GLN B N 1
ATOM 5368 C CA . GLN B 1 102 ? 30.484 4.277 -22.891 1 23.42 102 GLN B CA 1
ATOM 5369 C C . GLN B 1 102 ? 29.984 4.203 -21.469 1 23.42 102 GLN B C 1
ATOM 5371 O O . GLN B 1 102 ? 30.766 4.02 -20.531 1 23.42 102 GLN B O 1
ATOM 5376 N N . PRO B 1 103 ? 28.875 4.898 -21.281 1 27.08 103 PRO B N 1
ATOM 5377 C CA . PRO B 1 103 ? 28.266 4.902 -19.953 1 27.08 103 PRO B CA 1
ATOM 5378 C C . PRO B 1 103 ? 28.406 3.562 -19.234 1 27.08 103 PRO B C 1
ATOM 5380 O O . PRO B 1 103 ? 28.016 2.523 -19.766 1 27.08 103 PRO B O 1
ATOM 5383 N N . ASN B 1 104 ? 29.562 3.316 -18.672 1 24.8 104 ASN B N 1
ATOM 5384 C CA . ASN B 1 104 ? 29.906 2.1 -17.938 1 24.8 104 ASN B CA 1
ATOM 5385 C C . ASN B 1 104 ? 28.75 1.658 -17.031 1 24.8 104 ASN B C 1
ATOM 5387 O O . ASN B 1 104 ? 28.391 2.367 -16.094 1 24.8 104 ASN B O 1
ATOM 5391 N N . LEU B 1 105 ? 27.734 0.913 -17.5 1 24.64 105 LEU B N 1
ATOM 5392 C CA . LEU B 1 105 ? 26.562 0.116 -17.141 1 24.64 105 LEU B CA 1
ATOM 5393 C C . LEU B 1 105 ? 26.828 -0.711 -15.883 1 24.64 105 LEU B C 1
ATOM 5395 O O . LEU B 1 105 ? 26.031 -1.576 -15.516 1 24.64 105 LEU B O 1
ATOM 5399 N N . GLY B 1 106 ? 28.078 -0.933 -15.547 1 25.02 106 GLY B N 1
ATOM 5400 C CA . GLY B 1 106 ? 28.453 -2.033 -14.68 1 25.02 106 GLY B CA 1
ATOM 5401 C C . GLY B 1 106 ? 27.859 -1.929 -13.289 1 25.02 106 GLY B C 1
ATOM 5402 O O . GLY B 1 106 ? 27.328 -2.902 -12.758 1 25.02 106 GLY B O 1
ATOM 5403 N N . ASN B 1 107 ? 28.578 -1.174 -12.477 1 26.48 107 ASN B N 1
ATOM 5404 C CA . ASN B 1 107 ? 28.453 -1.332 -11.039 1 26.48 107 ASN B CA 1
ATOM 5405 C C . ASN B 1 107 ? 27.062 -0.92 -10.547 1 26.48 107 ASN B C 1
ATOM 5407 O O . ASN B 1 107 ? 26.812 0.258 -10.273 1 26.48 107 ASN B O 1
ATOM 5411 N N . TRP B 1 108 ? 26.062 -1.594 -11.023 1 26.42 108 TRP B N 1
ATOM 5412 C CA . TRP B 1 108 ? 24.672 -1.54 -10.594 1 26.42 108 TRP B CA 1
ATOM 5413 C C . TRP B 1 108 ? 24.562 -1.711 -9.086 1 26.42 108 TRP B C 1
ATOM 5415 O O . TRP B 1 108 ? 24.562 -2.836 -8.578 1 26.42 108 TRP B O 1
ATOM 5425 N N . ALA B 1 109 ? 25.25 -0.963 -8.258 1 29.34 109 ALA B N 1
ATOM 5426 C CA . ALA B 1 109 ? 25.062 -0.957 -6.805 1 29.34 109 ALA B CA 1
ATOM 5427 C C . ALA B 1 109 ? 23.578 -1.016 -6.445 1 29.34 109 ALA B C 1
ATOM 5429 O O . ALA B 1 109 ? 22.75 -0.435 -7.141 1 29.34 109 ALA B O 1
ATOM 5430 N N . VAL B 1 110 ? 23.078 -1.986 -5.742 1 31.44 110 VAL B N 1
ATOM 5431 C CA . VAL B 1 110 ? 21.781 -2.197 -5.105 1 31.44 110 VAL B CA 1
ATOM 5432 C C . VAL B 1 110 ? 21.266 -0.875 -4.551 1 31.44 110 VAL B C 1
ATOM 5434 O O . VAL B 1 110 ? 21.922 -0.236 -3.725 1 31.44 110 VAL B O 1
ATOM 5437 N N . PRO B 1 111 ? 20.531 -0.071 -5.238 1 36.03 111 PRO B N 1
ATOM 5438 C CA . PRO B 1 111 ? 20.062 1.196 -4.668 1 36.03 111 PRO B CA 1
ATOM 5439 C C . PRO B 1 111 ? 19.594 1.055 -3.221 1 36.03 111 PRO B C 1
ATOM 5441 O O . PRO B 1 111 ? 18.891 0.1 -2.889 1 36.03 111 PRO B O 1
ATOM 5444 N N . HIS B 1 112 ? 20.188 1.335 -2.164 1 38.34 112 HIS B N 1
ATOM 5445 C CA . HIS B 1 112 ? 19.812 1.414 -0.758 1 38.34 112 HIS B CA 1
ATOM 5446 C C . HIS B 1 112 ? 18.438 2.074 -0.596 1 38.34 112 HIS B C 1
ATOM 5448 O O . HIS B 1 112 ? 18.172 3.113 -1.205 1 38.34 112 HIS B O 1
ATOM 5454 N N . ASN B 1 113 ? 17.344 1.451 -0.314 1 46.91 113 ASN B N 1
ATOM 5455 C CA . ASN B 1 113 ? 16.031 1.913 0.119 1 46.91 113 ASN B CA 1
ATOM 5456 C C . ASN B 1 113 ? 16.125 3.203 0.929 1 46.91 113 ASN B C 1
ATOM 5458 O O . ASN B 1 113 ? 16.734 3.225 2 1 46.91 113 ASN B O 1
ATOM 5462 N N . VAL B 1 114 ? 16.125 4.379 0.285 1 52.88 114 VAL B N 1
ATOM 5463 C CA . VAL B 1 114 ? 16.094 5.672 0.963 1 52.88 114 VAL B CA 1
ATOM 5464 C C . VAL B 1 114 ? 15.07 5.633 2.096 1 52.88 114 VAL B C 1
ATOM 5466 O O . VAL B 1 114 ? 13.883 5.434 1.857 1 52.88 114 VAL B O 1
ATOM 5469 N N . VAL B 1 115 ? 15.422 5.309 3.301 1 62.12 115 VAL B N 1
ATOM 5470 C CA . VAL B 1 115 ? 14.531 5.336 4.457 1 62.12 115 VAL B CA 1
ATOM 5471 C C . VAL B 1 115 ? 14.242 6.781 4.848 1 62.12 115 VAL B C 1
ATOM 5473 O O . VAL B 1 115 ? 15.156 7.551 5.133 1 62.12 115 VAL B O 1
ATOM 5476 N N . VAL B 1 116 ? 13.125 7.371 4.539 1 77.62 116 VAL B N 1
ATOM 5477 C CA . VAL B 1 116 ? 12.648 8.672 4.996 1 77.62 116 VAL B CA 1
ATOM 5478 C C . VAL B 1 116 ? 12.117 8.562 6.422 1 77.62 116 VAL B C 1
ATOM 5480 O O . VAL B 1 116 ? 11.219 7.762 6.699 1 77.62 116 VAL B O 1
ATOM 5483 N N . ARG B 1 117 ? 12.766 9.289 7.277 1 87.25 117 ARG B N 1
ATOM 5484 C CA . ARG B 1 117 ? 12.359 9.281 8.68 1 87.25 117 ARG B CA 1
ATOM 5485 C C . ARG B 1 117 ? 11.328 10.375 8.953 1 87.25 117 ARG B C 1
ATOM 5487 O O . ARG B 1 117 ? 11.445 11.484 8.43 1 87.25 117 ARG B O 1
ATOM 5494 N N . PRO B 1 118 ? 10.445 10.07 9.773 1 92.19 118 PRO B N 1
ATOM 5495 C CA . PRO B 1 118 ? 9.469 11.102 10.141 1 92.19 118 PRO B CA 1
ATOM 5496 C C . PRO B 1 118 ? 10.102 12.305 10.836 1 92.19 118 PRO B C 1
ATOM 5498 O O . PRO B 1 118 ? 11.164 12.172 11.445 1 92.19 118 PRO B O 1
ATOM 5501 N N . GLN B 1 119 ? 9.469 13.461 10.711 1 94.19 119 GLN B N 1
ATOM 5502 C CA . GLN B 1 119 ? 9.945 14.703 11.297 1 94.19 119 GLN B CA 1
ATOM 5503 C C . GLN B 1 119 ? 8.969 15.227 12.352 1 94.19 119 GLN B C 1
ATOM 5505 O O . GLN B 1 119 ? 8.953 16.422 12.656 1 94.19 119 GLN B O 1
ATOM 5510 N N . GLY B 1 120 ? 8.148 14.367 12.891 1 93.94 120 GLY B N 1
ATOM 5511 C CA . GLY B 1 120 ? 7.102 14.797 13.805 1 93.94 120 GLY B CA 1
ATOM 5512 C C . GLY B 1 120 ? 7.566 14.891 15.25 1 93.94 120 GLY B C 1
ATOM 5513 O O . GLY B 1 120 ? 8.758 15.055 15.508 1 93.94 120 GLY B O 1
ATOM 5514 N N . VAL B 1 121 ? 6.691 14.844 16.125 1 95.38 121 VAL B N 1
ATOM 5515 C CA . VAL B 1 121 ? 6.902 15.055 17.562 1 95.38 121 VAL B CA 1
ATOM 5516 C C . VAL B 1 121 ? 7.852 13.992 18.109 1 95.38 121 VAL B C 1
ATOM 5518 O O . VAL B 1 121 ? 8.758 14.305 18.891 1 95.38 121 VAL B O 1
ATOM 5521 N N . GLU B 1 122 ? 7.66 12.75 17.688 1 93.62 122 GLU B N 1
ATOM 5522 C CA . GLU B 1 122 ? 8.484 11.648 18.188 1 93.62 122 GLU B CA 1
ATOM 5523 C C . GLU B 1 122 ? 9.953 11.859 17.812 1 93.62 122 GLU B C 1
ATOM 5525 O O . GLU B 1 122 ? 10.844 11.5 18.594 1 93.62 122 GLU B O 1
ATOM 5530 N N . SER B 1 123 ? 10.172 12.367 16.688 1 93.38 123 SER B N 1
ATOM 5531 C CA . SER B 1 123 ? 11.539 12.641 16.234 1 93.38 123 SER B CA 1
ATOM 5532 C C . SER B 1 123 ? 12.227 13.641 17.156 1 93.38 123 SER B C 1
ATOM 5534 O O . SER B 1 123 ? 13.406 13.484 17.484 1 93.38 123 SER B O 1
ATOM 5536 N N . ILE B 1 124 ? 11.547 14.656 17.578 1 95.44 124 ILE B N 1
ATOM 5537 C CA . ILE B 1 124 ? 12.094 15.672 18.469 1 95.44 124 ILE B CA 1
ATOM 5538 C C . ILE B 1 124 ? 12.305 15.078 19.859 1 95.44 124 ILE B C 1
ATOM 5540 O O . ILE B 1 124 ? 13.344 15.289 20.484 1 95.44 124 ILE B O 1
ATOM 5544 N N . LEU B 1 125 ? 11.359 14.289 20.266 1 94.06 125 LEU B N 1
ATOM 5545 C CA . LEU B 1 125 ? 11.43 13.664 21.578 1 94.06 125 LEU B CA 1
ATOM 5546 C C . LEU B 1 125 ? 12.586 12.664 21.641 1 94.06 125 LEU B C 1
ATOM 5548 O O . LEU B 1 125 ? 13.008 12.273 22.734 1 94.06 125 LEU B O 1
ATOM 5552 N N . SER B 1 126 ? 13.094 12.289 20.547 1 92.81 126 SER B N 1
ATOM 5553 C CA . SER B 1 126 ? 14.203 11.344 20.5 1 92.81 126 SER B CA 1
ATOM 5554 C C . SER B 1 126 ? 15.539 12.062 20.688 1 92.81 126 SER B C 1
ATOM 5556 O O . SER B 1 126 ? 16.578 11.414 20.781 1 92.81 126 SER B O 1
ATOM 5558 N N . TRP B 1 127 ? 15.523 13.438 20.688 1 94.62 127 TRP B N 1
ATOM 5559 C CA . TRP B 1 127 ? 16.75 14.18 20.953 1 94.62 127 TRP B CA 1
ATOM 5560 C C . TRP B 1 127 ? 17.312 13.82 22.312 1 94.62 127 TRP B C 1
ATOM 5562 O O . TRP B 1 127 ? 16.562 13.5 23.234 1 94.62 127 TRP B O 1
ATOM 5572 N N . LYS B 1 128 ? 18.625 13.883 22.469 1 94.12 128 LYS B N 1
ATOM 5573 C CA . LYS B 1 128 ? 19.312 13.516 23.703 1 94.12 128 LYS B CA 1
ATOM 5574 C C . LYS B 1 128 ? 18.812 14.344 24.875 1 94.12 128 LYS B C 1
ATOM 5576 O O . LYS B 1 128 ? 18.734 13.852 26 1 94.12 128 LYS B O 1
ATOM 5581 N N . ILE B 1 129 ? 18.469 15.547 24.625 1 93.44 129 ILE B N 1
ATOM 5582 C CA . ILE B 1 129 ? 18.062 16.484 25.656 1 93.44 129 ILE B CA 1
ATOM 5583 C C . ILE B 1 129 ? 16.797 15.969 26.344 1 93.44 129 ILE B C 1
ATOM 5585 O O . ILE B 1 129 ? 16.531 16.297 27.5 1 93.44 129 ILE B O 1
ATOM 5589 N N . PHE B 1 130 ? 15.984 15.141 25.609 1 92.81 130 PHE B N 1
ATOM 5590 C CA . PHE B 1 130 ? 14.711 14.656 26.141 1 92.81 130 PHE B CA 1
ATOM 5591 C C . PHE B 1 130 ? 14.828 13.195 26.562 1 92.81 130 PHE B C 1
ATOM 5593 O O . PHE B 1 130 ? 13.82 12.555 26.859 1 92.81 130 PHE B O 1
ATOM 5600 N N . ALA B 1 131 ? 15.922 12.57 26.547 1 89.69 131 ALA B N 1
ATOM 5601 C CA . ALA B 1 131 ? 16.141 11.156 26.828 1 89.69 131 ALA B CA 1
ATOM 5602 C C . ALA B 1 131 ? 15.516 10.75 28.156 1 89.69 131 ALA B C 1
ATOM 5604 O O . ALA B 1 131 ? 14.914 9.68 28.266 1 89.69 131 ALA B O 1
ATOM 5605 N N . ALA B 1 132 ? 15.57 11.594 29.078 1 84 132 ALA B N 1
ATOM 5606 C CA . ALA B 1 132 ? 15.07 11.273 30.422 1 84 132 ALA B CA 1
ATOM 5607 C C . ALA B 1 132 ? 13.57 11.531 30.516 1 84 132 ALA B C 1
ATOM 5609 O O . ALA B 1 132 ? 12.891 10.961 31.375 1 84 132 ALA B O 1
ATOM 5610 N N . ASP B 1 133 ? 13.008 12.312 29.609 1 82.25 133 ASP B N 1
ATOM 5611 C CA . ASP B 1 133 ? 11.625 12.781 29.719 1 82.25 133 ASP B CA 1
ATOM 5612 C C . ASP B 1 133 ? 10.75 12.172 28.625 1 82.25 133 ASP B C 1
ATOM 5614 O O . ASP B 1 133 ? 9.617 12.602 28.422 1 82.25 133 ASP B O 1
ATOM 5618 N N . ARG B 1 134 ? 11.227 11.211 27.984 1 84.94 134 ARG B N 1
ATOM 5619 C CA . ARG B 1 134 ? 10.477 10.648 26.859 1 84.94 134 ARG B CA 1
ATOM 5620 C C . ARG B 1 134 ? 9.211 9.938 27.344 1 84.94 134 ARG B C 1
ATOM 5622 O O . ARG B 1 134 ? 9.281 9.07 28.219 1 84.94 134 ARG B O 1
ATOM 5629 N N . PRO B 1 135 ? 8.109 10.383 26.75 1 84.31 135 PRO B N 1
ATOM 5630 C CA . PRO B 1 135 ? 6.871 9.703 27.141 1 84.31 135 PRO B CA 1
ATOM 5631 C C . PRO B 1 135 ? 6.781 8.281 26.609 1 84.31 135 PRO B C 1
ATOM 5633 O O . PRO B 1 135 ? 7.277 7.996 25.516 1 84.31 135 PRO B O 1
ATOM 5636 N N . ASN B 1 136 ? 6.078 7.406 27.312 1 79.06 136 ASN B N 1
ATOM 5637 C CA . ASN B 1 136 ? 5.895 6.02 26.906 1 79.06 136 ASN B CA 1
ATOM 5638 C C . ASN B 1 136 ? 4.562 5.816 26.188 1 79.06 136 ASN B C 1
ATOM 5640 O O . ASN B 1 136 ? 4.348 4.793 25.547 1 79.06 136 ASN B O 1
ATOM 5644 N N . SER B 1 137 ? 3.76 6.828 26.25 1 82.75 137 SER B N 1
ATOM 5645 C CA . SER B 1 137 ? 2.434 6.711 25.656 1 82.75 137 SER B CA 1
ATOM 5646 C C . SER B 1 137 ? 2.482 6.961 24.156 1 82.75 137 SER B C 1
ATOM 5648 O O . SER B 1 137 ? 3.367 7.668 23.656 1 82.75 137 SER B O 1
ATOM 5650 N N . CYS B 1 138 ? 1.542 6.328 23.469 1 85.94 138 CYS B N 1
ATOM 5651 C CA . CYS B 1 138 ? 1.423 6.566 22.031 1 85.94 138 CYS B CA 1
ATOM 5652 C C . CYS B 1 138 ? 0.85 7.953 21.766 1 85.94 138 CYS B C 1
ATOM 5654 O O . CYS B 1 138 ? -0.198 8.312 22.297 1 85.94 138 CYS B O 1
ATOM 5656 N N . LEU B 1 139 ? 1.471 8.742 20.953 1 90.06 139 LEU B N 1
ATOM 5657 C CA . LEU B 1 139 ? 1.104 10.141 20.75 1 90.06 139 LEU B CA 1
ATOM 5658 C C . LEU B 1 139 ? 0.28 10.312 19.484 1 90.06 139 LEU B C 1
ATOM 5660 O O . LEU B 1 139 ? -0.075 11.438 19.125 1 90.06 139 LEU B O 1
ATOM 5664 N N . PHE B 1 140 ? -0.004 9.172 18.797 1 92.19 140 PHE B N 1
ATOM 5665 C CA . PHE B 1 140 ? -0.741 9.344 17.547 1 92.19 140 PHE B CA 1
ATOM 5666 C C . PHE B 1 140 ? -1.893 8.352 17.453 1 92.19 140 PHE B C 1
ATOM 5668 O O . PHE B 1 140 ? -2.578 8.281 16.438 1 92.19 140 PHE B O 1
ATOM 5675 N N . ALA B 1 141 ? -2.09 7.539 18.469 1 86.31 141 ALA B N 1
ATOM 5676 C CA . ALA B 1 141 ? -3.211 6.605 18.453 1 86.31 141 ALA B CA 1
ATOM 5677 C C . ALA B 1 141 ? -3.67 6.277 19.875 1 86.31 141 ALA B C 1
ATOM 5679 O O . ALA B 1 141 ? -2.961 6.555 20.844 1 86.31 141 ALA B O 1
ATOM 5680 N N . GLN B 1 142 ? -4.941 5.773 19.766 1 76.94 142 GLN B N 1
ATOM 5681 C CA . GLN B 1 142 ? -5.461 5.262 21.031 1 76.94 142 GLN B CA 1
ATOM 5682 C C . GLN B 1 142 ? -5.516 3.736 21.031 1 76.94 142 GLN B C 1
ATOM 5684 O O . GLN B 1 142 ? -5.742 3.123 19.984 1 76.94 142 GLN B O 1
ATOM 5689 N N . ASN B 1 143 ? -5.176 3.043 22.031 1 62.5 143 ASN B N 1
ATOM 5690 C CA . ASN B 1 143 ? -5.16 1.585 22.109 1 62.5 143 ASN B CA 1
ATOM 5691 C C . ASN B 1 143 ? -6.555 0.999 21.938 1 62.5 143 ASN B C 1
ATOM 5693 O O . ASN B 1 143 ? -6.719 -0.051 21.312 1 62.5 143 ASN B O 1
ATOM 5697 N N . ASN B 1 144 ? -7.527 1.754 22.469 1 59.72 144 ASN B N 1
ATOM 5698 C CA . ASN B 1 144 ? -8.859 1.157 22.453 1 59.72 144 ASN B CA 1
ATOM 5699 C C . ASN B 1 144 ? -9.898 2.123 21.891 1 59.72 144 ASN B C 1
ATOM 5701 O O . ASN B 1 144 ? -10.602 2.793 22.656 1 59.72 144 ASN B O 1
ATOM 5705 N N . PRO B 1 145 ? -9.867 2.092 20.516 1 59.09 145 PRO B N 1
ATOM 5706 C CA . PRO B 1 145 ? -10.852 3.068 20.031 1 59.09 145 PRO B CA 1
ATOM 5707 C C . PRO B 1 145 ? -12.289 2.629 20.297 1 59.09 145 PRO B C 1
ATOM 5709 O O . PRO B 1 145 ? -12.586 1.433 20.266 1 59.09 145 PRO B O 1
ATOM 5712 N N . PRO B 1 146 ? -13.086 3.564 20.766 1 59.03 146 PRO B N 1
ATOM 5713 C CA . PRO B 1 146 ? -14.484 3.195 20.969 1 59.03 146 PRO B CA 1
ATOM 5714 C C . PRO B 1 146 ? -15.156 2.68 19.688 1 59.03 146 PRO B C 1
ATOM 5716 O O . PRO B 1 146 ? -14.805 3.113 18.594 1 59.03 146 PRO B O 1
ATOM 5719 N N . VAL B 1 147 ? -15.867 1.592 19.812 1 60.12 147 VAL B N 1
ATOM 5720 C CA . VAL B 1 147 ? -16.625 1.021 18.703 1 60.12 147 VAL B CA 1
ATOM 5721 C C . VAL B 1 147 ? -17.672 2.027 18.219 1 60.12 147 VAL B C 1
ATOM 5723 O O . VAL B 1 147 ? -18.375 2.637 19.016 1 60.12 147 VAL B O 1
ATOM 5726 N N . LEU B 1 148 ? -17.484 2.438 16.938 1 64.31 148 LEU B N 1
ATOM 5727 C CA . LEU B 1 148 ? -18.5 3.326 16.375 1 64.31 148 LEU B CA 1
ATOM 5728 C C . LEU B 1 148 ? -19.891 2.744 16.562 1 64.31 148 LEU B C 1
ATOM 5730 O O . LEU B 1 148 ? -20.125 1.578 16.234 1 64.31 148 LEU B O 1
ATOM 5734 N N . GLY B 1 149 ? -20.688 3.303 17.453 1 65.5 149 GLY B N 1
ATOM 5735 C CA . GLY B 1 149 ? -22.031 2.85 17.766 1 65.5 149 GLY B CA 1
ATOM 5736 C C . GLY B 1 149 ? -22.969 2.869 16.562 1 65.5 149 GLY B C 1
ATOM 5737 O O . GLY B 1 149 ? -22.531 3.15 15.445 1 65.5 149 GLY B O 1
ATOM 5738 N N . SER B 1 150 ? -24.094 2.297 16.703 1 75.88 150 SER B N 1
ATOM 5739 C CA . SER B 1 150 ? -25.156 2.33 15.711 1 75.88 150 SER B CA 1
ATOM 5740 C C . SER B 1 150 ? -25.781 3.717 15.617 1 75.88 150 SER B C 1
ATOM 5742 O O . SER B 1 150 ? -26.078 4.348 16.641 1 75.88 150 SER B O 1
ATOM 5744 N N . TYR B 1 151 ? -25.812 4.289 14.438 1 87.56 151 TYR B N 1
ATOM 5745 C CA . TYR B 1 151 ? -26.438 5.59 14.211 1 87.56 151 TYR B CA 1
ATOM 5746 C C . TYR B 1 151 ? -27.656 5.457 13.32 1 87.56 151 TYR B C 1
ATOM 5748 O O . TYR B 1 151 ? -27.719 4.582 12.453 1 87.56 151 TYR B O 1
ATOM 5756 N N . PRO B 1 152 ? -28.688 6.254 13.57 1 89.81 152 PRO B N 1
ATOM 5757 C CA . PRO B 1 152 ? -29.859 6.23 12.711 1 89.81 152 PRO B CA 1
ATOM 5758 C C . PRO B 1 152 ? -29.562 6.695 11.281 1 89.81 152 PRO B C 1
ATOM 5760 O O . PRO B 1 152 ? -28.547 7.352 11.047 1 89.81 152 PRO B O 1
ATOM 5763 N N . ILE B 1 153 ? -30.453 6.352 10.422 1 91 153 ILE B N 1
ATOM 5764 C CA . ILE B 1 153 ? -30.328 6.766 9.031 1 91 153 ILE B CA 1
ATOM 5765 C C . ILE B 1 153 ? -30.531 8.273 8.922 1 91 153 ILE B C 1
ATOM 5767 O O . ILE B 1 153 ? -31.484 8.82 9.477 1 91 153 ILE B O 1
ATOM 5771 N N . PRO B 1 154 ? -29.641 8.914 8.289 1 95.44 154 PRO B N 1
ATOM 5772 C CA . PRO B 1 154 ? -29.766 10.367 8.172 1 95.44 154 PRO B CA 1
ATOM 5773 C C . PRO B 1 154 ? -30.922 10.789 7.266 1 95.44 154 PRO B C 1
ATOM 5775 O O . PRO B 1 154 ? -31.375 10 6.438 1 95.44 154 PRO B O 1
ATOM 5778 N N . ASP B 1 155 ? -31.297 12.07 7.496 1 94.44 155 ASP B N 1
ATOM 5779 C CA . ASP B 1 155 ? -32.281 12.688 6.629 1 94.44 155 ASP B CA 1
ATOM 5780 C C . ASP B 1 155 ? -31.75 12.883 5.219 1 94.44 155 ASP B C 1
ATOM 5782 O O . ASP B 1 155 ? -30.719 13.523 5.031 1 94.44 155 ASP B O 1
ATOM 5786 N N . THR B 1 156 ? -32.5 12.336 4.188 1 95.62 156 THR B N 1
ATOM 5787 C CA . THR B 1 156 ? -32.031 12.422 2.811 1 95.62 156 THR B CA 1
ATOM 5788 C C . THR B 1 156 ? -32.875 13.406 2.008 1 95.62 156 THR B C 1
ATOM 5790 O O . THR B 1 156 ? -32.938 13.312 0.781 1 95.62 156 THR B O 1
ATOM 5793 N N . SER B 1 157 ? -33.531 14.336 2.693 1 95.56 157 SER B N 1
ATOM 5794 C CA . SER B 1 157 ? -34.312 15.352 1.992 1 95.56 157 SER B CA 1
ATOM 5795 C C . SER B 1 157 ? -33.406 16.25 1.137 1 95.56 157 SER B C 1
ATOM 5797 O O . SER B 1 157 ? -32.25 16.469 1.467 1 95.56 157 SER B O 1
ATOM 5799 N N . TYR B 1 158 ? -34 16.766 0.118 1 95.44 158 TYR B N 1
ATOM 5800 C CA . TYR B 1 158 ? -33.219 17.594 -0.811 1 95.44 158 TYR B CA 1
ATOM 5801 C C . TYR B 1 158 ? -32.656 18.812 -0.113 1 95.44 158 TYR B C 1
ATOM 5803 O O . TYR B 1 158 ? -31.469 19.156 -0.303 1 95.44 158 TYR B O 1
ATOM 5811 N N . PRO B 1 159 ? -33.344 19.484 0.758 1 96.12 159 PRO B N 1
ATOM 5812 C CA . PRO B 1 159 ? -32.75 20.672 1.406 1 96.12 159 PRO B CA 1
ATOM 5813 C C . PRO B 1 159 ? -31.5 20.344 2.219 1 96.12 159 PRO B C 1
ATOM 5815 O O . PRO B 1 159 ? -30.531 21.109 2.182 1 96.12 159 PRO B O 1
ATOM 5818 N N . GLN B 1 160 ? -31.516 19.266 2.926 1 96.25 160 GLN B N 1
ATOM 5819 C CA . GLN B 1 160 ? -30.344 18.891 3.721 1 96.25 160 GLN B CA 1
ATOM 5820 C C . GLN B 1 160 ? -29.172 18.516 2.826 1 96.25 160 GLN B C 1
ATOM 5822 O O . GLN B 1 160 ? -28.047 18.953 3.064 1 96.25 160 GLN B O 1
ATOM 5827 N N . LEU B 1 161 ? -29.469 17.688 1.83 1 97.81 161 LEU B N 1
ATOM 5828 C CA . LEU B 1 161 ? -28.391 17.266 0.93 1 97.81 161 LEU B CA 1
ATOM 5829 C C . LEU B 1 161 ? -27.828 18.453 0.163 1 97.81 161 LEU B C 1
ATOM 5831 O O . LEU B 1 161 ? -26.625 18.531 -0.081 1 97.81 161 LEU B O 1
ATOM 5835 N N . ALA B 1 162 ? -28.703 19.375 -0.227 1 96.88 162 ALA B N 1
ATOM 5836 C CA . ALA B 1 162 ? -28.266 20.578 -0.935 1 96.88 162 ALA B CA 1
ATOM 5837 C C . ALA B 1 162 ? -27.375 21.438 -0.048 1 96.88 162 ALA B C 1
ATOM 5839 O O . ALA B 1 162 ? -26.375 22 -0.517 1 96.88 162 ALA B O 1
ATOM 5840 N N . TRP B 1 163 ? -27.812 21.531 1.206 1 96.62 163 TRP B N 1
ATOM 5841 C CA . TRP B 1 163 ? -27 22.281 2.164 1 96.62 163 TRP B CA 1
ATOM 5842 C C . TRP B 1 163 ? -25.625 21.656 2.332 1 96.62 163 TRP B C 1
ATOM 5844 O O . TRP B 1 163 ? -24.609 22.359 2.295 1 96.62 163 TRP B O 1
ATOM 5854 N N . LEU B 1 164 ? -25.547 20.359 2.521 1 97.5 164 LEU B N 1
ATOM 5855 C CA . LEU B 1 164 ? -24.281 19.656 2.713 1 97.5 164 LEU B CA 1
ATOM 5856 C C . LEU B 1 164 ? -23.438 19.688 1.442 1 97.5 164 LEU B C 1
ATOM 5858 O O . LEU B 1 164 ? -22.203 19.781 1.511 1 97.5 164 LEU B O 1
ATOM 5862 N N . GLU B 1 165 ? -24.062 19.625 0.28 1 97.88 165 GLU B N 1
ATOM 5863 C CA . GLU B 1 165 ? -23.359 19.75 -0.99 1 97.88 165 GLU B CA 1
ATOM 5864 C C . GLU B 1 165 ? -22.641 21.094 -1.098 1 97.88 165 GLU B C 1
ATOM 5866 O O . GLU B 1 165 ? -21.469 21.156 -1.471 1 97.88 165 GLU B O 1
ATOM 5871 N N . THR B 1 166 ? -23.328 22.125 -0.769 1 95.62 166 THR B N 1
ATOM 5872 C CA . THR B 1 166 ? -22.766 23.469 -0.825 1 95.62 166 THR B CA 1
ATOM 5873 C C . THR B 1 166 ? -21.594 23.609 0.157 1 95.62 166 THR B C 1
ATOM 5875 O O . THR B 1 166 ? -20.562 24.172 -0.181 1 95.62 166 THR B O 1
ATOM 5878 N N . LYS B 1 167 ? -21.844 23.094 1.314 1 94.81 167 LYS B N 1
ATOM 5879 C CA . LYS B 1 167 ? -20.797 23.141 2.332 1 94.81 167 LYS B CA 1
ATOM 5880 C C . LYS B 1 167 ? -19.547 22.391 1.882 1 94.81 167 LYS B C 1
ATOM 5882 O O . LYS B 1 167 ? -18.422 22.844 2.074 1 94.81 167 LYS B O 1
ATOM 5887 N N . TYR B 1 168 ? -19.797 21.25 1.248 1 96.38 168 TYR B N 1
ATOM 5888 C CA . TYR B 1 168 ? -18.688 20.469 0.735 1 96.38 168 TYR B CA 1
ATOM 5889 C C . TYR B 1 168 ? -17.922 21.234 -0.334 1 96.38 168 TYR B C 1
ATOM 5891 O O . TYR B 1 168 ? -16.688 21.219 -0.348 1 96.38 168 TYR B O 1
ATOM 5899 N N . ILE B 1 169 ? -18.547 21.781 -1.238 1 93.44 169 ILE B N 1
ATOM 5900 C CA . ILE B 1 169 ? -17.938 22.484 -2.354 1 93.44 169 ILE B CA 1
ATOM 5901 C C . ILE B 1 169 ? -17.094 23.656 -1.825 1 93.44 169 ILE B C 1
ATOM 5903 O O . ILE B 1 169 ? -15.93 23.812 -2.209 1 93.44 169 ILE B O 1
ATOM 5907 N N . ASP B 1 170 ? -17.562 24.344 -0.833 1 89.19 170 ASP B N 1
ATOM 5908 C CA . ASP B 1 170 ? -16.922 25.562 -0.347 1 89.19 170 ASP B CA 1
ATOM 5909 C C . ASP B 1 170 ? -15.727 25.234 0.539 1 89.19 170 ASP B C 1
ATOM 5911 O O . ASP B 1 170 ? -14.695 25.906 0.466 1 89.19 170 ASP B O 1
ATOM 5915 N N . ALA B 1 171 ? -15.891 24.188 1.291 1 89.88 171 ALA B N 1
ATOM 5916 C CA . ALA B 1 171 ? -14.898 23.984 2.346 1 89.88 171 ALA B CA 1
ATOM 5917 C C . ALA B 1 171 ? -13.883 22.922 1.942 1 89.88 171 ALA B C 1
ATOM 5919 O O . ALA B 1 171 ? -12.742 22.938 2.395 1 89.88 171 ALA B O 1
ATOM 5920 N N . LEU B 1 172 ? -14.305 21.953 1.117 1 93.44 172 LEU B N 1
ATOM 5921 C CA . LEU B 1 172 ? -13.43 20.797 0.895 1 93.44 172 LEU B CA 1
ATOM 5922 C C . LEU B 1 172 ? -13.039 20.703 -0.575 1 93.44 172 LEU B C 1
ATOM 5924 O O . LEU B 1 172 ? -11.852 20.594 -0.897 1 93.44 172 LEU B O 1
ATOM 5928 N N . HIS B 1 173 ? -13.984 20.781 -1.456 1 92.88 173 HIS B N 1
ATOM 5929 C CA . HIS B 1 173 ? -13.727 20.578 -2.879 1 92.88 173 HIS B CA 1
ATOM 5930 C C . HIS B 1 173 ? -12.75 21.609 -3.416 1 92.88 173 HIS B C 1
ATOM 5932 O O . HIS B 1 173 ? -11.938 21.312 -4.293 1 92.88 173 HIS B O 1
ATOM 5938 N N . THR B 1 174 ? -12.773 22.812 -2.898 1 87.88 174 THR B N 1
ATOM 5939 C CA . THR B 1 174 ? -11.914 23.906 -3.35 1 87.88 174 THR B CA 1
ATOM 5940 C C . THR B 1 174 ? -10.453 23.609 -3.053 1 87.88 174 THR B C 1
ATOM 5942 O O . THR B 1 174 ? -9.555 24.141 -3.709 1 87.88 174 THR B O 1
ATOM 5945 N N . LYS B 1 175 ? -10.258 22.766 -2.123 1 89.19 175 LYS B N 1
ATOM 5946 C CA . LYS B 1 175 ? -8.883 22.453 -1.736 1 89.19 175 LYS B CA 1
ATOM 5947 C C . LYS B 1 175 ? -8.43 21.125 -2.34 1 89.19 175 LYS B C 1
ATOM 5949 O O . LYS B 1 175 ? -7.23 20.906 -2.523 1 89.19 175 LYS B O 1
ATOM 5954 N N . ASN B 1 176 ? -9.391 20.266 -2.564 1 91 176 ASN B N 1
ATOM 5955 C CA . ASN B 1 176 ? -9.164 18.969 -3.182 1 91 176 ASN B CA 1
ATOM 5956 C C . ASN B 1 176 ? -10.211 18.656 -4.25 1 91 176 ASN B C 1
ATOM 5958 O O . ASN B 1 176 ? -11.188 17.953 -3.986 1 91 176 ASN B O 1
ATOM 5962 N N . PRO B 1 177 ? -9.969 19.094 -5.473 1 91.38 177 PRO B N 1
ATOM 5963 C CA . PRO B 1 177 ? -10.984 18.938 -6.52 1 91.38 177 PRO B CA 1
ATOM 5964 C C . PRO B 1 177 ? -11 17.531 -7.125 1 91.38 177 PRO B C 1
ATOM 5966 O O . PRO B 1 177 ? -10.672 17.375 -8.305 1 91.38 177 PRO B O 1
ATOM 5969 N N . ILE B 1 178 ? -11.555 16.594 -6.449 1 94.56 178 ILE B N 1
ATOM 5970 C CA . ILE B 1 178 ? -11.43 15.195 -6.852 1 94.56 178 ILE B CA 1
ATOM 5971 C C . ILE B 1 178 ? -12.781 14.664 -7.312 1 94.56 178 ILE B C 1
ATOM 5973 O O . ILE B 1 178 ? -12.938 13.461 -7.559 1 94.56 178 ILE B O 1
ATOM 5977 N N . ILE B 1 179 ? -13.812 15.492 -7.367 1 95.19 179 ILE B N 1
ATOM 5978 C CA . ILE B 1 179 ? -15.141 15.086 -7.824 1 95.19 179 ILE B CA 1
ATOM 5979 C C . ILE B 1 179 ? -15.648 16.078 -8.875 1 95.19 179 ILE B C 1
ATOM 5981 O O . ILE B 1 179 ? -15.484 17.281 -8.719 1 95.19 179 ILE B O 1
ATOM 5985 N N . ASP B 1 180 ? -16.188 15.547 -9.922 1 91.25 180 ASP B N 1
ATOM 5986 C CA . ASP B 1 180 ? -16.922 16.391 -10.859 1 91.25 180 ASP B CA 1
ATOM 5987 C C . ASP B 1 180 ? -18.203 16.922 -10.234 1 91.25 180 ASP B C 1
ATOM 5989 O O . ASP B 1 180 ? -19.062 16.141 -9.828 1 91.25 180 ASP B O 1
ATOM 5993 N N . LEU B 1 181 ? -18.422 18.203 -10.289 1 92 181 LEU B N 1
ATOM 5994 C CA . LEU B 1 181 ? -19.5 18.828 -9.531 1 92 181 LEU B CA 1
ATOM 5995 C C . LEU B 1 181 ? -20.859 18.547 -10.188 1 92 181 LEU B C 1
ATOM 5997 O O . LEU B 1 181 ? -21.859 18.422 -9.492 1 92 181 LEU B O 1
ATOM 6001 N N . ASP B 1 182 ? -20.859 18.453 -11.516 1 91.31 182 ASP B N 1
ATOM 6002 C CA . ASP B 1 182 ? -22.125 18.109 -12.18 1 91.31 182 ASP B CA 1
ATOM 6003 C C . ASP B 1 182 ? -22.547 16.688 -11.844 1 91.31 182 ASP B C 1
ATOM 6005 O O . ASP B 1 182 ? -23.734 16.422 -11.594 1 91.31 182 ASP B O 1
ATOM 6009 N N . GLU B 1 183 ? -21.594 15.836 -11.844 1 94.06 183 GLU B N 1
ATOM 6010 C CA . GLU B 1 183 ? -21.875 14.445 -11.492 1 94.06 183 GLU B CA 1
ATOM 6011 C C . GLU B 1 183 ? -22.328 14.32 -10.039 1 94.06 183 GLU B C 1
ATOM 6013 O O . GLU B 1 183 ? -23.25 13.562 -9.727 1 94.06 183 GLU B O 1
ATOM 6018 N N . LEU B 1 184 ? -21.656 15.023 -9.211 1 96.88 184 LEU B N 1
ATOM 6019 C CA . LEU B 1 184 ? -22.031 15.008 -7.797 1 96.88 184 LEU B CA 1
ATOM 6020 C C . LEU B 1 184 ? -23.469 15.461 -7.602 1 96.88 184 LEU B C 1
ATOM 6022 O O . LEU B 1 184 ? -24.234 14.828 -6.867 1 96.88 184 LEU B O 1
ATOM 6026 N N . HIS B 1 185 ? -23.812 16.531 -8.266 1 96.88 185 HIS B N 1
ATOM 6027 C CA . HIS B 1 185 ? -25.156 17.062 -8.141 1 96.88 185 HIS B CA 1
ATOM 6028 C C . HIS B 1 185 ? -26.203 16.047 -8.594 1 96.88 185 HIS B C 1
ATOM 6030 O O . HIS B 1 185 ? -27.234 15.883 -7.938 1 96.88 185 HIS B O 1
ATOM 6036 N N . ARG B 1 186 ? -25.891 15.391 -9.664 1 96.94 186 ARG B N 1
ATOM 6037 C CA . ARG B 1 186 ? -26.812 14.367 -10.164 1 96.94 186 ARG B CA 1
ATOM 6038 C C . ARG B 1 186 ? -26.969 13.234 -9.156 1 96.94 186 ARG B C 1
ATOM 6040 O O . ARG B 1 186 ? -28.078 12.75 -8.93 1 96.94 186 ARG B O 1
ATOM 6047 N N . MET B 1 187 ? -25.906 12.812 -8.586 1 97.5 187 MET B N 1
ATOM 6048 C CA . MET B 1 187 ? -25.953 11.742 -7.598 1 97.5 187 MET B CA 1
ATOM 6049 C C . MET B 1 187 ? -26.719 12.172 -6.352 1 97.5 187 MET B C 1
ATOM 6051 O O . MET B 1 187 ? -27.469 11.383 -5.77 1 97.5 187 MET B O 1
ATOM 6055 N N . MET B 1 188 ? -26.531 13.438 -5.973 1 97.88 188 MET B N 1
ATOM 6056 C CA . MET B 1 188 ? -27.234 13.984 -4.812 1 97.88 188 MET B CA 1
ATOM 6057 C C . MET B 1 188 ? -28.75 13.977 -5.043 1 97.88 188 MET B C 1
ATOM 6059 O O . MET B 1 188 ? -29.516 13.578 -4.164 1 97.88 188 MET B O 1
ATOM 6063 N N . LEU B 1 189 ? -29.125 14.383 -6.211 1 97.75 189 LEU B N 1
ATOM 6064 C CA . LEU B 1 189 ? -30.547 14.391 -6.574 1 97.75 189 LEU B CA 1
ATOM 6065 C C . LEU B 1 189 ? -31.125 12.984 -6.562 1 97.75 189 LEU B C 1
ATOM 6067 O O . LEU B 1 189 ? -32.25 12.766 -6.09 1 97.75 189 LEU B O 1
ATOM 6071 N N . HIS B 1 190 ? -30.359 12.094 -7.074 1 97.56 190 HIS B N 1
ATOM 6072 C CA . HIS B 1 190 ? -30.812 10.711 -7.125 1 97.56 190 HIS B CA 1
ATOM 6073 C C . HIS B 1 190 ? -31.062 10.156 -5.723 1 97.56 190 HIS B C 1
ATOM 6075 O O . HIS B 1 190 ? -32.062 9.508 -5.473 1 97.56 190 HIS B O 1
ATOM 6081 N N . VAL B 1 191 ? -30.156 10.375 -4.789 1 97.5 191 VAL B N 1
ATOM 6082 C CA . VAL B 1 191 ? -30.281 9.906 -3.416 1 97.5 191 VAL B CA 1
ATOM 6083 C C . VAL B 1 191 ? -31.453 10.602 -2.732 1 97.5 191 VAL B C 1
ATOM 6085 O O . VAL B 1 191 ? -32.188 9.992 -1.938 1 97.5 191 VAL B O 1
ATOM 6088 N N . ALA B 1 192 ? -31.641 11.883 -3.016 1 97.56 192 ALA B N 1
ATOM 6089 C CA . ALA B 1 192 ? -32.75 12.625 -2.441 1 97.56 192 ALA B CA 1
ATOM 6090 C C . ALA B 1 192 ? -34.094 12.023 -2.869 1 97.56 192 ALA B C 1
ATOM 6092 O O . ALA B 1 192 ? -35.062 12.008 -2.092 1 97.56 192 ALA B O 1
ATOM 6093 N N . GLU B 1 193 ? -34.125 11.516 -4.07 1 96.94 193 GLU B N 1
ATOM 6094 C CA . GLU B 1 193 ? -35.375 10.992 -4.637 1 96.94 193 GLU B CA 1
ATOM 6095 C C . GLU B 1 193 ? -35.594 9.531 -4.23 1 96.94 193 GLU B C 1
ATOM 6097 O O . GLU B 1 193 ? -36.719 9.109 -3.99 1 96.94 193 GLU B O 1
ATOM 6102 N N . HIS B 1 194 ? -34.469 8.734 -4.145 1 95.88 194 HIS B N 1
ATOM 6103 C CA . HIS B 1 194 ? -34.656 7.289 -4.035 1 95.88 194 HIS B CA 1
ATOM 6104 C C . HIS B 1 194 ? -34.031 6.754 -2.746 1 95.88 194 HIS B C 1
ATOM 6106 O O . HIS B 1 194 ? -34.219 5.586 -2.402 1 95.88 194 HIS B O 1
ATOM 6112 N N . GLY B 1 195 ? -33.344 7.574 -2.004 1 95.44 195 GLY B N 1
ATOM 6113 C CA . GLY B 1 195 ? -32.625 7.102 -0.83 1 95.44 195 GLY B CA 1
ATOM 6114 C C . GLY B 1 195 ? -31.297 6.434 -1.163 1 95.44 195 GLY B C 1
ATOM 6115 O O . GLY B 1 195 ? -30.891 6.422 -2.322 1 95.44 195 GLY B O 1
ATOM 6116 N N . PHE B 1 196 ? -30.641 5.852 -0.118 1 95.31 196 PHE B N 1
ATOM 6117 C CA . PHE B 1 196 ? -29.328 5.23 -0.299 1 95.31 196 PHE B CA 1
ATOM 6118 C C . PHE B 1 196 ? -29.469 3.773 -0.718 1 95.31 196 PHE B C 1
ATOM 6120 O O . PHE B 1 196 ? -30.094 2.979 -0.011 1 95.31 196 PHE B O 1
ATOM 6127 N N . ASP B 1 197 ? -28.969 3.42 -1.808 1 93.44 197 ASP B N 1
ATOM 6128 C CA . ASP B 1 197 ? -28.844 2.014 -2.182 1 93.44 197 ASP B CA 1
ATOM 6129 C C . ASP B 1 197 ? -27.438 1.487 -1.877 1 93.44 197 ASP B C 1
ATOM 6131 O O . ASP B 1 197 ? -26.719 2.061 -1.055 1 93.44 197 ASP B O 1
ATOM 6135 N N . TRP B 1 198 ? -27.109 0.354 -2.48 1 90.19 198 TRP B N 1
ATOM 6136 C CA . TRP B 1 198 ? -25.828 -0.27 -2.139 1 90.19 198 TRP B CA 1
ATOM 6137 C C . TRP B 1 198 ? -24.781 0.005 -3.213 1 90.19 198 TRP B C 1
ATOM 6139 O O . TRP B 1 198 ? -23.781 -0.705 -3.307 1 90.19 198 TRP B O 1
ATOM 6149 N N . SER B 1 199 ? -25 1.07 -3.965 1 91.88 199 SER B N 1
ATOM 6150 C CA . SER B 1 199 ? -24.078 1.408 -5.047 1 91.88 199 SER B CA 1
ATOM 6151 C C . SER B 1 199 ? -22.891 2.223 -4.531 1 91.88 199 SER B C 1
ATOM 6153 O O . SER B 1 199 ? -22.953 2.791 -3.439 1 91.88 199 SER B O 1
ATOM 6155 N N . THR B 1 200 ? -21.891 2.262 -5.309 1 93.75 200 THR B N 1
ATOM 6156 C CA . THR B 1 200 ? -20.719 3.072 -4.992 1 93.75 200 THR B CA 1
ATOM 6157 C C . THR B 1 200 ? -21.062 4.559 -5.039 1 93.75 200 THR B C 1
ATOM 6159 O O . THR B 1 200 ? -20.531 5.352 -4.266 1 93.75 200 THR B O 1
ATOM 6162 N N . SER B 1 201 ? -22 4.918 -5.891 1 95.75 201 SER B N 1
ATOM 6163 C CA . SER B 1 201 ? -22.469 6.301 -5.969 1 95.75 201 SER B CA 1
ATOM 6164 C C . SER B 1 201 ? -23.125 6.738 -4.668 1 95.75 201 SER B C 1
ATOM 6166 O O . SER B 1 201 ? -22.906 7.855 -4.195 1 95.75 201 SER B O 1
ATOM 6168 N N . ALA B 1 202 ? -23.891 5.848 -4.133 1 96.38 202 ALA B N 1
ATOM 6169 C CA . ALA B 1 202 ? -24.516 6.141 -2.848 1 96.38 202 ALA B CA 1
ATOM 6170 C C . ALA B 1 202 ? -23.484 6.297 -1.747 1 96.38 202 ALA B C 1
ATOM 6172 O O . ALA B 1 202 ? -23.609 7.164 -0.88 1 96.38 202 ALA B O 1
ATOM 6173 N N . CYS B 1 203 ? -22.516 5.434 -1.806 1 97.38 203 CYS B N 1
ATOM 6174 C CA . CYS B 1 203 ? -21.406 5.535 -0.852 1 97.38 203 CYS B CA 1
ATOM 6175 C C . CYS B 1 203 ? -20.719 6.883 -0.964 1 97.38 203 CYS B C 1
ATOM 6177 O O . CYS B 1 203 ? -20.406 7.516 0.049 1 97.38 203 CYS B O 1
ATOM 6179 N N . LEU B 1 204 ? -20.484 7.324 -2.156 1 98.38 204 LEU B N 1
ATOM 6180 C CA . LEU B 1 204 ? -19.812 8.586 -2.416 1 98.38 204 LEU B CA 1
ATOM 6181 C C . LEU B 1 204 ? -20.609 9.758 -1.855 1 98.38 204 LEU B C 1
ATOM 6183 O O . LEU B 1 204 ? -20.047 10.641 -1.198 1 98.38 204 LEU B O 1
ATOM 6187 N N . VAL B 1 205 ? -21.891 9.758 -2.092 1 98.56 205 VAL B N 1
ATOM 6188 C CA . VAL B 1 205 ? -22.75 10.82 -1.591 1 98.56 205 VAL B CA 1
ATOM 6189 C C . VAL B 1 205 ? -22.719 10.836 -0.064 1 98.56 205 VAL B C 1
ATOM 6191 O O . VAL B 1 205 ? -22.609 11.898 0.553 1 98.56 205 VAL B O 1
ATOM 6194 N N . ALA B 1 206 ? -22.812 9.664 0.523 1 98.56 206 ALA B N 1
ATOM 6195 C CA . ALA B 1 206 ? -22.781 9.57 1.979 1 98.56 206 ALA B CA 1
ATOM 6196 C C . ALA B 1 206 ? -21.469 10.125 2.531 1 98.56 206 ALA B C 1
ATOM 6198 O O . ALA B 1 206 ? -21.469 10.82 3.549 1 98.56 206 ALA B O 1
ATOM 6199 N N . LEU B 1 207 ? -20.375 9.852 1.881 1 98.69 207 LEU B N 1
ATOM 6200 C CA . LEU B 1 207 ? -19.062 10.312 2.322 1 98.69 207 LEU B CA 1
ATOM 6201 C C . LEU B 1 207 ? -18.938 11.828 2.158 1 98.69 207 LEU B C 1
ATOM 6203 O O . LEU B 1 207 ? -18.375 12.5 3.02 1 98.69 207 LEU B O 1
ATOM 6207 N N . VAL B 1 208 ? -19.438 12.297 1.006 1 98.69 208 VAL B N 1
ATOM 6208 C CA . VAL B 1 208 ? -19.438 13.734 0.793 1 98.69 208 VAL B CA 1
ATOM 6209 C C . VAL B 1 208 ? -20.188 14.43 1.926 1 98.69 208 VAL B C 1
ATOM 6211 O O . VAL B 1 208 ? -19.688 15.398 2.51 1 98.69 208 VAL B O 1
ATOM 6214 N N . CYS B 1 209 ? -21.312 13.906 2.281 1 98.69 209 CYS B N 1
ATOM 6215 C CA . CYS B 1 209 ? -22.141 14.492 3.328 1 98.69 209 CYS B CA 1
ATOM 6216 C C . CYS B 1 209 ? -21.484 14.352 4.695 1 98.69 209 CYS B C 1
ATOM 6218 O O . CYS B 1 209 ? -21.516 15.281 5.504 1 98.69 209 CYS B O 1
ATOM 6220 N N . ALA B 1 210 ? -20.938 13.219 4.984 1 98.44 210 ALA B N 1
ATOM 6221 C CA . ALA B 1 210 ? -20.25 13.016 6.254 1 98.44 210 ALA B CA 1
ATOM 6222 C C . ALA B 1 210 ? -19.109 14.016 6.434 1 98.44 210 ALA B C 1
ATOM 6224 O O . ALA B 1 210 ? -18.969 14.625 7.5 1 98.44 210 ALA B O 1
ATOM 6225 N N . ASN B 1 211 ? -18.297 14.234 5.414 1 98.31 211 ASN B N 1
ATOM 6226 C CA . ASN B 1 211 ? -17.172 15.164 5.473 1 98.31 211 ASN B CA 1
ATOM 6227 C C . ASN B 1 211 ? -17.656 16.609 5.609 1 98.31 211 ASN B C 1
ATOM 6229 O O . ASN B 1 211 ? -17.078 17.391 6.363 1 98.31 211 ASN B O 1
ATOM 6233 N N . ALA B 1 212 ? -18.688 16.922 4.852 1 97.94 212 ALA B N 1
ATOM 6234 C CA . ALA B 1 212 ? -19.234 18.266 4.922 1 97.94 212 ALA B CA 1
ATOM 6235 C C . ALA B 1 212 ? -19.766 18.578 6.316 1 97.94 212 ALA B C 1
ATOM 6237 O O . ALA B 1 212 ? -19.5 19.656 6.867 1 97.94 212 ALA B O 1
ATOM 6238 N N . ALA B 1 213 ? -20.438 17.656 6.914 1 97.06 213 ALA B N 1
ATOM 6239 C CA . ALA B 1 213 ? -21.109 17.859 8.203 1 97.06 213 ALA B CA 1
ATOM 6240 C C . ALA B 1 213 ? -20.078 18.062 9.312 1 97.06 213 ALA B C 1
ATOM 6242 O O . ALA B 1 213 ? -20.297 18.875 10.227 1 97.06 213 ALA B O 1
ATOM 6243 N N . ILE B 1 214 ? -18.969 17.391 9.242 1 95.62 214 ILE B N 1
ATOM 6244 C CA . ILE B 1 214 ? -18.016 17.422 10.344 1 95.62 214 ILE B CA 1
ATOM 6245 C C . ILE B 1 214 ? -17.078 18.609 10.172 1 95.62 214 ILE B C 1
ATOM 6247 O O . ILE B 1 214 ? -16.406 19.016 11.125 1 95.62 214 ILE B O 1
ATOM 6251 N N . THR B 1 215 ? -16.922 19.156 8.992 1 93.56 215 THR B N 1
ATOM 6252 C CA . THR B 1 215 ? -16.031 20.281 8.727 1 93.56 215 THR B CA 1
ATOM 6253 C C . THR B 1 215 ? -16.625 21.578 9.281 1 93.56 215 THR B C 1
ATOM 6255 O O . THR B 1 215 ? -17.797 21.875 9.055 1 93.56 215 THR B O 1
ATOM 6258 N N . ASP B 1 216 ? -15.82 22.297 10.016 1 86.81 216 ASP B N 1
ATOM 6259 C CA . ASP B 1 216 ? -16.281 23.562 10.562 1 86.81 216 ASP B CA 1
ATOM 6260 C C . ASP B 1 216 ? -16.125 24.703 9.547 1 86.81 216 ASP B C 1
ATOM 6262 O O . ASP B 1 216 ? -15.195 24.688 8.734 1 86.81 216 ASP B O 1
ATOM 6266 N N . SER B 1 217 ? -17.141 25.547 9.586 1 69.25 217 SER B N 1
ATOM 6267 C CA . SER B 1 217 ? -17.031 26.719 8.727 1 69.25 217 SER B CA 1
ATOM 6268 C C . SER B 1 217 ? -15.961 27.672 9.242 1 69.25 217 SER B C 1
ATOM 6270 O O . SER B 1 217 ? -15.758 27.797 10.445 1 69.25 217 SER B O 1
ATOM 6272 N N . GLN B 1 218 ? -14.93 28 8.5 1 61.06 218 GLN B N 1
ATOM 6273 C CA . GLN B 1 218 ? -13.758 28.828 8.789 1 61.06 218 GLN B CA 1
ATOM 6274 C C . GLN B 1 218 ? -14.125 30.031 9.641 1 61.06 218 GLN B C 1
ATOM 6276 O O . GLN B 1 218 ? -13.305 30.531 10.414 1 61.06 218 GLN B O 1
ATOM 6281 N N . THR B 1 219 ? -15.406 30.516 9.43 1 50.09 219 THR B N 1
ATOM 6282 C CA . THR B 1 219 ? -15.758 31.797 10.023 1 50.09 219 THR B CA 1
ATOM 6283 C C . THR B 1 219 ? -15.898 31.688 11.539 1 50.09 219 THR B C 1
ATOM 6285 O O . THR B 1 219 ? -15.977 32.688 12.242 1 50.09 219 THR B O 1
ATOM 6288 N N . GLU B 1 220 ? -16.031 30.5 11.945 1 49.59 220 GLU B N 1
ATOM 6289 C CA . GLU B 1 220 ? -16.391 30.406 13.359 1 49.59 220 GLU B CA 1
ATOM 6290 C C . GLU B 1 220 ? -15.156 30.297 14.242 1 49.59 220 GLU B C 1
ATOM 6292 O O . GLU B 1 220 ? -14.664 29.203 14.492 1 49.59 220 GLU B O 1
ATOM 6297 N N . LEU B 1 221 ? -14.266 31.156 14.094 1 47.44 221 LEU B N 1
ATOM 6298 C CA . LEU B 1 221 ? -13.219 31.219 15.102 1 47.44 221 LEU B CA 1
ATOM 6299 C C . LEU B 1 221 ? -13.805 31.188 16.516 1 47.44 221 LEU B C 1
ATOM 6301 O O . LEU B 1 221 ? -14.062 32.25 17.094 1 47.44 221 LEU B O 1
ATOM 6305 N N . SER B 1 222 ? -14.828 30.469 16.734 1 46.41 222 SER B N 1
ATOM 6306 C CA . SER B 1 222 ? -15.391 30.609 18.078 1 46.41 222 SER B CA 1
ATOM 6307 C C . SER B 1 222 ? -14.375 30.203 19.141 1 46.41 222 SER B C 1
ATOM 6309 O O . SER B 1 222 ? -13.75 29.141 19.031 1 46.41 222 SER B O 1
ATOM 6311 N N . SER B 1 223 ? -13.852 31.125 19.766 1 45.84 223 SER B N 1
ATOM 6312 C CA . SER B 1 223 ? -13.078 31.078 21 1 45.84 223 SER B CA 1
ATOM 6313 C C . SER B 1 223 ? -13.664 30.078 21.984 1 45.84 223 SER B C 1
ATOM 6315 O O . SER B 1 223 ? -13.141 29.906 23.094 1 45.84 223 SER B O 1
ATOM 6317 N N . SER B 1 224 ? -14.828 29.578 21.812 1 49.5 224 SER B N 1
ATOM 6318 C CA . SER B 1 224 ? -15.375 28.859 22.953 1 49.5 224 SER B CA 1
ATOM 6319 C C . SER B 1 224 ? -14.859 27.422 23 1 49.5 224 SER B C 1
ATOM 6321 O O . SER B 1 224 ? -14.812 26.734 21.984 1 49.5 224 SER B O 1
ATOM 6323 N N . HIS B 1 225 ? -14.188 27.016 24.078 1 55.06 225 HIS B N 1
ATOM 6324 C CA . HIS B 1 225 ? -13.531 25.766 24.484 1 55.06 225 HIS B CA 1
ATOM 6325 C C . HIS B 1 225 ? -14.477 24.578 24.359 1 55.06 225 HIS B C 1
ATOM 6327 O O . HIS B 1 225 ? -14.031 23.438 24.281 1 55.06 225 HIS B O 1
ATOM 6333 N N . GLU B 1 226 ? -15.844 24.906 24.5 1 57.03 226 GLU B N 1
ATOM 6334 C CA . GLU B 1 226 ? -16.766 23.781 24.516 1 57.03 226 GLU B CA 1
ATOM 6335 C C . GLU B 1 226 ? -17.547 23.688 23.203 1 57.03 226 GLU B C 1
ATOM 6337 O O . GLU B 1 226 ? -17.875 24.703 22.594 1 57.03 226 GLU B O 1
ATOM 6342 N N . ALA B 1 227 ? -17.656 22.5 22.719 1 62.84 227 ALA B N 1
ATOM 6343 C CA . ALA B 1 227 ? -18.453 22.281 21.516 1 62.84 227 ALA B CA 1
ATOM 6344 C C . ALA B 1 227 ? -19.875 22.828 21.688 1 62.84 227 ALA B C 1
ATOM 6346 O O . ALA B 1 227 ? -20.578 22.453 22.625 1 62.84 227 ALA B O 1
ATOM 6347 N N . THR B 1 228 ? -20.297 23.672 20.953 1 76.25 228 THR B N 1
ATOM 6348 C CA . THR B 1 228 ? -21.656 24.188 20.938 1 76.25 228 THR B CA 1
ATOM 6349 C C . THR B 1 228 ? -22.641 23.094 20.547 1 76.25 228 THR B C 1
ATOM 6351 O O . THR B 1 228 ? -22.266 22.094 19.938 1 76.25 228 THR B O 1
ATOM 6354 N N . PRO B 1 229 ? -23.828 23.094 21.031 1 81.88 229 PRO B N 1
ATOM 6355 C CA . PRO B 1 229 ? -24.844 22.125 20.641 1 81.88 229 PRO B CA 1
ATOM 6356 C C . PRO B 1 229 ? -24.938 21.953 19.125 1 81.88 229 PRO B C 1
ATOM 6358 O O . PRO B 1 229 ? -25.203 20.844 18.641 1 81.88 229 PRO B O 1
ATOM 6361 N N . GLU B 1 230 ? -24.703 23.031 18.484 1 83.44 230 GLU B N 1
ATOM 6362 C CA . GLU B 1 230 ? -24.75 22.969 17.031 1 83.44 230 GLU B CA 1
ATOM 6363 C C . GLU B 1 230 ? -23.625 22.094 16.469 1 83.44 230 GLU B C 1
ATOM 6365 O O . GLU B 1 230 ? -23.859 21.297 15.562 1 83.44 230 GLU B O 1
ATOM 6370 N N . LYS B 1 231 ? -22.531 22.25 17.047 1 84.88 231 LYS B N 1
ATOM 6371 C CA . LYS B 1 231 ? -21.375 21.469 16.594 1 84.88 231 LYS B CA 1
ATOM 6372 C C . LYS B 1 231 ? -21.562 19.984 16.922 1 84.88 231 LYS B C 1
ATOM 6374 O O . LYS B 1 231 ? -21.188 19.109 16.141 1 84.88 231 LYS B O 1
ATOM 6379 N N . LYS B 1 232 ? -22.188 19.703 17.984 1 86.88 232 LYS B N 1
ATOM 6380 C CA . LYS B 1 232 ? -22.484 18.328 18.375 1 86.88 232 LYS B CA 1
ATOM 6381 C C . LYS B 1 232 ? -23.484 17.688 17.406 1 86.88 232 LYS B C 1
ATOM 6383 O O . LYS B 1 232 ? -23.328 16.531 17.031 1 86.88 232 LYS B O 1
ATOM 6388 N N . ALA B 1 233 ? -24.438 18.531 17.062 1 90.75 233 ALA B N 1
ATOM 6389 C CA . ALA B 1 233 ? -25.438 18.047 16.125 1 90.75 233 ALA B CA 1
ATOM 6390 C C . ALA B 1 233 ? -24.828 17.734 14.758 1 90.75 233 ALA B C 1
ATOM 6392 O O . ALA B 1 233 ? -25.203 16.766 14.102 1 90.75 233 ALA B O 1
ATOM 6393 N N . GLU B 1 234 ? -23.922 18.562 14.375 1 91.62 234 GLU B N 1
ATOM 6394 C CA . GLU B 1 234 ? -23.266 18.359 13.094 1 91.62 234 GLU B CA 1
ATOM 6395 C C . GLU B 1 234 ? -22.359 17.125 13.117 1 91.62 234 GLU B C 1
ATOM 6397 O O . GLU B 1 234 ? -22.297 16.375 12.141 1 91.62 234 GLU B O 1
ATOM 6402 N N . THR B 1 235 ? -21.75 16.938 14.18 1 91.75 235 THR B N 1
ATOM 6403 C CA . THR B 1 235 ? -20.922 15.742 14.328 1 91.75 235 THR B CA 1
ATOM 6404 C C . THR B 1 235 ? -21.781 14.484 14.312 1 91.75 235 THR B C 1
ATOM 6406 O O . THR B 1 235 ? -21.391 13.477 13.711 1 91.75 235 THR B O 1
ATOM 6409 N N . GLU B 1 236 ? -22.891 14.57 14.969 1 93.62 236 GLU B N 1
ATOM 6410 C CA . GLU B 1 236 ? -23.797 13.438 14.953 1 93.62 236 GLU B CA 1
ATOM 6411 C C . GLU B 1 236 ? -24.312 13.148 13.547 1 93.62 236 GLU B C 1
ATOM 6413 O O . GLU B 1 236 ? -24.422 11.992 13.141 1 93.62 236 GLU B O 1
ATOM 6418 N N . LEU B 1 237 ? -24.641 14.234 12.867 1 96.38 237 LEU B N 1
ATOM 6419 C CA . LEU B 1 237 ? -25.078 14.094 11.484 1 96.38 237 LEU B CA 1
ATOM 6420 C C . LEU B 1 237 ? -23.984 13.445 10.641 1 96.38 237 LEU B C 1
ATOM 6422 O O . LEU B 1 237 ? -24.281 12.594 9.789 1 96.38 237 LEU B O 1
ATOM 6426 N N . SER B 1 238 ? -22.766 13.891 10.867 1 97.06 238 SER B N 1
ATOM 6427 C CA . SER B 1 238 ? -21.625 13.297 10.172 1 97.06 238 SER B CA 1
ATOM 6428 C C . SER B 1 238 ? -21.531 11.797 10.445 1 97.06 238 SER B C 1
ATOM 6430 O O . SER B 1 238 ? -21.344 11.008 9.523 1 97.06 238 SER B O 1
ATOM 6432 N N . MET B 1 239 ? -21.781 11.391 11.656 1 95.62 239 MET B N 1
ATOM 6433 C CA . MET B 1 239 ? -21.703 9.992 12.039 1 95.62 239 MET B CA 1
ATOM 6434 C C . MET B 1 239 ? -22.828 9.18 11.398 1 95.62 239 MET B C 1
ATOM 6436 O O . MET B 1 239 ? -22.625 8.008 11.055 1 95.62 239 MET B O 1
ATOM 6440 N N . GLN B 1 240 ? -23.906 9.781 11.258 1 96.75 240 GLN B N 1
ATOM 6441 C CA . GLN B 1 240 ? -25.031 9.117 10.594 1 96.75 240 GLN B CA 1
ATOM 6442 C C . GLN B 1 240 ? -24.703 8.805 9.141 1 96.75 240 GLN B C 1
ATOM 6444 O O . GLN B 1 240 ? -24.891 7.676 8.68 1 96.75 240 GLN B O 1
ATOM 6449 N N . PHE B 1 241 ? -24.172 9.766 8.461 1 97.94 241 PHE B N 1
ATOM 6450 C CA . PHE B 1 241 ? -23.812 9.555 7.062 1 97.94 241 PHE B CA 1
ATOM 6451 C C . PHE B 1 241 ? -22.641 8.578 6.953 1 97.94 241 PHE B C 1
ATOM 6453 O O . PHE B 1 241 ? -22.594 7.758 6.031 1 97.94 241 PHE B O 1
ATOM 6460 N N . TRP B 1 242 ? -21.75 8.648 7.879 1 96.75 242 TRP B N 1
ATOM 6461 C CA . TRP B 1 242 ? -20.625 7.711 7.891 1 96.75 242 TRP B CA 1
ATOM 6462 C C . TRP B 1 242 ? -21.125 6.281 8.07 1 96.75 242 TRP B C 1
ATOM 6464 O O . TRP B 1 242 ? -20.625 5.359 7.418 1 96.75 242 TRP B O 1
ATOM 6474 N N . SER B 1 243 ? -22.094 6.113 8.93 1 94.94 243 SER B N 1
ATOM 6475 C CA . SER B 1 243 ? -22.641 4.781 9.18 1 94.94 243 SER B CA 1
ATOM 6476 C C . SER B 1 243 ? -23.219 4.176 7.906 1 94.94 243 SER B C 1
ATOM 6478 O O . SER B 1 243 ? -23.172 2.957 7.715 1 94.94 243 SER B O 1
ATOM 6480 N N . VAL B 1 244 ? -23.734 5.012 7.051 1 95.94 244 VAL B N 1
ATOM 6481 C CA . VAL B 1 244 ? -24.234 4.562 5.758 1 95.94 244 VAL B CA 1
ATOM 6482 C C . VAL B 1 244 ? -23.062 4.211 4.844 1 95.94 244 VAL B C 1
ATOM 6484 O O . VAL B 1 244 ? -23.062 3.156 4.199 1 95.94 244 VAL B O 1
ATOM 6487 N N . ALA B 1 245 ? -22.047 5.031 4.816 1 97.12 245 ALA B N 1
ATOM 6488 C CA . ALA B 1 245 ? -20.922 4.895 3.908 1 97.12 245 ALA B CA 1
ATOM 6489 C C . ALA B 1 245 ? -20.078 3.678 4.266 1 97.12 245 ALA B C 1
ATOM 6491 O O . ALA B 1 245 ? -19.688 2.9 3.389 1 97.12 245 ALA B O 1
ATOM 6492 N N . VAL B 1 246 ? -19.828 3.465 5.574 1 95.69 246 VAL B N 1
ATOM 6493 C CA . VAL B 1 246 ? -18.875 2.453 6.031 1 95.69 246 VAL B CA 1
ATOM 6494 C C . VAL B 1 246 ? -19.391 1.063 5.656 1 95.69 246 VAL B C 1
ATOM 6496 O O . VAL B 1 246 ? -18.594 0.166 5.359 1 95.69 246 VAL B O 1
ATOM 6499 N N . LYS B 1 247 ? -20.656 0.891 5.574 1 93.25 247 LYS B N 1
ATOM 6500 C CA . LYS B 1 247 ? -21.25 -0.389 5.211 1 93.25 247 LYS B CA 1
ATOM 6501 C C . LYS B 1 247 ? -21.109 -0.658 3.717 1 93.25 247 LYS B C 1
ATOM 6503 O O . LYS B 1 247 ? -21.297 -1.791 3.264 1 93.25 247 LYS B O 1
ATOM 6508 N N . ARG B 1 248 ? -20.828 0.333 2.971 1 94.56 248 ARG B N 1
ATOM 6509 C CA . ARG B 1 248 ? -20.734 0.216 1.52 1 94.56 248 ARG B CA 1
ATOM 6510 C C . ARG B 1 248 ? -19.281 0.244 1.061 1 94.56 248 ARG B C 1
ATOM 6512 O O . ARG B 1 248 ? -18.984 -0.055 -0.098 1 94.56 248 ARG B O 1
ATOM 6519 N N . LEU B 1 249 ? -18.328 0.574 1.986 1 95.44 249 LEU B N 1
ATOM 6520 C CA . LEU B 1 249 ? -16.922 0.719 1.636 1 95.44 249 LEU B CA 1
ATOM 6521 C C . LEU B 1 249 ? -16.328 -0.624 1.234 1 95.44 249 LEU B C 1
ATOM 6523 O O . LEU B 1 249 ? -15.391 -0.676 0.429 1 95.44 249 LEU B O 1
ATOM 6527 N N . GLY B 1 250 ? -16.859 -1.69 1.818 1 93.38 250 GLY B N 1
ATOM 6528 C CA . GLY B 1 250 ? -16.391 -3.004 1.404 1 93.38 250 GLY B CA 1
ATOM 6529 C C . GLY B 1 250 ? -16.609 -3.275 -0.073 1 93.38 250 GLY B C 1
ATOM 6530 O O . GLY B 1 250 ? -15.734 -3.836 -0.738 1 93.38 250 GLY B O 1
ATOM 6531 N N . TYR B 1 251 ? -17.75 -2.811 -0.593 1 91.31 251 TYR B N 1
ATOM 6532 C CA . TYR B 1 251 ? -18.031 -2.951 -2.016 1 91.31 251 TYR B CA 1
ATOM 6533 C C . TYR B 1 251 ? -17.156 -2.025 -2.846 1 91.31 251 TYR B C 1
ATOM 6535 O O . TYR B 1 251 ? -16.594 -2.438 -3.869 1 91.31 251 TYR B O 1
ATOM 6543 N N . ALA B 1 252 ? -17.047 -0.848 -2.354 1 92.31 252 ALA B N 1
ATOM 6544 C CA . ALA B 1 252 ? -16.281 0.156 -3.086 1 92.31 252 ALA B CA 1
ATOM 6545 C C . ALA B 1 252 ? -14.812 -0.263 -3.219 1 92.31 252 ALA B C 1
ATOM 6547 O O . ALA B 1 252 ? -14.195 -0.048 -4.262 1 92.31 252 ALA B O 1
ATOM 6548 N N . SER B 1 253 ? -14.297 -0.896 -2.242 1 93.31 253 SER B N 1
ATOM 6549 C CA . SER B 1 253 ? -12.883 -1.254 -2.215 1 93.31 253 SER B CA 1
ATOM 6550 C C . SER B 1 253 ? -12.555 -2.312 -3.264 1 93.31 253 SER B C 1
ATOM 6552 O O . SER B 1 253 ? -11.398 -2.471 -3.656 1 93.31 253 SER B O 1
ATOM 6554 N N . ALA B 1 254 ? -13.516 -3 -3.688 1 89.94 254 ALA B N 1
ATOM 6555 C CA . ALA B 1 254 ? -13.281 -4.074 -4.652 1 89.94 254 ALA B CA 1
ATOM 6556 C C . ALA B 1 254 ? -13.453 -3.57 -6.082 1 89.94 254 ALA B C 1
ATOM 6558 O O . ALA B 1 254 ? -12.961 -4.191 -7.027 1 89.94 254 ALA B O 1
ATOM 6559 N N . GLN B 1 255 ? -14.102 -2.424 -6.289 1 89.62 255 GLN B N 1
ATOM 6560 C CA . GLN B 1 255 ? -14.43 -1.943 -7.629 1 89.62 255 GLN B CA 1
ATOM 6561 C C . GLN B 1 255 ? -13.234 -1.225 -8.258 1 89.62 255 GLN B C 1
ATOM 6563 O O . GLN B 1 255 ? -12.422 -0.629 -7.551 1 89.62 255 GLN B O 1
ATOM 6568 N N . ASN B 1 256 ? -13.172 -1.352 -9.539 1 89.62 256 ASN B N 1
ATOM 6569 C CA . ASN B 1 256 ? -12.156 -0.641 -10.305 1 89.62 256 ASN B CA 1
ATOM 6570 C C . ASN B 1 256 ? -12.758 0.512 -11.102 1 89.62 256 ASN B C 1
ATOM 6572 O O . ASN B 1 256 ? -12.727 0.503 -12.336 1 89.62 256 ASN B O 1
ATOM 6576 N N . THR B 1 257 ? -13.273 1.457 -10.391 1 90.25 257 THR B N 1
ATOM 6577 C CA . THR B 1 257 ? -13.891 2.643 -10.969 1 90.25 257 THR B CA 1
ATOM 6578 C C . THR B 1 257 ? -13.344 3.912 -10.328 1 90.25 257 THR B C 1
ATOM 6580 O O . THR B 1 257 ? -12.773 3.863 -9.234 1 90.25 257 THR B O 1
ATOM 6583 N N . VAL B 1 258 ? -13.562 5.012 -10.961 1 92.56 258 VAL B N 1
ATOM 6584 C CA . VAL B 1 258 ? -13.125 6.301 -10.438 1 92.56 258 VAL B CA 1
ATOM 6585 C C . VAL B 1 258 ? -13.867 6.605 -9.141 1 92.56 258 VAL B C 1
ATOM 6587 O O . VAL B 1 258 ? -13.273 7.098 -8.18 1 92.56 258 VAL B O 1
ATOM 6590 N N . GLN B 1 259 ? -15.125 6.262 -9.07 1 94.69 259 GLN B N 1
ATOM 6591 C CA . GLN B 1 259 ? -15.945 6.508 -7.887 1 94.69 259 GLN B CA 1
ATOM 6592 C C . GLN B 1 259 ? -15.414 5.746 -6.68 1 94.69 259 GLN B C 1
ATOM 6594 O O . GLN B 1 259 ? -15.453 6.25 -5.555 1 94.69 259 GLN B O 1
ATOM 6599 N N . ALA B 1 260 ? -14.977 4.555 -6.953 1 95 260 ALA B N 1
ATOM 6600 C CA . ALA B 1 260 ? -14.414 3.775 -5.852 1 95 260 ALA B CA 1
ATOM 6601 C C . ALA B 1 260 ? -13.195 4.473 -5.258 1 95 260 ALA B C 1
ATOM 6603 O O . ALA B 1 260 ? -13.055 4.566 -4.035 1 95 260 ALA B O 1
ATOM 6604 N N . VAL B 1 261 ? -12.305 4.961 -6.121 1 96.62 261 VAL B N 1
ATOM 6605 C CA . VAL B 1 261 ? -11.117 5.676 -5.668 1 96.62 261 VAL B CA 1
ATOM 6606 C C . VAL B 1 261 ? -11.531 6.918 -4.883 1 96.62 261 VAL B C 1
ATOM 6608 O O . VAL B 1 261 ? -10.961 7.215 -3.83 1 96.62 261 VAL B O 1
ATOM 6611 N N . GLN B 1 262 ? -12.523 7.598 -5.395 1 97.94 262 GLN B N 1
ATOM 6612 C CA . GLN B 1 262 ? -13.031 8.797 -4.73 1 97.94 262 GLN B CA 1
ATOM 6613 C C . GLN B 1 262 ? -13.57 8.469 -3.342 1 97.94 262 GLN B C 1
ATOM 6615 O O . GLN B 1 262 ? -13.297 9.188 -2.379 1 97.94 262 GLN B O 1
ATOM 6620 N N . CYS B 1 263 ? -14.312 7.402 -3.234 1 98.25 263 CYS B N 1
ATOM 6621 C CA . CYS B 1 263 ? -14.875 6.988 -1.954 1 98.25 263 CYS B CA 1
ATOM 6622 C C . CYS B 1 263 ? -13.773 6.719 -0.936 1 98.25 263 CYS B C 1
ATOM 6624 O O . CYS B 1 263 ? -13.844 7.195 0.198 1 98.25 263 CYS B O 1
ATOM 6626 N N . LEU B 1 264 ? -12.828 5.973 -1.362 1 98.25 264 LEU B N 1
ATOM 6627 C CA . LEU B 1 264 ? -11.75 5.602 -0.453 1 98.25 264 LEU B CA 1
ATOM 6628 C C . LEU B 1 264 ? -10.945 6.828 -0.038 1 98.25 264 LEU B C 1
ATOM 6630 O O . LEU B 1 264 ? -10.547 6.953 1.123 1 98.25 264 LEU B O 1
ATOM 6634 N N . CYS B 1 265 ? -10.711 7.727 -0.941 1 98.31 265 CYS B N 1
ATOM 6635 C CA . CYS B 1 265 ? -10.016 8.969 -0.634 1 98.31 265 CYS B CA 1
ATOM 6636 C C . CYS B 1 265 ? -10.797 9.797 0.375 1 98.31 265 CYS B C 1
ATOM 6638 O O . CYS B 1 265 ? -10.234 10.289 1.357 1 98.31 265 CYS B O 1
ATOM 6640 N N . LEU B 1 266 ? -12.07 9.914 0.128 1 98.69 266 LEU B N 1
ATOM 6641 C CA . LEU B 1 266 ? -12.922 10.703 1.018 1 98.69 266 LEU B CA 1
ATOM 6642 C C . LEU B 1 266 ? -13.016 10.055 2.393 1 98.69 266 LEU B C 1
ATOM 6644 O O . LEU B 1 266 ? -13.133 10.75 3.406 1 98.69 266 LEU B O 1
ATOM 6648 N N . ALA B 1 267 ? -12.992 8.727 2.432 1 98.5 267 ALA B N 1
ATOM 6649 C CA . ALA B 1 267 ? -12.961 8.055 3.725 1 98.5 267 ALA B CA 1
ATOM 6650 C C . ALA B 1 267 ? -11.719 8.445 4.516 1 98.5 267 ALA B C 1
ATOM 6652 O O . ALA B 1 267 ? -11.789 8.695 5.719 1 98.5 267 ALA B O 1
ATOM 6653 N N . GLY B 1 268 ? -10.57 8.484 3.865 1 98.25 268 GLY B N 1
ATOM 6654 C CA . GLY B 1 268 ? -9.359 8.953 4.52 1 98.25 268 GLY B CA 1
ATOM 6655 C C . GLY B 1 268 ? -9.477 10.367 5.062 1 98.25 268 GLY B C 1
ATOM 6656 O O . GLY B 1 268 ? -9.07 10.641 6.191 1 98.25 268 GLY B O 1
ATOM 6657 N N . ILE B 1 269 ? -10.086 11.219 4.242 1 98.44 269 ILE B N 1
ATOM 6658 C CA . ILE B 1 269 ? -10.266 12.609 4.641 1 98.44 269 ILE B CA 1
ATOM 6659 C C . ILE B 1 269 ? -11.18 12.68 5.867 1 98.44 269 ILE B C 1
ATOM 6661 O O . ILE B 1 269 ? -10.922 13.461 6.789 1 98.44 269 ILE B O 1
ATOM 6665 N N . TRP B 1 270 ? -12.203 11.891 5.867 1 98 270 TRP B N 1
ATOM 6666 C CA . TRP B 1 270 ? -13.117 11.867 7.008 1 98 270 TRP B CA 1
ATOM 6667 C C . TRP B 1 270 ? -12.391 11.438 8.273 1 98 270 TRP B C 1
ATOM 6669 O O . TRP B 1 270 ? -12.57 12.039 9.336 1 98 270 TRP B O 1
ATOM 6679 N N . TYR B 1 271 ? -11.555 10.422 8.211 1 96.56 271 TYR B N 1
ATOM 6680 C CA . TYR B 1 271 ? -10.812 9.953 9.375 1 96.56 271 TYR B CA 1
ATOM 6681 C C . TYR B 1 271 ? -9.852 11.023 9.875 1 96.56 271 TYR B C 1
ATOM 6683 O O . TYR B 1 271 ? -9.602 11.125 11.086 1 96.56 271 TYR B O 1
ATOM 6691 N N . MET B 1 272 ? -9.32 11.797 8.977 1 97.12 272 MET B N 1
ATOM 6692 C CA . MET B 1 272 ? -8.469 12.906 9.414 1 97.12 272 MET B CA 1
ATOM 6693 C C . MET B 1 272 ? -9.273 13.914 10.234 1 97.12 272 MET B C 1
ATOM 6695 O O . MET B 1 272 ? -8.773 14.461 11.219 1 97.12 272 MET B O 1
ATOM 6699 N N . HIS B 1 273 ? -10.539 14.125 9.828 1 96.19 273 HIS B N 1
ATOM 6700 C CA . HIS B 1 273 ? -11.398 15.016 10.594 1 96.19 273 HIS B CA 1
ATOM 6701 C C . HIS B 1 273 ? -11.688 14.453 11.984 1 96.19 273 HIS B C 1
ATOM 6703 O O . HIS B 1 273 ? -11.883 15.211 12.938 1 96.19 273 HIS B O 1
ATOM 6709 N N . ARG B 1 274 ? -11.664 13.188 12.062 1 93.56 274 ARG B N 1
ATOM 6710 C CA . ARG B 1 274 ? -11.938 12.508 13.328 1 93.56 274 ARG B CA 1
ATOM 6711 C C . ARG B 1 274 ? -10.664 12.359 14.156 1 93.56 274 ARG B C 1
ATOM 6713 O O . ARG B 1 274 ? -10.68 11.75 15.227 1 93.56 274 ARG B O 1
ATOM 6720 N N . LEU B 1 275 ? -9.578 12.867 13.648 1 95.12 275 LEU B N 1
ATOM 6721 C CA . LEU B 1 275 ? -8.281 12.82 14.297 1 95.12 275 LEU B CA 1
ATOM 6722 C C . LEU B 1 275 ? -7.801 11.375 14.453 1 95.12 275 LEU B C 1
ATOM 6724 O O . LEU B 1 275 ? -7.316 10.984 15.516 1 95.12 275 LEU B O 1
ATOM 6728 N N . GLU B 1 276 ? -8.031 10.555 13.469 1 94.44 276 GLU B N 1
ATOM 6729 C CA . GLU B 1 276 ? -7.574 9.172 13.406 1 94.44 276 GLU B CA 1
ATOM 6730 C C . GLU B 1 276 ? -6.625 8.953 12.234 1 94.44 276 GLU B C 1
ATOM 6732 O O . GLU B 1 276 ? -7.008 8.359 11.219 1 94.44 276 GLU B O 1
ATOM 6737 N N . PRO B 1 277 ? -5.379 9.312 12.453 1 96.44 277 PRO B N 1
ATOM 6738 C CA . PRO B 1 277 ? -4.434 9.352 11.336 1 96.44 277 PRO B CA 1
ATOM 6739 C C . PRO B 1 277 ? -4.098 7.957 10.805 1 96.44 277 PRO B C 1
ATOM 6741 O O . PRO B 1 277 ? -3.854 7.793 9.609 1 96.44 277 PRO B O 1
ATOM 6744 N N . LEU B 1 278 ? -4.027 6.914 11.641 1 95.31 278 LEU B N 1
ATOM 6745 C CA . LEU B 1 278 ? -3.697 5.574 11.172 1 95.31 278 LEU B CA 1
ATOM 6746 C C . LEU B 1 278 ? -4.793 5.031 10.258 1 95.31 278 LEU B C 1
ATOM 6748 O O . LEU B 1 278 ? -4.504 4.445 9.211 1 95.31 278 LEU B O 1
ATOM 6752 N N . GLU B 1 279 ? -6.055 5.254 10.672 1 95.06 279 GLU B N 1
ATOM 6753 C CA . GLU B 1 279 ? -7.188 4.867 9.844 1 95.06 279 GLU B CA 1
ATOM 6754 C C . GLU B 1 279 ? -7.188 5.629 8.516 1 95.06 279 GLU B C 1
ATOM 6756 O O . GLU B 1 279 ? -7.469 5.059 7.465 1 95.06 279 GLU B O 1
ATOM 6761 N N . ALA B 1 280 ? -6.863 6.902 8.672 1 97.38 280 ALA B N 1
ATOM 6762 C CA . ALA B 1 280 ? -6.793 7.727 7.465 1 97.38 280 ALA B CA 1
ATOM 6763 C C . ALA B 1 280 ? -5.742 7.188 6.5 1 97.38 280 ALA B C 1
ATOM 6765 O O . ALA B 1 280 ? -6.004 7.047 5.301 1 97.38 280 ALA B O 1
ATOM 6766 N N . TRP B 1 281 ? -4.586 6.855 7.004 1 97.25 281 TRP B N 1
ATOM 6767 C CA . TRP B 1 281 ? -3.5 6.375 6.152 1 97.25 281 TRP B CA 1
ATOM 6768 C C . TRP B 1 281 ? -3.908 5.102 5.418 1 97.25 281 TRP B C 1
ATOM 6770 O O . TRP B 1 281 ? -3.656 4.961 4.219 1 97.25 281 TRP B O 1
ATOM 6780 N N . LYS B 1 282 ? -4.457 4.141 6.113 1 96.69 282 LYS B N 1
ATOM 6781 C CA . LYS B 1 282 ? -4.883 2.887 5.492 1 96.69 282 LYS B CA 1
ATOM 6782 C C . LYS B 1 282 ? -5.824 3.145 4.32 1 96.69 282 LYS B C 1
ATOM 6784 O O . LYS B 1 282 ? -5.711 2.502 3.273 1 96.69 282 LYS B O 1
ATOM 6789 N N . HIS B 1 283 ? -6.699 4.125 4.469 1 98 283 HIS B N 1
ATOM 6790 C CA . HIS B 1 283 ? -7.672 4.402 3.42 1 98 283 HIS B CA 1
ATOM 6791 C C . HIS B 1 283 ? -7.031 5.156 2.26 1 98 283 HIS B C 1
ATOM 6793 O O . HIS B 1 283 ? -7.383 4.938 1.1 1 98 283 HIS B O 1
ATOM 6799 N N . PHE B 1 284 ? -6.109 6.074 2.57 1 97.69 284 PHE B N 1
ATOM 6800 C CA . PHE B 1 284 ? -5.375 6.711 1.483 1 97.69 284 PHE B CA 1
ATOM 6801 C C . PHE B 1 284 ? -4.539 5.688 0.721 1 97.69 284 PHE B C 1
ATOM 6803 O O . PHE B 1 284 ? -4.465 5.734 -0.509 1 97.69 284 PHE B O 1
ATOM 6810 N N . ASN B 1 285 ? -3.895 4.801 1.471 1 96.5 285 ASN B N 1
ATOM 6811 C CA . ASN B 1 285 ? -3.123 3.736 0.841 1 96.5 285 ASN B CA 1
ATOM 6812 C C . ASN B 1 285 ? -3.996 2.865 -0.057 1 96.5 285 ASN B C 1
ATOM 6814 O O . ASN B 1 285 ? -3.607 2.537 -1.18 1 96.5 285 ASN B O 1
ATOM 6818 N N . LEU B 1 286 ? -5.137 2.494 0.504 1 97.62 286 LEU B N 1
ATOM 6819 C CA . LEU B 1 286 ? -6.078 1.696 -0.273 1 97.62 286 LEU B CA 1
ATOM 6820 C C . LEU B 1 286 ? -6.551 2.459 -1.506 1 97.62 286 LEU B C 1
ATOM 6822 O O . LEU B 1 286 ? -6.734 1.871 -2.572 1 97.62 286 LEU B O 1
ATOM 6826 N N . ALA B 1 287 ? -6.812 3.75 -1.347 1 97.69 287 ALA B N 1
ATOM 6827 C CA . ALA B 1 287 ? -7.191 4.578 -2.49 1 97.69 287 ALA B CA 1
ATOM 6828 C C . ALA B 1 287 ? -6.102 4.566 -3.559 1 97.69 287 ALA B C 1
ATOM 6830 O O . ALA B 1 287 ? -6.398 4.5 -4.754 1 97.69 287 ALA B O 1
ATOM 6831 N N . GLY B 1 288 ? -4.867 4.691 -3.125 1 95.88 288 GLY B N 1
ATOM 6832 C CA . GLY B 1 288 ? -3.758 4.605 -4.059 1 95.88 288 GLY B CA 1
ATOM 6833 C C . GLY B 1 288 ? -3.691 3.277 -4.789 1 95.88 288 GLY B C 1
ATOM 6834 O O . GLY B 1 288 ? -3.443 3.236 -5.996 1 95.88 288 GLY B O 1
ATOM 6835 N N . ALA B 1 289 ? -3.893 2.188 -4.031 1 95.56 289 ALA B N 1
ATOM 6836 C CA . ALA B 1 289 ? -3.93 0.867 -4.652 1 95.56 289 ALA B CA 1
ATOM 6837 C C . ALA B 1 289 ? -5.051 0.775 -5.68 1 95.56 289 ALA B C 1
ATOM 6839 O O . ALA B 1 289 ? -4.863 0.23 -6.77 1 95.56 289 ALA B O 1
ATOM 6840 N N . ALA B 1 290 ? -6.223 1.304 -5.277 1 95.25 290 ALA B N 1
ATOM 6841 C CA . ALA B 1 290 ? -7.363 1.306 -6.188 1 95.25 290 ALA B CA 1
ATOM 6842 C C . ALA B 1 290 ? -7.07 2.135 -7.434 1 95.25 290 ALA B C 1
ATOM 6844 O O . ALA B 1 290 ? -7.473 1.768 -8.539 1 95.25 290 ALA B O 1
ATOM 6845 N N . TRP B 1 291 ? -6.41 3.268 -7.27 1 93.69 291 TRP B N 1
ATOM 6846 C CA . TRP B 1 291 ? -6.008 4.109 -8.391 1 93.69 291 TRP B CA 1
ATOM 6847 C C . TRP B 1 291 ? -5.113 3.336 -9.359 1 93.69 291 TRP B C 1
ATOM 6849 O O . TRP B 1 291 ? -5.297 3.404 -10.57 1 93.69 291 TRP B O 1
ATOM 6859 N N . HIS B 1 292 ? -4.223 2.566 -8.852 1 90.88 292 HIS B N 1
ATOM 6860 C CA . HIS B 1 292 ? -3.285 1.79 -9.656 1 90.88 292 HIS B CA 1
ATOM 6861 C C . HIS B 1 292 ? -4.008 0.706 -10.453 1 90.88 292 HIS B C 1
ATOM 6863 O O . HIS B 1 292 ? -3.76 0.537 -11.648 1 90.88 292 HIS B O 1
ATOM 6869 N N . THR B 1 293 ? -4.848 -0.048 -9.75 1 91.62 293 THR B N 1
ATOM 6870 C CA . THR B 1 293 ? -5.535 -1.147 -10.422 1 91.62 293 THR B CA 1
ATOM 6871 C C . THR B 1 293 ? -6.453 -0.622 -11.523 1 91.62 293 THR B C 1
ATOM 6873 O O . THR B 1 293 ? -6.613 -1.265 -12.562 1 91.62 293 THR B O 1
ATOM 6876 N N . LEU B 1 294 ? -7.062 0.521 -11.242 1 89.44 294 LEU B N 1
ATOM 6877 C CA . LEU B 1 294 ? -7.887 1.146 -12.273 1 89.44 294 LEU B CA 1
ATOM 6878 C C . LEU B 1 294 ? -7.059 1.458 -13.516 1 89.44 294 LEU B C 1
ATOM 6880 O O . LEU B 1 294 ? -7.535 1.29 -14.641 1 89.44 294 LEU B O 1
ATOM 6884 N N . GLY B 1 295 ? -5.859 1.872 -13.367 1 84.88 295 GLY B N 1
ATOM 6885 C CA . GLY B 1 295 ? -4.973 2.209 -14.469 1 84.88 295 GLY B CA 1
ATOM 6886 C C . GLY B 1 295 ? -4.535 0.999 -15.266 1 84.88 295 GLY B C 1
ATOM 6887 O O . GLY B 1 295 ? -4.09 1.133 -16.406 1 84.88 295 GLY B O 1
ATOM 6888 N N . LEU B 1 296 ? -4.641 -0.163 -14.648 1 86.19 296 LEU B N 1
ATOM 6889 C CA . LEU B 1 296 ? -4.191 -1.385 -15.305 1 86.19 296 LEU B CA 1
ATOM 6890 C C . LEU B 1 296 ? -5.277 -1.929 -16.234 1 86.19 296 LEU B C 1
ATOM 6892 O O . LEU B 1 296 ? -5 -2.766 -17.094 1 86.19 296 LEU B O 1
ATOM 6896 N N . ILE B 1 297 ? -6.445 -1.532 -15.984 1 81.94 297 ILE B N 1
ATOM 6897 C CA . ILE B 1 297 ? -7.543 -2.039 -16.797 1 81.94 297 ILE B CA 1
ATOM 6898 C C . ILE B 1 297 ? -7.715 -1.156 -18.031 1 81.94 297 ILE B C 1
ATOM 6900 O O . ILE B 1 297 ? -7.871 0.062 -17.922 1 81.94 297 ILE B O 1
ATOM 6904 N N . PRO B 1 298 ? -7.5 -1.805 -19.203 1 71.44 298 PRO B N 1
ATOM 6905 C CA . PRO B 1 298 ? -7.625 -1.034 -20.438 1 71.44 298 PRO B CA 1
ATOM 6906 C C . PRO B 1 298 ? -8.992 -0.37 -20.578 1 71.44 298 PRO B C 1
ATOM 6908 O O . PRO B 1 298 ? -10.008 -0.957 -20.203 1 71.44 298 PRO B O 1
ATOM 6911 N N . GLY B 1 299 ? -9.102 0.86 -21.141 1 61.12 299 GLY B N 1
ATOM 6912 C CA . GLY B 1 299 ? -10.336 1.585 -21.422 1 61.12 299 GLY B CA 1
ATOM 6913 C C . GLY B 1 299 ? -10.688 2.59 -20.328 1 61.12 299 GLY B C 1
ATOM 6914 O O . GLY B 1 299 ? -11.289 3.629 -20.609 1 61.12 299 GLY B O 1
ATOM 6915 N N . GLU B 1 300 ? -10.453 2.166 -19.188 1 55.16 300 GLU B N 1
ATOM 6916 C CA . GLU B 1 300 ? -10.852 3.08 -18.109 1 55.16 300 GLU B CA 1
ATOM 6917 C C . GLU B 1 300 ? -9.984 4.336 -18.109 1 55.16 300 GLU B C 1
ATOM 6919 O O . GLU B 1 300 ? -10.492 5.449 -17.969 1 55.16 300 GLU B O 1
ATOM 6924 N N . LEU B 1 301 ? -8.609 4.145 -18.156 1 57.62 301 LEU B N 1
ATOM 6925 C CA . LEU B 1 301 ? -7.734 5.312 -18.141 1 57.62 301 LEU B CA 1
ATOM 6926 C C . LEU B 1 301 ? -7.055 5.492 -19.5 1 57.62 301 LEU B C 1
ATOM 6928 O O . LEU B 1 301 ? -6.41 6.512 -19.75 1 57.62 301 LEU B O 1
ATOM 6932 N N . SER B 1 302 ? -7.066 4.465 -20.344 1 50.47 302 SER B N 1
ATOM 6933 C CA . SER B 1 302 ? -6.293 4.488 -21.578 1 50.47 302 SER B CA 1
ATOM 6934 C C . SER B 1 302 ? -6.789 5.582 -22.531 1 50.47 302 SER B C 1
ATOM 6936 O O . SER B 1 302 ? -6.121 5.914 -23.5 1 50.47 302 SER B O 1
ATOM 6938 N N . SER B 1 303 ? -8.109 5.879 -22.516 1 50.72 303 SER B N 1
ATOM 6939 C CA . SER B 1 303 ? -8.305 6.832 -23.609 1 50.72 303 SER B CA 1
ATOM 6940 C C . SER B 1 303 ? -7.57 8.141 -23.344 1 50.72 303 SER B C 1
ATOM 6942 O O . SER B 1 303 ? -7.898 8.859 -22.391 1 50.72 303 SER B O 1
ATOM 6944 N N . HIS B 1 304 ? -6.305 7.926 -23.5 1 50.78 304 HIS B N 1
ATOM 6945 C CA . HIS B 1 304 ? -5.277 8.961 -23.516 1 50.78 304 HIS B CA 1
ATOM 6946 C C . HIS B 1 304 ? -5.848 10.297 -23.969 1 50.78 304 HIS B C 1
ATOM 6948 O O . HIS B 1 304 ? -5.117 11.148 -24.484 1 50.78 304 HIS B O 1
ATOM 6954 N N . ASP B 1 305 ? -7.102 10.352 -23.953 1 56.53 305 ASP B N 1
ATOM 6955 C CA . ASP B 1 305 ? -7.422 11.75 -24.234 1 56.53 305 ASP B CA 1
ATOM 6956 C C . ASP B 1 305 ? -7.082 12.648 -23.047 1 56.53 305 ASP B C 1
ATOM 6958 O O . ASP B 1 305 ? -7.883 12.789 -22.125 1 56.53 305 ASP B O 1
ATOM 6962 N N . GLU B 1 306 ? -5.82 12.938 -23.016 1 58.62 306 GLU B N 1
ATOM 6963 C CA . GLU B 1 306 ? -5.277 13.812 -21.984 1 58.62 306 GLU B CA 1
ATOM 6964 C C . GLU B 1 306 ? -6.172 15.031 -21.766 1 58.62 306 GLU B C 1
ATOM 6966 O O . GLU B 1 306 ? -6.074 15.703 -20.734 1 58.62 306 GLU B O 1
ATOM 6971 N N . SER B 1 307 ? -7.051 15.102 -22.688 1 58.28 307 SER B N 1
ATOM 6972 C CA . SER B 1 307 ? -7.895 16.297 -22.578 1 58.28 307 SER B CA 1
ATOM 6973 C C . SER B 1 307 ? -9.242 15.961 -21.953 1 58.28 307 SER B C 1
ATOM 6975 O O . SER B 1 307 ? -10.055 16.859 -21.688 1 58.28 307 SER B O 1
ATOM 6977 N N . SER B 1 308 ? -9.32 14.75 -21.484 1 71.56 308 SER B N 1
ATOM 6978 C CA . SER B 1 308 ? -10.641 14.383 -20.984 1 71.56 308 SER B CA 1
ATOM 6979 C C . SER B 1 308 ? -10.789 14.75 -19.516 1 71.56 308 SER B C 1
ATOM 6981 O O . SER B 1 308 ? -9.797 14.828 -18.781 1 71.56 308 SER B O 1
ATOM 6983 N N . LYS B 1 309 ? -11.992 15.156 -19.188 1 76.12 309 LYS B N 1
ATOM 6984 C CA . LYS B 1 309 ? -12.367 15.469 -17.797 1 76.12 309 LYS B CA 1
ATOM 6985 C C . LYS B 1 309 ? -11.992 14.32 -16.859 1 76.12 309 LYS B C 1
ATOM 6987 O O . LYS B 1 309 ? -11.547 14.555 -15.742 1 76.12 309 LYS B O 1
ATOM 6992 N N . GLU B 1 310 ? -12.047 13.188 -17.406 1 77.31 310 GLU B N 1
ATOM 6993 C CA . GLU B 1 310 ? -11.742 12.008 -16.594 1 77.31 310 GLU B CA 1
ATOM 6994 C C . GLU B 1 310 ? -10.25 11.93 -16.281 1 77.31 310 GLU B C 1
ATOM 6996 O O . GLU B 1 310 ? -9.867 11.555 -15.18 1 77.31 310 GLU B O 1
ATOM 7001 N N . PHE B 1 311 ? -9.516 12.297 -17.203 1 78.75 311 PHE B N 1
ATOM 7002 C CA . PHE B 1 311 ? -8.07 12.273 -17 1 78.75 311 PHE B CA 1
ATOM 7003 C C . PHE B 1 311 ? -7.648 13.297 -15.961 1 78.75 311 PHE B C 1
ATOM 7005 O O . PHE B 1 311 ? -6.816 13.016 -15.102 1 78.75 311 PHE B O 1
ATOM 7012 N N . THR B 1 312 ? -8.219 14.445 -16.031 1 80.56 312 THR B N 1
ATOM 7013 C CA . THR B 1 312 ? -7.926 15.492 -15.055 1 80.56 312 THR B CA 1
ATOM 7014 C C . THR B 1 312 ? -8.328 15.055 -13.648 1 80.56 312 THR B C 1
ATOM 7016 O O . THR B 1 312 ? -7.605 15.305 -12.68 1 80.56 312 THR B O 1
ATOM 7019 N N . LEU B 1 313 ? -9.414 14.445 -13.609 1 87 313 LEU B N 1
ATOM 7020 C CA . LEU B 1 313 ? -9.914 13.961 -12.328 1 87 313 LEU B CA 1
ATOM 7021 C C . LEU B 1 313 ? -8.984 12.898 -11.75 1 87 313 LEU B C 1
ATOM 7023 O O . LEU B 1 313 ? -8.695 12.898 -10.547 1 87 313 LEU B O 1
ATOM 7027 N N . MET B 1 314 ? -8.516 12.055 -12.586 1 87.44 314 MET B N 1
ATOM 7028 C CA . MET B 1 314 ? -7.613 10.992 -12.141 1 87.44 314 MET B CA 1
ATOM 7029 C C . MET B 1 314 ? -6.273 11.57 -11.688 1 87.44 314 MET B C 1
ATOM 7031 O O . MET B 1 314 ? -5.668 11.062 -10.742 1 87.44 314 MET B O 1
ATOM 7035 N N . GLN B 1 315 ? -5.879 12.57 -12.336 1 85.5 315 GLN B N 1
ATOM 7036 C CA . GLN B 1 315 ? -4.66 13.234 -11.898 1 85.5 315 GLN B CA 1
ATOM 7037 C C . GLN B 1 315 ? -4.863 13.906 -10.539 1 85.5 315 GLN B C 1
ATOM 7039 O O . GLN B 1 315 ? -4.008 13.797 -9.656 1 85.5 315 GLN B O 1
ATOM 7044 N N . ALA B 1 316 ? -5.973 14.57 -10.414 1 90 316 ALA B N 1
ATOM 7045 C CA . ALA B 1 316 ? -6.277 15.219 -9.148 1 90 316 ALA B CA 1
ATOM 7046 C C . ALA B 1 316 ? -6.344 14.203 -8.008 1 90 316 ALA B C 1
ATOM 7048 O O . ALA B 1 316 ? -5.844 14.453 -6.91 1 90 316 ALA B O 1
ATOM 7049 N N . LEU B 1 317 ? -6.934 13.094 -8.344 1 93.31 317 LEU B N 1
ATOM 7050 C CA . LEU B 1 317 ? -7.016 12.023 -7.348 1 93.31 317 LEU B CA 1
ATOM 7051 C C . LEU B 1 317 ? -5.629 11.508 -6.992 1 93.31 317 LEU B C 1
ATOM 7053 O O . LEU B 1 317 ? -5.309 11.328 -5.812 1 93.31 317 LEU B O 1
ATOM 7057 N N . CYS B 1 318 ? -4.832 11.281 -7.98 1 90.88 318 CYS B N 1
ATOM 7058 C CA . CYS B 1 318 ? -3.477 10.781 -7.766 1 90.88 318 CYS B CA 1
ATOM 7059 C C . CYS B 1 318 ? -2.697 11.703 -6.836 1 90.88 318 CYS B C 1
ATOM 7061 O O . CYS B 1 318 ? -2.141 11.258 -5.832 1 90.88 318 CYS B O 1
ATOM 7063 N N . PHE B 1 319 ? -2.777 12.977 -7.094 1 89.69 319 PHE B N 1
ATOM 7064 C CA . PHE B 1 319 ? -1.975 13.93 -6.34 1 89.69 319 PHE B CA 1
ATOM 7065 C C . PHE B 1 319 ? -2.562 14.156 -4.953 1 89.69 319 PHE B C 1
ATOM 7067 O O . PHE B 1 319 ? -1.826 14.375 -3.986 1 89.69 319 PHE B O 1
ATOM 7074 N N . THR B 1 320 ? -3.85 14.133 -4.852 1 94.44 320 THR B N 1
ATOM 7075 C CA . THR B 1 320 ? -4.473 14.273 -3.539 1 94.44 320 THR B CA 1
ATOM 7076 C C . THR B 1 320 ? -4.102 13.102 -2.633 1 94.44 320 THR B C 1
ATOM 7078 O O . THR B 1 320 ? -3.766 13.297 -1.464 1 94.44 320 THR B O 1
ATOM 7081 N N . ILE B 1 321 ? -4.199 11.906 -3.189 1 95.94 321 ILE B N 1
ATOM 7082 C CA . ILE B 1 321 ? -3.832 10.719 -2.436 1 95.94 321 ILE B CA 1
ATOM 7083 C C . ILE B 1 321 ? -2.352 10.773 -2.064 1 95.94 321 ILE B C 1
ATOM 7085 O O . ILE B 1 321 ? -1.986 10.555 -0.906 1 95.94 321 ILE B O 1
ATOM 7089 N N . TRP B 1 322 ? -1.536 11.094 -2.998 1 93.06 322 TRP B N 1
ATOM 7090 C CA . TRP B 1 322 ? -0.093 11.172 -2.797 1 93.06 322 TRP B CA 1
ATOM 7091 C C . TRP B 1 322 ? 0.253 12.203 -1.728 1 93.06 322 TRP B C 1
ATOM 7093 O O . TRP B 1 322 ? 1.021 11.914 -0.806 1 93.06 322 TRP B O 1
ATOM 7103 N N . LYS B 1 323 ? -0.306 13.359 -1.871 1 92.56 323 LYS B N 1
ATOM 7104 C CA . LYS B 1 323 ? -0.054 14.43 -0.91 1 92.56 323 LYS B CA 1
ATOM 7105 C C . LYS B 1 323 ? -0.463 14.008 0.499 1 92.56 323 LYS B C 1
ATOM 7107 O O . LYS B 1 323 ? 0.265 14.266 1.462 1 92.56 323 LYS B O 1
ATOM 7112 N N . SER B 1 324 ? -1.61 13.43 0.594 1 96.25 324 SER B N 1
ATOM 7113 C CA . SER B 1 324 ? -2.125 13.023 1.896 1 96.25 324 SER B CA 1
ATOM 7114 C C . SER B 1 324 ? -1.228 11.969 2.537 1 96.25 324 SER B C 1
ATOM 7116 O O . SER B 1 324 ? -0.95 12.031 3.736 1 96.25 324 SER B O 1
ATOM 7118 N N . GLU B 1 325 ? -0.776 11.039 1.764 1 94.94 325 GLU B N 1
ATOM 7119 C CA . GLU B 1 325 ? 0.13 10.023 2.289 1 94.94 325 GLU B CA 1
ATOM 7120 C C . GLU B 1 325 ? 1.449 10.641 2.744 1 94.94 325 GLU B C 1
ATOM 7122 O O . GLU B 1 325 ? 1.978 10.273 3.799 1 94.94 325 GLU B O 1
ATOM 7127 N N . CYS B 1 326 ? 1.938 11.516 1.954 1 92.38 326 CYS B N 1
ATOM 7128 C CA . CYS B 1 326 ? 3.207 12.156 2.277 1 92.38 326 CYS B CA 1
ATOM 7129 C C . CYS B 1 326 ? 3.1 12.961 3.568 1 92.38 326 CYS B C 1
ATOM 7131 O O . CYS B 1 326 ? 4.023 12.961 4.387 1 92.38 326 CYS B O 1
ATOM 7133 N N . GLU B 1 327 ? 1.969 13.648 3.688 1 95.19 327 GLU B N 1
ATOM 7134 C CA . GLU B 1 327 ? 1.765 14.43 4.902 1 95.19 327 GLU B CA 1
ATOM 7135 C C . GLU B 1 327 ? 1.763 13.539 6.141 1 95.19 327 GLU B C 1
ATOM 7137 O O . GLU B 1 327 ? 2.35 13.891 7.164 1 95.19 327 GLU B O 1
ATOM 7142 N N . LEU B 1 328 ? 1.146 12.461 6.02 1 96.56 328 LEU B N 1
ATOM 7143 C CA . LEU B 1 328 ? 1.084 11.539 7.145 1 96.56 328 LEU B CA 1
ATOM 7144 C C . LEU B 1 328 ? 2.457 10.938 7.426 1 96.56 328 LEU B C 1
ATOM 7146 O O . LEU B 1 328 ? 2.824 10.734 8.586 1 96.56 328 LEU B O 1
ATOM 7150 N N . ARG B 1 329 ? 3.209 10.68 6.43 1 93.06 329 ARG B N 1
ATOM 7151 C CA . ARG B 1 329 ? 4.531 10.078 6.578 1 93.06 329 ARG B CA 1
ATOM 7152 C C . ARG B 1 329 ? 5.508 11.055 7.227 1 93.06 329 ARG B C 1
ATOM 7154 O O . ARG B 1 329 ? 6.512 10.648 7.812 1 93.06 329 ARG B O 1
ATOM 7161 N N . LEU B 1 330 ? 5.199 12.297 7.062 1 94.12 330 LEU B N 1
ATOM 7162 C CA . LEU B 1 330 ? 6.008 13.305 7.738 1 94.12 330 LEU B CA 1
ATOM 7163 C C . LEU B 1 330 ? 5.91 13.156 9.258 1 94.12 330 LEU B C 1
ATOM 7165 O O . LEU B 1 330 ? 6.867 13.445 9.977 1 94.12 330 LEU B O 1
ATOM 7169 N N . GLU B 1 331 ? 4.766 12.641 9.719 1 95.38 331 GLU B N 1
ATOM 7170 C CA . GLU B 1 331 ? 4.477 12.609 11.148 1 95.38 331 GLU B CA 1
ATOM 7171 C C . GLU B 1 331 ? 4.594 11.188 11.695 1 95.38 331 GLU B C 1
ATOM 7173 O O . GLU B 1 331 ? 4.84 11 12.891 1 95.38 331 GLU B O 1
ATOM 7178 N N . LEU B 1 332 ? 4.379 10.203 10.836 1 93.81 332 LEU B N 1
ATOM 7179 C CA . LEU B 1 332 ? 4.254 8.828 11.305 1 93.81 332 LEU B CA 1
ATOM 7180 C C . LEU B 1 332 ? 5.293 7.93 10.641 1 93.81 332 LEU B C 1
ATOM 7182 O O . LEU B 1 332 ? 5.691 8.172 9.5 1 93.81 332 LEU B O 1
ATOM 7186 N N . PRO B 1 333 ? 5.754 6.895 11.398 1 90 333 PRO B N 1
ATOM 7187 C CA . PRO B 1 333 ? 6.691 5.941 10.797 1 90 333 PRO B CA 1
ATOM 7188 C C . PRO B 1 333 ? 6 4.93 9.883 1 90 333 PRO B C 1
ATOM 7190 O O . PRO B 1 333 ? 5.953 3.738 10.195 1 90 333 PRO B O 1
ATOM 7193 N N . LEU B 1 334 ? 5.566 5.344 8.781 1 91.44 334 LEU B N 1
ATOM 7194 C CA . LEU B 1 334 ? 4.84 4.52 7.82 1 91.44 334 LEU B CA 1
ATOM 7195 C C . LEU B 1 334 ? 5.785 3.971 6.758 1 91.44 334 LEU B C 1
ATOM 7197 O O . LEU B 1 334 ? 6.859 4.523 6.527 1 91.44 334 LEU B O 1
ATOM 7201 N N . PRO B 1 335 ? 5.324 2.867 6.16 1 87.06 335 PRO B N 1
ATOM 7202 C CA . PRO B 1 335 ? 6.18 2.277 5.125 1 87.06 335 PRO B CA 1
ATOM 7203 C C . PRO B 1 335 ? 6.453 3.234 3.967 1 87.06 335 PRO B C 1
ATOM 7205 O O . PRO B 1 335 ? 5.562 3.986 3.561 1 87.06 335 PRO B O 1
ATOM 7208 N N . THR B 1 336 ? 7.719 3.178 3.453 1 82.44 336 THR B N 1
ATOM 7209 C CA . THR B 1 336 ? 8.148 3.955 2.297 1 82.44 336 THR B CA 1
ATOM 7210 C C . THR B 1 336 ? 8.5 3.039 1.127 1 82.44 336 THR B C 1
ATOM 7212 O O . THR B 1 336 ? 8.969 1.917 1.33 1 82.44 336 THR B O 1
ATOM 7215 N N . PRO B 1 337 ? 8.258 3.469 -0.111 1 83 337 PRO B N 1
ATOM 7216 C CA . PRO B 1 337 ? 7.688 4.738 -0.568 1 83 337 PRO B CA 1
ATOM 7217 C C . PRO B 1 337 ? 6.16 4.723 -0.6 1 83 337 PRO B C 1
ATOM 7219 O O . PRO B 1 337 ? 5.547 3.666 -0.439 1 83 337 PRO B O 1
ATOM 7222 N N . PRO B 1 338 ? 5.633 5.996 -0.8 1 87.06 338 PRO B N 1
ATOM 7223 C CA . PRO B 1 338 ? 4.188 6.004 -1.025 1 87.06 338 PRO B CA 1
ATOM 7224 C C . PRO B 1 338 ? 3.77 5.133 -2.207 1 87.06 338 PRO B C 1
ATOM 7226 O O . PRO B 1 338 ? 4.535 4.977 -3.164 1 87.06 338 PRO B O 1
ATOM 7229 N N . ILE B 1 339 ? 2.602 4.664 -2.119 1 87.12 339 ILE B N 1
ATOM 7230 C CA . ILE B 1 339 ? 2.133 3.654 -3.062 1 87.12 339 ILE B CA 1
ATOM 7231 C C . ILE B 1 339 ? 2.082 4.246 -4.469 1 87.12 339 ILE B C 1
ATOM 7233 O O . ILE B 1 339 ? 2.236 3.527 -5.461 1 87.12 339 ILE B O 1
ATOM 7237 N N . LEU B 1 340 ? 1.894 5.609 -4.586 1 86.12 340 LEU B N 1
ATOM 7238 C CA . LEU B 1 340 ? 1.726 6.211 -5.906 1 86.12 340 LEU B CA 1
ATOM 7239 C C . LEU B 1 340 ? 3.006 6.91 -6.352 1 86.12 340 LEU B C 1
ATOM 7241 O O . LEU B 1 340 ? 3 7.656 -7.332 1 86.12 340 LEU B O 1
ATOM 7245 N N . ASP B 1 341 ? 4.113 6.926 -5.641 1 74.56 341 ASP B N 1
ATOM 7246 C CA . ASP B 1 341 ? 5.359 7.598 -6 1 74.56 341 ASP B CA 1
ATOM 7247 C C . ASP B 1 341 ? 5.793 7.23 -7.414 1 74.56 341 ASP B C 1
ATOM 7249 O O . ASP B 1 341 ? 6.293 8.078 -8.156 1 74.56 341 ASP B O 1
ATOM 7253 N N . ASN B 1 342 ? 5.582 6.016 -7.887 1 62.66 342 ASN B N 1
ATOM 7254 C CA . ASN B 1 342 ? 5.996 5.648 -9.234 1 62.66 342 ASN B CA 1
ATOM 7255 C C . ASN B 1 342 ? 4.797 5.484 -10.164 1 62.66 342 ASN B C 1
ATOM 7257 O O . ASN B 1 342 ? 4.883 4.789 -11.18 1 62.66 342 ASN B O 1
ATOM 7261 N N . ALA B 1 343 ? 3.822 6.289 -9.648 1 62.69 343 ALA B N 1
ATOM 7262 C CA . ALA B 1 343 ? 2.648 6.172 -10.508 1 62.69 343 ALA B CA 1
ATOM 7263 C C . ALA B 1 343 ? 2.832 6.965 -11.797 1 62.69 343 ALA B C 1
ATOM 7265 O O . ALA B 1 343 ? 3.596 7.934 -11.836 1 62.69 343 ALA B O 1
ATOM 7266 N N . TYR B 1 344 ? 2.58 6.355 -12.922 1 50.25 344 TYR B N 1
ATOM 7267 C CA . TYR B 1 344 ? 2.783 6.844 -14.281 1 50.25 344 TYR B CA 1
ATOM 7268 C C . TYR B 1 344 ? 2.143 8.211 -14.477 1 50.25 344 TYR B C 1
ATOM 7270 O O . TYR B 1 344 ? 1.636 8.523 -15.555 1 50.25 344 TYR B O 1
ATOM 7278 N N . VAL B 1 345 ? 2.08 8.938 -13.445 1 54.34 345 VAL B N 1
ATOM 7279 C CA . VAL B 1 345 ? 1.646 10.289 -13.805 1 54.34 345 VAL B CA 1
ATOM 7280 C C . VAL B 1 345 ? 2.855 11.125 -14.211 1 54.34 345 VAL B C 1
ATOM 7282 O O . VAL B 1 345 ? 3.777 11.32 -13.422 1 54.34 345 VAL B O 1
ATOM 7285 N N . PRO B 1 346 ? 2.998 11.109 -15.508 1 47 346 PRO B N 1
ATOM 7286 C CA . PRO B 1 346 ? 4.191 11.75 -16.062 1 47 346 PRO B CA 1
ATOM 7287 C C . PRO B 1 346 ? 4.43 13.148 -15.508 1 47 346 PRO B C 1
ATOM 7289 O O . PRO B 1 346 ? 5.539 13.68 -15.609 1 47 346 PRO B O 1
ATOM 7292 N N . LEU B 1 347 ? 3.264 13.609 -14.961 1 51 347 LEU B N 1
ATOM 7293 C CA . LEU B 1 347 ? 3.398 15.039 -14.695 1 51 347 LEU B CA 1
ATOM 7294 C C . LEU B 1 347 ? 3.654 15.297 -13.219 1 51 347 LEU B C 1
ATOM 7296 O O . LEU B 1 347 ? 3.154 14.57 -12.359 1 51 347 LEU B O 1
ATOM 7300 N N . ALA B 1 348 ? 4.539 16.172 -12.977 1 54.88 348 ALA B N 1
ATOM 7301 C CA . ALA B 1 348 ? 4.793 16.656 -11.617 1 54.88 348 ALA B CA 1
ATOM 7302 C C . ALA B 1 348 ? 3.555 17.344 -11.039 1 54.88 348 ALA B C 1
ATOM 7304 O O . ALA B 1 348 ? 3.432 17.484 -9.82 1 54.88 348 ALA B O 1
ATOM 7305 N N . PHE B 1 349 ? 2.646 17.688 -11.953 1 65.5 349 PHE B N 1
ATOM 7306 C CA . PHE B 1 349 ? 1.442 18.391 -11.539 1 65.5 349 PHE B CA 1
ATOM 7307 C C . PHE B 1 349 ? 0.232 17.922 -12.328 1 65.5 349 PHE B C 1
ATOM 7309 O O . PHE B 1 349 ? 0.363 17.5 -13.484 1 65.5 349 PHE B O 1
ATOM 7316 N N . PRO B 1 350 ? -0.892 17.922 -11.672 1 67.75 350 PRO B N 1
ATOM 7317 C CA . PRO B 1 350 ? -2.1 17.672 -12.461 1 67.75 350 PRO B CA 1
ATOM 7318 C C . PRO B 1 350 ? -2.406 18.781 -13.453 1 67.75 350 PRO B C 1
ATOM 7320 O O . PRO B 1 350 ? -2.119 19.953 -13.18 1 67.75 350 PRO B O 1
ATOM 7323 N N . ARG B 1 351 ? -2.955 18.453 -14.531 1 68.38 351 ARG B N 1
ATOM 7324 C CA . ARG B 1 351 ? -3.383 19.453 -15.516 1 68.38 351 ARG B CA 1
ATOM 7325 C C . ARG B 1 351 ? -4.758 20 -15.172 1 68.38 351 ARG B C 1
ATOM 7327 O O . ARG B 1 351 ? -5.715 19.25 -15 1 68.38 351 ARG B O 1
ATOM 7334 N N . PRO B 1 352 ? -4.801 21.312 -14.961 1 69.38 352 PRO B N 1
ATOM 7335 C CA . PRO B 1 352 ? -6.117 21.875 -14.672 1 69.38 352 PRO B CA 1
ATOM 7336 C C . PRO B 1 352 ? -7.117 21.656 -15.805 1 69.38 352 PRO B C 1
ATOM 7338 O O . PRO B 1 352 ? -6.723 21.531 -16.969 1 69.38 352 PRO B O 1
ATOM 7341 N N . PRO B 1 353 ? -8.344 21.547 -15.484 1 70.19 353 PRO B N 1
ATOM 7342 C CA . PRO B 1 353 ? -9.367 21.453 -16.531 1 70.19 353 PRO B CA 1
ATOM 7343 C C . PRO B 1 353 ? -9.555 22.75 -17.297 1 70.19 353 PRO B C 1
ATOM 7345 O O . PRO B 1 353 ? -9.023 23.797 -16.891 1 70.19 353 PRO B O 1
ATOM 7348 N N . ASP B 1 354 ? -10.227 22.531 -18.453 1 66.94 354 ASP B N 1
ATOM 7349 C CA . ASP B 1 354 ? -10.641 23.734 -19.172 1 66.94 354 ASP B CA 1
ATOM 7350 C C . ASP B 1 354 ? -11.789 24.438 -18.469 1 66.94 354 ASP B C 1
ATOM 7352 O O . ASP B 1 354 ? -12.859 23.859 -18.281 1 66.94 354 ASP B O 1
ATOM 7356 N N . PHE B 1 355 ? -11.547 25.547 -17.844 1 66.62 355 PHE B N 1
ATOM 7357 C CA . PHE B 1 355 ? -12.555 26.234 -17.047 1 66.62 355 PHE B CA 1
ATOM 7358 C C . PHE B 1 355 ? -13.562 26.953 -17.922 1 66.62 355 PHE B C 1
ATOM 7360 O O . PHE B 1 355 ? -14.68 27.25 -17.5 1 66.62 355 PHE B O 1
ATOM 7367 N N . GLY B 1 356 ? -13.312 26.797 -19.219 1 61.25 356 GLY B N 1
ATOM 7368 C CA . GLY B 1 356 ? -14.234 27.391 -20.172 1 61.25 356 GLY B CA 1
ATOM 7369 C C . GLY B 1 356 ? -14.781 28.734 -19.719 1 61.25 356 GLY B C 1
ATOM 7370 O O . GLY B 1 356 ? -14.117 29.453 -18.984 1 61.25 356 GLY B O 1
ATOM 7371 N N . SER B 1 357 ? -15.93 29.125 -20.156 1 63.81 357 SER B N 1
ATOM 7372 C CA . SER B 1 357 ? -16.594 30.391 -19.891 1 63.81 357 SER B CA 1
ATOM 7373 C C . SER B 1 357 ? -17.625 30.234 -18.766 1 63.81 357 SER B C 1
ATOM 7375 O O . SER B 1 357 ? -18.547 31.062 -18.656 1 63.81 357 SER B O 1
ATOM 7377 N N . HIS B 1 358 ? -17.312 29.281 -17.828 1 63.72 358 HIS B N 1
ATOM 7378 C CA . HIS B 1 358 ? -18.281 29.078 -16.766 1 63.72 358 HIS B CA 1
ATOM 7379 C C . HIS B 1 358 ? -18.297 30.25 -15.797 1 63.72 358 HIS B C 1
ATOM 7381 O O . HIS B 1 358 ? -17.266 30.891 -15.57 1 63.72 358 HIS B O 1
ATOM 7387 N N . PRO B 1 359 ? -19.438 30.688 -15.305 1 63.03 359 PRO B N 1
ATOM 7388 C CA . PRO B 1 359 ? -19.547 31.812 -14.375 1 63.03 359 PRO B CA 1
ATOM 7389 C C . PRO B 1 359 ? -18.625 31.672 -13.172 1 63.03 359 PRO B C 1
ATOM 7391 O O . PRO B 1 359 ? -18.125 32.656 -12.641 1 63.03 359 PRO B O 1
ATOM 7394 N N . ASP B 1 360 ? -18.453 30.469 -12.797 1 71.56 360 ASP B N 1
ATOM 7395 C CA . ASP B 1 360 ? -17.594 30.234 -11.633 1 71.56 360 ASP B CA 1
ATOM 7396 C C . ASP B 1 360 ? -16.172 29.875 -12.047 1 71.56 360 ASP B C 1
ATOM 7398 O O . ASP B 1 360 ? -15.43 29.266 -11.281 1 71.56 360 ASP B O 1
ATOM 7402 N N . ALA B 1 361 ? -15.852 30.281 -13.18 1 72.94 361 ALA B N 1
ATOM 7403 C CA . ALA B 1 361 ? -14.562 29.906 -13.75 1 72.94 361 ALA B CA 1
ATOM 7404 C C . ALA B 1 361 ? -13.414 30.484 -12.922 1 72.94 361 ALA B C 1
ATOM 7406 O O . ALA B 1 361 ? -12.422 29.797 -12.672 1 72.94 361 ALA B O 1
ATOM 7407 N N . ASN B 1 362 ? -13.648 31.766 -12.477 1 72.69 362 ASN B N 1
ATOM 7408 C CA . ASN B 1 362 ? -12.586 32.406 -11.711 1 72.69 362 ASN B CA 1
ATOM 7409 C C . ASN B 1 362 ? -12.352 31.703 -10.375 1 72.69 362 ASN B C 1
ATOM 7411 O O . ASN B 1 362 ? -11.203 31.5 -9.969 1 72.69 362 ASN B O 1
ATOM 7415 N N . ASP B 1 363 ? -13.398 31.359 -9.742 1 78.38 363 ASP B N 1
ATOM 7416 C CA . ASP B 1 363 ? -13.281 30.672 -8.461 1 78.38 363 ASP B CA 1
ATOM 7417 C C . ASP B 1 363 ? -12.648 29.297 -8.633 1 78.38 363 ASP B C 1
ATOM 7419 O O . ASP B 1 363 ? -11.844 28.859 -7.805 1 78.38 363 ASP B O 1
ATOM 7423 N N . ARG B 1 364 ? -12.992 28.719 -9.711 1 78.44 364 ARG B N 1
ATOM 7424 C CA . ARG B 1 364 ? -12.438 27.406 -9.984 1 78.44 364 ARG B CA 1
ATOM 7425 C C . ARG B 1 364 ? -10.953 27.484 -10.305 1 78.44 364 ARG B C 1
ATOM 7427 O O . ARG B 1 364 ? -10.164 26.641 -9.859 1 78.44 364 ARG B O 1
ATOM 7434 N N . GLU B 1 365 ? -10.68 28.422 -10.992 1 78 365 GLU B N 1
ATOM 7435 C CA . GLU B 1 365 ? -9.273 28.641 -11.336 1 78 365 GLU B CA 1
ATOM 7436 C C . GLU B 1 365 ? -8.445 28.938 -10.086 1 78 365 GLU B C 1
ATOM 7438 O O . GLU B 1 365 ? -7.332 28.422 -9.938 1 78 365 GLU B O 1
ATOM 7443 N N . ARG B 1 366 ? -8.953 29.766 -9.25 1 82.5 366 ARG B N 1
ATOM 7444 C CA . ARG B 1 366 ? -8.281 30.078 -7.996 1 82.5 366 ARG B CA 1
ATOM 7445 C C . ARG B 1 366 ? -8.055 28.812 -7.168 1 82.5 366 ARG B C 1
ATOM 7447 O O . ARG B 1 366 ? -6.969 28.625 -6.621 1 82.5 366 ARG B O 1
ATOM 7454 N N . SER B 1 367 ? -9.047 28.031 -7.129 1 83.19 367 SER B N 1
ATOM 7455 C CA . SER B 1 367 ? -8.961 26.781 -6.387 1 83.19 367 SER B CA 1
ATOM 7456 C C . SER B 1 367 ? -7.867 25.875 -6.949 1 83.19 367 SER B C 1
ATOM 7458 O O . SER B 1 367 ? -7.105 25.266 -6.195 1 83.19 367 SER B O 1
ATOM 7460 N N . TRP B 1 368 ? -7.793 25.828 -8.18 1 81.88 368 TRP B N 1
ATOM 7461 C CA . TRP B 1 368 ? -6.797 24.984 -8.82 1 81.88 368 TRP B CA 1
ATOM 7462 C C . TRP B 1 368 ? -5.391 25.531 -8.602 1 81.88 368 TRP B C 1
ATOM 7464 O O . TRP B 1 368 ? -4.453 24.766 -8.352 1 81.88 368 TRP B O 1
ATOM 7474 N N . TYR B 1 369 ? -5.262 26.781 -8.602 1 79.56 369 TYR B N 1
ATOM 7475 C CA . TYR B 1 369 ? -3.951 27.375 -8.352 1 79.56 369 TYR B CA 1
ATOM 7476 C C . TYR B 1 369 ? -3.496 27.109 -6.922 1 79.56 369 TYR B C 1
ATOM 7478 O O . TYR B 1 369 ? -2.318 26.844 -6.68 1 79.56 369 TYR B O 1
ATOM 7486 N N . TYR B 1 370 ? -4.355 27.297 -6.145 1 87.75 370 TYR B N 1
ATOM 7487 C CA . TYR B 1 370 ? -4.043 26.938 -4.766 1 87.75 370 TYR B CA 1
ATOM 7488 C C . TYR B 1 370 ? -3.586 25.5 -4.668 1 87.75 370 TYR B C 1
ATOM 7490 O O . TYR B 1 370 ? -2.572 25.203 -4.031 1 87.75 370 TYR B O 1
ATOM 7498 N N . TYR B 1 371 ? -4.418 24.719 -5.32 1 87.5 371 TYR B N 1
ATOM 7499 C CA . TYR B 1 371 ? -4.148 23.297 -5.293 1 87.5 371 TYR B CA 1
ATOM 7500 C C . TYR B 1 371 ? -2.766 22.984 -5.852 1 87.5 371 TYR B C 1
ATOM 7502 O O . TYR B 1 371 ? -2.008 22.203 -5.262 1 87.5 371 TYR B O 1
ATOM 7510 N N . LEU B 1 372 ? -2.383 23.531 -6.887 1 83.12 372 LEU B N 1
ATOM 7511 C CA . LEU B 1 372 ? -1.081 23.344 -7.52 1 83.12 372 LEU B CA 1
ATOM 7512 C C . LEU B 1 372 ? 0.038 23.875 -6.629 1 83.12 372 LEU B C 1
ATOM 7514 O O . LEU B 1 372 ? 1.104 23.266 -6.531 1 83.12 372 LEU B O 1
ATOM 7518 N N . SER B 1 373 ? -0.213 24.984 -6.012 1 85.94 373 SER B N 1
ATOM 7519 C CA . SER B 1 373 ? 0.776 25.562 -5.113 1 85.94 373 SER B CA 1
ATOM 7520 C C . SER B 1 373 ? 1.047 24.656 -3.92 1 85.94 373 SER B C 1
ATOM 7522 O O . SER B 1 373 ? 2.188 24.531 -3.467 1 85.94 373 SER B O 1
ATOM 7524 N N . GLU B 1 374 ? -0.032 24.016 -3.477 1 89.94 374 GLU B N 1
ATOM 7525 C CA . GLU B 1 374 ? 0.105 23.062 -2.375 1 89.94 374 GLU B CA 1
ATOM 7526 C C . GLU B 1 374 ? 0.93 21.859 -2.789 1 89.94 374 GLU B C 1
ATOM 7528 O O . GLU B 1 374 ? 1.716 21.328 -1.997 1 89.94 374 GLU B O 1
ATOM 7533 N N . ILE B 1 375 ? 0.667 21.391 -3.953 1 86.44 375 ILE B N 1
ATOM 7534 C CA . ILE B 1 375 ? 1.405 20.25 -4.469 1 86.44 375 ILE B CA 1
ATOM 7535 C C . ILE B 1 375 ? 2.883 20.609 -4.617 1 86.44 375 ILE B C 1
ATOM 7537 O O . ILE B 1 375 ? 3.76 19.812 -4.273 1 86.44 375 ILE B O 1
ATOM 7541 N N . ALA B 1 376 ? 3.137 21.781 -5.129 1 84.31 376 ALA B N 1
ATOM 7542 C CA . ALA B 1 376 ? 4.516 22.234 -5.266 1 84.31 376 ALA B CA 1
ATOM 7543 C C . ALA B 1 376 ? 5.207 22.312 -3.906 1 84.31 376 ALA B C 1
ATOM 7545 O O . ALA B 1 376 ? 6.367 21.906 -3.77 1 84.31 376 ALA B O 1
ATOM 7546 N N . ALA B 1 377 ? 4.492 22.875 -2.98 1 88.81 377 ALA B N 1
ATOM 7547 C CA . ALA B 1 377 ? 5.051 22.938 -1.633 1 88.81 377 ALA B CA 1
ATOM 7548 C C . ALA B 1 377 ? 5.379 21.531 -1.11 1 88.81 377 ALA B C 1
ATOM 7550 O O . ALA B 1 377 ? 6.398 21.344 -0.449 1 88.81 377 ALA B O 1
ATOM 7551 N N . ARG B 1 378 ? 4.52 20.594 -1.418 1 88.94 378 ARG B N 1
ATOM 7552 C CA . ARG B 1 378 ? 4.727 19.219 -0.969 1 88.94 378 ARG B CA 1
ATOM 7553 C C . ARG B 1 378 ? 6.008 18.641 -1.558 1 88.94 378 ARG B C 1
ATOM 7555 O O . ARG B 1 378 ? 6.75 17.938 -0.869 1 88.94 378 ARG B O 1
ATOM 7562 N N . HIS B 1 379 ? 6.277 18.922 -2.77 1 84.31 379 HIS B N 1
ATOM 7563 C CA . HIS B 1 379 ? 7.516 18.469 -3.389 1 84.31 379 HIS B CA 1
ATOM 7564 C C . HIS B 1 379 ? 8.734 19 -2.648 1 84.31 379 HIS B C 1
ATOM 7566 O O . HIS B 1 379 ? 9.695 18.266 -2.398 1 84.31 379 HIS B O 1
ATOM 7572 N N . VAL B 1 380 ? 8.648 20.266 -2.305 1 87 380 VAL B N 1
ATOM 7573 C CA . VAL B 1 380 ? 9.766 20.891 -1.603 1 87 380 VAL B CA 1
ATOM 7574 C C . VAL B 1 380 ? 9.922 20.266 -0.217 1 87 380 VAL B C 1
ATOM 7576 O O . VAL B 1 380 ? 11.039 19.969 0.216 1 87 380 VAL B O 1
ATOM 7579 N N . ILE B 1 381 ? 8.812 20.078 0.409 1 92.38 381 ILE B N 1
ATOM 7580 C CA . ILE B 1 381 ? 8.844 19.484 1.739 1 92.38 381 ILE B CA 1
ATOM 7581 C C . ILE B 1 381 ? 9.453 18.078 1.662 1 92.38 381 ILE B C 1
ATOM 7583 O O . ILE B 1 381 ? 10.266 17.703 2.51 1 92.38 381 ILE B O 1
ATOM 7587 N N . ASN B 1 382 ? 9.039 17.312 0.721 1 85.75 382 ASN B N 1
ATOM 7588 C CA . ASN B 1 382 ? 9.555 15.961 0.582 1 85.75 382 ASN B CA 1
ATOM 7589 C C . ASN B 1 382 ? 11.062 15.953 0.379 1 85.75 382 ASN B C 1
ATOM 7591 O O . ASN B 1 382 ? 11.766 15.094 0.922 1 85.75 382 ASN B O 1
ATOM 7595 N N . ARG B 1 383 ? 11.531 16.844 -0.338 1 84.31 383 ARG B N 1
ATOM 7596 C CA . ARG B 1 383 ? 12.977 16.953 -0.531 1 84.31 383 ARG B CA 1
ATOM 7597 C C . ARG B 1 383 ? 13.68 17.312 0.776 1 84.31 383 ARG B C 1
ATOM 7599 O O . ARG B 1 383 ? 14.75 16.781 1.076 1 84.31 383 ARG B O 1
ATOM 7606 N N . LEU B 1 384 ? 13.086 18.203 1.398 1 90.69 384 LEU B N 1
ATOM 7607 C CA . LEU B 1 384 ? 13.641 18.641 2.68 1 90.69 384 LEU B CA 1
ATOM 7608 C C . LEU B 1 384 ? 13.68 17.484 3.672 1 90.69 384 LEU B C 1
ATOM 7610 O O . LEU B 1 384 ? 14.664 17.312 4.391 1 90.69 384 LEU B O 1
ATOM 7614 N N . VAL B 1 385 ? 12.664 16.75 3.715 1 90.56 385 VAL B N 1
ATOM 7615 C CA . VAL B 1 385 ? 12.594 15.617 4.633 1 90.56 385 VAL B CA 1
ATOM 7616 C C . VAL B 1 385 ? 13.641 14.578 4.254 1 90.56 385 VAL B C 1
ATOM 7618 O O . VAL B 1 385 ? 14.258 13.969 5.129 1 90.56 385 VAL B O 1
ATOM 7621 N N . GLN B 1 386 ? 13.766 14.375 3.029 1 85.44 386 GLN B N 1
ATOM 7622 C CA . GLN B 1 386 ? 14.805 13.469 2.566 1 85.44 386 GLN B CA 1
ATOM 7623 C C . GLN B 1 386 ? 16.188 13.953 3.002 1 85.44 386 GLN B C 1
ATOM 7625 O O . GLN B 1 386 ? 17 13.164 3.502 1 85.44 386 GLN B O 1
ATOM 7630 N N . MET B 1 387 ? 16.422 15.195 2.811 1 86.56 387 MET B N 1
ATOM 7631 C CA . MET B 1 387 ? 17.688 15.797 3.215 1 86.56 387 MET B CA 1
ATOM 7632 C C . MET B 1 387 ? 17.938 15.594 4.707 1 86.56 387 MET B C 1
ATOM 7634 O O . MET B 1 387 ? 19.016 15.156 5.109 1 86.56 387 MET B O 1
ATOM 7638 N N . ASN B 1 388 ? 16.922 15.867 5.465 1 91.44 388 ASN B N 1
ATOM 7639 C CA . ASN B 1 388 ? 17.047 15.742 6.91 1 91.44 388 ASN B CA 1
ATOM 7640 C C . ASN B 1 388 ? 17.25 14.289 7.328 1 91.44 388 ASN B C 1
ATOM 7642 O O . ASN B 1 388 ? 17.922 14.008 8.32 1 91.44 388 ASN B O 1
ATOM 7646 N N . SER B 1 389 ? 16.688 13.406 6.609 1 88.25 389 SER B N 1
ATOM 7647 C CA . SER B 1 389 ? 16.781 11.984 6.93 1 88.25 389 SER B CA 1
ATOM 7648 C C . SER B 1 389 ? 18.172 11.438 6.625 1 88.25 389 SER B C 1
ATOM 7650 O O . SER B 1 389 ? 18.594 10.43 7.195 1 88.25 389 SER B O 1
ATOM 7652 N N . GLU B 1 390 ? 18.844 12.07 5.75 1 82.75 390 GLU B N 1
ATOM 7653 C CA . GLU B 1 390 ? 20.188 11.641 5.371 1 82.75 390 GLU B CA 1
ATOM 7654 C C . GLU B 1 390 ? 21.234 12.125 6.379 1 82.75 390 GLU B C 1
ATOM 7656 O O . GLU B 1 390 ? 22.359 11.625 6.41 1 82.75 390 GLU B O 1
ATOM 7661 N N . ALA B 1 391 ? 20.797 13.07 7.188 1 84.19 391 ALA B N 1
ATOM 7662 C CA . ALA B 1 391 ? 21.719 13.578 8.203 1 84.19 391 ALA B CA 1
ATOM 7663 C C . ALA B 1 391 ? 21.953 12.547 9.297 1 84.19 391 ALA B C 1
ATOM 7665 O O . ALA B 1 391 ? 21 11.977 9.836 1 84.19 391 ALA B O 1
ATOM 7666 N N . PRO B 1 392 ? 23.188 12.305 9.57 1 84.75 392 PRO B N 1
ATOM 7667 C CA . PRO B 1 392 ? 23.484 11.328 10.617 1 84.75 392 PRO B CA 1
ATOM 7668 C C . PRO B 1 392 ? 23.062 11.805 12.008 1 84.75 392 PRO B C 1
ATOM 7670 O O . PRO B 1 392 ? 22.859 13 12.219 1 84.75 392 PRO B O 1
ATOM 7673 N N . GLU B 1 393 ? 22.969 10.891 12.914 1 86.44 393 GLU B N 1
ATOM 7674 C CA . GLU B 1 393 ? 22.594 11.195 14.289 1 86.44 393 GLU B CA 1
ATOM 7675 C C . GLU B 1 393 ? 23.672 12.023 14.992 1 86.44 393 GLU B C 1
ATOM 7677 O O . GLU B 1 393 ? 23.375 12.93 15.758 1 86.44 393 GLU B O 1
ATOM 7682 N N . ALA B 1 394 ? 24.891 11.688 14.773 1 91.44 394 ALA B N 1
ATOM 7683 C CA . ALA B 1 394 ? 26.047 12.43 15.266 1 91.44 394 ALA B CA 1
ATOM 7684 C C . ALA B 1 394 ? 26.984 12.82 14.125 1 91.44 394 ALA B C 1
ATOM 7686 O O . ALA B 1 394 ? 27.953 12.125 13.844 1 91.44 394 ALA B O 1
ATOM 7687 N N . PRO B 1 395 ? 26.656 13.961 13.547 1 94.19 395 PRO B N 1
ATOM 7688 C CA . PRO B 1 395 ? 27.406 14.32 12.336 1 94.19 395 PRO B CA 1
ATOM 7689 C C . PRO B 1 395 ? 28.828 14.789 12.633 1 94.19 395 PRO B C 1
ATOM 7691 O O . PRO B 1 395 ? 29.062 15.461 13.641 1 94.19 395 PRO B O 1
ATOM 7694 N N . SER B 1 396 ? 29.734 14.438 11.711 1 94.19 396 SER B N 1
ATOM 7695 C CA . SER B 1 396 ? 31.094 14.969 11.727 1 94.19 396 SER B CA 1
ATOM 7696 C C . SER B 1 396 ? 31.125 16.422 11.234 1 94.19 396 SER B C 1
ATOM 7698 O O . SER B 1 396 ? 30.125 16.922 10.734 1 94.19 396 SER B O 1
ATOM 7700 N N . GLU B 1 397 ? 32.25 17.078 11.453 1 94.81 397 GLU B N 1
ATOM 7701 C CA . GLU B 1 397 ? 32.375 18.469 11 1 94.81 397 GLU B CA 1
ATOM 7702 C C . GLU B 1 397 ? 32.156 18.578 9.492 1 94.81 397 GLU B C 1
ATOM 7704 O O . GLU B 1 397 ? 31.516 19.531 9.031 1 94.81 397 GLU B O 1
ATOM 7709 N N . ARG B 1 398 ? 32.719 17.578 8.773 1 93.56 398 ARG B N 1
ATOM 7710 C CA . ARG B 1 398 ? 32.531 17.562 7.324 1 93.56 398 ARG B CA 1
ATOM 7711 C C . ARG B 1 398 ? 31.047 17.438 6.969 1 93.56 398 ARG B C 1
ATOM 7713 O O . ARG B 1 398 ? 30.562 18.078 6.035 1 93.56 398 ARG B O 1
ATOM 7720 N N . GLN B 1 399 ? 30.375 16.641 7.707 1 93.31 399 GLN B N 1
ATOM 7721 C CA . GLN B 1 399 ? 28.953 16.422 7.461 1 93.31 399 GLN B CA 1
ATOM 7722 C C . GLN B 1 399 ? 28.125 17.672 7.82 1 93.31 399 GLN B C 1
ATOM 7724 O O . GLN B 1 399 ? 27.141 17.969 7.156 1 93.31 399 GLN B O 1
ATOM 7729 N N . VAL B 1 400 ? 28.516 18.328 8.852 1 96.38 400 VAL B N 1
ATOM 7730 C CA . VAL B 1 400 ? 27.828 19.562 9.234 1 96.38 400 VAL B CA 1
ATOM 7731 C C . VAL B 1 400 ? 28 20.609 8.141 1 96.38 400 VAL B C 1
ATOM 7733 O O . VAL B 1 400 ? 27.062 21.359 7.844 1 96.38 400 VAL B O 1
ATOM 7736 N N . ARG B 1 401 ? 29.188 20.719 7.551 1 94.94 401 ARG B N 1
ATOM 7737 C CA . ARG B 1 401 ? 29.391 21.641 6.434 1 94.94 401 ARG B CA 1
ATOM 7738 C C . ARG B 1 401 ? 28.484 21.297 5.262 1 94.94 401 ARG B C 1
ATOM 7740 O O . ARG B 1 401 ? 27.953 22.188 4.594 1 94.94 401 ARG B O 1
ATOM 7747 N N . ARG B 1 402 ? 28.344 20 5.035 1 93.62 402 ARG B N 1
ATOM 7748 C CA . ARG B 1 402 ? 27.422 19.562 3.994 1 93.62 402 ARG B CA 1
ATOM 7749 C C . ARG B 1 402 ? 25.984 19.953 4.336 1 93.62 402 ARG B C 1
ATOM 7751 O O . ARG B 1 402 ? 25.219 20.375 3.463 1 93.62 402 ARG B O 1
ATOM 7758 N N . MET B 1 403 ? 25.594 19.75 5.613 1 95.5 403 MET B N 1
ATOM 7759 C CA . MET B 1 403 ? 24.266 20.125 6.074 1 95.5 403 MET B CA 1
ATOM 7760 C C . MET B 1 403 ? 24.016 21.609 5.816 1 95.5 403 MET B C 1
ATOM 7762 O O . MET B 1 403 ? 22.922 22 5.406 1 95.5 403 MET B O 1
ATOM 7766 N N . ILE B 1 404 ? 25 22.484 6.066 1 96.19 404 ILE B N 1
ATOM 7767 C CA . ILE B 1 404 ? 24.891 23.922 5.871 1 96.19 404 ILE B CA 1
ATOM 7768 C C . ILE B 1 404 ? 24.688 24.234 4.387 1 96.19 404 ILE B C 1
ATOM 7770 O O . ILE B 1 404 ? 23.812 25.016 4.023 1 96.19 404 ILE B O 1
ATOM 7774 N N . SER B 1 405 ? 25.484 23.578 3.559 1 94.5 405 SER B N 1
ATOM 7775 C CA . SER B 1 405 ? 25.359 23.766 2.117 1 94.5 405 SER B CA 1
ATOM 7776 C C . SER B 1 405 ? 23.984 23.344 1.625 1 94.5 405 SER B C 1
ATOM 7778 O O . SER B 1 405 ? 23.375 24.016 0.789 1 94.5 405 SER B O 1
ATOM 7780 N N . GLN B 1 406 ? 23.531 22.234 2.115 1 93.31 406 GLN B N 1
ATOM 7781 C CA . GLN B 1 406 ? 22.203 21.734 1.744 1 93.31 406 GLN B CA 1
ATOM 7782 C C . GLN B 1 406 ? 21.109 22.672 2.229 1 93.31 406 GLN B C 1
ATOM 7784 O O . GLN B 1 406 ? 20.125 22.891 1.525 1 93.31 406 GLN B O 1
ATOM 7789 N N . ALA B 1 407 ? 21.234 23.188 3.41 1 95.75 407 ALA B N 1
ATOM 7790 C CA . ALA B 1 407 ? 20.25 24.125 3.947 1 95.75 407 ALA B CA 1
ATOM 7791 C C . ALA B 1 407 ? 20.172 25.375 3.084 1 95.75 407 ALA B C 1
ATOM 7793 O O . ALA B 1 407 ? 19.078 25.922 2.869 1 95.75 407 ALA B O 1
ATOM 7794 N N . GLU B 1 408 ? 21.312 25.859 2.641 1 94.44 408 GLU B N 1
ATOM 7795 C CA . GLU B 1 408 ? 21.344 27.016 1.762 1 94.44 408 GLU B CA 1
ATOM 7796 C C . GLU B 1 408 ? 20.625 26.734 0.451 1 94.44 408 GLU B C 1
ATOM 7798 O O . GLU B 1 408 ? 19.859 27.578 -0.035 1 94.44 408 GLU B O 1
ATOM 7803 N N . MET B 1 409 ? 20.906 25.594 -0.046 1 91.94 409 MET B N 1
ATOM 7804 C CA . MET B 1 409 ? 20.234 25.188 -1.275 1 91.94 409 MET B CA 1
ATOM 7805 C C . MET B 1 409 ? 18.719 25.125 -1.072 1 91.94 409 MET B C 1
ATOM 7807 O O . MET B 1 409 ? 17.953 25.578 -1.92 1 91.94 409 MET B O 1
ATOM 7811 N N . MET B 1 410 ? 18.297 24.547 -0.008 1 93.06 410 MET B N 1
ATOM 7812 C CA . MET B 1 410 ? 16.875 24.406 0.273 1 93.06 410 MET B CA 1
ATOM 7813 C C . MET B 1 410 ? 16.234 25.781 0.482 1 93.06 410 MET B C 1
ATOM 7815 O O . MET B 1 410 ? 15.086 25.984 0.086 1 93.06 410 MET B O 1
ATOM 7819 N N . GLN B 1 411 ? 16.906 26.656 1.148 1 93.62 411 GLN B N 1
ATOM 7820 C CA . GLN B 1 411 ? 16.391 28.016 1.335 1 93.62 411 GLN B CA 1
ATOM 7821 C C . GLN B 1 411 ? 16.109 28.688 -0.006 1 93.62 411 GLN B C 1
ATOM 7823 O O . GLN B 1 411 ? 15.117 29.391 -0.164 1 93.62 411 GLN B O 1
ATOM 7828 N N . SER B 1 412 ? 17.016 28.469 -0.896 1 89.25 412 SER B N 1
ATOM 7829 C CA . SER B 1 412 ? 16.812 29.016 -2.236 1 89.25 412 SER B CA 1
ATOM 7830 C C . SER B 1 412 ? 15.578 28.406 -2.9 1 89.25 412 SER B C 1
ATOM 7832 O O . SER B 1 412 ? 14.812 29.109 -3.561 1 89.25 412 SER B O 1
ATOM 7834 N N . GLN B 1 413 ? 15.422 27.109 -2.703 1 86.88 413 GLN B N 1
ATOM 7835 C CA . GLN B 1 413 ? 14.266 26.422 -3.281 1 86.88 413 GLN B CA 1
ATOM 7836 C C . GLN B 1 413 ? 12.969 26.922 -2.648 1 86.88 413 GLN B C 1
ATOM 7838 O O . GLN B 1 413 ? 11.938 27.016 -3.322 1 86.88 413 GLN B O 1
ATOM 7843 N N . ILE B 1 414 ? 12.984 27.156 -1.37 1 92.69 414 ILE B N 1
ATOM 7844 C CA . ILE B 1 414 ? 11.812 27.672 -0.669 1 92.69 414 ILE B CA 1
ATOM 7845 C C . ILE B 1 414 ? 11.453 29.062 -1.216 1 92.69 414 ILE B C 1
ATOM 7847 O O . ILE B 1 414 ? 10.281 29.344 -1.467 1 92.69 414 ILE B O 1
ATOM 7851 N N . LEU B 1 415 ? 12.469 29.844 -1.436 1 89.69 415 LEU B N 1
ATOM 7852 C CA . LEU B 1 415 ? 12.234 31.172 -1.98 1 89.69 415 LEU B CA 1
ATOM 7853 C C . LEU B 1 415 ? 11.719 31.094 -3.41 1 89.69 415 LEU B C 1
ATOM 7855 O O . LEU B 1 415 ? 10.898 31.922 -3.826 1 89.69 415 LEU B O 1
ATOM 7859 N N . ASP B 1 416 ? 12.219 30.125 -4.141 1 84.31 416 ASP B N 1
ATOM 7860 C CA . ASP B 1 416 ? 11.719 29.906 -5.492 1 84.31 416 ASP B CA 1
ATOM 7861 C C . ASP B 1 416 ? 10.234 29.562 -5.48 1 84.31 416 ASP B C 1
ATOM 7863 O O . ASP B 1 416 ? 9.461 30.047 -6.309 1 84.31 416 ASP B O 1
ATOM 7867 N N . TRP B 1 417 ? 9.859 28.656 -4.617 1 86.56 417 TRP B N 1
ATOM 7868 C CA . TRP B 1 417 ? 8.453 28.312 -4.473 1 86.56 417 TRP B CA 1
ATOM 7869 C C . TRP B 1 417 ? 7.617 29.531 -4.121 1 86.56 417 TRP B C 1
ATOM 7871 O O . TRP B 1 417 ? 6.566 29.781 -4.723 1 86.56 417 TRP B O 1
ATOM 7881 N N . TYR B 1 418 ? 8.094 30.312 -3.162 1 90.38 418 TYR B N 1
ATOM 7882 C CA . TYR B 1 418 ? 7.387 31.516 -2.732 1 90.38 418 TYR B CA 1
ATOM 7883 C C . TYR B 1 418 ? 7.215 32.5 -3.891 1 90.38 418 TYR B C 1
ATOM 7885 O O . TYR B 1 418 ? 6.129 33.031 -4.094 1 90.38 418 TYR B O 1
ATOM 7893 N N . SER B 1 419 ? 8.258 32.656 -4.648 1 84.81 419 SER B N 1
ATOM 7894 C CA . SER B 1 419 ? 8.25 33.625 -5.75 1 84.81 419 SER B CA 1
ATOM 7895 C C . SER B 1 419 ? 7.352 33.125 -6.887 1 84.81 419 SER B C 1
ATOM 7897 O O . SER B 1 419 ? 6.906 33.938 -7.715 1 84.81 419 SER B O 1
ATOM 7899 N N . SER B 1 420 ? 7.125 31.812 -6.867 1 79.44 420 SER B N 1
ATOM 7900 C CA . SER B 1 420 ? 6.332 31.234 -7.949 1 79.44 420 SER B CA 1
ATOM 7901 C C . SER B 1 420 ? 4.844 31.297 -7.637 1 79.44 420 SER B C 1
ATOM 7903 O O . SER B 1 420 ? 4.012 30.984 -8.492 1 79.44 420 SER B O 1
ATOM 7905 N N . LEU B 1 421 ? 4.488 31.719 -6.426 1 85.25 421 LEU B N 1
ATOM 7906 C CA . LEU B 1 421 ? 3.08 31.812 -6.055 1 85.25 421 LEU B CA 1
ATOM 7907 C C . LEU B 1 421 ? 2.361 32.844 -6.91 1 85.25 421 LEU B C 1
ATOM 7909 O O . LEU B 1 421 ? 2.902 33.938 -7.172 1 85.25 421 LEU B O 1
ATOM 7913 N N . PRO B 1 422 ? 1.203 32.5 -7.414 1 80.25 422 PRO B N 1
ATOM 7914 C CA . PRO B 1 422 ? 0.419 33.531 -8.117 1 80.25 422 PRO B CA 1
ATOM 7915 C C . PRO B 1 422 ? 0.151 34.781 -7.258 1 80.25 422 PRO B C 1
ATOM 7917 O O . PRO B 1 422 ? -0.007 34.656 -6.039 1 80.25 422 PRO B O 1
ATOM 7920 N N . PRO B 1 423 ? -0.022 35.906 -7.871 1 82.19 423 PRO B N 1
ATOM 7921 C CA . PRO B 1 423 ? -0.181 37.156 -7.141 1 82.19 423 PRO B CA 1
ATOM 7922 C C . PRO B 1 423 ? -1.363 37.125 -6.176 1 82.19 423 PRO B C 1
ATOM 7924 O O . PRO B 1 423 ? -1.295 37.719 -5.094 1 82.19 423 PRO B O 1
ATOM 7927 N N . ILE B 1 424 ? -2.412 36.438 -6.512 1 83.69 424 ILE B N 1
ATOM 7928 C CA . ILE B 1 424 ? -3.617 36.406 -5.691 1 83.69 424 ILE B CA 1
ATOM 7929 C C . ILE B 1 424 ? -3.314 35.719 -4.367 1 83.69 424 ILE B C 1
ATOM 7931 O O . ILE B 1 424 ? -4.055 35.875 -3.393 1 83.69 424 ILE B O 1
ATOM 7935 N N . PHE B 1 425 ? -2.199 35 -4.301 1 88.88 425 PHE B N 1
ATOM 7936 C CA . PHE B 1 425 ? -1.857 34.25 -3.096 1 88.88 425 PHE B CA 1
ATOM 7937 C C . PHE B 1 425 ? -0.598 34.812 -2.447 1 88.88 425 PHE B C 1
ATOM 7939 O O . PHE B 1 425 ? -0.022 34.188 -1.553 1 88.88 425 PHE B O 1
ATOM 7946 N N . HIS B 1 426 ? -0.171 35.906 -2.877 1 88.62 426 HIS B N 1
ATOM 7947 C CA . HIS B 1 426 ? 1.037 36.5 -2.314 1 88.62 426 HIS B CA 1
ATOM 7948 C C . HIS B 1 426 ? 0.814 36.938 -0.872 1 88.62 426 HIS B C 1
ATOM 7950 O O . HIS B 1 426 ? -0.255 37.469 -0.532 1 88.62 426 HIS B O 1
ATOM 7956 N N . PHE B 1 427 ? 1.736 36.719 -0.103 1 91.88 427 PHE B N 1
ATOM 7957 C CA . PHE B 1 427 ? 1.761 37.219 1.277 1 91.88 427 PHE B CA 1
ATOM 7958 C C . PHE B 1 427 ? 3.129 37.781 1.629 1 91.88 427 PHE B C 1
ATOM 7960 O O . PHE B 1 427 ? 4.125 37.469 0.974 1 91.88 427 PHE B O 1
ATOM 7967 N N . ASP B 1 428 ? 3.131 38.562 2.668 1 90.81 428 ASP B N 1
ATOM 7968 C CA . ASP B 1 428 ? 4.398 39.094 3.152 1 90.81 428 ASP B CA 1
ATOM 7969 C C . ASP B 1 428 ? 5.105 38.094 4.07 1 90.81 428 ASP B C 1
ATOM 7971 O O . ASP B 1 428 ? 4.484 37.531 4.969 1 90.81 428 ASP B O 1
ATOM 7975 N N . ILE B 1 429 ? 6.316 37.906 3.801 1 91.25 429 ILE B N 1
ATOM 7976 C CA . ILE B 1 429 ? 7.109 37.062 4.688 1 91.25 429 ILE B CA 1
ATOM 7977 C C . ILE B 1 429 ? 7.184 37.688 6.074 1 91.25 429 ILE B C 1
ATOM 7979 O O . ILE B 1 429 ? 7.586 38.844 6.215 1 91.25 429 ILE B O 1
ATOM 7983 N N . PRO B 1 430 ? 6.762 37 7 1 88.44 430 PRO B N 1
ATOM 7984 C CA . PRO B 1 430 ? 6.781 37.594 8.344 1 88.44 430 PRO B CA 1
ATOM 7985 C C . PRO B 1 430 ? 8.188 37.969 8.797 1 88.44 430 PRO B C 1
ATOM 7987 O O . PRO B 1 430 ? 9.141 37.219 8.578 1 88.44 430 PRO B O 1
ATOM 7990 N N . GLN B 1 431 ? 8.133 39.188 9.336 1 86.75 431 GLN B N 1
ATOM 7991 C CA . GLN B 1 431 ? 9.375 39.656 9.914 1 86.75 431 GLN B CA 1
ATOM 7992 C C . GLN B 1 431 ? 9.352 39.562 11.438 1 86.75 431 GLN B C 1
ATOM 7994 O O . GLN B 1 431 ? 8.32 39.844 12.062 1 86.75 431 GLN B O 1
ATOM 7999 N N . GLY B 1 432 ? 10.273 39.031 12.109 1 88.25 432 GLY B N 1
ATOM 8000 C CA . GLY B 1 432 ? 10.328 38.906 13.562 1 88.25 432 GLY B CA 1
ATOM 8001 C C . GLY B 1 432 ? 9.539 37.75 14.086 1 88.25 432 GLY B C 1
ATOM 8002 O O . GLY B 1 432 ? 9.562 36.656 13.5 1 88.25 432 GLY B O 1
ATOM 8003 N N . TYR B 1 433 ? 8.719 38 15.258 1 91.31 433 TYR B N 1
ATOM 8004 C CA . TYR B 1 433 ? 8.062 36.875 15.938 1 91.31 433 TYR B CA 1
ATOM 8005 C C . TYR B 1 433 ? 6.547 36.969 15.797 1 91.31 433 TYR B C 1
ATOM 8007 O O . TYR B 1 433 ? 5.812 36.188 16.422 1 91.31 433 TYR B O 1
ATOM 8015 N N . THR B 1 434 ? 6.059 37.906 15.039 1 86.31 434 THR B N 1
ATOM 8016 C CA . THR B 1 434 ? 4.625 38.094 14.828 1 86.31 434 THR B CA 1
ATOM 8017 C C . THR B 1 434 ? 4.293 38.125 13.344 1 86.31 434 THR B C 1
ATOM 8019 O O . THR B 1 434 ? 5.137 38.5 12.516 1 86.31 434 THR B O 1
ATOM 8022 N N . ALA B 1 435 ? 3.133 37.656 13.031 1 85.5 435 ALA B N 1
ATOM 8023 C CA . ALA B 1 435 ? 2.652 37.688 11.656 1 85.5 435 ALA B CA 1
ATOM 8024 C C . ALA B 1 435 ? 1.283 38.344 11.578 1 85.5 435 ALA B C 1
ATOM 8026 O O . ALA B 1 435 ? 0.461 38.219 12.484 1 85.5 435 ALA B O 1
ATOM 8027 N N . ASP B 1 436 ? 1.057 39.062 10.531 1 82.69 436 ASP B N 1
ATOM 8028 C CA . ASP B 1 436 ? -0.215 39.75 10.32 1 82.69 436 ASP B CA 1
ATOM 8029 C C . ASP B 1 436 ? -1.354 38.75 10.133 1 82.69 436 ASP B C 1
ATOM 8031 O O . ASP B 1 436 ? -1.129 37.625 9.695 1 82.69 436 ASP B O 1
ATOM 8035 N N . ALA B 1 437 ? -2.475 39.25 10.492 1 81.94 437 ALA B N 1
ATOM 8036 C CA . ALA B 1 437 ? -3.654 38.406 10.289 1 81.94 437 ALA B CA 1
ATOM 8037 C C . ALA B 1 437 ? -3.975 38.25 8.805 1 81.94 437 ALA B C 1
ATOM 8039 O O . ALA B 1 437 ? -3.84 39.219 8.039 1 81.94 437 ALA B O 1
ATOM 8040 N N . VAL B 1 438 ? -4.242 37.062 8.391 1 85.56 438 VAL B N 1
ATOM 8041 C CA . VAL B 1 438 ? -4.633 36.781 7.02 1 85.56 438 VAL B CA 1
ATOM 8042 C C . VAL B 1 438 ? -6.078 36.281 6.988 1 85.56 438 VAL B C 1
ATOM 8044 O O . VAL B 1 438 ? -6.414 35.281 7.648 1 85.56 438 VAL B O 1
ATOM 8047 N N . ALA B 1 439 ? -6.902 36.969 6.219 1 81.31 439 ALA B N 1
ATOM 8048 C CA . ALA B 1 439 ? -8.328 36.625 6.16 1 81.31 439 ALA B CA 1
ATOM 8049 C C . ALA B 1 439 ? -8.586 35.5 5.184 1 81.31 439 ALA B C 1
ATOM 8051 O O . ALA B 1 439 ? -9.438 34.625 5.43 1 81.31 439 ALA B O 1
ATOM 8052 N N . ASP B 1 440 ? -7.848 35.469 4.137 1 86.69 440 ASP B N 1
ATOM 8053 C CA . ASP B 1 440 ? -8.031 34.438 3.123 1 86.69 440 ASP B CA 1
ATOM 8054 C C . ASP B 1 440 ? -7.469 33.094 3.596 1 86.69 440 ASP B C 1
ATOM 8056 O O . ASP B 1 440 ? -6.262 32.969 3.795 1 86.69 440 ASP B O 1
ATOM 8060 N N . PRO B 1 441 ? -8.32 32.125 3.672 1 85.94 441 PRO B N 1
ATOM 8061 C CA . PRO B 1 441 ? -7.859 30.828 4.207 1 85.94 441 PRO B CA 1
ATOM 8062 C C . PRO B 1 441 ? -6.777 30.188 3.344 1 85.94 441 PRO B C 1
ATOM 8064 O O . PRO B 1 441 ? -5.883 29.516 3.867 1 85.94 441 PRO B O 1
ATOM 8067 N N . MET B 1 442 ? -6.852 30.328 2.084 1 88.81 442 MET B N 1
ATOM 8068 C CA . MET B 1 442 ? -5.859 29.734 1.193 1 88.81 442 MET B CA 1
ATOM 8069 C C . MET B 1 442 ? -4.496 30.391 1.377 1 88.81 442 MET B C 1
ATOM 8071 O O . MET B 1 442 ? -3.473 29.703 1.409 1 88.81 442 MET B O 1
ATOM 8075 N N . VAL B 1 443 ? -4.48 31.703 1.511 1 90.69 443 VAL B N 1
ATOM 8076 C CA . VAL B 1 443 ? -3.238 32.438 1.752 1 90.69 443 VAL B CA 1
ATOM 8077 C C . VAL B 1 443 ? -2.68 32.062 3.125 1 90.69 443 VAL B C 1
ATOM 8079 O O . VAL B 1 443 ? -1.467 31.906 3.289 1 90.69 443 VAL B O 1
ATOM 8082 N N . PHE B 1 444 ? -3.588 31.938 4.047 1 90.06 444 PHE B N 1
ATOM 8083 C CA . PHE B 1 444 ? -3.191 31.547 5.395 1 90.06 444 PHE B CA 1
ATOM 8084 C C . PHE B 1 444 ? -2.439 30.219 5.371 1 90.06 444 PHE B C 1
ATOM 8086 O O . PHE B 1 444 ? -1.384 30.094 5.992 1 90.06 444 PHE B O 1
ATOM 8093 N N . ILE B 1 445 ? -2.984 29.234 4.656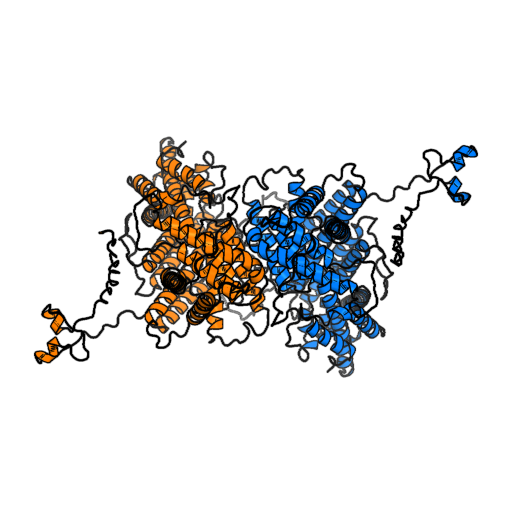 1 90.69 445 ILE B N 1
ATOM 8094 C CA . ILE B 1 445 ? -2.395 27.906 4.605 1 90.69 445 ILE B CA 1
ATOM 8095 C C . ILE B 1 445 ? -1.051 27.969 3.879 1 90.69 445 ILE B C 1
ATOM 8097 O O . ILE B 1 445 ? -0.079 27.344 4.309 1 90.69 445 ILE B O 1
ATOM 8101 N N . LEU B 1 446 ? -0.946 28.656 2.789 1 91.94 446 LEU B N 1
ATOM 8102 C CA . LEU B 1 446 ? 0.291 28.75 2.021 1 91.94 446 LEU B CA 1
ATOM 8103 C C . LEU B 1 446 ? 1.384 29.438 2.83 1 91.94 446 LEU B C 1
ATOM 8105 O O . LEU B 1 446 ? 2.551 29.047 2.764 1 91.94 446 LEU B O 1
ATOM 8109 N N . ARG B 1 447 ? 1.013 30.5 3.545 1 93.5 447 ARG B N 1
ATOM 8110 C CA . ARG B 1 447 ? 1.982 31.141 4.43 1 93.5 447 ARG B CA 1
ATOM 8111 C C . ARG B 1 447 ? 2.467 30.172 5.5 1 93.5 447 ARG B C 1
ATOM 8113 O O . ARG B 1 447 ? 3.656 30.141 5.828 1 93.5 447 ARG B O 1
ATOM 8120 N N . HIS B 1 448 ? 1.521 29.453 5.996 1 92.25 448 HIS B N 1
ATOM 8121 C CA . HIS B 1 448 ? 1.894 28.453 6.988 1 92.25 448 HIS B CA 1
ATOM 8122 C C . HIS B 1 448 ? 2.873 27.438 6.402 1 92.25 448 HIS B C 1
ATOM 8124 O O . HIS B 1 448 ? 3.779 26.969 7.098 1 92.25 448 HIS B O 1
ATOM 8130 N N . ARG B 1 449 ? 2.654 27.094 5.18 1 92.94 449 ARG B N 1
ATOM 8131 C CA . ARG B 1 449 ? 3.582 26.188 4.512 1 92.94 449 ARG B CA 1
ATOM 8132 C C . ARG B 1 449 ? 4.98 26.797 4.438 1 92.94 449 ARG B C 1
ATOM 8134 O O . ARG B 1 449 ? 5.973 26.094 4.68 1 92.94 449 ARG B O 1
ATOM 8141 N N . TYR B 1 450 ? 5.047 28.047 4.117 1 94.38 450 TYR B N 1
ATOM 8142 C CA . TYR B 1 450 ? 6.328 28.734 4.062 1 94.38 450 TYR B CA 1
ATOM 8143 C C . TYR B 1 450 ? 7.027 28.688 5.414 1 94.38 450 TYR B C 1
ATOM 8145 O O . TYR B 1 450 ? 8.219 28.375 5.496 1 94.38 450 TYR B O 1
ATOM 8153 N N . ILE B 1 451 ? 6.305 28.984 6.383 1 95.12 451 ILE B N 1
ATOM 8154 C CA . ILE B 1 451 ? 6.844 29.016 7.738 1 95.12 451 ILE B CA 1
ATOM 8155 C C . ILE B 1 451 ? 7.34 27.625 8.125 1 95.12 451 ILE B C 1
ATOM 8157 O O . ILE B 1 451 ? 8.422 27.484 8.695 1 95.12 451 ILE B O 1
ATOM 8161 N N . SER B 1 452 ? 6.539 26.641 7.797 1 94.94 452 SER B N 1
ATOM 8162 C CA . SER B 1 452 ? 6.902 25.266 8.125 1 94.94 452 SER B CA 1
ATOM 8163 C C . SER B 1 452 ? 8.164 24.844 7.387 1 94.94 452 SER B C 1
ATOM 8165 O O . SER B 1 452 ? 9.023 24.156 7.949 1 94.94 452 SER B O 1
ATOM 8167 N N . LEU B 1 453 ? 8.281 25.203 6.133 1 96.12 453 LEU B N 1
ATOM 8168 C CA . LEU B 1 453 ? 9.461 24.875 5.344 1 96.12 453 LEU B CA 1
ATOM 8169 C C . LEU B 1 453 ? 10.711 25.5 5.953 1 96.12 453 LEU B C 1
ATOM 8171 O O . LEU B 1 453 ? 11.742 24.828 6.098 1 96.12 453 LEU B O 1
ATOM 8175 N N . CYS B 1 454 ? 10.562 26.719 6.359 1 96.56 454 CYS B N 1
ATOM 8176 C CA . CYS B 1 454 ? 11.695 27.422 6.949 1 96.56 454 CYS B CA 1
ATOM 8177 C C . CYS B 1 454 ? 12.086 26.812 8.289 1 96.56 454 CYS B C 1
ATOM 8179 O O . CYS B 1 454 ? 13.266 26.703 8.609 1 96.56 454 CYS B O 1
ATOM 8181 N N . GLU B 1 455 ? 11.117 26.484 9.008 1 97.25 455 GLU B N 1
ATOM 8182 C CA . GLU B 1 455 ? 11.391 25.812 10.273 1 97.25 455 GLU B CA 1
ATOM 8183 C C . GLU B 1 455 ? 12.094 24.484 10.062 1 97.25 455 GLU B C 1
ATOM 8185 O O . GLU B 1 455 ? 13.078 24.172 10.742 1 97.25 455 GLU B O 1
ATOM 8190 N N . LEU B 1 456 ? 11.633 23.672 9.133 1 96.56 456 LEU B N 1
ATOM 8191 C CA . LEU B 1 456 ? 12.156 22.344 8.883 1 96.56 456 LEU B CA 1
ATOM 8192 C C . LEU B 1 456 ? 13.602 22.406 8.391 1 96.56 456 LEU B C 1
ATOM 8194 O O . LEU B 1 456 ? 14.414 21.531 8.719 1 96.56 456 LEU B O 1
ATOM 8198 N N . VAL B 1 457 ? 13.906 23.406 7.648 1 96.81 457 VAL B N 1
ATOM 8199 C CA . VAL B 1 457 ? 15.258 23.562 7.113 1 96.81 457 VAL B CA 1
ATOM 8200 C C . VAL B 1 457 ? 16.234 23.859 8.25 1 96.81 457 VAL B C 1
ATOM 8202 O O . VAL B 1 457 ? 17.391 23.422 8.219 1 96.81 457 VAL B O 1
ATOM 8205 N N . SER B 1 458 ? 15.82 24.516 9.203 1 97.69 458 SER B N 1
ATOM 8206 C CA . SER B 1 458 ? 16.703 25.047 10.25 1 97.69 458 SER B CA 1
ATOM 8207 C C . SER B 1 458 ? 16.703 24.141 11.477 1 97.69 458 SER B C 1
ATOM 8209 O O . SER B 1 458 ? 17.609 24.234 12.312 1 97.69 458 SER B O 1
ATOM 8211 N N . ARG B 1 459 ? 15.797 23.234 11.586 1 97 459 ARG B N 1
ATOM 8212 C CA . ARG B 1 459 ? 15.57 22.422 12.773 1 97 459 ARG B CA 1
ATOM 8213 C C . ARG B 1 459 ? 16.812 21.594 13.117 1 97 459 ARG B C 1
ATOM 8215 O O . ARG B 1 459 ? 17.219 21.516 14.281 1 97 459 ARG B O 1
ATOM 8222 N N . PRO B 1 460 ? 17.453 20.984 12.109 1 96.5 460 PRO B N 1
ATOM 8223 C CA . PRO B 1 460 ? 18.609 20.156 12.453 1 96.5 460 PRO B CA 1
ATOM 8224 C C . PRO B 1 460 ? 19.688 20.938 13.195 1 96.5 460 PRO B C 1
ATOM 8226 O O . PRO B 1 460 ? 20.438 20.359 13.992 1 96.5 460 PRO B O 1
ATOM 8229 N N . PHE B 1 461 ? 19.75 22.234 13.031 1 97.56 461 PHE B N 1
ATOM 8230 C CA . PHE B 1 461 ? 20.797 23.047 13.633 1 97.56 461 PHE B CA 1
ATOM 8231 C C . PHE B 1 461 ? 20.469 23.375 15.086 1 97.56 461 PHE B C 1
ATOM 8233 O O . PHE B 1 461 ? 21.359 23.641 15.883 1 97.56 461 PHE B O 1
ATOM 8240 N N . VAL B 1 462 ? 19.203 23.375 15.398 1 97.88 462 VAL B N 1
ATOM 8241 C CA . VAL B 1 462 ? 18.828 23.453 16.797 1 97.88 462 VAL B CA 1
ATOM 8242 C C . VAL B 1 462 ? 19.297 22.203 17.531 1 97.88 462 VAL B C 1
ATOM 8244 O O . VAL B 1 462 ? 19.859 22.281 18.641 1 97.88 462 VAL B O 1
ATOM 8247 N N . ARG B 1 463 ? 19.078 21.078 16.953 1 96.94 463 ARG B N 1
ATOM 8248 C CA . ARG B 1 463 ? 19.5 19.828 17.578 1 96.94 463 ARG B CA 1
ATOM 8249 C C . ARG B 1 463 ? 21.016 19.797 17.797 1 96.94 463 ARG B C 1
ATOM 8251 O O . ARG B 1 463 ? 21.484 19.328 18.844 1 96.94 463 ARG B O 1
ATOM 8258 N N . LEU B 1 464 ? 21.766 20.297 16.797 1 97.12 464 LEU B N 1
ATOM 8259 C CA . LEU B 1 464 ? 23.203 20.344 16.938 1 97.12 464 LEU B CA 1
ATOM 8260 C C . LEU B 1 464 ? 23.609 21.141 18.172 1 97.12 464 LEU B C 1
ATOM 8262 O O . LEU B 1 464 ? 24.578 20.781 18.859 1 97.12 464 LEU B O 1
ATOM 8266 N N . SER B 1 465 ? 22.891 22.188 18.453 1 96.88 465 SER B N 1
ATOM 8267 C CA . SER B 1 465 ? 23.203 23.062 19.578 1 96.88 465 SER B CA 1
ATOM 8268 C C . SER B 1 465 ? 22.719 22.469 20.891 1 96.88 465 SER B C 1
ATOM 8270 O O . SER B 1 465 ? 23.469 22.438 21.875 1 96.88 465 SER B O 1
ATOM 8272 N N . VAL B 1 466 ? 21.531 21.953 20.891 1 96.69 466 VAL B N 1
ATOM 8273 C CA . VAL B 1 466 ? 20.891 21.5 22.125 1 96.69 466 VAL B CA 1
ATOM 8274 C C . VAL B 1 466 ? 21.516 20.188 22.578 1 96.69 466 VAL B C 1
ATOM 8276 O O . VAL B 1 466 ? 21.688 19.969 23.781 1 96.69 466 VAL B O 1
ATOM 8279 N N . ASP B 1 467 ? 21.922 19.328 21.703 1 96.06 467 ASP B N 1
ATOM 8280 C CA . ASP B 1 467 ? 22.5 18.031 22.047 1 96.06 467 ASP B CA 1
ATOM 8281 C C . ASP B 1 467 ? 24.016 18.109 22.109 1 96.06 467 ASP B C 1
ATOM 8283 O O . ASP B 1 467 ? 24.703 17.078 22.188 1 96.06 467 ASP B O 1
ATOM 8287 N N . GLN B 1 468 ? 24.578 19.297 21.938 1 94.81 468 GLN B N 1
ATOM 8288 C CA . GLN B 1 468 ? 26 19.578 22.078 1 94.81 468 GLN B CA 1
ATOM 8289 C C . GLN B 1 468 ? 26.812 18.797 21.047 1 94.81 468 GLN B C 1
ATOM 8291 O O . GLN B 1 468 ? 27.844 18.203 21.375 1 94.81 468 GLN B O 1
ATOM 8296 N N . LEU B 1 469 ? 26.281 18.703 19.875 1 95.88 469 LEU B N 1
ATOM 8297 C CA . LEU B 1 469 ? 26.922 17.906 18.828 1 95.88 469 LEU B CA 1
ATOM 8298 C C . LEU B 1 469 ? 27.938 18.75 18.047 1 95.88 469 LEU B C 1
ATOM 8300 O O . LEU B 1 469 ? 28.797 18.203 17.359 1 95.88 469 LEU B O 1
ATOM 8304 N N . ALA B 1 470 ? 27.844 20.109 18.188 1 95.56 470 ALA B N 1
ATOM 8305 C CA . ALA B 1 470 ? 28.703 20.969 17.375 1 95.56 470 ALA B CA 1
ATOM 8306 C C . ALA B 1 470 ? 29.594 21.828 18.266 1 95.56 470 ALA B C 1
ATOM 8308 O O . ALA B 1 470 ? 30.344 22.672 17.766 1 95.56 470 ALA B O 1
ATOM 8309 N N . ASP B 1 471 ? 29.609 21.672 19.562 1 94.62 471 ASP B N 1
ATOM 8310 C CA . ASP B 1 471 ? 30.328 22.531 20.5 1 94.62 471 ASP B CA 1
ATOM 8311 C C . ASP B 1 471 ? 31.828 22.469 20.266 1 94.62 471 ASP B C 1
ATOM 8313 O O . ASP B 1 471 ? 32.531 23.484 20.406 1 94.62 471 ASP B O 1
ATOM 8317 N N . GLU B 1 472 ? 32.344 21.312 19.953 1 93.44 472 GLU B N 1
ATOM 8318 C CA . GLU B 1 472 ? 33.781 21.109 19.844 1 93.44 472 GLU B CA 1
ATOM 8319 C C . GLU B 1 472 ? 34.25 21.297 18.406 1 93.44 472 GLU B C 1
ATOM 8321 O O . GLU B 1 472 ? 35.438 21.125 18.125 1 93.44 472 GLU B O 1
ATOM 8326 N N . MET B 1 473 ? 33.406 21.719 17.578 1 95.25 473 MET B N 1
ATOM 8327 C CA . MET B 1 473 ? 33.75 21.875 16.172 1 95.25 473 MET B CA 1
ATOM 8328 C C . MET B 1 473 ? 34.406 23.234 15.93 1 95.25 473 MET B C 1
ATOM 8330 O O . MET B 1 473 ? 34.562 24.031 16.859 1 95.25 473 MET B O 1
ATOM 8334 N N . ASP B 1 474 ? 34.875 23.422 14.703 1 94.31 474 ASP B N 1
ATOM 8335 C CA . ASP B 1 474 ? 35.5 24.672 14.312 1 94.31 474 ASP B CA 1
ATOM 8336 C C . ASP B 1 474 ? 34.625 25.875 14.625 1 94.31 474 ASP B C 1
ATOM 8338 O O . ASP B 1 474 ? 33.438 25.859 14.312 1 94.31 474 ASP B O 1
ATOM 8342 N N . ALA B 1 475 ? 35.156 26.922 15.172 1 92.31 475 ALA B N 1
ATOM 8343 C CA . ALA B 1 475 ? 34.438 28.109 15.609 1 92.31 475 ALA B CA 1
ATOM 8344 C C . ALA B 1 475 ? 33.781 28.844 14.422 1 92.31 475 ALA B C 1
ATOM 8346 O O . ALA B 1 475 ? 32.781 29.531 14.57 1 92.31 475 ALA B O 1
ATOM 8347 N N . SER B 1 476 ? 34.375 28.609 13.266 1 93.31 476 SER B N 1
ATOM 8348 C CA . SER B 1 476 ? 33.844 29.266 12.062 1 93.31 476 SER B CA 1
ATOM 8349 C C . SER B 1 476 ? 32.469 28.766 11.734 1 93.31 476 SER B C 1
ATOM 8351 O O . SER B 1 476 ? 31.688 29.453 11.055 1 93.31 476 SER B O 1
ATOM 8353 N N . LEU B 1 477 ? 32.125 27.562 12.25 1 96 477 LEU B N 1
ATOM 8354 C CA . LEU B 1 477 ? 30.828 26.969 11.969 1 96 477 LEU B CA 1
ATOM 8355 C C . LEU B 1 477 ? 29.781 27.453 12.977 1 96 477 LEU B C 1
ATOM 8357 O O . LEU B 1 477 ? 28.578 27.406 12.711 1 96 477 LEU B O 1
ATOM 8361 N N . HIS B 1 478 ? 30.234 27.922 14.148 1 96.31 478 HIS B N 1
ATOM 8362 C CA . HIS B 1 478 ? 29.344 28.234 15.258 1 96.31 478 HIS B CA 1
ATOM 8363 C C . HIS B 1 478 ? 28.391 29.375 14.883 1 96.31 478 HIS B C 1
ATOM 8365 O O . HIS B 1 478 ? 27.203 29.328 15.227 1 96.31 478 HIS B O 1
ATOM 8371 N N . GLY B 1 479 ? 28.922 30.375 14.172 1 95.94 479 GLY B N 1
ATOM 8372 C CA . GLY B 1 479 ? 28.078 31.484 13.766 1 95.94 479 GLY B CA 1
ATOM 8373 C C . GLY B 1 479 ? 26.938 31.078 12.852 1 95.94 479 GLY B C 1
ATOM 8374 O O . GLY B 1 479 ? 25.812 31.531 13.031 1 95.94 479 GLY B O 1
ATOM 8375 N N . ILE B 1 480 ? 27.234 30.25 11.914 1 96.94 480 ILE B N 1
ATOM 8376 C CA . ILE B 1 480 ? 26.25 29.828 10.93 1 96.94 480 ILE B CA 1
ATOM 8377 C C . ILE B 1 480 ? 25.219 28.922 11.609 1 96.94 480 ILE B C 1
ATOM 8379 O O . ILE B 1 480 ? 24.016 29.062 11.375 1 96.94 480 ILE B O 1
ATOM 8383 N N . ILE B 1 481 ? 25.703 27.984 12.43 1 97.69 481 ILE B N 1
ATOM 8384 C CA . ILE B 1 481 ? 24.828 27.062 13.125 1 97.69 481 ILE B CA 1
ATOM 8385 C C . ILE B 1 481 ? 23.859 27.828 14.031 1 97.69 481 ILE B C 1
ATOM 8387 O O . ILE B 1 481 ? 22.656 27.578 14.031 1 97.69 481 ILE B O 1
ATOM 8391 N N . SER B 1 482 ? 24.359 28.75 14.781 1 97.12 482 SER B N 1
ATOM 8392 C CA . SER B 1 482 ? 23.531 29.547 15.68 1 97.12 482 SER B CA 1
ATOM 8393 C C . SER B 1 482 ? 22.516 30.375 14.906 1 97.12 482 SER B C 1
ATOM 8395 O O . SER B 1 482 ? 21.406 30.578 15.375 1 97.12 482 SER B O 1
ATOM 8397 N N . SER B 1 483 ? 22.922 30.906 13.758 1 97 483 SER B N 1
ATOM 8398 C CA . SER B 1 483 ? 22.016 31.688 12.938 1 97 483 SER B CA 1
ATOM 8399 C C . SER B 1 483 ? 20.812 30.859 12.477 1 97 483 SER B C 1
ATOM 8401 O O . SER B 1 483 ? 19.672 31.328 12.539 1 97 483 SER B O 1
ATOM 8403 N N . TYR B 1 484 ? 21.078 29.688 12 1 97.5 484 TYR B N 1
ATOM 8404 C CA . TYR B 1 484 ? 20 28.797 11.594 1 97.5 484 TYR B CA 1
ATOM 8405 C C . TYR B 1 484 ? 19.141 28.391 12.789 1 97.5 484 TYR B C 1
ATOM 8407 O O . TYR B 1 484 ? 17.922 28.281 12.68 1 97.5 484 TYR B O 1
ATOM 8415 N N . ALA B 1 485 ? 19.812 28.078 13.875 1 98.06 485 ALA B N 1
ATOM 8416 C CA . ALA B 1 485 ? 19.062 27.719 15.078 1 98.06 485 ALA B CA 1
ATOM 8417 C C . ALA B 1 485 ? 18.141 28.859 15.5 1 98.06 485 ALA B C 1
ATOM 8419 O O . ALA B 1 485 ? 16.984 28.625 15.883 1 98.06 485 ALA B O 1
ATOM 8420 N N . LEU B 1 486 ? 18.641 30.109 15.445 1 97.25 486 LEU B N 1
ATOM 8421 C CA . LEU B 1 486 ? 17.828 31.281 15.758 1 97.25 486 LEU B CA 1
ATOM 8422 C C . LEU B 1 486 ? 16.656 31.406 14.797 1 97.25 486 LEU B C 1
ATOM 8424 O O . LEU B 1 486 ? 15.547 31.766 15.211 1 97.25 486 LEU B O 1
ATOM 8428 N N . GLN B 1 487 ? 16.938 31.188 13.562 1 96.62 487 GLN B N 1
ATOM 8429 C CA . GLN B 1 487 ? 15.867 31.188 12.562 1 96.62 487 GLN B CA 1
ATOM 8430 C C . GLN B 1 487 ? 14.781 30.188 12.914 1 96.62 487 GLN B C 1
ATOM 8432 O O . GLN B 1 487 ? 13.586 30.484 12.797 1 96.62 487 GLN B O 1
ATOM 8437 N N . CYS B 1 488 ? 15.164 28.984 13.281 1 97.69 488 CYS B N 1
ATOM 8438 C CA . CYS B 1 488 ? 14.211 27.938 13.656 1 97.69 488 CYS B CA 1
ATOM 8439 C C . CYS B 1 488 ? 13.352 28.375 14.828 1 97.69 488 CYS B C 1
ATOM 8441 O O . CYS B 1 488 ? 12.133 28.188 14.82 1 97.69 488 CYS B O 1
ATOM 8443 N N . VAL B 1 489 ? 13.984 28.938 15.859 1 97.44 489 VAL B N 1
ATOM 8444 C CA . VAL B 1 489 ? 13.273 29.422 17.031 1 97.44 489 VAL B CA 1
ATOM 8445 C C . VAL B 1 489 ? 12.219 30.453 16.609 1 97.44 489 VAL B C 1
ATOM 8447 O O . VAL B 1 489 ? 11.07 30.375 17.047 1 97.44 489 VAL B O 1
ATOM 8450 N N . ARG B 1 490 ? 12.602 31.375 15.773 1 96.62 490 ARG B N 1
ATOM 8451 C CA . ARG B 1 490 ? 11.688 32.406 15.281 1 96.62 490 ARG B CA 1
ATOM 8452 C C . ARG B 1 490 ? 10.477 31.766 14.594 1 96.62 490 ARG B C 1
ATOM 8454 O O . ARG B 1 490 ? 9.336 32.125 14.891 1 96.62 490 ARG B O 1
ATOM 8461 N N . PHE B 1 491 ? 10.75 30.859 13.734 1 96.69 491 PHE B N 1
ATOM 8462 C CA . PHE B 1 491 ? 9.672 30.281 12.953 1 96.69 491 PHE B CA 1
ATOM 8463 C C . PHE B 1 491 ? 8.828 29.344 13.812 1 96.69 491 PHE B C 1
ATOM 8465 O O . PHE B 1 491 ? 7.637 29.141 13.539 1 96.69 491 PHE B O 1
ATOM 8472 N N . CYS B 1 492 ? 9.375 28.703 14.82 1 97 492 CYS B N 1
ATOM 8473 C CA . CYS B 1 492 ? 8.57 27.953 15.773 1 97 492 CYS B CA 1
ATOM 8474 C C . CYS B 1 492 ? 7.555 28.844 16.469 1 97 492 CYS B C 1
ATOM 8476 O O . CYS B 1 492 ? 6.395 28.469 16.641 1 97 492 CYS B O 1
ATOM 8478 N N . ILE B 1 493 ? 7.977 30.016 16.875 1 95.81 493 ILE B N 1
ATOM 8479 C CA . ILE B 1 493 ? 7.098 30.969 17.547 1 95.81 493 ILE B CA 1
ATOM 8480 C C . ILE B 1 493 ? 6 31.422 16.578 1 95.81 493 ILE B C 1
ATOM 8482 O O . ILE B 1 493 ? 4.832 31.516 16.969 1 95.81 493 ILE B O 1
ATOM 8486 N N . LEU B 1 494 ? 6.395 31.688 15.328 1 94.44 494 LEU B N 1
ATOM 8487 C CA . LEU B 1 494 ? 5.426 32.094 14.32 1 94.44 494 LEU B CA 1
ATOM 8488 C C . LEU B 1 494 ? 4.383 31 14.094 1 94.44 494 LEU B C 1
ATOM 8490 O O . LEU B 1 494 ? 3.199 31.297 13.922 1 94.44 494 LEU B O 1
ATOM 8494 N N . LYS B 1 495 ? 4.785 29.719 14.055 1 93.31 495 LYS B N 1
ATOM 8495 C CA . LYS B 1 495 ? 3.881 28.578 13.859 1 93.31 495 LYS B CA 1
ATOM 8496 C C . LYS B 1 495 ? 2.844 28.5 14.977 1 93.31 495 LYS B C 1
ATOM 8498 O O . LYS B 1 495 ? 1.677 28.203 14.727 1 93.31 495 LYS B O 1
ATOM 8503 N N . LEU B 1 496 ? 3.273 28.734 16.156 1 92.12 496 LEU B N 1
ATOM 8504 C CA . LEU B 1 496 ? 2.4 28.656 17.328 1 92.12 496 LEU B CA 1
ATOM 8505 C C . LEU B 1 496 ? 1.331 29.75 17.281 1 92.12 496 LEU B C 1
ATOM 8507 O O . LEU B 1 496 ? 0.228 29.562 17.797 1 92.12 496 LEU B O 1
ATOM 8511 N N . ASN B 1 497 ? 1.617 30.781 16.578 1 84 497 ASN B N 1
ATOM 8512 C CA . ASN B 1 497 ? 0.677 31.891 16.469 1 84 497 ASN B CA 1
ATOM 8513 C C . ASN B 1 497 ? -0.282 31.719 15.305 1 84 497 ASN B C 1
ATOM 8515 O O . ASN B 1 497 ? -1.227 32.5 15.141 1 84 497 ASN B O 1
ATOM 8519 N N . GLN B 1 498 ? -0.116 30.703 14.5 1 79.5 498 GLN B N 1
ATOM 8520 C CA . GLN B 1 498 ? -0.904 30.5 13.289 1 79.5 498 GLN B CA 1
ATOM 8521 C C . GLN B 1 498 ? -1.721 29.219 13.367 1 79.5 498 GLN B C 1
ATOM 8523 O O . GLN B 1 498 ? -2.227 28.734 12.352 1 79.5 498 GLN B O 1
ATOM 8528 N N . VAL B 1 499 ? -1.927 28.688 14.414 1 73.12 499 VAL B N 1
ATOM 8529 C CA . VAL B 1 499 ? -2.686 27.438 14.531 1 73.12 499 VAL B CA 1
ATOM 8530 C C . VAL B 1 499 ? -4.18 27.75 14.508 1 73.12 499 VAL B C 1
ATOM 8532 O O . VAL B 1 499 ? -4.648 28.656 15.203 1 73.12 499 VAL B O 1
ATOM 8535 N N . ALA B 1 500 ? -4.832 27.031 13.617 1 66.88 500 ALA B N 1
ATOM 8536 C CA . ALA B 1 500 ? -6.266 27.234 13.43 1 66.88 500 ALA B CA 1
ATOM 8537 C C . ALA B 1 500 ? -7.062 26.594 14.562 1 66.88 500 ALA B C 1
ATOM 8539 O O . ALA B 1 500 ? -6.793 25.469 14.953 1 66.88 500 ALA B O 1
ATOM 8540 N N . GLY B 1 501 ? -8.07 27.281 15 1 72.69 501 GLY B N 1
ATOM 8541 C CA . GLY B 1 501 ? -8.859 26.797 16.109 1 72.69 501 GLY B CA 1
ATOM 8542 C C . GLY B 1 501 ? -10.156 26.141 15.68 1 72.69 501 GLY B C 1
ATOM 8543 O O . GLY B 1 501 ? -11.109 26.047 16.453 1 72.69 501 GLY B O 1
ATOM 8544 N N . HIS B 1 502 ? -10.312 25.688 14.375 1 81.94 502 HIS B N 1
ATOM 8545 C CA . HIS B 1 502 ? -11.516 25.016 13.914 1 81.94 502 HIS B CA 1
ATOM 8546 C C . HIS B 1 502 ? -11.203 23.641 13.336 1 81.94 502 HIS B C 1
ATOM 8548 O O . HIS B 1 502 ? -10.055 23.359 12.977 1 81.94 502 HIS B O 1
ATOM 8554 N N . ARG B 1 503 ? -12.289 22.844 13.258 1 88.12 503 ARG B N 1
ATOM 8555 C CA . ARG B 1 503 ? -12.07 21.469 12.828 1 88.12 503 ARG B CA 1
ATOM 8556 C C . ARG B 1 503 ? -12 21.375 11.305 1 88.12 503 ARG B C 1
ATOM 8558 O O . ARG B 1 503 ? -12.906 21.844 10.609 1 88.12 503 ARG B O 1
ATOM 8565 N N . HIS B 1 504 ? -10.992 20.828 10.812 1 90.56 504 HIS B N 1
ATOM 8566 C CA . HIS B 1 504 ? -10.766 20.562 9.398 1 90.56 504 HIS B CA 1
ATOM 8567 C C . HIS B 1 504 ? -9.828 19.375 9.203 1 90.56 504 HIS B C 1
ATOM 8569 O O . HIS B 1 504 ? -9.398 18.75 10.172 1 90.56 504 HIS B O 1
ATOM 8575 N N . GLN B 1 505 ? -9.555 19.047 7.98 1 92.38 505 GLN B N 1
ATOM 8576 C CA . GLN B 1 505 ? -8.75 17.891 7.637 1 92.38 505 GLN B CA 1
ATOM 8577 C C . GLN B 1 505 ? -7.348 17.984 8.242 1 92.38 505 GLN B C 1
ATOM 8579 O O . GLN B 1 505 ? -6.746 16.969 8.594 1 92.38 505 GLN B O 1
ATOM 8584 N N . GLY B 1 506 ? -6.855 19.203 8.453 1 92.75 506 GLY B N 1
ATOM 8585 C CA . GLY B 1 506 ? -5.5 19.422 8.922 1 92.75 506 GLY B CA 1
ATOM 8586 C C . GLY B 1 506 ? -5.406 19.594 10.43 1 92.75 506 GLY B C 1
ATOM 8587 O O . GLY B 1 506 ? -4.324 19.844 10.961 1 92.75 506 GLY B O 1
ATOM 8588 N N . THR B 1 507 ? -6.492 19.453 11.117 1 93.31 507 THR B N 1
ATOM 8589 C CA . THR B 1 507 ? -6.547 19.734 12.547 1 93.31 507 THR B CA 1
ATOM 8590 C C . THR B 1 507 ? -5.539 18.891 13.312 1 93.31 507 THR B C 1
ATOM 8592 O O . THR B 1 507 ? -4.805 19.391 14.164 1 93.31 507 THR B O 1
ATOM 8595 N N . TRP B 1 508 ? -5.535 17.625 13.047 1 95.56 508 TRP B N 1
ATOM 8596 C CA . TRP B 1 508 ? -4.602 16.734 13.734 1 95.56 508 TRP B CA 1
ATOM 8597 C C . TRP B 1 508 ? -3.164 17.203 13.547 1 95.56 508 TRP B C 1
ATOM 8599 O O . TRP B 1 508 ? -2.377 17.219 14.492 1 95.56 508 TRP B O 1
ATOM 8609 N N . TYR B 1 509 ? -2.781 17.625 12.367 1 94.44 509 TYR B N 1
ATOM 8610 C CA . TYR B 1 509 ? -1.444 18.141 12.086 1 94.44 509 TYR B CA 1
ATOM 8611 C C . TYR B 1 509 ? -1.169 19.406 12.883 1 94.44 509 TYR B C 1
ATOM 8613 O O . TYR B 1 509 ? -0.055 19.625 13.375 1 94.44 509 TYR B O 1
ATOM 8621 N N . GLY B 1 510 ? -2.211 20.234 12.93 1 92.38 510 GLY B N 1
ATOM 8622 C CA . GLY B 1 510 ? -2.057 21.469 13.688 1 92.38 510 GLY B CA 1
ATOM 8623 C C . GLY B 1 510 ? -1.69 21.234 15.141 1 92.38 510 GLY B C 1
ATOM 8624 O O . GLY B 1 510 ? -0.844 21.938 15.695 1 92.38 510 GLY B O 1
ATOM 8625 N N . ILE B 1 511 ? -2.293 20.281 15.719 1 93.44 511 ILE B N 1
ATOM 8626 C CA . ILE B 1 511 ? -2.006 19.938 17.109 1 93.44 511 ILE B CA 1
ATOM 8627 C C . ILE B 1 511 ? -0.553 19.484 17.234 1 93.44 511 ILE B C 1
ATOM 8629 O O . ILE B 1 511 ? 0.16 19.922 18.141 1 93.44 511 ILE B O 1
ATOM 8633 N N . ARG B 1 512 ? -0.155 18.688 16.359 1 94.75 512 ARG B N 1
ATOM 8634 C CA . ARG B 1 512 ? 1.197 18.141 16.406 1 94.75 512 ARG B CA 1
ATOM 8635 C C . ARG B 1 512 ? 2.234 19.219 16.109 1 94.75 512 ARG B C 1
ATOM 8637 O O . ARG B 1 512 ? 3.322 19.219 16.688 1 94.75 512 ARG B O 1
ATOM 8644 N N . VAL B 1 513 ? 1.911 20.094 15.188 1 92.88 513 VAL B N 1
ATOM 8645 C CA . VAL B 1 513 ? 2.791 21.203 14.875 1 92.88 513 VAL B CA 1
ATOM 8646 C C . VAL B 1 513 ? 2.99 22.078 16.109 1 92.88 513 VAL B C 1
ATOM 8648 O O . VAL B 1 513 ? 4.109 22.516 16.406 1 92.88 513 VAL B O 1
ATOM 8651 N N . ALA B 1 514 ? 1.934 22.344 16.797 1 93 514 ALA B N 1
ATOM 8652 C CA . ALA B 1 514 ? 2.027 23.125 18.031 1 93 514 ALA B CA 1
ATOM 8653 C C . ALA B 1 514 ? 2.908 22.422 19.062 1 93 514 ALA B C 1
ATOM 8655 O O . ALA B 1 514 ? 3.746 23.047 19.719 1 93 514 ALA B O 1
ATOM 8656 N N . ALA B 1 515 ? 2.711 21.141 19.188 1 94.12 515 ALA B N 1
ATOM 8657 C CA . ALA B 1 515 ? 3.51 20.359 20.125 1 94.12 515 ALA B CA 1
ATOM 8658 C C . ALA B 1 515 ? 4.984 20.359 19.734 1 94.12 515 ALA B C 1
ATOM 8660 O O . ALA B 1 515 ? 5.859 20.516 20.578 1 94.12 515 ALA B O 1
ATOM 8661 N N . SER B 1 516 ? 5.246 20.156 18.453 1 95.62 516 SER B N 1
ATOM 8662 C CA . SER B 1 516 ? 6.621 20.125 17.953 1 95.62 516 SER B CA 1
ATOM 8663 C C . SER B 1 516 ? 7.32 21.469 18.203 1 95.62 516 SER B C 1
ATOM 8665 O O . SER B 1 516 ? 8.453 21.484 18.688 1 95.62 516 SER B O 1
ATOM 8667 N N . ALA B 1 517 ? 6.652 22.547 17.844 1 96.25 517 ALA B N 1
ATOM 8668 C CA . ALA B 1 517 ? 7.227 23.875 18.047 1 96.25 517 ALA B CA 1
ATOM 8669 C C . ALA B 1 517 ? 7.484 24.141 19.531 1 96.25 517 ALA B C 1
ATOM 8671 O O . ALA B 1 517 ? 8.539 24.656 19.906 1 96.25 517 ALA B O 1
ATOM 8672 N N . ALA B 1 518 ? 6.543 23.781 20.359 1 95.38 518 ALA B N 1
ATOM 8673 C CA . ALA B 1 518 ? 6.695 23.953 21.797 1 95.38 518 ALA B CA 1
ATOM 8674 C C . ALA B 1 518 ? 7.883 23.156 22.328 1 95.38 518 ALA B C 1
ATOM 8676 O O . ALA B 1 518 ? 8.656 23.641 23.141 1 95.38 518 ALA B O 1
ATOM 8677 N N . LEU B 1 519 ? 8.016 21.953 21.875 1 95.75 519 LEU B N 1
ATOM 8678 C CA . LEU B 1 519 ? 9.094 21.078 22.328 1 95.75 519 LEU B CA 1
ATOM 8679 C C . LEU B 1 519 ? 10.453 21.625 21.906 1 95.75 519 LEU B C 1
ATOM 8681 O O . LEU B 1 519 ? 11.422 21.547 22.672 1 95.75 519 LEU B O 1
ATOM 8685 N N . ILE B 1 520 ? 10.547 22.109 20.719 1 97.25 520 ILE B N 1
ATOM 8686 C CA . ILE B 1 520 ? 11.805 22.656 20.219 1 97.25 520 ILE B CA 1
ATOM 8687 C C . ILE B 1 520 ? 12.227 23.844 21.094 1 97.25 520 ILE B C 1
ATOM 8689 O O . ILE B 1 520 ? 13.383 23.938 21.5 1 97.25 520 ILE B O 1
ATOM 8693 N N . LEU B 1 521 ? 11.289 24.75 21.375 1 96.75 521 LEU B N 1
ATOM 8694 C CA . LEU B 1 521 ? 11.578 25.906 22.219 1 96.75 521 LEU B CA 1
ATOM 8695 C C . LEU B 1 521 ? 11.953 25.469 23.625 1 96.75 521 LEU B C 1
ATOM 8697 O O . LEU B 1 521 ? 12.898 26 24.219 1 96.75 521 LEU B O 1
ATOM 8701 N N . ALA B 1 522 ? 11.281 24.5 24.141 1 95.38 522 ALA B N 1
ATOM 8702 C CA . ALA B 1 522 ? 11.594 23.969 25.453 1 95.38 522 ALA B CA 1
ATOM 8703 C C . ALA B 1 522 ? 12.984 23.344 25.484 1 95.38 522 ALA B C 1
ATOM 8705 O O . ALA B 1 522 ? 13.695 23.422 26.484 1 95.38 522 ALA B O 1
ATOM 8706 N N . ALA B 1 523 ? 13.305 22.625 24.438 1 96.19 523 ALA B N 1
ATOM 8707 C CA . ALA B 1 523 ? 14.633 22.016 24.344 1 96.19 523 ALA B CA 1
ATOM 8708 C C . ALA B 1 523 ? 15.734 23.062 24.438 1 96.19 523 ALA B C 1
ATOM 8710 O O . ALA B 1 523 ? 16.734 22.859 25.125 1 96.19 523 ALA B O 1
ATOM 8711 N N . VAL B 1 524 ? 15.562 24.172 23.734 1 96.5 524 VAL B N 1
ATOM 8712 C CA . VAL B 1 524 ? 16.547 25.25 23.766 1 96.5 524 VAL B CA 1
ATOM 8713 C C . VAL B 1 524 ? 16.641 25.812 25.188 1 96.5 524 VAL B C 1
ATOM 8715 O O . VAL B 1 524 ? 17.734 26 25.703 1 96.5 524 VAL B O 1
ATOM 8718 N N . ASP B 1 525 ? 15.531 26.078 25.781 1 94.69 525 ASP B N 1
ATOM 8719 C CA . ASP B 1 525 ? 15.5 26.609 27.141 1 94.69 525 ASP B CA 1
ATOM 8720 C C . ASP B 1 525 ? 16.203 25.656 28.109 1 94.69 525 ASP B C 1
ATOM 8722 O O . ASP B 1 525 ? 17.031 26.094 28.922 1 94.69 525 ASP B O 1
ATOM 8726 N N . LYS B 1 526 ? 15.852 24.406 28.062 1 92.5 526 LYS B N 1
ATOM 8727 C CA . LYS B 1 526 ? 16.438 23.406 28.953 1 92.5 526 LYS B CA 1
ATOM 8728 C C . LYS B 1 526 ? 17.938 23.297 28.75 1 92.5 526 LYS B C 1
ATOM 8730 O O . LYS B 1 526 ? 18.703 23.234 29.719 1 92.5 526 LYS B O 1
ATOM 8735 N N . ALA B 1 527 ? 18.312 23.219 27.547 1 94.25 527 ALA B N 1
ATOM 8736 C CA . ALA B 1 527 ? 19.75 23.125 27.234 1 94.25 527 ALA B CA 1
ATOM 8737 C C . ALA B 1 527 ? 20.5 24.344 27.75 1 94.25 527 ALA B C 1
ATOM 8739 O O . ALA B 1 527 ? 21.641 24.219 28.219 1 94.25 527 ALA B O 1
ATOM 8740 N N . GLN B 1 528 ? 19.938 25.531 27.656 1 93.88 528 GLN B N 1
ATOM 8741 C CA . GLN B 1 528 ? 20.562 26.75 28.141 1 93.88 528 GLN B CA 1
ATOM 8742 C C . GLN B 1 528 ? 20.672 26.75 29.656 1 93.88 528 GLN B C 1
ATOM 8744 O O . GLN B 1 528 ? 21.672 27.203 30.219 1 93.88 528 GLN B O 1
ATOM 8749 N N . ARG B 1 529 ? 19.719 26.281 30.328 1 90.5 529 ARG B N 1
ATOM 8750 C CA . ARG B 1 529 ? 19.766 26.188 31.781 1 90.5 529 ARG B CA 1
ATOM 8751 C C . ARG B 1 529 ? 20.859 25.219 32.219 1 90.5 529 ARG B C 1
ATOM 8753 O O . ARG B 1 529 ? 21.578 25.5 33.188 1 90.5 529 ARG B O 1
ATOM 8760 N N . LEU B 1 530 ? 20.922 24.172 31.484 1 89.19 530 LEU B N 1
ATOM 8761 C CA . LEU B 1 530 ? 21.953 23.172 31.812 1 89.19 530 LEU B CA 1
ATOM 8762 C C . LEU B 1 530 ? 23.344 23.719 31.516 1 89.19 530 LEU B C 1
ATOM 8764 O O . LEU B 1 530 ? 24.312 23.391 32.219 1 89.19 530 LEU B O 1
ATOM 8768 N N . ALA B 1 531 ? 23.453 24.484 30.5 1 90.12 531 ALA B N 1
ATOM 8769 C CA . ALA B 1 531 ? 24.734 25.047 30.094 1 90.12 531 ALA B CA 1
ATOM 8770 C C . ALA B 1 531 ? 25.219 26.109 31.078 1 90.12 531 ALA B C 1
ATOM 8772 O O . ALA B 1 531 ? 26.422 26.328 31.234 1 90.12 531 ALA B O 1
ATOM 8773 N N . LYS B 1 532 ? 24.359 26.844 31.703 1 87.19 532 LYS B N 1
ATOM 8774 C CA . LYS B 1 532 ? 24.734 27.859 32.688 1 87.19 532 LYS B CA 1
ATOM 8775 C C . LYS B 1 532 ? 25.469 27.234 33.875 1 87.19 532 LYS B C 1
ATOM 8777 O O . LYS B 1 532 ? 26.297 27.891 34.5 1 87.19 532 LYS B O 1
ATOM 8782 N N . GLU B 1 533 ? 25.203 26.047 34.094 1 82.75 533 GLU B N 1
ATOM 8783 C CA . GLU B 1 533 ? 25.828 25.344 35.219 1 82.75 533 GLU B CA 1
ATOM 8784 C C . GLU B 1 533 ? 27.219 24.844 34.812 1 82.75 533 GLU B C 1
ATOM 8786 O O . GLU B 1 533 ? 28.016 24.484 35.688 1 82.75 533 GLU B O 1
ATOM 8791 N N . ASP B 1 534 ? 27.453 24.922 33.562 1 77.44 534 ASP B N 1
ATOM 8792 C CA . ASP B 1 534 ? 28.703 24.375 33.062 1 77.44 534 ASP B CA 1
ATOM 8793 C C . ASP B 1 534 ? 29.688 25.5 32.719 1 77.44 534 ASP B C 1
ATOM 8795 O O . ASP B 1 534 ? 29.297 26.578 32.281 1 77.44 534 ASP B O 1
ATOM 8799 N N . ASP B 1 535 ? 30.906 25.469 33.125 1 81.81 535 ASP B N 1
ATOM 8800 C CA . ASP B 1 535 ? 31.953 26.453 32.844 1 81.81 535 ASP B CA 1
ATOM 8801 C C . ASP B 1 535 ? 32.438 26.344 31.406 1 81.81 535 ASP B C 1
ATOM 8803 O O . ASP B 1 535 ? 33.094 27.281 30.891 1 81.81 535 ASP B O 1
ATOM 8807 N N . ALA B 1 536 ? 32 25.328 30.656 1 85.75 536 ALA B N 1
ATOM 8808 C CA . ALA B 1 536 ? 32.469 25.094 29.297 1 85.75 536 ALA B CA 1
ATOM 8809 C C . ALA B 1 536 ? 31.625 25.828 28.281 1 85.75 536 ALA B C 1
ATOM 8811 O O . ALA B 1 536 ? 30.484 26.234 28.562 1 85.75 536 ALA B O 1
ATOM 8812 N N . PHE B 1 537 ? 32.25 26.141 27.156 1 87.19 537 PHE B N 1
ATOM 8813 C CA . PHE B 1 537 ? 31.531 26.766 26.062 1 87.19 537 PHE B CA 1
ATOM 8814 C C . PHE B 1 537 ? 30.391 25.859 25.578 1 87.19 537 PHE B C 1
ATOM 8816 O O . PHE B 1 537 ? 30.609 24.672 25.344 1 87.19 537 PHE B O 1
ATOM 8823 N N . ARG B 1 538 ? 29.266 26.484 25.516 1 91.81 538 ARG B N 1
ATOM 8824 C CA . ARG B 1 538 ? 28.109 25.797 24.953 1 91.81 538 ARG B CA 1
ATOM 8825 C C . ARG B 1 538 ? 27.453 26.625 23.844 1 91.81 538 ARG B C 1
ATOM 8827 O O . ARG B 1 538 ? 27.016 27.75 24.078 1 91.81 538 ARG B O 1
ATOM 8834 N N . LEU B 1 539 ? 27.391 26.078 22.672 1 95 539 LEU B N 1
ATOM 8835 C CA . LEU B 1 539 ? 26.891 26.75 21.484 1 95 539 LEU B CA 1
ATOM 8836 C C . LEU B 1 539 ? 25.453 27.219 21.703 1 95 539 LEU B C 1
ATOM 8838 O O . LEU B 1 539 ? 25.047 28.25 21.156 1 95 539 LEU B O 1
ATOM 8842 N N . VAL B 1 540 ? 24.641 26.484 22.469 1 96.25 540 VAL B N 1
ATOM 8843 C CA . VAL B 1 540 ? 23.219 26.75 22.672 1 96.25 540 VAL B CA 1
ATOM 8844 C C . VAL B 1 540 ? 23.047 28.109 23.328 1 96.25 540 VAL B C 1
ATOM 8846 O O . VAL B 1 540 ? 21.984 28.75 23.203 1 96.25 540 VAL B O 1
ATOM 8849 N N . GLN B 1 541 ? 24.062 28.578 24.016 1 94.38 541 GLN B N 1
ATOM 8850 C CA . GLN B 1 541 ? 23.984 29.875 24.688 1 94.38 541 GLN B CA 1
ATOM 8851 C C . GLN B 1 541 ? 23.938 31.016 23.688 1 94.38 541 GLN B C 1
ATOM 8853 O O . GLN B 1 541 ? 23.5 32.125 24.016 1 94.38 541 GLN B O 1
ATOM 8858 N N . SER B 1 542 ? 24.375 30.734 22.469 1 93.5 542 SER B N 1
ATOM 8859 C CA . SER B 1 542 ? 24.359 31.734 21.406 1 93.5 542 SER B CA 1
ATOM 8860 C C . SER B 1 542 ? 23 31.781 20.719 1 93.5 542 SER B C 1
ATOM 8862 O O . SER B 1 542 ? 22.766 32.625 19.859 1 93.5 542 SER B O 1
ATOM 8864 N N . VAL B 1 543 ? 22.109 30.891 21.016 1 95.44 543 VAL B N 1
ATOM 8865 C CA . VAL B 1 543 ? 20.781 30.844 20.422 1 95.44 543 VAL B CA 1
ATOM 8866 C C . VAL B 1 543 ? 19.812 31.656 21.297 1 95.44 543 VAL B C 1
ATOM 8868 O O . VAL B 1 543 ? 19.312 31.156 22.312 1 95.44 543 VAL B O 1
ATOM 8871 N N . ALA B 1 544 ? 19.469 32.812 20.891 1 93.5 544 ALA B N 1
ATOM 8872 C CA . ALA B 1 544 ? 18.625 33.719 21.688 1 93.5 544 ALA B CA 1
ATOM 8873 C C . ALA B 1 544 ? 17.172 33.219 21.719 1 93.5 544 ALA B C 1
ATOM 8875 O O . ALA B 1 544 ? 16.578 32.969 20.672 1 93.5 544 ALA B O 1
ATOM 8876 N N . LEU B 1 545 ? 16.703 33 22.828 1 94.38 545 LEU B N 1
ATOM 8877 C CA . LEU B 1 545 ? 15.289 32.688 23.062 1 94.38 545 LEU B CA 1
ATOM 8878 C C . LEU B 1 545 ? 14.539 33.906 23.609 1 94.38 545 LEU B C 1
ATOM 8880 O O . LEU B 1 545 ? 14.867 34.375 24.688 1 94.38 545 LEU B O 1
ATOM 8884 N N . PRO B 1 546 ? 13.633 34.406 22.828 1 93.56 546 PRO B N 1
ATOM 8885 C CA . PRO B 1 546 ? 12.914 35.562 23.328 1 93.56 546 PRO B CA 1
ATOM 8886 C C . PRO B 1 546 ? 12.117 35.25 24.594 1 93.56 546 PRO B C 1
ATOM 8888 O O . PRO B 1 546 ? 11.602 34.156 24.75 1 93.56 546 PRO B O 1
ATOM 8891 N N . GLU B 1 547 ? 11.891 36.219 25.422 1 89.38 547 GLU B N 1
ATOM 8892 C CA . GLU B 1 547 ? 11.18 36.031 26.688 1 89.38 547 GLU B CA 1
ATOM 8893 C C . GLU B 1 547 ? 9.719 35.656 26.438 1 89.38 547 GLU B C 1
ATOM 8895 O O . GLU B 1 547 ? 9.094 35.031 27.281 1 89.38 547 GLU B O 1
ATOM 8900 N N . THR B 1 548 ? 9.219 35.969 25.281 1 89.12 548 THR B N 1
ATOM 8901 C CA . THR B 1 548 ? 7.801 35.812 24.969 1 89.12 548 THR B CA 1
ATOM 8902 C C . THR B 1 548 ? 7.52 34.406 24.484 1 89.12 548 THR B C 1
ATOM 8904 O O . THR B 1 548 ? 6.383 34.062 24.125 1 89.12 548 THR B O 1
ATOM 8907 N N . TRP B 1 549 ? 8.602 33.562 24.438 1 92.69 549 TRP B N 1
ATOM 8908 C CA . TRP B 1 549 ? 8.391 32.25 23.828 1 92.69 549 TRP B CA 1
ATOM 8909 C C . TRP B 1 549 ? 7.395 31.422 24.641 1 92.69 549 TRP B C 1
ATOM 8911 O O . TRP B 1 549 ? 6.594 30.672 24.078 1 92.69 549 TRP B O 1
ATOM 8921 N N . LYS B 1 550 ? 7.379 31.609 25.969 1 90.94 550 LYS B N 1
ATOM 8922 C CA . LYS B 1 550 ? 6.453 30.859 26.828 1 90.94 550 LYS B CA 1
ATOM 8923 C C . LYS B 1 550 ? 5.008 31.266 26.547 1 90.94 550 LYS B C 1
ATOM 8925 O O . LYS B 1 550 ? 4.113 30.422 26.531 1 90.94 550 LYS B O 1
ATOM 8930 N N . ASP B 1 551 ? 4.809 32.562 26.359 1 91.06 551 ASP B N 1
ATOM 8931 C CA . ASP B 1 551 ? 3.477 33.062 26.031 1 91.06 551 ASP B CA 1
ATOM 8932 C C . ASP B 1 551 ? 2.994 32.5 24.703 1 91.06 551 ASP B C 1
ATOM 8934 O O . ASP B 1 551 ? 1.808 32.188 24.547 1 91.06 551 ASP B O 1
ATOM 8938 N N . ALA B 1 552 ? 3.908 32.406 23.781 1 91.88 552 ALA B N 1
ATOM 8939 C CA . ALA B 1 552 ? 3.57 31.844 22.484 1 91.88 552 ALA B CA 1
ATOM 8940 C C . ALA B 1 552 ? 3.129 30.391 22.625 1 91.88 552 ALA B C 1
ATOM 8942 O O . ALA B 1 552 ? 2.174 29.969 21.969 1 91.88 552 ALA B O 1
ATOM 8943 N N . VAL B 1 553 ? 3.83 29.625 23.469 1 92.88 553 VAL B N 1
ATOM 8944 C CA . VAL B 1 553 ? 3.49 28.219 23.703 1 92.88 553 VAL B CA 1
ATOM 8945 C C . VAL B 1 553 ? 2.1 28.125 24.328 1 92.88 553 VAL B C 1
ATOM 8947 O O . VAL B 1 553 ? 1.288 27.297 23.938 1 92.88 553 VAL B O 1
ATOM 8950 N N . VAL B 1 554 ? 1.814 28.984 25.297 1 91.19 554 VAL B N 1
ATOM 8951 C CA . VAL B 1 554 ? 0.519 28.984 25.969 1 91.19 554 VAL B CA 1
ATOM 8952 C C . VAL B 1 554 ? -0.583 29.312 24.953 1 91.19 554 VAL B C 1
ATOM 8954 O O . VAL B 1 554 ? -1.638 28.672 24.953 1 91.19 554 VAL B O 1
ATOM 8957 N N . ARG B 1 555 ? -0.342 30.25 24.109 1 88.69 555 ARG B N 1
ATOM 8958 C CA . ARG B 1 555 ? -1.318 30.625 23.094 1 88.69 555 ARG B CA 1
ATOM 8959 C C . ARG B 1 555 ? -1.54 29.484 22.109 1 88.69 555 ARG B C 1
ATOM 8961 O O . ARG B 1 555 ? -2.676 29.203 21.719 1 88.69 555 ARG B O 1
ATOM 8968 N N . GLY B 1 556 ? -0.447 28.953 21.641 1 88.94 556 GLY B N 1
ATOM 8969 C CA . GLY B 1 556 ? -0.555 27.812 20.734 1 88.94 556 GLY B CA 1
ATOM 8970 C C . GLY B 1 556 ? -1.328 26.656 21.328 1 88.94 556 GLY B C 1
ATOM 8971 O O . GLY B 1 556 ? -2.176 26.062 20.656 1 88.94 556 GLY B O 1
ATOM 8972 N N . ALA B 1 557 ? -1.054 26.344 22.547 1 88.19 557 ALA B N 1
ATOM 8973 C CA . ALA B 1 557 ? -1.754 25.266 23.25 1 88.19 557 ALA B CA 1
ATOM 8974 C C . ALA B 1 557 ? -3.236 25.594 23.406 1 88.19 557 ALA B C 1
ATOM 8976 O O . ALA B 1 557 ? -4.09 24.703 23.281 1 88.19 557 ALA B O 1
ATOM 8977 N N . ALA B 1 558 ? -3.543 26.797 23.672 1 87.06 558 ALA B N 1
ATOM 8978 C CA . ALA B 1 558 ? -4.922 27.234 23.859 1 87.06 558 ALA B CA 1
ATOM 8979 C C . ALA B 1 558 ? -5.723 27.125 22.562 1 87.06 558 ALA B C 1
ATOM 8981 O O . ALA B 1 558 ? -6.918 26.812 22.594 1 87.06 558 ALA B O 1
ATOM 8982 N N . SER B 1 559 ? -5.074 27.344 21.453 1 86.31 559 SER B N 1
ATOM 8983 C CA . SER B 1 559 ? -5.746 27.312 20.156 1 86.31 559 SER B CA 1
ATOM 8984 C C . SER B 1 559 ? -6.223 25.906 19.812 1 86.31 559 SER B C 1
ATOM 8986 O O . SER B 1 559 ? -7.168 25.75 19.031 1 86.31 559 SER B O 1
ATOM 8988 N N . VAL B 1 560 ? -5.598 24.922 20.391 1 89.06 560 VAL B N 1
ATOM 8989 C CA . VAL B 1 560 ? -5.965 23.547 20.047 1 89.06 560 VAL B CA 1
ATOM 8990 C C . VAL B 1 560 ? -6.555 22.844 21.266 1 89.06 560 VAL B C 1
ATOM 8992 O O . VAL B 1 560 ? -6.773 21.625 21.234 1 89.06 560 VAL B O 1
ATOM 8995 N N . GLN B 1 561 ? -6.867 23.562 22.281 1 87.56 561 GLN B N 1
ATOM 8996 C CA . GLN B 1 561 ? -7.277 23 23.562 1 87.56 561 GLN B CA 1
ATOM 8997 C C . GLN B 1 561 ? -8.547 22.156 23.422 1 87.56 561 GLN B C 1
ATOM 8999 O O . GLN B 1 561 ? -8.695 21.141 24.078 1 87.56 561 GLN B O 1
ATOM 9004 N N . GLN B 1 562 ? -9.398 22.578 22.562 1 86.31 562 GLN B N 1
ATOM 9005 C CA . GLN B 1 562 ? -10.688 21.906 22.406 1 86.31 562 GLN B CA 1
ATOM 9006 C C . GLN B 1 562 ? -10.508 20.484 21.875 1 86.31 562 GLN B C 1
ATOM 9008 O O . GLN B 1 562 ? -11.367 19.625 22.078 1 86.31 562 GLN B O 1
ATOM 9013 N N . TYR B 1 563 ? -9.398 20.234 21.266 1 90.06 563 TYR B N 1
ATOM 9014 C CA . TYR B 1 563 ? -9.18 18.922 20.641 1 90.06 563 TYR B CA 1
ATOM 9015 C C . TYR B 1 563 ? -8.312 18.047 21.531 1 90.06 563 TYR B C 1
ATOM 9017 O O . TYR B 1 563 ? -8.211 16.828 21.297 1 90.06 563 TYR B O 1
ATOM 9025 N N . LEU B 1 564 ? -7.719 18.609 22.516 1 89.44 564 LEU B N 1
ATOM 9026 C CA . LEU B 1 564 ? -6.727 17.891 23.312 1 89.44 564 LEU B CA 1
ATOM 9027 C C . LEU B 1 564 ? -7.402 16.906 24.25 1 89.44 564 LEU B C 1
ATOM 9029 O O . LEU B 1 564 ? -6.746 16.016 24.797 1 89.44 564 LEU B O 1
ATOM 9033 N N . ASP B 1 565 ? -8.664 16.969 24.328 1 86.56 565 ASP B N 1
ATOM 9034 C CA . ASP B 1 565 ? -9.359 16.016 25.188 1 86.56 565 ASP B CA 1
ATOM 9035 C C . ASP B 1 565 ? -9.969 14.875 24.375 1 86.56 565 ASP B C 1
ATOM 9037 O O . ASP B 1 565 ? -10.516 13.922 24.938 1 86.56 565 ASP B O 1
ATOM 9041 N N . GLU B 1 566 ? -9.891 15 23.156 1 87.31 566 GLU B N 1
ATOM 9042 C CA . GLU B 1 566 ? -10.406 13.922 22.312 1 87.31 566 GLU B CA 1
ATOM 9043 C C . GLU B 1 566 ? -9.555 12.664 22.438 1 87.31 566 GLU B C 1
ATOM 9045 O O . GLU B 1 566 ? -8.328 12.75 22.516 1 87.31 566 GLU B O 1
ATOM 9050 N N . PRO B 1 567 ? -10.188 11.562 22.516 1 83.56 567 PRO B N 1
ATOM 9051 C CA . PRO B 1 567 ? -9.438 10.32 22.688 1 83.56 567 PRO B CA 1
ATOM 9052 C C . PRO B 1 567 ? -8.695 9.898 21.422 1 83.56 567 PRO B C 1
ATOM 9054 O O . PRO B 1 567 ? -7.699 9.172 21.484 1 83.56 567 PRO B O 1
ATOM 9057 N N . ASN B 1 568 ? -9.055 10.406 20.328 1 89.12 568 ASN B N 1
ATOM 9058 C CA . ASN B 1 568 ? -8.492 9.953 19.062 1 89.12 568 ASN B CA 1
ATOM 9059 C C . ASN B 1 568 ? -7.148 10.625 18.781 1 89.12 568 ASN B C 1
ATOM 9061 O O . ASN B 1 568 ? -6.883 11.727 19.266 1 89.12 568 ASN B O 1
ATOM 9065 N N . GLY B 1 569 ? -6.246 9.945 18.109 1 91.25 569 GLY B N 1
ATOM 9066 C CA . GLY B 1 569 ? -5.055 10.531 17.516 1 91.25 569 GLY B CA 1
ATOM 9067 C C . GLY B 1 569 ? -3.965 10.812 18.531 1 91.25 569 GLY B C 1
ATOM 9068 O O . GLY B 1 569 ? -3.025 11.562 18.25 1 91.25 569 GLY B O 1
ATOM 9069 N N . GLY B 1 570 ? -4.195 10.258 19.797 1 91 570 GLY B N 1
ATOM 9070 C CA . GLY B 1 570 ? -3.213 10.5 20.828 1 91 570 GLY B CA 1
ATOM 9071 C C . GLY B 1 570 ? -3.275 11.906 21.406 1 91 570 GLY B C 1
ATOM 9072 O O . GLY B 1 570 ? -2.316 12.375 22.016 1 91 570 GLY B O 1
ATOM 9073 N N . CYS B 1 571 ? -4.363 12.625 21.172 1 91.38 571 CYS B N 1
ATOM 9074 C CA . CYS B 1 571 ? -4.504 14.023 21.547 1 91.38 571 CYS B CA 1
ATOM 9075 C C . CYS B 1 571 ? -4.41 14.195 23.062 1 91.38 571 CYS B C 1
ATOM 9077 O O . CYS B 1 571 ? -3.775 15.133 23.547 1 91.38 571 CYS B O 1
ATOM 9079 N N . SER B 1 572 ? -4.992 13.227 23.766 1 88.12 572 SER B N 1
ATOM 9080 C CA . SER B 1 572 ? -4.914 13.305 25.219 1 88.12 572 SER B CA 1
ATOM 9081 C C . SER B 1 572 ? -3.477 13.172 25.703 1 88.12 572 SER B C 1
ATOM 9083 O O . SER B 1 572 ? -3.078 13.828 26.672 1 88.12 572 SER B O 1
ATOM 9085 N N . ASN B 1 573 ? -2.75 12.328 25.109 1 89.5 573 ASN B N 1
ATOM 9086 C CA . ASN B 1 573 ? -1.347 12.156 25.453 1 89.5 573 ASN B CA 1
ATOM 9087 C C . ASN B 1 573 ? -0.515 13.375 25.078 1 89.5 573 ASN B C 1
ATOM 9089 O O . ASN B 1 573 ? 0.437 13.727 25.766 1 89.5 573 ASN B O 1
ATOM 9093 N N . LEU B 1 574 ? -0.842 14.008 23.984 1 92.31 574 LEU B N 1
ATOM 9094 C CA . LEU B 1 574 ? -0.15 15.219 23.547 1 92.31 574 LEU B CA 1
ATOM 9095 C C . LEU B 1 574 ? -0.427 16.375 24.516 1 92.31 574 LEU B C 1
ATOM 9097 O O . LEU B 1 574 ? 0.416 17.25 24.688 1 92.31 574 LEU B O 1
ATOM 9101 N N . LYS B 1 575 ? -1.612 16.312 25.062 1 90.56 575 LYS B N 1
ATOM 9102 C CA . LYS B 1 575 ? -1.951 17.312 26.078 1 90.56 575 LYS B CA 1
ATOM 9103 C C . LYS B 1 575 ? -0.944 17.281 27.219 1 90.56 575 LYS B C 1
ATOM 9105 O O . LYS B 1 575 ? -0.501 18.344 27.688 1 90.56 575 LYS B O 1
ATOM 9110 N N . GLU B 1 576 ? -0.612 16.141 27.578 1 87.56 576 GLU B N 1
ATOM 9111 C CA . GLU B 1 576 ? 0.346 16 28.672 1 87.56 576 GLU B CA 1
ATOM 9112 C C . GLU B 1 576 ? 1.714 16.547 28.281 1 87.56 576 GLU B C 1
ATOM 9114 O O . GLU B 1 576 ? 2.406 17.156 29.109 1 87.56 576 GLU B O 1
ATOM 9119 N N . VAL B 1 577 ? 2.064 16.328 27.094 1 88.38 577 VAL B N 1
ATOM 9120 C CA . VAL B 1 577 ? 3.342 16.828 26.594 1 88.38 577 VAL B CA 1
ATOM 9121 C C . VAL B 1 577 ? 3.328 18.344 26.578 1 88.38 577 VAL B C 1
ATOM 9123 O O . VAL B 1 577 ? 4.258 18.984 27.078 1 88.38 577 VAL B O 1
ATOM 9126 N N . LEU B 1 578 ? 2.307 18.969 26.062 1 88.19 578 LEU B N 1
ATOM 9127 C CA . LEU B 1 578 ? 2.191 20.422 25.953 1 88.19 578 LEU B CA 1
ATOM 9128 C C . LEU B 1 578 ? 2.117 21.062 27.328 1 88.19 578 LEU B C 1
ATOM 9130 O O . LEU B 1 578 ? 2.768 22.078 27.594 1 88.19 578 LEU B O 1
ATOM 9134 N N . GLU B 1 579 ? 1.382 20.406 28.156 1 84.81 579 GLU B N 1
ATOM 9135 C CA . GLU B 1 579 ? 1.279 20.922 29.516 1 84.81 579 GLU B CA 1
ATOM 9136 C C . GLU B 1 579 ? 2.611 20.797 30.25 1 84.81 579 GLU B C 1
ATOM 9138 O O . GLU B 1 579 ? 2.955 21.672 31.062 1 84.81 579 GLU B O 1
ATOM 9143 N N . GLY B 1 580 ? 3.271 19.734 29.984 1 84.38 580 GLY B N 1
ATOM 9144 C CA . GLY B 1 580 ? 4.602 19.594 30.562 1 84.38 580 GLY B CA 1
ATOM 9145 C C . GLY B 1 580 ? 5.555 20.703 30.141 1 84.38 580 GLY B C 1
ATOM 9146 O O . GLY B 1 580 ? 6.352 21.172 30.953 1 84.38 580 GLY B O 1
ATOM 9147 N N . VAL B 1 581 ? 5.496 21.094 28.953 1 85.19 581 VAL B N 1
ATOM 9148 C CA . VAL B 1 581 ? 6.344 22.172 28.438 1 85.19 581 VAL B CA 1
ATOM 9149 C C . VAL B 1 581 ? 5.941 23.5 29.094 1 85.19 581 VAL B C 1
ATOM 9151 O O . VAL B 1 581 ? 6.797 24.266 29.516 1 85.19 581 VAL B O 1
ATOM 9154 N N . VAL B 1 582 ? 4.641 23.703 29.219 1 79.38 582 VAL B N 1
ATOM 9155 C CA . VAL B 1 582 ? 4.125 24.953 29.766 1 79.38 582 VAL B CA 1
ATOM 9156 C C . VAL B 1 582 ? 4.504 25.078 31.234 1 79.38 582 VAL B C 1
ATOM 9158 O O . VAL B 1 582 ? 4.91 26.141 31.703 1 79.38 582 VAL B O 1
ATOM 9161 N N . ARG B 1 583 ? 4.352 23.938 31.922 1 77.19 583 ARG B N 1
ATOM 9162 C CA . ARG B 1 583 ? 4.645 23.938 33.344 1 77.19 583 ARG B CA 1
ATOM 9163 C C . ARG B 1 583 ? 6.148 23.938 33.594 1 77.19 583 ARG B C 1
ATOM 9165 O O . ARG B 1 583 ? 6.598 24.25 34.719 1 77.19 583 ARG B O 1
ATOM 9172 N N . GLY B 1 584 ? 6.891 23.859 32.656 1 69 584 GLY B N 1
ATOM 9173 C CA . GLY B 1 584 ? 8.328 23.797 32.812 1 69 584 GLY B CA 1
ATOM 9174 C C . GLY B 1 584 ? 8.82 22.438 33.281 1 69 584 GLY B C 1
ATOM 9175 O O . GLY B 1 584 ? 9.977 22.297 33.688 1 69 584 GLY B O 1
ATOM 9176 N N . SER B 1 585 ? 7.895 21.484 33.562 1 55.81 585 SER B N 1
ATOM 9177 C CA . SER B 1 585 ? 8.227 20.188 34.125 1 55.81 585 SER B CA 1
ATOM 9178 C C . SER B 1 585 ? 8.984 19.328 33.094 1 55.81 585 SER B C 1
ATOM 9180 O O . SER B 1 585 ? 9.523 18.266 33.469 1 55.81 585 SER B O 1
ATOM 9182 N N . PHE B 1 586 ? 8.711 19.391 31.906 1 50.56 586 PHE B N 1
ATOM 9183 C CA . PHE B 1 586 ? 9.617 18.609 31.078 1 50.56 586 PHE B CA 1
ATOM 9184 C C . PHE B 1 586 ? 11.07 19.016 31.328 1 50.56 586 PHE B C 1
ATOM 9186 O O . PHE B 1 586 ? 11.977 18.5 30.672 1 50.56 586 PHE B O 1
ATOM 9193 N N . LEU B 1 587 ? 11.273 20.047 32.219 1 42.34 587 LEU B N 1
ATOM 9194 C CA . LEU B 1 587 ? 12.578 20.531 32.656 1 42.34 587 LEU B CA 1
ATOM 9195 C C . LEU B 1 587 ? 13.078 19.688 33.844 1 42.34 587 LEU B C 1
ATOM 9197 O O . LEU B 1 587 ? 14.086 20.031 34.469 1 42.34 587 LEU B O 1
ATOM 9201 N N . GLY B 1 588 ? 13.289 18.406 33.781 1 37.09 588 GLY B N 1
ATOM 9202 C CA . GLY B 1 588 ? 13.914 17.844 34.969 1 37.09 588 GLY B CA 1
ATOM 9203 C C . GLY B 1 588 ? 14.086 18.859 36.094 1 37.09 588 GLY B C 1
ATOM 9204 O O . GLY B 1 588 ? 14.156 20.062 35.844 1 37.09 588 GLY B O 1
#

pLDDT: mean 79.51, std 21.74, range [17.75, 98.75]

Sequence (1176 aa):
MADASSSGVAHVPFPRSQSRGVTACQKCRTRKTRCDNRRPTCGFCLKRRLPCVYPEDEVTGSVSGAEILQAIHHLTRIVENQHSPQPSPAQTVDSLSSSALQPNLGNWAVPHNVVVRPQGVESILSWKIFAADRPNSCLFAQNNPPVLGSYPIPDTSYPQLAWLETKYIDALHTKNPIIDLDELHRMMLHVAEHGFDWSTSACLVALVCANAAITDSQTELSSSHEATPEKKAETELSMQFWSVAV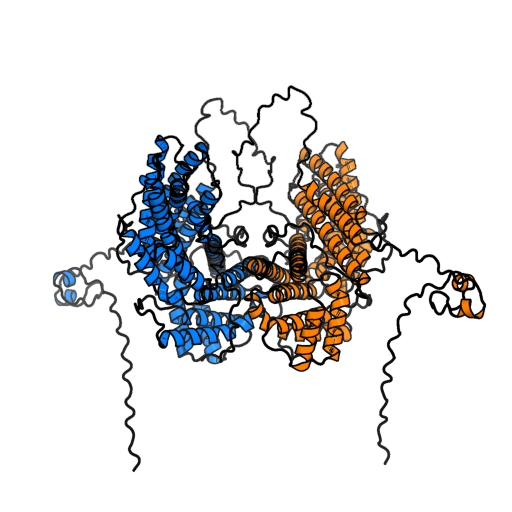KRLGYASAQNTVQAVQCLCLAGIWYMHRLEPLEAWKHFNLAGAAWHTLGLIPGELSSHDESSKEFTLMQALCFTIWKSECELRLELPLPTPPILDNAYVPLAFPRPPDFGSHPDANDRERSWYYYLSEIAARHVINRLVQMNSEAPEAPSERQVRRMISQAEMMQSQILDWYSSLPPIFHFDIPQGYTADAVADPMVFILRHRYISLCELVSRPFVRLSVDQLADEMDASLHGIISSYALQCVRFCILKLNQVAGHRHQGTWYGIRVAASAALILAAVDKAQRLAKEDDAFRLVQSVALPETWKDAVVRGAASVQQYLDEPNGGCSNLKEVLEGVVRGSFLGMADASSSGVAHVPFPRSQSRGVTACQKCRTRKTRCDNRRPTCGFCLKRRLPCVYPEDEVTGSVSGAEILQAIHHLTRIVENQHSPQPSPAQTVDSLSSSALQPNLGNWAVPHNVVVRPQGVESILSWKIFAADRPNSCLFAQNNPPVLGSYPIPDTSYPQLAWLETKYIDALHTKNPIIDLDELHRMMLHVAEHGFDWSTSACLVALVCANAAITDSQTELSSSHEATPEKKAETELSMQFWSVAVKRLGYASAQNTVQAVQCLCLAGIWYMHRLEPLEAWKHFNLAGAAWHTLGLIPGELSSHDESSKEFTLMQALCFTIWKSECELRLELPLPTPPILDNAYVPLAFPRPPDFGSHPDANDRERSWYYYLSEIAARHVINRLVQMNSEAPEAPSERQVRRMISQAEMMQSQILDWYSSLPPIFHFDIPQGYTADAVADPMVFILRHRYISLCELVSRPFVRLSVDQLADEMDASLHGIISSYALQCVRFCILKLNQVAGHRHQGTWYGIRVAASAALILAAVDKAQRLAKEDDAFRLVQSVALPETWKDAVVRGAASVQQYLDEPNGGCSNLKEVLEGVVRGSFLG

Solvent-accessible surface area (backbone atoms only — not comparable to full-atom values): 65106 Å² total; per-residue (Å²): 136,81,77,75,76,79,76,77,73,76,76,71,77,72,78,77,75,78,76,70,85,74,74,42,26,46,52,30,57,72,66,72,44,91,46,73,57,36,82,78,47,20,60,60,27,56,74,65,71,44,85,39,44,50,60,73,70,72,67,62,76,67,65,42,72,62,49,46,49,46,32,44,47,49,50,41,44,52,60,54,54,64,72,50,80,77,79,77,80,76,90,72,77,78,86,78,69,76,72,75,73,62,81,79,79,65,88,72,63,78,23,55,80,78,70,69,53,39,72,26,50,67,52,57,44,64,35,70,79,29,62,88,64,54,76,88,69,52,59,52,42,49,86,74,70,77,75,82,71,92,60,64,83,60,82,49,47,56,70,55,50,51,51,29,49,52,46,23,47,69,70,45,35,43,66,51,63,52,66,61,65,68,59,48,52,52,50,49,50,48,32,39,74,72,44,80,64,88,44,52,65,39,25,34,50,24,40,48,38,17,41,24,39,50,41,49,66,81,83,53,68,56,83,62,70,61,81,47,72,66,54,51,50,26,42,51,50,12,45,16,22,38,57,58,18,37,40,33,38,29,56,24,68,54,44,70,47,71,56,24,28,43,35,30,40,44,50,13,47,39,27,23,56,61,24,30,51,64,43,12,46,43,26,26,52,41,17,35,44,37,49,51,54,27,61,67,37,71,68,75,56,57,67,68,45,76,79,35,71,66,47,34,34,51,34,36,40,51,51,52,37,44,51,51,49,52,57,48,37,39,56,34,94,57,77,79,71,61,78,49,74,80,45,88,58,89,52,95,57,64,61,78,74,85,53,72,88,46,90,60,25,65,62,50,49,52,24,49,51,51,35,51,51,50,53,52,49,47,53,52,48,52,51,50,42,44,56,59,41,67,51,61,94,79,54,50,72,71,48,47,54,49,52,51,54,50,38,53,53,47,51,52,50,51,48,48,54,60,71,52,47,55,73,88,52,62,74,78,78,68,63,77,66,56,67,82,89,63,87,50,65,68,44,43,52,52,50,47,47,52,42,51,50,54,22,60,60,16,42,66,35,36,50,32,31,45,56,57,60,52,53,87,46,66,69,82,50,50,60,57,38,31,51,34,22,33,49,17,54,34,32,29,41,38,52,22,72,64,52,70,57,52,50,35,63,58,38,51,56,44,50,45,49,34,45,35,33,41,49,53,54,45,43,49,54,46,37,36,59,57,40,70,75,42,93,61,85,50,54,36,69,66,39,75,73,65,87,60,52,64,59,34,41,52,49,22,50,59,39,41,47,63,53,28,71,35,67,44,27,7,24,44,53,44,39,53,53,48,48,26,54,73,70,47,61,68,44,123,137,85,72,78,76,82,81,76,74,78,75,71,78,72,78,78,74,78,77,70,86,70,75,41,28,49,52,31,55,72,68,72,44,90,48,73,57,37,82,80,48,21,61,60,28,57,75,67,71,44,85,40,43,51,60,73,68,72,70,62,76,66,68,42,71,61,48,47,49,47,33,45,47,49,50,42,44,54,58,53,56,63,72,50,81,76,80,77,78,79,87,76,74,79,85,76,68,74,74,74,75,63,81,78,79,66,88,72,67,78,29,49,79,80,69,68,53,38,73,28,50,68,52,59,46,65,35,70,79,30,62,88,65,53,77,87,68,54,58,53,43,50,86,71,69,77,75,84,71,93,58,63,82,59,82,50,48,58,70,56,50,51,50,29,49,53,46,22,47,70,70,44,35,44,65,51,64,50,67,60,65,70,58,48,50,52,52,50,52,49,31,39,74,71,44,81,66,87,46,53,66,38,27,33,50,23,39,48,37,17,42,25,39,51,41,49,66,82,84,53,68,56,83,63,69,61,81,47,71,66,54,52,51,27,42,50,51,12,47,15,23,37,56,59,18,37,39,34,38,30,56,24,68,53,44,70,47,72,58,24,29,43,36,30,39,44,50,14,47,40,26,23,55,62,24,29,52,61,43,12,46,44,27,27,51,40,17,35,45,36,49,51,52,28,61,68,38,72,67,74,56,57,65,68,46,76,81,35,72,64,48,31,34,52,33,34,40,51,50,50,38,44,50,54,49,51,56,48,36,39,55,35,94,58,76,78,72,61,79,51,73,81,44,85,58,86,51,94,57,64,60,78,73,86,53,73,88,47,90,59,24,65,61,50,49,52,26,48,49,51,36,50,52,52,53,52,50,46,55,52,48,52,50,49,42,44,55,60,40,67,51,61,94,78,52,50,71,72,51,48,54,49,50,52,53,49,38,54,54,48,51,52,50,51,49,50,53,59,71,52,47,54,74,85,52,62,73,80,78,67,64,78,65,56,68,81,90,63,85,49,65,68,40,41,52,54,50,48,48,51,42,48,51,52,23,61,60,15,40,65,37,38,50,32,32,42,54,57,61,52,52,87,46,67,70,81,50,50,61,57,38,30,52,34,21,33,50,18,52,35,31,30,42,37,51,23,72,63,51,70,57,54,50,33,62,59,38,53,56,43,50,46,49,34,43,36,33,40,48,54,53,45,44,49,53,47,37,36,58,57,39,70,76,42,94,61,86,50,54,37,69,66,38,75,71,64,86,59,53,62,58,34,43,53,50,23,49,58,38,42,46,64,53,28,72,36,68,43,27,7,24,43,52,45,41,52,52,48,48,25,54,72,70,48,60,68,44,121

Foldseek 3Di:
DPPPPPPPPPPPPDPPPPDPPQQAFPVCVVVVHDFPNDPPATPVCVVVVHPGHRPPPPVPCPCPPVLLVVLLVLLQCVVVVVPDPDPDPPPPDDDPPVPCPPPCPPDPPPPDQLQQAAPFPVVLCPFPLNVPPRDPDDQFFFPDDDDLDDADAADLALVLLVVLLVLLVVFPCLQQVQDDSVVLVVLSVVCNVPNADLDLSSLLSLLSSLQSLQFDDLPCLPLDLAQDPSNVVSNSNSSNSVNSNVVNLVVLLVDLASSSLSSLQSQLLSCLLLSFNVSSLVSLLSSLVSLQVNVVDPPRAPVPPLQDPSVLSSQSSLLSSQLSNLVSSNHDSDDDDRSCPPPPPVRLHRDDHDLDPDPCSSSSVSSRLLNRLSSSLSSLVVVLSSLVSPQDPQDDPVSVVVLLVVLVVSVVVLVSSLVSRRPVLHDDQDDFQEDDDDPDPSSLVSSLSSLVSLLSSLLVLLSCQLSVSCQPDDPVVLVSSLVSNLSNLSSLLHLLVSQALTRGSCLSVLLRSLLNSLSSLLSLVLSCVVCVVPPGDGSSVSNDHDPCSLVSSVSSCSSSSSCLPNSGRSSVVSNVSSVCSNVSVSND/DDPPDDPPPPPPPDPPPPDPPQQAFPVCVVVVHDFPNDPPATPVCVVVVHPGHRPPPPVPQLCPPVLLVVLLVLLQCLLVVVPDPDPDPDPDDDDVPVPPPPPCPPPPPPPPPLQQAAPFLVVLCPFPLNVVPRDPDDQFFFPDDDDLDDADAADLALVLLVVLLVLLVVFPCLQQVQDDSVVLVVLSVVCNVPNADLDLSSLLSLLSSLQSLQFDDLPCLPLDLDQDPSNVVSNSNSSNSVSSNVVNLVVLLVDLASSSLSSLQSQLLSCLLLSFNVSSLVSLLSSLVSLQVNVVDPPRQPPPPLQDPSVLSSQSSLLSSQLSNLVSSNHDSDDDDRSCPPPPPVRLHRDDHDLDPDPCSSSSVSSRLLNRLSSSLSSLVVVLSSLVSPQDPQDDLVSVVVLLVVLVVSVVSLVSSLVSRRPVLHDDQDDFQEDDDDPDPSSLVSSLSSLVSLLSSLLVLLSCQLSVSPQPDDPVVLVSSLVSNLSNLSSLLHLLVSQALTRGSCLSVLLRSLLNSLSSLLSLVLSCVVCVVPPGDGSSVSNDHDPCSLVSSVSSCSSNSSCLPNSGRSSVVSNVSSVCSNVSNSND

InterPro domains:
  IPR001138 Zn(2)Cys(6) fungal-type DNA-binding domain [PF00172] (23-56)
  IPR001138 Zn(2)Cys(6) fungal-type DNA-binding domain [PS00463] (24-52)
  IPR001138 Zn(2)Cys(6) fungal-type DNA-binding domain [PS50048] (24-54)
  IPR001138 Zn(2)Cys(6) fungal-type DNA-binding domain [SM00066] (19-63)
  IPR001138 Zn(2)Cys(6) fungal-type DNA-binding domain [cd00067] (20-55)
  IPR036864 Zn(2)-C6 fungal-type DNA-binding domain superfamily [G3DSA:4.10.240.10] (23-101)
  IPR036864 Zn(2)-C6 fungal-type DNA-binding domain superfamily [SSF57701] (15-57)